Protein AF-A0A1S3JWK4-F1 (afdb_monomer)

Sequence (1269 aa):
MGPDFKKSCLITFFFAACCFAANSKQDKKHDAARKDLVRALTAHTEVAVIGDVSLRRKKSVTLFSIRVEDKKQLEMTLDRNNVKVLTSVNSRPFLTKFPHGVSSATYNVIIHLWDLQEATSVVQVYVDCVSVGRFFTTGGLKDILLQNTSTSTAFHRHMNIVTDDNARAIVRNCEQPRADRPVADERDNLLTSAAGNGVGDAIVSTMVDLIKTMQELQADFRIQMRETRQLVSTMANCYMCKAPKTQQEQPLITCKNNPCYPGVACKDTPTGFECGSCPPGFSGNGISCTRVVAGCSTDPCYPGVQCRDTPNGYRCGPCPPGFTGDGRNCVPDTKPCDSNPCYPGVQCENTPDGGFRCGPCPPGHIGNGKECKFIRGCESNPCAPGVECRDLPDGFRCGPCPPGFTGDGEICVPLGACASGPCYPGVQCQDTPEGWYRCGPCPIGFTGDGLVCAPVRGCDSSPCYPGVQCRDTIDGFECGPCPPGYTGNGEVCEPIQGCASNPCHHRVQCQDTPTPPYYRCGPCPPGHIGDGITCHKDACQPNPCFEGVQCVSAGNGDYICGPCPPGFTGDGKTCKSYRGGCDPNPCHPGVQCQETPFGYRCGQCPPGFSGDGETCLPYRGGCENSPCYPGVQCLDTPSGYLCGPCPPGYTGDGVSCNRFITCNDRPCFDGVQCRDGVDGFECGPCPPGYTGDGQGTGGCVAIPKRETCEMQPCFPGVPCVDIDTGVQCGPCPEGYRGDGITCEDIDECVEGDPCDPLTRCVNKSPGYECEACPPGYRGDAVSGVGLEFAKNNKQVCVDINECVEGDPCAPGVRCVNLEPGYQCEACPPGFRGDAVRGVGLEFAKNNKQICVDINECVEGDPCAPGVRCVNLEPGYQCEACPPGFRGDAVRGVGLEFAKNNKQICVDINECVEGDPCAPGTRCVNLEPGYQCEACPPGFRGDAVGGVGLDFANNNKQVCVDINECVEGDPCAPGVRCVNLEPGYQCEACPPGFRGDAVRGVGLEFAKNNKQVCVDIDECVEGDPCDPLTRCVNKSPGYECEACPPGYRGDAVSGIGLEFAKNNKQVCVDIDECLEASPCDTLTRCTNLMGGYECSACPPGFSGDAVSGAGLEFANANKQVCADINECEDGNNGGCTLHSECINTIGSYECGECEEGFVGNQTYGCVKYCDDKKTVCHSKAKCVRKQTGEDGYLCECGIGWAGNGEICGRDKDLDNRPDEELPCPEKTCRKDNCPNVPNGGQTDSDGDGLGDACDPDIDNDGIPNRPVSQ

Solvent-accessible surface area (backbone atoms only — not comparable to full-atom values): 72482 Å² total; per-residue (Å²): 131,74,87,42,9,15,27,48,72,84,81,90,88,87,81,89,84,82,88,79,90,90,90,63,85,65,62,64,56,32,53,51,54,36,53,53,52,49,49,48,54,71,79,39,64,28,38,23,40,36,36,65,48,68,49,76,91,45,65,56,49,65,49,39,36,38,28,47,82,88,40,36,49,37,32,36,30,45,31,69,84,75,46,30,42,40,40,24,47,72,65,44,80,43,78,37,65,69,84,80,90,69,94,66,53,57,46,45,36,39,40,37,38,36,57,61,48,78,66,41,18,40,42,38,35,27,48,74,55,40,81,64,48,78,48,72,44,101,33,8,58,47,54,59,62,68,75,38,85,70,49,47,35,49,69,36,99,56,57,47,83,40,50,37,71,64,24,51,54,52,51,54,74,42,70,62,72,93,84,82,73,81,95,70,95,82,89,84,90,84,86,90,88,75,85,85,85,85,90,80,56,70,69,57,48,56,50,51,52,48,52,44,50,51,47,47,50,50,45,50,52,49,46,48,57,45,51,52,48,48,50,54,55,47,65,75,61,49,78,84,82,71,84,86,88,83,86,81,88,78,75,91,62,39,46,92,71,60,72,35,31,94,90,30,58,61,43,71,54,100,89,37,56,47,50,39,69,39,56,94,66,32,50,60,73,8,50,57,57,48,75,62,73,54,39,51,94,65,66,72,31,32,93,93,31,58,60,44,68,52,104,85,24,57,45,46,36,70,38,60,93,56,31,46,58,72,7,47,61,54,40,59,32,89,56,54,42,86,72,64,79,38,27,94,92,32,55,67,43,61,44,98,68,19,41,61,47,46,37,68,36,60,88,38,29,52,57,72,8,49,55,66,47,78,62,80,52,52,89,75,62,64,34,25,95,92,32,57,67,45,70,50,101,66,30,58,48,49,34,72,42,59,93,72,35,46,60,75,6,47,57,52,42,70,68,54,47,46,79,79,59,66,36,28,93,88,29,56,62,42,66,44,100,85,61,44,60,47,46,34,70,35,53,94,70,32,39,57,71,6,48,60,53,44,67,43,62,33,52,93,69,61,63,35,31,93,88,30,58,61,41,70,50,97,93,28,58,48,45,36,70,37,55,95,67,35,42,64,67,6,46,57,52,44,73,45,65,30,49,81,76,61,68,33,28,100,85,31,57,61,44,68,45,101,50,90,81,17,40,45,43,34,72,35,59,91,74,31,43,56,73,9,48,60,63,42,75,42,50,50,65,74,66,77,34,26,92,87,27,57,63,44,70,37,90,95,65,40,71,46,47,36,69,36,52,93,53,32,53,57,73,7,57,47,64,45,79,57,89,89,73,64,75,79,70,80,34,31,94,94,33,51,70,41,74,50,103,88,52,70,47,50,34,71,42,60,92,72,35,51,62,72,10,61,50,65,44,73,78,86,89,51,52,90,76,63,82,40,33,94,94,33,55,70,43,71,52,102,88,40,61,48,51,35,70,45,61,92,80,37,50,58,71,12,63,55,67,49,76,90,85,62,54,89,77,66,82,53,16,95,94,35,57,68,45,70,54,100,90,45,69,50,70,37,70,55,60,88,71,33,51,50,77,38,73,42,97,77,68,64,55,78,92,94,94,94,91,95,82,98,76,80,84,43,32,89,90,28,59,69,42,82,47,104,89,53,74,48,48,36,68,42,58,88,20,39,48,60,69,8,57,52,58,44,70,45,55,26,45,80,78,22,58,26,44,28,93,84,37,55,61,41,66,40,90,64,10,34,37,31,49,64,46,48,84,11,37,46,45,70,67,40,66,53,57,36,57,72,48,25,59,74,50,59,31,58,64,42,73,48,59,25,54,79,79,25,56,26,46,33,94,93,39,57,61,42,72,48,91,50,17,35,37,32,50,60,49,57,85,13,36,47,42,71,60,43,66,50,53,29,52,71,48,24,55,72,55,53,31,60,62,42,75,48,57,27,52,77,79,24,57,25,42,32,93,93,39,57,61,44,71,50,93,51,20,36,37,33,50,62,48,56,85,11,36,47,44,71,61,40,66,49,52,30,52,69,48,22,57,74,53,54,30,58,60,42,74,48,57,26,53,78,77,31,58,27,45,31,94,86,38,54,61,44,71,51,93,49,20,35,37,30,49,61,44,48,96,16,37,44,41,72,63,38,64,52,53,29,52,73,43,27,60,74,54,51,33,62,60,36,75,26,47,20,53,77,81,26,58,24,42,32,94,94,38,60,58,40,60,36,65,84,44,30,35,32,49,62,47,57,84,13,35,47,43,72,58,42,64,44,60,18,14,42,42,22,56,74,55,54,31,59,60,40,75,48,55,30,50,81,79,24,57,26,42,27,93,85,38,54,61,43,72,49,82,51,17,35,36,31,49,64,45,49,71,7,34,47,44,73,68,42,68,49,56,31,51,71,47,24,59,72,54,56,32,59,62,39,70,43,55,36,47,79,75,44,50,23,42,29,93,82,38,52,62,44,68,47,93,41,17,37,39,30,49,65,47,50,86,37,37,46,49,70,71,44,68,54,44,27,60,68,52,31,59,74,54,57,34,57,64,42,69,46,62,43,39,73,70,82,55,40,60,71,38,51,87,64,36,49,53,45,67,48,96,44,43,65,50,68,59,63,57,42,95,81,40,53,60,48,94,84,80,50,58,49,81,80,45,95,82,72,73,62,78,55,30,99,63,28,42,83,42,74,53,83,84,87,51,97,49,71,46,35,43,41,36,94,61,29,11,35,71,6,64,48,62,44,50,12,82,59,72,52,58,36,6,65,52,69,45,103,52,92,54,78,39,16,40,48,46,48,38,74,78,44,71,49,72,85,67,52,51,78,70,68,86,66,55,16,54,80,70,45,64,37,56,70,71,83,83,67,63,61,78,84,79,89,129

Foldseek 3Di:
DDDFFFFDDDDDDDDDDDDDDDDDDPVVVFVVVLVVVLVQLVPFQKKKKKFKDAQPPPQKDWAKFKDAPNFTQWTWMDGPVVQWIWIQHRNRTDIFHDDDDDPDRMKIKMWMWHPQDFAKIKTWIDIPLHTRDIDIGRTRPSCVSPVGPRMTMDGDPTIDMDGDPLSVVVNVVSPDDPPDDDPDDDPDDRDDPDDDDDDDCVVVCVVVVVVVVVVVVVVVVVVCVVVVVVVVVVVVVVPVPDDDDDDDDDDQEACVVVQFDPPWDWDADPRGIATDADDPQWHDRRRDTHGDQEECVVVQFDPPWDWAADPRHIATHADDPQFHDRRRDTHGQADPCVVVQFDPPWDWDADPSNRIATHADPFQWHDRRNDTHGDADCPVVQFDPPWDKAHDPRHIATDADDPQWHDRRSDTDGPQPCVVVQFDPPWDKDGDPVSHIATDADPQQWHDRRSDTDGQDACVNVQFDPPWDWDADSNHIATHADDPQFHDRRSDTHGDQLPVVVQFDPVWDKDADPDPVRIATHADDPQWHDRRNDTDGALCVVHQFDPPWDWDADPPNDIATDADDPQWHDRRNDTHGDDDACVVPQFDVPWDWDDDPVYIATDADDPQWHDRRSDTHGDDDAPPVPQFDPPWDWDDDSVHIATHADDPQWHDRRNDTHHDDACVVPFWEDVWDKDDDPHYIDTDFDDPQFHDDTGPDDGTHDDDDDDDDDDDQWDPPWDWDADPVGIATDADDFQWHDRGSDTHGDPLVVLQVQEDPQWDWDCDVRWIWIDAHDFQWHWDTDIDTHNVRSNVHHIDIDGDQLVPLAVQEDVPWDKDADVSWIWTDADDFQWHWDIDIDTHNVCSNVRHTDTDGDQLVPLQVQEDVPWDWDCDVRWIWTDADDFQWHWDTDIDTHNVCSNVHHTDTHGDQLVPVAVQEDVPWDWDDDVRWIWIDADPQTWHWDIDIDTHNVCSNPRHTDTHDDHLCPPAVQEDVPWDWDGRPYWIWTDADDFQWHWDIDTGTHSVCSNVRHTDTDGDQLVVLQVQEDPQWDWDDDPSWIWIDAHDFQWDWDTDIDTHNVCSNVHHIDTHGDQLCVVQVQEDPQWDWDGDRFWIWIDAHDQQWDWDTDIDGHNVSSNVHHIDTHGDFCCPVVCRVVAADQWHWADDRNDIDIGAGHPQWHDHSPGGTDHDDPVRPDDWPPQWDFDADPPPDGGTFTDGDQQWADRRSDTAGQQQRLRAHCDADPDPDPSRHHALDRHFRDNVQDQQCPPSRHPRPDQCRVPPVDGDDDDDD

pLDDT: mean 71.47, std 15.43, range [16.44, 93.06]

Structure (mmCIF, N/CA/C/O backbone):
data_AF-A0A1S3JWK4-F1
#
_entry.id   AF-A0A1S3JWK4-F1
#
loop_
_atom_site.group_PDB
_atom_site.id
_atom_site.type_symbol
_atom_site.label_atom_id
_atom_site.label_alt_id
_atom_site.label_comp_id
_atom_site.label_asym_id
_atom_site.label_entity_id
_atom_site.label_seq_id
_atom_site.pdbx_PDB_ins_code
_atom_site.Cartn_x
_atom_site.Cartn_y
_atom_site.Cartn_z
_atom_site.occupancy
_atom_site.B_iso_or_equiv
_atom_site.auth_seq_id
_atom_site.auth_comp_id
_atom_site.auth_asym_id
_atom_site.auth_atom_id
_atom_site.pdbx_PDB_model_num
ATOM 1 N N . MET A 1 1 ? -17.556 12.435 -3.123 1.00 27.19 1 MET A N 1
ATOM 2 C CA . MET A 1 1 ? -17.654 11.252 -4.000 1.00 27.19 1 MET A CA 1
ATOM 3 C C . MET A 1 1 ? -16.215 10.779 -4.115 1.00 27.19 1 MET A C 1
ATOM 5 O O . MET A 1 1 ? -15.475 11.437 -4.832 1.00 27.19 1 MET A O 1
ATOM 9 N N . GLY A 1 2 ? -15.750 9.832 -3.296 1.00 24.47 2 GLY A N 1
ATOM 10 C CA . GLY A 1 2 ? -16.459 8.763 -2.562 1.00 24.47 2 GLY A CA 1
ATOM 11 C C . GLY A 1 2 ? -17.022 7.726 -3.537 1.00 24.47 2 GLY A C 1
ATOM 12 O O . GLY A 1 2 ? -17.788 8.188 -4.395 1.00 24.47 2 GLY A O 1
ATOM 13 N N . PRO A 1 3 ? -16.688 6.407 -3.480 1.00 34.16 3 PRO A N 1
ATOM 14 C CA . PRO A 1 3 ? -16.279 5.579 -2.307 1.00 34.16 3 PRO A CA 1
ATOM 15 C C . PRO A 1 3 ? -14.898 4.848 -2.411 1.00 34.16 3 PRO A C 1
ATOM 17 O O . PRO A 1 3 ? -14.322 4.862 -3.496 1.00 34.16 3 PRO A O 1
ATOM 20 N N . ASP A 1 4 ? -14.335 4.085 -1.442 1.00 29.36 4 ASP A N 1
ATOM 21 C CA . ASP A 1 4 ? -14.400 4.021 0.052 1.00 29.36 4 ASP A CA 1
ATOM 22 C C . ASP A 1 4 ? -13.334 2.997 0.617 1.00 29.36 4 ASP A C 1
ATOM 24 O O . ASP A 1 4 ? -13.467 1.828 0.261 1.00 29.36 4 ASP A O 1
ATOM 28 N N . PHE A 1 5 ? -12.402 3.365 1.542 1.00 24.83 5 PHE A N 1
ATOM 29 C CA . PHE A 1 5 ? -11.787 2.529 2.638 1.00 24.83 5 PHE A CA 1
ATOM 30 C C . PHE A 1 5 ? -11.004 1.191 2.295 1.00 24.83 5 PHE A C 1
ATOM 32 O O . PHE A 1 5 ? -11.461 0.393 1.487 1.00 24.83 5 PHE A O 1
ATOM 39 N N . LYS A 1 6 ? -9.904 0.804 2.968 1.00 24.58 6 LYS A N 1
ATOM 40 C CA . LYS A 1 6 ? -8.569 0.615 2.335 1.00 24.58 6 LYS A CA 1
ATOM 41 C C . LYS A 1 6 ? -7.514 -0.261 3.118 1.00 24.58 6 LYS A C 1
ATOM 43 O O . LYS A 1 6 ? -7.300 -0.033 4.292 1.00 24.58 6 LYS A O 1
ATOM 48 N N . LYS A 1 7 ? -6.670 -1.094 2.454 1.00 25.94 7 LYS A N 1
ATOM 49 C CA . LYS A 1 7 ? -5.461 -1.916 2.871 1.00 25.94 7 LYS A CA 1
ATOM 50 C C . LYS A 1 7 ? -5.675 -2.901 4.040 1.00 25.94 7 LYS A C 1
ATOM 52 O O . LYS A 1 7 ? -6.774 -2.993 4.548 1.00 25.94 7 LYS A O 1
ATOM 57 N N . SER A 1 8 ? -4.694 -3.614 4.630 1.00 25.53 8 SER A N 1
ATOM 58 C CA . SER A 1 8 ? -3.657 -4.588 4.183 1.00 25.53 8 SER A CA 1
ATOM 59 C C . SER A 1 8 ? -3.200 -5.416 5.419 1.00 25.53 8 SER A C 1
ATOM 61 O O . SER A 1 8 ? -3.654 -5.143 6.515 1.00 25.53 8 SER A O 1
ATOM 63 N N . CYS A 1 9 ? -2.206 -6.310 5.285 1.00 23.39 9 CYS A N 1
ATOM 64 C CA . CYS A 1 9 ? -1.119 -6.513 6.278 1.00 23.39 9 CYS A CA 1
ATOM 65 C C . CYS A 1 9 ? -1.255 -7.495 7.478 1.00 23.39 9 CYS A C 1
ATOM 67 O O . CYS A 1 9 ? -2.315 -7.626 8.082 1.00 23.39 9 CYS A O 1
ATOM 69 N N . LEU A 1 10 ? -0.114 -8.175 7.749 1.00 23.92 10 LEU A N 1
ATOM 70 C CA . LEU A 1 10 ? 0.697 -8.354 8.996 1.00 23.92 10 LEU A CA 1
ATOM 71 C C . LEU A 1 10 ? 0.018 -8.586 10.385 1.00 23.92 10 LEU A C 1
ATOM 73 O O . LEU A 1 10 ? -1.203 -8.549 10.487 1.00 23.92 10 LEU A O 1
ATOM 77 N N . ILE A 1 11 ? 0.722 -8.936 11.486 1.00 24.39 11 ILE A N 1
ATOM 78 C CA . ILE A 1 11 ? 2.179 -9.094 11.797 1.00 24.39 11 ILE A CA 1
ATOM 79 C C . ILE A 1 11 ? 2.402 -10.488 12.467 1.00 24.39 11 ILE A C 1
ATOM 81 O O . ILE A 1 11 ? 1.535 -10.935 13.209 1.00 24.39 11 ILE A O 1
ATOM 85 N N . THR A 1 12 ? 3.341 -11.358 12.048 1.00 27.61 12 THR A N 1
ATOM 86 C CA . THR A 1 12 ? 4.785 -11.489 12.428 1.00 27.61 12 THR A CA 1
ATOM 87 C C . THR A 1 12 ? 5.001 -11.808 13.926 1.00 27.61 12 THR A C 1
ATOM 89 O O . THR A 1 12 ? 4.352 -11.216 14.773 1.00 27.61 12 THR A O 1
ATOM 92 N N . PHE A 1 13 ? 5.874 -12.717 14.383 1.00 26.73 13 PHE A N 1
ATOM 93 C CA . PHE A 1 13 ? 7.010 -13.467 13.800 1.00 26.73 13 PHE A CA 1
ATOM 94 C C . PHE A 1 13 ? 6.798 -15.003 14.000 1.00 26.73 13 PHE A C 1
ATOM 96 O O . PHE A 1 13 ? 5.710 -15.395 14.401 1.00 26.73 13 PHE A O 1
ATOM 103 N N . PHE A 1 14 ? 7.697 -15.975 13.750 1.00 25.97 14 PHE A N 1
ATOM 104 C CA . PHE A 1 14 ? 9.107 -16.056 13.291 1.00 25.97 14 PHE A CA 1
ATOM 105 C C . PHE A 1 14 ? 9.288 -17.431 12.549 1.00 25.97 14 PHE A C 1
ATOM 107 O O . PHE A 1 14 ? 8.278 -17.977 12.119 1.00 25.97 14 PHE A O 1
ATOM 114 N N . PHE A 1 15 ? 10.429 -18.105 12.299 1.00 24.75 15 PHE A N 1
ATOM 115 C CA . PHE A 1 15 ? 11.866 -17.958 12.617 1.00 24.75 15 PHE A CA 1
ATOM 116 C C . PHE A 1 15 ? 12.733 -18.717 11.566 1.00 24.75 15 PHE A C 1
ATOM 118 O O . PHE A 1 15 ? 12.214 -19.461 10.741 1.00 24.75 15 PHE A O 1
ATOM 125 N N . ALA A 1 16 ? 14.059 -18.552 11.643 1.00 24.52 16 ALA A N 1
ATOM 126 C CA . ALA A 1 16 ? 15.132 -19.486 11.244 1.00 24.52 16 ALA A CA 1
ATOM 127 C C . ALA A 1 16 ? 15.009 -20.356 9.953 1.00 24.52 16 ALA A C 1
ATOM 129 O O . ALA A 1 16 ? 14.891 -21.574 10.014 1.00 24.52 16 ALA A O 1
ATOM 130 N N . ALA A 1 17 ? 15.261 -19.703 8.811 1.00 25.20 17 ALA A N 1
ATOM 131 C CA . ALA A 1 17 ? 16.416 -19.965 7.920 1.00 25.20 17 ALA A CA 1
ATOM 132 C C . ALA A 1 17 ? 16.505 -21.171 6.929 1.00 25.20 17 ALA A C 1
ATOM 134 O O . ALA A 1 17 ? 16.289 -22.332 7.248 1.00 25.20 17 ALA A O 1
ATOM 135 N N . CYS A 1 18 ? 17.026 -20.818 5.738 1.00 21.80 18 CYS A N 1
ATOM 136 C CA . CYS A 1 18 ? 17.800 -21.597 4.746 1.00 21.80 18 CYS A CA 1
ATOM 137 C C . CYS A 1 18 ? 17.161 -22.732 3.902 1.00 21.80 18 CYS A C 1
ATOM 139 O O . CYS A 1 18 ? 17.111 -23.895 4.279 1.00 21.80 18 CYS A O 1
ATOM 141 N N . CYS A 1 19 ? 16.782 -22.370 2.664 1.00 21.61 19 CYS A N 1
ATOM 142 C CA . CYS A 1 19 ? 17.557 -22.605 1.419 1.00 21.61 19 CYS A CA 1
ATOM 143 C C . CYS A 1 19 ? 18.387 -23.915 1.271 1.00 21.61 19 CYS A C 1
ATOM 145 O O . CYS A 1 19 ? 19.136 -24.260 2.171 1.00 21.61 19 CYS A O 1
ATOM 147 N N . PHE A 1 20 ? 18.429 -24.612 0.117 1.00 23.23 20 PHE A N 1
ATOM 148 C CA . PHE A 1 20 ? 17.869 -24.332 -1.225 1.00 23.23 20 PHE A CA 1
ATOM 149 C C . PHE A 1 20 ? 17.772 -25.619 -2.093 1.00 23.23 20 PHE A C 1
ATOM 151 O O . PHE A 1 20 ? 18.602 -26.498 -1.928 1.00 23.23 20 PHE A O 1
ATOM 158 N N . ALA A 1 21 ? 16.821 -25.659 -3.047 1.00 25.64 21 ALA A N 1
ATOM 159 C CA . ALA A 1 21 ? 16.758 -26.464 -4.298 1.00 25.64 21 ALA A CA 1
ATOM 160 C C . ALA A 1 21 ? 17.050 -28.003 -4.331 1.00 25.64 21 ALA A C 1
ATOM 162 O O . ALA A 1 21 ? 17.935 -28.516 -3.671 1.00 25.64 21 ALA A O 1
ATOM 163 N N . ALA A 1 22 ? 16.419 -28.823 -5.189 1.00 26.41 22 ALA A N 1
ATOM 164 C CA . ALA A 1 22 ? 15.154 -28.694 -5.933 1.00 26.41 22 ALA A CA 1
ATOM 165 C C . ALA A 1 22 ? 14.696 -30.062 -6.508 1.00 26.41 22 ALA A C 1
ATOM 167 O O . ALA A 1 22 ? 15.368 -30.599 -7.379 1.00 26.41 22 ALA A O 1
ATOM 168 N N . ASN A 1 23 ? 13.543 -30.590 -6.055 1.00 29.27 23 ASN A N 1
ATOM 169 C CA . ASN A 1 23 ? 12.590 -31.472 -6.781 1.00 29.27 23 ASN A CA 1
ATOM 170 C C . ASN A 1 23 ? 11.567 -32.061 -5.782 1.00 29.27 23 ASN A C 1
ATOM 172 O O . ASN A 1 23 ? 11.885 -33.009 -5.073 1.00 29.27 23 ASN A O 1
ATOM 176 N N . SER A 1 24 ? 10.357 -31.482 -5.653 1.00 31.44 24 SER A N 1
ATOM 177 C CA . SER A 1 24 ? 9.324 -32.009 -4.716 1.00 31.44 24 SER A CA 1
ATOM 178 C C . SER A 1 24 ? 7.907 -31.404 -4.829 1.00 31.44 24 SER A C 1
ATOM 180 O O . SER A 1 24 ? 6.937 -32.017 -4.382 1.00 31.44 24 SER A O 1
ATOM 182 N N . LYS A 1 25 ? 7.743 -30.176 -5.353 1.00 32.56 25 LYS A N 1
ATOM 183 C CA . LYS A 1 25 ? 6.502 -29.389 -5.146 1.00 32.56 25 LYS A CA 1
ATOM 184 C C . LYS A 1 25 ? 5.234 -29.913 -5.847 1.00 32.56 25 LYS A C 1
ATOM 186 O O . LYS A 1 25 ? 4.158 -29.415 -5.523 1.00 32.56 25 LYS A O 1
ATOM 191 N N . GLN A 1 26 ? 5.325 -30.887 -6.756 1.00 37.62 26 GLN A N 1
ATOM 192 C CA . GLN A 1 26 ? 4.158 -31.412 -7.477 1.00 37.62 26 GLN A CA 1
ATOM 193 C C . GLN A 1 26 ? 3.591 -32.687 -6.826 1.00 37.62 26 GLN A C 1
ATOM 195 O O . GLN A 1 26 ? 2.396 -32.734 -6.529 1.00 37.62 26 GLN A O 1
ATOM 200 N N . ASP A 1 27 ? 4.435 -33.665 -6.485 1.00 38.56 27 ASP A N 1
ATOM 201 C CA . ASP A 1 27 ? 4.009 -34.954 -5.908 1.00 38.56 27 ASP A CA 1
ATOM 202 C C . ASP A 1 27 ? 3.294 -34.800 -4.562 1.00 38.56 27 ASP A C 1
ATOM 204 O O . ASP A 1 27 ? 2.239 -35.398 -4.336 1.00 38.56 27 ASP A O 1
ATOM 208 N N . LYS A 1 28 ? 3.797 -33.901 -3.701 1.00 42.75 28 LYS A N 1
ATOM 209 C CA . LYS A 1 28 ? 3.200 -33.604 -2.386 1.00 42.75 28 LYS A CA 1
ATOM 210 C C . LYS A 1 28 ? 1.730 -33.169 -2.461 1.00 42.75 28 LYS A C 1
ATOM 212 O O . LYS A 1 28 ? 1.008 -33.332 -1.481 1.00 42.75 28 LYS A O 1
ATOM 217 N N . LYS A 1 29 ? 1.265 -32.636 -3.601 1.00 48.34 29 LYS A N 1
ATOM 218 C CA . LYS A 1 29 ? -0.134 -32.212 -3.775 1.00 48.34 29 LYS A CA 1
ATOM 219 C C . LYS A 1 29 ? -1.050 -33.330 -4.289 1.00 48.34 29 LYS A C 1
ATOM 221 O O . LYS A 1 29 ? -2.234 -33.326 -3.962 1.00 48.34 29 LYS A O 1
ATOM 226 N N . HIS A 1 30 ? -0.513 -34.299 -5.030 1.00 52.38 30 HIS A N 1
ATOM 227 C CA . HIS A 1 30 ? -1.253 -35.495 -5.450 1.00 52.38 30 HIS A CA 1
ATOM 228 C C . HIS A 1 30 ? -1.425 -36.501 -4.305 1.00 52.38 30 HIS A C 1
ATOM 230 O O . HIS A 1 30 ? -2.495 -37.090 -4.156 1.00 52.38 30 HIS A O 1
ATOM 236 N N . ASP A 1 31 ? -0.402 -36.657 -3.465 1.00 56.72 31 ASP A N 1
ATOM 237 C CA . ASP A 1 31 ? -0.419 -37.575 -2.322 1.00 56.72 31 ASP A CA 1
ATOM 238 C C . ASP A 1 31 ? -1.356 -37.103 -1.186 1.00 56.72 31 ASP A C 1
ATOM 240 O O . ASP A 1 31 ? -2.069 -37.912 -0.594 1.00 56.72 31 ASP A O 1
ATOM 244 N N . ALA A 1 32 ? -1.459 -35.788 -0.942 1.00 63.41 32 ALA A N 1
ATOM 245 C CA . ALA A 1 32 ? -2.458 -35.224 -0.025 1.00 63.41 32 ALA A CA 1
ATOM 246 C C . ALA A 1 32 ? -3.897 -35.509 -0.501 1.00 63.41 32 ALA A C 1
ATOM 248 O O . ALA A 1 32 ? -4.678 -36.134 0.214 1.00 63.41 32 ALA A O 1
ATOM 249 N N . ALA A 1 33 ? -4.202 -35.164 -1.759 1.00 62.56 33 ALA A N 1
ATOM 250 C CA . ALA A 1 33 ? -5.487 -35.454 -2.399 1.00 62.56 33 ALA A CA 1
ATOM 251 C C . ALA A 1 33 ? -5.877 -36.942 -2.317 1.00 62.56 33 ALA A C 1
ATOM 253 O O . ALA A 1 33 ? -7.044 -37.269 -2.087 1.00 62.56 33 ALA A O 1
ATOM 254 N N . ARG A 1 34 ? -4.899 -37.847 -2.467 1.00 71.94 34 ARG A N 1
ATOM 255 C CA . ARG A 1 34 ? -5.120 -39.287 -2.312 1.00 71.94 34 ARG A CA 1
ATOM 256 C C . ARG A 1 34 ? -5.515 -39.635 -0.884 1.00 71.94 34 ARG A C 1
ATOM 258 O O . ARG A 1 34 ? -6.472 -40.378 -0.691 1.00 71.94 34 ARG A O 1
ATOM 265 N N . LYS A 1 35 ? -4.778 -39.125 0.103 1.00 73.12 35 LYS A N 1
ATOM 266 C CA . LYS A 1 35 ? -4.982 -39.430 1.525 1.00 73.12 35 LYS A CA 1
ATOM 267 C C . LYS A 1 35 ? -6.340 -38.956 2.029 1.00 73.12 35 LYS A C 1
ATOM 269 O O . LYS A 1 35 ? -6.974 -39.694 2.777 1.00 73.12 35 LYS A O 1
ATOM 274 N N . ASP A 1 36 ? -6.820 -37.801 1.577 1.00 75.19 36 ASP A N 1
ATOM 275 C CA . ASP A 1 36 ? -8.130 -37.288 1.987 1.00 75.19 36 ASP A CA 1
ATOM 276 C C . ASP A 1 36 ? -9.291 -38.060 1.331 1.00 75.19 36 ASP A C 1
ATOM 278 O O . ASP A 1 36 ? -10.240 -38.429 2.025 1.00 75.19 36 ASP A O 1
ATOM 282 N N . LEU A 1 37 ? -9.187 -38.423 0.042 1.00 75.56 37 LEU A N 1
ATOM 283 C CA . LEU A 1 37 ? -10.176 -39.296 -0.612 1.00 75.56 37 LEU A CA 1
ATOM 284 C C . LEU A 1 37 ? -10.180 -40.714 -0.019 1.00 75.56 37 LEU A C 1
ATOM 286 O O . LEU A 1 37 ? -11.248 -41.278 0.212 1.00 75.56 37 LEU A O 1
ATOM 290 N N . VAL A 1 38 ? -9.002 -41.285 0.255 1.00 75.50 38 VAL A N 1
ATOM 291 C CA . VAL A 1 38 ? -8.876 -42.576 0.949 1.00 75.50 38 VAL A CA 1
ATOM 292 C C . VAL A 1 38 ? -9.519 -42.490 2.328 1.00 75.50 38 VAL A C 1
ATOM 294 O O . VAL A 1 38 ? -10.353 -43.335 2.633 1.00 75.50 38 VAL A O 1
ATOM 297 N N . ARG A 1 39 ? -9.212 -41.455 3.129 1.00 78.81 39 ARG A N 1
ATOM 298 C CA . ARG A 1 39 ? -9.820 -41.252 4.454 1.00 78.81 39 ARG A CA 1
ATOM 299 C C . ARG A 1 39 ? -11.346 -41.227 4.351 1.00 78.81 39 ARG A C 1
ATOM 301 O O . ARG A 1 39 ? -12.001 -41.992 5.059 1.00 78.81 39 ARG A O 1
ATOM 308 N N . ALA A 1 40 ? -11.895 -40.436 3.426 1.00 75.38 40 ALA A N 1
ATOM 309 C CA . ALA A 1 40 ? -13.335 -40.343 3.205 1.00 75.38 40 ALA A CA 1
ATOM 310 C C . ALA A 1 40 ? -13.962 -41.709 2.863 1.00 75.38 40 ALA A C 1
ATOM 312 O O . ALA A 1 40 ? -14.858 -42.162 3.566 1.00 75.38 40 ALA A O 1
ATOM 313 N N . LEU A 1 41 ? -13.438 -42.416 1.855 1.00 72.56 41 LEU A N 1
ATOM 314 C CA . LEU A 1 41 ? -13.948 -43.730 1.430 1.00 72.56 41 LEU A CA 1
ATOM 315 C C . LEU A 1 41 ? -13.671 -44.855 2.452 1.00 72.56 41 LEU A C 1
ATOM 317 O O . LEU A 1 41 ? -14.326 -45.900 2.426 1.00 72.56 41 LEU A O 1
ATOM 321 N N . THR A 1 42 ? -12.710 -44.681 3.369 1.00 72.69 42 THR A N 1
ATOM 322 C CA . THR A 1 42 ? -12.520 -45.607 4.498 1.00 72.69 42 THR A CA 1
ATOM 323 C C . THR A 1 42 ? -13.559 -45.421 5.595 1.00 72.69 42 THR A C 1
ATOM 325 O O . THR A 1 42 ? -14.077 -46.434 6.066 1.00 72.69 42 THR A O 1
ATOM 328 N N . ALA A 1 43 ? -13.868 -44.174 5.962 1.00 74.69 43 ALA A N 1
ATOM 329 C CA . ALA A 1 43 ? -14.710 -43.829 7.107 1.00 74.69 43 ALA A CA 1
ATOM 330 C C . ALA A 1 43 ? -16.215 -43.762 6.790 1.00 74.69 43 ALA A C 1
ATOM 332 O O . ALA A 1 43 ? -17.023 -44.012 7.679 1.00 74.69 43 ALA A O 1
ATOM 333 N N . HIS A 1 44 ? -16.579 -43.454 5.543 1.00 77.81 44 HIS A N 1
ATOM 334 C CA . HIS A 1 44 ? -17.954 -43.170 5.126 1.00 77.81 44 HIS A CA 1
ATOM 335 C C . HIS A 1 44 ? -18.463 -44.176 4.085 1.00 77.81 44 HIS A C 1
ATOM 337 O O . HIS A 1 44 ? -17.682 -44.847 3.403 1.00 77.81 44 HIS A O 1
ATOM 343 N N . THR A 1 45 ? -19.786 -44.299 3.980 1.00 73.81 45 THR A N 1
ATOM 344 C CA . THR A 1 45 ? -20.469 -45.250 3.083 1.00 73.81 45 THR A CA 1
ATOM 345 C C . THR A 1 45 ? -20.866 -44.635 1.746 1.00 73.81 45 THR A C 1
ATOM 347 O O . THR A 1 45 ? -20.884 -45.334 0.730 1.00 73.81 45 THR A O 1
ATOM 350 N N . GLU A 1 46 ? -21.134 -43.329 1.740 1.00 76.88 46 GLU A N 1
ATOM 351 C CA . GLU A 1 46 ? -21.440 -42.535 0.551 1.00 76.88 46 GLU A CA 1
ATOM 352 C C . GLU A 1 46 ? -20.594 -41.255 0.561 1.00 76.88 46 GLU A C 1
ATOM 354 O O . GLU A 1 46 ? -20.358 -40.652 1.611 1.00 76.88 46 GLU A O 1
ATOM 359 N N . VAL A 1 47 ? -20.082 -40.859 -0.605 1.00 83.31 47 VAL A N 1
ATOM 360 C CA . VAL A 1 47 ? -19.170 -39.718 -0.761 1.00 83.31 47 VAL A CA 1
ATOM 361 C C . VAL A 1 47 ? -19.515 -38.956 -2.039 1.00 83.31 47 VAL A C 1
ATOM 363 O O . VAL A 1 47 ? -19.462 -39.509 -3.137 1.00 83.31 47 VAL A O 1
ATOM 366 N N . ALA A 1 48 ? -19.834 -37.669 -1.922 1.00 81.75 48 ALA A N 1
ATOM 367 C CA . ALA A 1 48 ? -20.016 -36.764 -3.052 1.00 81.75 48 ALA A CA 1
ATOM 368 C C . ALA A 1 48 ? -18.778 -35.875 -3.225 1.00 81.75 48 ALA A C 1
ATOM 370 O O . ALA A 1 48 ? -18.322 -35.234 -2.281 1.00 81.75 48 ALA A O 1
ATOM 371 N N . VAL A 1 49 ? -18.250 -35.800 -4.444 1.00 83.50 49 VAL A N 1
ATOM 372 C CA . VAL A 1 49 ? -17.223 -34.824 -4.824 1.00 83.50 49 VAL A CA 1
ATOM 373 C C . VAL A 1 49 ? -17.907 -33.713 -5.616 1.00 83.50 49 VAL A C 1
ATOM 375 O O . VAL A 1 49 ? -18.429 -33.968 -6.703 1.00 83.50 49 VAL A O 1
ATOM 378 N N . ILE A 1 50 ? -17.927 -32.498 -5.070 1.00 81.88 50 ILE A N 1
ATOM 379 C CA . ILE A 1 50 ? -18.699 -31.360 -5.596 1.00 81.88 50 ILE A CA 1
ATOM 380 C C . ILE A 1 50 ? -17.789 -30.187 -5.959 1.00 81.88 50 ILE A C 1
ATOM 382 O O . ILE A 1 50 ? -16.758 -30.001 -5.316 1.00 81.88 50 ILE A O 1
ATOM 386 N N . GLY A 1 51 ? -18.141 -29.389 -6.967 1.00 77.06 51 GLY A N 1
ATOM 387 C CA . GLY A 1 51 ? -17.388 -28.171 -7.272 1.00 77.06 51 GLY A CA 1
ATOM 388 C C . GLY A 1 51 ? -17.737 -27.480 -8.587 1.00 77.06 51 GLY A C 1
ATOM 389 O O . GLY A 1 51 ? -18.257 -28.094 -9.523 1.00 77.06 51 GLY A O 1
ATOM 390 N N . ASP A 1 52 ? -17.383 -26.197 -8.663 1.00 76.19 52 ASP A N 1
ATOM 391 C CA . ASP A 1 52 ? -17.725 -25.321 -9.783 1.00 76.19 52 ASP A CA 1
ATOM 392 C C . ASP A 1 52 ? -16.564 -25.180 -10.774 1.00 76.19 52 ASP A C 1
ATOM 394 O O . ASP A 1 52 ? -15.451 -24.738 -10.453 1.00 76.19 52 ASP A O 1
ATOM 398 N N . VAL A 1 53 ? -16.818 -25.561 -12.027 1.00 70.69 53 VAL A N 1
ATOM 399 C CA . VAL A 1 53 ? -15.778 -25.720 -13.047 1.00 70.69 53 VAL A CA 1
ATOM 400 C C . VAL A 1 53 ? -15.956 -24.714 -14.173 1.00 70.69 53 VAL A C 1
ATOM 402 O O . VAL A 1 53 ? -16.836 -24.848 -15.023 1.00 70.69 53 VAL A O 1
ATOM 405 N N . SER A 1 54 ? -15.064 -23.721 -14.229 1.00 72.00 54 SER A N 1
ATOM 406 C CA . SER A 1 54 ? -15.079 -22.706 -15.285 1.00 72.00 54 SER A CA 1
ATOM 407 C C . SER A 1 54 ? -14.225 -23.088 -16.499 1.00 72.00 54 SER A C 1
ATOM 409 O O . SER A 1 54 ? -13.001 -23.201 -16.419 1.00 72.00 54 SER A O 1
ATOM 411 N N . LEU A 1 55 ? -14.867 -23.215 -17.662 1.00 66.69 55 LEU A N 1
ATOM 412 C CA . LEU A 1 55 ? -14.248 -23.503 -18.963 1.00 66.69 55 LEU A CA 1
ATOM 413 C C . LEU A 1 55 ? -14.006 -22.221 -19.792 1.00 66.69 55 LEU A C 1
ATOM 415 O O . LEU A 1 55 ? -13.861 -22.273 -21.016 1.00 66.69 55 LEU A O 1
ATOM 419 N N . ARG A 1 56 ? -13.953 -21.044 -19.143 1.00 62.47 56 ARG A N 1
ATOM 420 C CA . ARG A 1 56 ? -13.800 -19.727 -19.802 1.00 62.47 56 ARG A CA 1
ATOM 421 C C . ARG A 1 56 ? -12.576 -19.635 -20.727 1.00 62.47 56 ARG A C 1
ATOM 423 O O . ARG A 1 56 ? -12.720 -19.119 -21.831 1.00 62.47 56 ARG A O 1
ATOM 430 N N . ARG A 1 57 ? -11.411 -20.157 -20.307 1.00 56.75 57 ARG A N 1
ATOM 431 C CA . ARG A 1 57 ? -10.113 -20.052 -21.025 1.00 56.75 57 ARG A CA 1
ATOM 432 C C . ARG A 1 57 ? -9.477 -21.396 -21.447 1.00 56.75 57 ARG A C 1
ATOM 434 O O . ARG A 1 57 ? -8.337 -21.405 -21.898 1.00 56.75 57 ARG A O 1
ATOM 441 N N . LYS A 1 58 ? -10.161 -22.540 -21.298 1.00 57.88 58 LYS A N 1
ATOM 442 C CA . LYS A 1 58 ? -9.628 -23.882 -21.641 1.00 57.88 58 LYS A CA 1
ATOM 443 C C . LYS A 1 58 ? -10.634 -24.678 -22.478 1.00 57.88 58 LYS A C 1
ATOM 445 O O . LYS A 1 58 ? -11.820 -24.664 -22.170 1.00 57.88 58 LYS A O 1
ATOM 450 N N . LYS A 1 59 ? -10.156 -25.382 -23.516 1.00 65.12 59 LYS A N 1
ATOM 451 C CA . LYS A 1 59 ? -10.996 -26.207 -24.417 1.00 65.12 59 LYS A CA 1
ATOM 452 C C . LYS A 1 59 ? -11.609 -27.413 -23.689 1.00 65.12 59 LYS A C 1
ATOM 454 O O . LYS A 1 59 ? -12.789 -27.705 -23.860 1.00 65.12 59 LYS A O 1
ATOM 459 N N . SER A 1 60 ? -10.818 -28.064 -22.838 1.00 73.06 60 SER A N 1
ATOM 460 C CA . SER A 1 60 ? -11.243 -29.154 -21.959 1.00 73.06 60 SER A CA 1
ATOM 461 C C . SER A 1 60 ? -10.522 -29.095 -20.609 1.00 73.06 60 SER A C 1
ATOM 463 O O . SER A 1 60 ? -9.442 -28.507 -20.496 1.00 73.06 60 SER A O 1
ATOM 465 N N . VAL A 1 61 ? -11.136 -29.675 -19.574 1.00 78.69 61 VAL A N 1
ATOM 466 C CA . VAL A 1 61 ? -10.582 -29.766 -18.212 1.00 78.69 61 VAL A CA 1
ATOM 467 C C . VAL A 1 61 ? -10.926 -31.126 -17.608 1.00 78.69 61 VAL A C 1
ATOM 469 O O . VAL A 1 61 ? -12.098 -31.493 -17.534 1.00 78.69 61 VAL A O 1
ATOM 472 N N . THR A 1 62 ? -9.909 -31.863 -17.157 1.00 78.19 62 THR A N 1
ATOM 473 C CA . THR A 1 62 ? -10.082 -33.047 -16.302 1.00 78.19 62 THR A CA 1
ATOM 474 C C . THR A 1 62 ? -10.445 -32.594 -14.893 1.00 78.19 62 THR A C 1
ATOM 476 O O . THR A 1 62 ? -9.725 -31.795 -14.293 1.00 78.19 62 THR A O 1
ATOM 479 N N . LEU A 1 63 ? -11.577 -33.076 -14.384 1.00 74.44 63 LEU A N 1
ATOM 480 C CA . LEU A 1 63 ? -12.102 -32.713 -13.065 1.00 74.44 63 LEU A CA 1
ATOM 481 C C . LEU A 1 63 ? -11.518 -33.592 -11.968 1.00 74.44 63 LEU A C 1
ATOM 483 O O . LEU A 1 63 ? -11.247 -33.138 -10.858 1.00 74.44 63 LEU A O 1
ATOM 487 N N . PHE A 1 64 ? -11.384 -34.869 -12.312 1.00 77.81 64 PHE A N 1
ATOM 488 C CA . PHE A 1 64 ? -11.130 -35.966 -11.405 1.00 77.81 64 PHE A CA 1
ATOM 489 C C . PHE A 1 64 ? -10.418 -37.084 -12.165 1.00 77.81 64 PHE A C 1
ATOM 491 O O . PHE A 1 64 ? -10.837 -37.440 -13.272 1.00 77.81 64 PHE A O 1
ATOM 498 N N . SER A 1 65 ? -9.370 -37.658 -11.579 1.00 79.19 65 SER A N 1
ATOM 499 C CA . SER A 1 65 ? -8.742 -38.871 -12.105 1.00 79.19 65 SER A CA 1
ATOM 500 C C . SER A 1 65 ? -8.159 -39.749 -11.001 1.00 79.19 65 SER A C 1
ATOM 502 O O . SER A 1 65 ? -7.350 -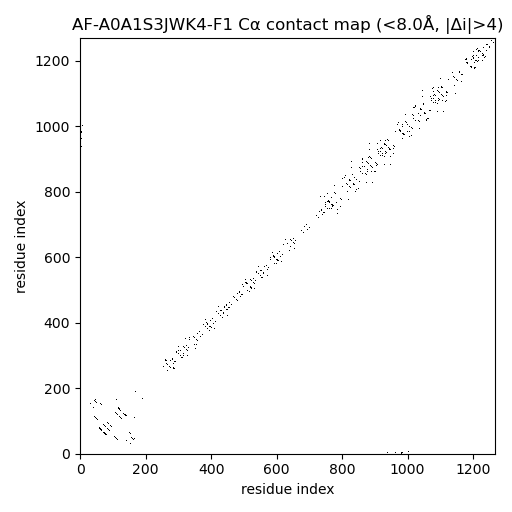39.258 -10.218 1.00 79.19 65 SER A O 1
ATOM 504 N N . ILE A 1 66 ? -8.487 -41.040 -11.015 1.00 78.31 66 ILE A N 1
ATOM 505 C CA . ILE A 1 66 ? -7.777 -42.136 -10.348 1.00 78.31 66 ILE A CA 1
ATOM 506 C C . ILE A 1 66 ? -7.052 -42.943 -11.432 1.00 78.31 66 ILE A C 1
ATOM 508 O O . ILE A 1 66 ? -7.685 -43.457 -12.365 1.00 78.31 66 ILE A O 1
ATOM 512 N N . ARG A 1 67 ? -5.732 -43.099 -11.294 1.00 75.50 67 ARG A N 1
ATOM 513 C CA . ARG A 1 67 ? -4.920 -43.981 -12.145 1.00 75.50 67 ARG A CA 1
ATOM 514 C C . ARG A 1 67 ? -4.123 -44.967 -11.303 1.00 75.50 67 ARG A C 1
ATOM 516 O O . ARG A 1 67 ? -3.560 -44.587 -10.282 1.00 75.50 67 ARG A O 1
ATOM 523 N N . VAL A 1 68 ? -4.056 -46.213 -11.760 1.00 74.62 68 VAL A N 1
ATOM 524 C CA . VAL A 1 68 ? -3.279 -47.302 -11.148 1.00 74.62 68 VAL A CA 1
ATOM 525 C C . VAL A 1 68 ? -2.377 -47.863 -12.233 1.00 74.62 68 VAL A C 1
ATOM 527 O O . VAL A 1 68 ? -2.897 -48.301 -13.258 1.00 74.62 68 VAL A O 1
ATOM 530 N N . GLU A 1 69 ? -1.056 -47.819 -12.035 1.00 70.50 69 GLU A N 1
ATOM 531 C CA . GLU A 1 69 ? -0.070 -48.265 -13.040 1.00 70.50 69 GLU A CA 1
ATOM 532 C C . GLU A 1 69 ? -0.353 -47.664 -14.435 1.00 70.50 69 GLU A C 1
ATOM 534 O O . GLU A 1 69 ? -0.544 -48.377 -15.422 1.00 70.50 69 GLU A O 1
ATOM 539 N N . ASP A 1 70 ? -0.520 -46.337 -14.471 1.00 65.50 70 ASP A N 1
ATOM 540 C CA . ASP A 1 70 ? -0.920 -45.512 -15.626 1.00 65.50 70 ASP A CA 1
ATOM 541 C C . ASP A 1 70 ? -2.263 -45.846 -16.314 1.00 65.50 70 ASP A C 1
ATOM 543 O O . ASP A 1 70 ? -2.742 -45.079 -17.155 1.00 65.50 70 ASP A O 1
ATOM 547 N N . LYS A 1 71 ? -2.960 -46.913 -15.906 1.00 69.12 71 LYS A N 1
ATOM 548 C CA . LYS A 1 71 ? -4.303 -47.262 -16.396 1.00 69.12 71 LYS A CA 1
ATOM 549 C C . LYS A 1 71 ? -5.358 -46.387 -15.713 1.00 69.12 71 LYS A C 1
ATOM 551 O O . LYS A 1 71 ? -5.360 -46.211 -14.493 1.00 69.12 71 LYS A O 1
ATOM 556 N N . LYS A 1 72 ? -6.292 -45.848 -16.503 1.00 72.81 72 LYS A N 1
ATOM 557 C CA . LYS A 1 72 ? -7.345 -44.925 -16.046 1.00 72.81 72 LYS A CA 1
ATOM 558 C C . LYS A 1 72 ? -8.509 -45.690 -15.420 1.00 72.81 72 LYS A C 1
ATOM 560 O O . LYS A 1 72 ? -9.481 -46.000 -16.109 1.00 72.81 72 LYS A O 1
ATOM 565 N N . GLN A 1 73 ? -8.421 -45.980 -14.124 1.00 76.06 73 GLN A N 1
ATOM 566 C CA . GLN A 1 73 ? -9.503 -46.658 -13.402 1.00 76.06 73 GLN A CA 1
ATOM 567 C C . GLN A 1 73 ? -10.778 -45.809 -13.377 1.00 76.06 73 GLN A C 1
ATOM 569 O O . GLN A 1 73 ? -11.859 -46.324 -13.651 1.00 76.06 73 GLN A O 1
ATOM 574 N N . LEU A 1 74 ? -10.644 -44.499 -13.154 1.00 76.06 74 LEU A N 1
ATOM 575 C CA . LEU A 1 74 ? -11.740 -43.541 -13.289 1.00 76.06 74 LEU A CA 1
ATOM 576 C C . LEU A 1 74 ? -11.180 -42.163 -13.662 1.00 76.06 74 LEU A C 1
ATOM 578 O O . LEU A 1 74 ? -10.394 -41.611 -12.908 1.00 76.06 74 LEU A O 1
ATOM 582 N N . GLU A 1 75 ? -11.553 -41.588 -14.802 1.00 81.81 75 GLU A N 1
ATOM 583 C CA . GLU A 1 75 ? -11.142 -40.233 -15.209 1.00 81.81 75 GLU A CA 1
ATOM 584 C C . GLU A 1 75 ? -12.311 -39.499 -15.871 1.00 81.81 75 GLU A C 1
ATOM 586 O O . GLU A 1 75 ? -12.898 -40.020 -16.816 1.00 81.81 75 GLU A O 1
ATOM 591 N N . MET A 1 76 ? -12.635 -38.291 -15.402 1.00 78.94 76 MET A N 1
ATOM 592 C CA . MET A 1 76 ? -13.723 -37.464 -15.934 1.00 78.94 76 MET A CA 1
ATOM 593 C C . MET A 1 76 ? -13.187 -36.130 -16.462 1.00 78.94 76 MET A C 1
ATOM 595 O O . MET A 1 76 ? -12.537 -35.375 -15.736 1.00 78.94 76 MET A O 1
ATOM 599 N N . THR A 1 77 ? -13.511 -35.817 -17.717 1.00 79.75 77 THR A N 1
ATOM 600 C CA . THR A 1 77 ? -13.099 -34.595 -18.421 1.00 79.75 77 THR A CA 1
ATOM 601 C C . THR A 1 77 ? -14.309 -33.926 -19.074 1.00 79.75 77 THR A C 1
ATOM 603 O O . THR A 1 77 ? -15.061 -34.577 -19.799 1.00 79.75 77 THR A O 1
ATOM 606 N N . LEU A 1 78 ? -14.477 -32.618 -18.861 1.00 76.31 78 LEU A N 1
ATOM 607 C CA . LEU A 1 78 ? -15.439 -31.798 -19.607 1.00 76.31 78 LEU A CA 1
ATOM 608 C C . LEU A 1 78 ? -14.779 -31.245 -20.876 1.00 76.31 78 LEU A C 1
ATOM 610 O O . LEU A 1 78 ? -13.658 -30.738 -20.808 1.00 76.31 78 LEU A O 1
ATOM 614 N N . ASP A 1 79 ? -15.482 -31.288 -22.009 1.00 73.12 79 ASP A N 1
ATOM 615 C CA . ASP A 1 79 ? -15.080 -30.653 -23.272 1.00 73.12 79 ASP A CA 1
ATOM 616 C C . ASP A 1 79 ? -16.136 -29.620 -23.700 1.00 73.12 79 ASP A C 1
ATOM 618 O O . ASP A 1 79 ? -17.284 -29.960 -24.017 1.00 73.12 79 ASP A O 1
ATOM 622 N N . ARG A 1 80 ? -15.726 -28.344 -23.722 1.00 66.25 80 ARG A N 1
ATOM 623 C CA . ARG A 1 80 ? -16.577 -27.200 -24.082 1.00 66.25 80 ARG A CA 1
ATOM 624 C C . ARG A 1 80 ? -16.867 -27.137 -25.582 1.00 66.25 80 ARG A C 1
ATOM 626 O O . ARG A 1 80 ? -17.950 -26.711 -25.966 1.00 66.25 80 ARG A O 1
ATOM 633 N N . ASN A 1 81 ? -15.922 -27.556 -26.421 1.00 61.47 81 ASN A N 1
ATOM 634 C CA . ASN A 1 81 ? -16.051 -27.493 -27.877 1.00 61.47 81 ASN A CA 1
ATOM 635 C C . ASN A 1 81 ? -16.976 -28.596 -28.402 1.00 61.47 81 ASN A C 1
ATOM 637 O O . ASN A 1 81 ? -17.712 -28.389 -29.363 1.00 61.47 81 ASN A O 1
ATOM 641 N N . ASN A 1 82 ? -16.937 -29.773 -27.776 1.00 55.94 82 ASN A N 1
ATOM 642 C CA . ASN A 1 82 ? -17.769 -30.910 -28.157 1.00 55.94 82 ASN A CA 1
ATOM 643 C C . ASN A 1 82 ? -19.126 -30.969 -27.443 1.00 55.94 82 ASN A C 1
ATOM 645 O O . ASN A 1 82 ? -19.960 -31.776 -27.857 1.00 55.94 82 ASN A O 1
ATOM 649 N N . VAL A 1 83 ? -19.346 -30.161 -26.397 1.00 63.88 83 VAL A N 1
ATOM 650 C CA . VAL A 1 83 ? -20.574 -30.161 -25.576 1.00 63.88 83 VAL A CA 1
ATOM 651 C C . VAL A 1 83 ? -20.812 -31.556 -24.963 1.00 63.88 83 VAL A C 1
ATOM 653 O O . VAL A 1 83 ? -21.906 -32.125 -25.036 1.00 63.88 83 VAL A O 1
ATOM 656 N N . LYS A 1 84 ? -19.745 -32.144 -24.396 1.00 67.44 84 LYS A N 1
ATOM 657 C CA . LYS A 1 84 ? -19.723 -33.523 -23.875 1.00 67.44 84 LYS A CA 1
ATOM 658 C C . LYS A 1 84 ? -18.934 -33.659 -22.571 1.00 67.44 84 LYS A C 1
ATOM 660 O O . LYS A 1 84 ? -17.937 -32.971 -22.350 1.00 67.44 84 LYS A O 1
ATOM 665 N N . VAL A 1 85 ? -19.337 -34.649 -21.781 1.00 70.12 85 VAL A N 1
ATOM 666 C CA . VAL A 1 85 ? -18.544 -35.263 -20.713 1.00 70.12 85 VAL A CA 1
ATOM 667 C C . VAL A 1 85 ? -17.896 -36.531 -21.262 1.00 70.12 85 VAL A C 1
ATOM 669 O O . VAL A 1 85 ? -18.581 -37.379 -21.838 1.00 70.12 85 VAL A O 1
ATOM 672 N N . LEU A 1 86 ? -16.583 -36.662 -21.080 1.00 72.50 86 LEU A N 1
ATOM 673 C CA . LEU A 1 86 ? -15.830 -37.890 -21.318 1.00 72.50 86 LEU A CA 1
ATOM 674 C C . LEU A 1 86 ? -15.500 -38.528 -19.963 1.00 72.50 86 LEU A C 1
ATOM 676 O O . LEU A 1 86 ? -14.709 -37.967 -19.203 1.00 72.50 86 LEU A O 1
ATOM 680 N N . THR A 1 87 ? -16.064 -39.703 -19.689 1.00 70.44 87 THR A N 1
ATOM 681 C CA . THR A 1 87 ? -15.801 -40.482 -18.469 1.00 70.44 87 THR A CA 1
ATOM 682 C C . THR A 1 87 ? -15.139 -41.799 -18.855 1.00 70.44 87 THR A C 1
ATOM 684 O O . THR A 1 87 ? -15.778 -42.672 -19.433 1.00 70.44 87 THR A O 1
ATOM 687 N N . SER A 1 88 ? -13.854 -41.966 -18.557 1.00 70.12 88 SER A N 1
ATOM 688 C CA . SER A 1 88 ? -13.137 -43.234 -18.715 1.00 70.12 88 SER A CA 1
ATOM 689 C C . SER A 1 88 ? -13.261 -44.057 -17.439 1.00 70.12 88 SER A C 1
ATOM 691 O O . SER A 1 88 ? -12.760 -43.619 -16.407 1.00 70.12 88 SER A O 1
ATOM 693 N N . VAL A 1 89 ? -13.851 -45.252 -17.506 1.00 68.88 89 VAL A N 1
ATOM 694 C CA . VAL A 1 89 ? -13.935 -46.188 -16.368 1.00 68.88 89 VAL A CA 1
ATOM 695 C C . VAL A 1 89 ? -13.263 -47.504 -16.752 1.00 68.88 89 VAL A C 1
ATOM 697 O O . VAL A 1 89 ? -13.594 -48.088 -17.784 1.00 68.88 89 VAL A O 1
ATOM 700 N N . ASN A 1 90 ? -12.287 -47.955 -15.962 1.00 69.75 90 ASN A N 1
ATOM 701 C CA . ASN A 1 90 ? -11.423 -49.110 -16.254 1.00 69.75 90 ASN A CA 1
ATOM 702 C C . ASN A 1 90 ? -10.826 -49.037 -17.688 1.00 69.75 90 ASN A C 1
ATOM 704 O O . ASN A 1 90 ? -10.898 -49.981 -18.476 1.00 69.75 90 ASN A O 1
ATOM 708 N N . SER A 1 91 ? -10.311 -47.859 -18.058 1.00 70.94 91 SER A N 1
ATOM 709 C CA . SER A 1 91 ? -9.821 -47.472 -19.395 1.00 70.94 91 SER A CA 1
ATOM 710 C C . SER A 1 91 ? -10.837 -47.551 -20.555 1.00 70.94 91 SER A C 1
ATOM 712 O O . SER A 1 91 ? -10.443 -47.412 -21.713 1.00 70.94 91 SER A O 1
ATOM 714 N N . ARG A 1 92 ? -12.143 -47.726 -20.292 1.00 72.69 92 ARG A N 1
ATOM 715 C CA . ARG A 1 92 ? -13.207 -47.657 -21.312 1.00 72.69 92 ARG A CA 1
ATOM 716 C C . ARG A 1 92 ? -13.847 -46.261 -21.334 1.00 72.69 92 ARG A C 1
ATOM 718 O O . ARG A 1 92 ? -14.434 -45.874 -20.323 1.00 72.69 92 ARG A O 1
ATOM 725 N N . PRO A 1 93 ? -13.763 -45.500 -22.442 1.00 75.19 93 PRO A N 1
ATOM 726 C CA . PRO A 1 93 ? -14.357 -44.170 -22.534 1.00 75.19 93 PRO A CA 1
ATOM 727 C C . PRO A 1 93 ? -15.866 -44.227 -22.804 1.00 75.19 93 PRO A C 1
ATOM 729 O O . PRO A 1 93 ? -16.314 -44.763 -23.817 1.00 75.19 93 PRO A O 1
ATOM 732 N N . PHE A 1 94 ? -16.637 -43.590 -21.930 1.00 72.56 94 PHE A N 1
ATOM 733 C CA . PHE A 1 94 ? -18.045 -43.252 -22.116 1.00 72.56 94 PHE A CA 1
ATOM 734 C C . PHE A 1 94 ? -18.170 -41.758 -22.435 1.00 72.56 94 PHE A C 1
ATOM 736 O O . PHE A 1 94 ? -17.375 -40.944 -21.961 1.00 72.56 94 PHE A O 1
ATOM 743 N N . LEU A 1 95 ? -19.146 -41.394 -23.270 1.00 73.00 95 LEU A N 1
ATOM 744 C CA . LEU A 1 95 ? -19.232 -40.067 -23.880 1.00 73.00 95 LEU A CA 1
ATOM 745 C C . LEU A 1 95 ? -20.687 -39.576 -23.919 1.00 73.00 95 LEU A C 1
ATOM 747 O O . LEU A 1 95 ? -21.435 -39.942 -24.828 1.00 73.00 95 LEU A O 1
ATOM 751 N N . THR A 1 96 ? -21.080 -38.725 -22.970 1.00 69.25 96 THR A N 1
ATOM 752 C CA . THR A 1 96 ? -22.453 -38.189 -22.885 1.00 69.25 96 THR A CA 1
ATOM 753 C C . THR A 1 96 ? -22.497 -36.708 -23.265 1.00 69.25 96 THR A C 1
ATOM 755 O O . THR A 1 96 ? -21.587 -35.952 -22.934 1.00 69.25 96 THR A O 1
ATOM 758 N N . LYS A 1 97 ? -23.552 -36.273 -23.965 1.00 61.81 97 LYS A N 1
ATOM 759 C CA . LYS A 1 97 ? -23.805 -34.855 -24.290 1.00 61.81 97 LYS A CA 1
ATOM 760 C C . LYS A 1 97 ? -24.472 -34.124 -23.118 1.00 61.81 97 LYS A C 1
ATOM 762 O O . LYS A 1 97 ? -25.261 -34.736 -22.403 1.00 61.81 97 LYS A O 1
ATOM 767 N N . PHE A 1 98 ? -24.238 -32.818 -22.978 1.00 61.03 98 PHE A N 1
ATOM 768 C CA . PHE A 1 98 ? -25.020 -31.995 -22.043 1.00 61.03 98 PHE A CA 1
ATOM 769 C C . PHE A 1 98 ? -26.490 -31.849 -22.503 1.00 61.03 98 PHE A C 1
ATOM 771 O O . PHE A 1 98 ? -26.737 -31.682 -23.704 1.00 61.03 98 PHE A O 1
ATOM 778 N N . PRO A 1 99 ? -27.465 -31.837 -21.577 1.00 50.28 99 PRO A N 1
ATOM 779 C CA . PRO A 1 99 ? -28.848 -31.475 -21.868 1.00 50.28 99 PRO A CA 1
ATOM 780 C C . PRO A 1 99 ? -29.018 -29.943 -21.934 1.00 50.28 99 PRO A C 1
ATOM 782 O O . PRO A 1 99 ? -28.918 -29.257 -20.928 1.00 50.28 99 PRO A O 1
ATOM 785 N N . HIS A 1 100 ? -29.274 -29.426 -23.140 1.00 46.88 100 HIS A N 1
ATOM 786 C CA . HIS A 1 100 ? -29.707 -28.056 -23.484 1.00 46.88 100 HIS A CA 1
ATOM 787 C C . HIS A 1 100 ? -29.272 -26.862 -22.594 1.00 46.88 100 HIS A C 1
ATOM 789 O O . HIS A 1 100 ? -30.019 -26.382 -21.748 1.00 46.88 100 HIS A O 1
ATOM 795 N N . GLY A 1 101 ? -28.194 -26.196 -23.023 1.00 52.00 101 GLY A N 1
ATOM 796 C CA . GLY A 1 101 ? -28.385 -24.889 -23.674 1.00 52.00 101 GLY A CA 1
ATOM 797 C C . GLY A 1 101 ? -28.613 -23.649 -22.800 1.00 52.00 101 GLY A C 1
ATOM 798 O O . GLY A 1 101 ? -29.539 -22.892 -23.076 1.00 52.00 101 GLY A O 1
ATOM 799 N N . VAL A 1 102 ? -27.723 -23.371 -21.844 1.00 35.25 102 VAL A N 1
ATOM 800 C CA . VAL A 1 102 ? -27.588 -22.039 -21.218 1.00 35.25 102 VAL A CA 1
ATOM 801 C C . VAL A 1 102 ? -26.165 -21.514 -21.437 1.00 35.25 102 VAL A C 1
ATOM 803 O O . VAL A 1 102 ? -25.212 -22.287 -21.464 1.00 35.25 102 VAL A O 1
ATOM 806 N N . SER A 1 103 ? -26.003 -20.196 -21.600 1.00 49.31 103 SER A N 1
ATOM 807 C CA . SER A 1 103 ? -24.730 -19.532 -21.946 1.00 49.31 103 SER A CA 1
ATOM 808 C C . SER A 1 103 ? -23.685 -19.492 -20.809 1.00 49.31 103 SER A C 1
ATOM 810 O O . SER A 1 103 ? -22.829 -18.601 -20.780 1.00 49.31 103 SER A O 1
ATOM 812 N N . SER A 1 104 ? -23.731 -20.425 -19.855 1.00 54.78 104 SER A N 1
ATOM 813 C CA . SER A 1 104 ? -22.752 -20.455 -18.772 1.00 54.78 104 SER A CA 1
ATOM 814 C C . SER A 1 104 ? -21.393 -20.955 -19.260 1.00 54.78 104 SER A C 1
ATOM 816 O O . SER A 1 104 ? -21.272 -21.930 -20.002 1.00 54.78 104 SER A O 1
ATOM 818 N N . ALA A 1 105 ? -20.338 -20.290 -18.798 1.00 61.12 105 ALA A N 1
ATOM 819 C CA . ALA A 1 105 ? -18.966 -20.764 -18.937 1.00 61.12 105 ALA A CA 1
ATOM 820 C C . ALA A 1 105 ? -18.446 -21.440 -17.653 1.00 61.12 105 ALA A C 1
ATOM 822 O O . ALA A 1 105 ? -17.259 -21.758 -17.591 1.00 61.12 105 ALA A O 1
ATOM 823 N N . THR A 1 106 ? -19.311 -21.642 -16.654 1.00 66.69 106 THR A N 1
ATOM 824 C CA . THR A 1 106 ? -19.043 -22.341 -15.388 1.00 66.69 106 THR A CA 1
ATOM 825 C C . THR A 1 106 ? -20.161 -23.350 -15.121 1.00 66.69 106 THR A C 1
ATOM 827 O O . THR A 1 106 ? -21.326 -23.007 -15.291 1.00 66.69 106 THR A O 1
ATOM 830 N N . TYR A 1 107 ? -19.804 -24.570 -14.731 1.00 75.75 107 TYR A N 1
ATOM 831 C CA . TYR A 1 107 ? -20.740 -25.677 -14.520 1.00 75.75 107 TYR A CA 1
ATOM 832 C C . TYR A 1 107 ? -20.604 -26.216 -13.099 1.00 75.75 107 TYR A C 1
ATOM 834 O O . TYR A 1 107 ? -19.474 -26.433 -12.648 1.00 75.75 107 TYR A O 1
ATOM 842 N N . ASN A 1 108 ? -21.724 -26.478 -12.435 1.00 77.06 108 ASN A N 1
ATOM 843 C CA . ASN A 1 108 ? -21.764 -27.015 -11.080 1.00 77.06 108 ASN A CA 1
ATOM 844 C C . ASN A 1 108 ? -21.770 -28.546 -11.182 1.00 77.06 108 ASN A C 1
ATOM 846 O O . ASN A 1 108 ? -22.728 -29.136 -11.690 1.00 77.06 108 ASN A O 1
ATOM 850 N N . VAL A 1 109 ? -20.693 -29.208 -10.755 1.00 80.50 109 VAL A N 1
ATOM 851 C CA . VAL A 1 109 ? -20.507 -30.655 -10.950 1.00 80.50 109 VAL A CA 1
ATOM 852 C C . VAL A 1 109 ? -20.599 -31.399 -9.625 1.00 80.50 109 VAL A C 1
ATOM 854 O O . VAL A 1 109 ? -19.942 -31.025 -8.658 1.00 80.50 109 VAL A O 1
ATOM 857 N N . ILE A 1 110 ? -21.365 -32.492 -9.605 1.00 84.06 110 ILE A N 1
ATOM 858 C CA . ILE A 1 110 ? -21.481 -33.413 -8.469 1.00 84.06 110 ILE A CA 1
ATOM 859 C C . ILE A 1 110 ? -21.174 -34.828 -8.973 1.00 84.06 110 ILE A C 1
ATOM 861 O O . ILE A 1 110 ? -21.849 -35.342 -9.867 1.00 84.06 110 ILE A O 1
ATOM 865 N N . ILE A 1 111 ? -20.158 -35.468 -8.397 1.00 84.62 111 ILE A N 1
ATOM 866 C CA . ILE A 1 111 ? -19.799 -36.870 -8.645 1.00 84.62 111 ILE A CA 1
ATOM 867 C C . ILE A 1 111 ? -20.120 -37.648 -7.371 1.00 84.62 111 ILE A C 1
ATOM 869 O O . ILE A 1 111 ? -19.403 -37.523 -6.380 1.00 84.62 111 ILE A O 1
ATOM 873 N N . HIS A 1 112 ? -21.193 -38.436 -7.380 1.00 87.19 112 HIS A N 1
ATOM 874 C CA . HIS A 1 112 ? -21.591 -39.254 -6.239 1.00 87.19 112 HIS A CA 1
ATOM 875 C C . HIS A 1 112 ? -21.008 -40.667 -6.339 1.00 87.19 112 HIS A C 1
ATOM 877 O O . HIS A 1 112 ? -21.100 -41.318 -7.385 1.00 87.19 112 HIS A O 1
ATOM 883 N N . LEU A 1 113 ? -20.403 -41.119 -5.242 1.00 84.25 113 LEU A N 1
ATOM 884 C CA . LEU A 1 113 ? -19.765 -42.417 -5.068 1.00 84.25 113 LEU A CA 1
ATOM 885 C C . LEU A 1 113 ? -20.457 -43.139 -3.905 1.00 84.25 113 LEU A C 1
ATOM 887 O O . LEU A 1 113 ? -20.315 -42.734 -2.752 1.00 84.25 113 LEU A O 1
ATOM 891 N N . TRP A 1 114 ? -21.196 -44.206 -4.200 1.00 79.62 114 TRP A N 1
ATOM 892 C CA . TRP A 1 114 ? -21.841 -45.064 -3.197 1.00 79.62 114 TRP A CA 1
ATOM 893 C C . TRP A 1 114 ? -21.574 -46.542 -3.498 1.00 79.62 114 TRP A C 1
ATOM 895 O O . TRP A 1 114 ? -20.991 -46.883 -4.534 1.00 79.62 114 TRP A O 1
ATOM 905 N N . ASP A 1 115 ? -22.056 -47.417 -2.612 1.00 71.06 115 ASP A N 1
ATOM 906 C CA . ASP A 1 115 ? -21.916 -48.875 -2.721 1.00 71.06 115 ASP A CA 1
ATOM 907 C C . ASP A 1 115 ? -20.428 -49.288 -2.714 1.00 71.06 115 ASP A C 1
ATOM 909 O O . ASP A 1 115 ? -19.863 -49.838 -3.657 1.00 71.06 115 ASP A O 1
ATOM 913 N N . LEU A 1 116 ? -19.730 -48.893 -1.645 1.00 64.50 116 LEU A N 1
ATOM 914 C CA . LEU A 1 116 ? -18.268 -48.971 -1.521 1.00 64.50 116 LEU A CA 1
ATOM 915 C C . LEU A 1 116 ? -17.757 -50.331 -1.004 1.00 64.50 116 LEU A C 1
ATOM 917 O O . LEU A 1 116 ? -16.705 -50.380 -0.365 1.00 64.50 116 LEU A O 1
ATOM 921 N N . GLN A 1 117 ? -18.501 -51.416 -1.239 1.00 57.41 117 GLN A N 1
ATOM 922 C CA . GLN A 1 117 ? -18.123 -52.773 -0.821 1.00 57.41 117 GLN A CA 1
ATOM 923 C C . GLN A 1 117 ? -17.499 -53.584 -1.972 1.00 57.41 117 GLN A C 1
ATOM 925 O O . GLN A 1 117 ? -17.552 -53.198 -3.140 1.00 57.41 117 GLN A O 1
ATOM 930 N N . GLU A 1 118 ? -16.839 -54.687 -1.614 1.00 56.88 118 GLU A N 1
ATOM 931 C CA . GLU A 1 118 ? -15.607 -55.198 -2.251 1.00 56.88 118 GLU A CA 1
ATOM 932 C C . GLU A 1 118 ? -15.694 -55.531 -3.761 1.00 56.88 118 GLU A C 1
ATOM 934 O O . GLU A 1 118 ? -14.673 -55.579 -4.450 1.00 56.88 118 GLU A O 1
ATOM 939 N N . ALA A 1 119 ? -16.894 -55.738 -4.315 1.00 60.88 119 ALA A N 1
ATOM 940 C CA . ALA A 1 119 ? -17.083 -56.204 -5.691 1.00 60.88 119 ALA A CA 1
ATOM 941 C C . ALA A 1 119 ? -17.106 -55.090 -6.758 1.00 60.88 119 ALA A C 1
ATOM 943 O O . ALA A 1 119 ? -16.445 -55.216 -7.789 1.00 60.88 119 ALA A O 1
ATOM 944 N N . THR A 1 120 ? -17.880 -54.020 -6.558 1.00 68.44 120 THR A N 1
ATOM 945 C CA . THR A 1 120 ? -18.098 -52.944 -7.547 1.00 68.44 120 THR A CA 1
ATOM 946 C C . THR A 1 120 ? -18.590 -51.684 -6.848 1.00 68.44 120 THR A C 1
ATOM 948 O O . THR A 1 120 ? -19.514 -51.785 -6.050 1.00 68.44 120 THR A O 1
ATOM 951 N N . SER A 1 121 ? -18.086 -50.506 -7.215 1.00 78.94 121 SER A N 1
ATOM 952 C CA . SER A 1 121 ? -18.628 -49.226 -6.738 1.00 78.94 121 SER A CA 1
ATOM 953 C C . SER A 1 121 ? -19.345 -48.466 -7.848 1.00 78.94 121 SER A C 1
ATOM 955 O O . SER A 1 121 ? -19.005 -48.579 -9.031 1.00 78.94 121 SER A O 1
ATOM 957 N N . VAL A 1 122 ? -20.353 -47.681 -7.471 1.00 82.88 122 VAL A N 1
ATOM 958 C CA . VAL A 1 122 ? -21.157 -46.901 -8.417 1.00 82.88 122 VAL A CA 1
ATOM 959 C C . VAL A 1 122 ? -20.633 -45.473 -8.495 1.00 82.88 122 VAL A C 1
ATOM 961 O O . VAL A 1 122 ? -20.324 -44.856 -7.480 1.00 82.88 122 VAL A O 1
ATOM 964 N N . VAL A 1 123 ? -20.592 -44.935 -9.711 1.00 83.19 123 VAL A N 1
ATOM 965 C CA . VAL A 1 123 ? -20.246 -43.542 -10.000 1.00 83.19 123 VAL A CA 1
ATOM 966 C C . VAL A 1 123 ? -21.434 -42.896 -10.702 1.00 83.19 123 VAL A C 1
ATOM 968 O O . VAL A 1 123 ? -21.730 -43.228 -11.850 1.00 83.19 123 VAL A O 1
ATOM 971 N N . GLN A 1 124 ? -22.122 -41.981 -10.028 1.00 85.00 124 GLN A N 1
ATOM 972 C CA . GLN A 1 124 ? -23.236 -41.216 -10.586 1.00 85.00 124 GLN A CA 1
ATOM 973 C C . GLN A 1 124 ? -22.795 -39.760 -10.785 1.00 85.00 124 GLN A C 1
ATOM 975 O O . GLN A 1 124 ? -22.303 -39.125 -9.857 1.00 85.00 124 GLN A O 1
ATOM 980 N N . VAL A 1 125 ? -22.959 -39.224 -11.994 1.00 82.69 125 VAL A N 1
ATOM 981 C CA . VAL A 1 125 ? -22.501 -37.874 -12.356 1.00 82.69 125 VAL A CA 1
ATOM 982 C C . VAL A 1 125 ? -23.693 -36.966 -12.634 1.00 82.69 125 VAL A C 1
ATOM 984 O O . VAL A 1 125 ? -24.511 -37.266 -13.507 1.00 82.69 125 VAL A O 1
ATOM 987 N N . TYR A 1 126 ? -23.740 -35.825 -11.949 1.00 81.00 126 TYR A N 1
ATOM 988 C CA . TYR A 1 126 ? -24.650 -34.715 -12.219 1.00 81.00 126 TYR A CA 1
ATOM 989 C C . TYR A 1 126 ? -23.864 -33.484 -12.686 1.00 81.00 126 TYR A C 1
ATOM 991 O O . TYR A 1 126 ? -22.774 -33.201 -12.181 1.00 81.00 126 TYR A O 1
ATOM 999 N N . VAL A 1 127 ? -24.436 -32.730 -13.625 1.00 78.62 127 VAL A N 1
ATOM 1000 C CA . VAL A 1 127 ? -23.987 -31.374 -13.974 1.00 78.62 127 VAL A CA 1
ATOM 1001 C C . VAL A 1 127 ? -25.204 -30.458 -13.966 1.00 78.62 127 VAL A C 1
ATOM 1003 O O . VAL A 1 127 ? -26.224 -30.799 -14.561 1.00 78.62 127 VAL A O 1
ATOM 1006 N N . ASP A 1 128 ? -25.113 -29.337 -13.251 1.00 76.06 128 ASP A N 1
ATOM 1007 C CA . ASP A 1 128 ? -26.201 -28.375 -13.029 1.00 76.06 128 ASP A CA 1
ATOM 1008 C C . ASP A 1 128 ? -27.490 -29.064 -12.512 1.00 76.06 128 ASP A C 1
ATOM 1010 O O . ASP A 1 128 ? -28.604 -28.827 -12.978 1.00 76.06 128 ASP A O 1
ATOM 1014 N N . CYS A 1 129 ? -27.308 -29.991 -11.559 1.00 73.88 129 CYS A N 1
ATOM 1015 C CA . CYS A 1 129 ? -28.297 -30.951 -11.038 1.00 73.88 129 CYS A CA 1
ATOM 1016 C C . CYS A 1 129 ? -28.939 -31.923 -12.055 1.00 73.88 129 CYS A C 1
ATOM 1018 O O . CYS A 1 129 ? -29.824 -32.689 -11.678 1.00 73.88 129 CYS A O 1
ATOM 1020 N N . VAL A 1 130 ? -28.510 -31.984 -13.319 1.00 76.62 130 VAL A N 1
ATOM 1021 C CA . VAL A 1 130 ? -29.038 -32.965 -14.286 1.00 76.62 130 VAL A CA 1
ATOM 1022 C C . VAL A 1 130 ? -28.143 -34.204 -14.347 1.00 76.62 130 VAL A C 1
ATOM 1024 O O . VAL A 1 130 ? -26.932 -34.091 -14.524 1.00 76.62 130 VAL A O 1
ATOM 1027 N N . SER A 1 131 ? -28.730 -35.400 -14.219 1.00 78.94 131 SER A N 1
ATOM 1028 C CA . SER A 1 131 ? -28.006 -36.679 -14.325 1.00 78.94 131 SER A CA 1
ATOM 1029 C C . SER A 1 131 ? -27.404 -36.858 -15.722 1.00 78.94 131 SER A C 1
ATOM 1031 O O . SER A 1 131 ? -28.133 -37.043 -16.697 1.00 78.94 131 SER A O 1
ATOM 1033 N N . VAL A 1 132 ? -26.073 -36.882 -15.808 1.00 73.69 132 VAL A N 1
ATOM 1034 C CA . VAL A 1 132 ? -25.311 -37.102 -17.050 1.00 73.69 132 VAL A CA 1
ATOM 1035 C C . VAL A 1 132 ? -24.915 -38.574 -17.235 1.00 73.69 132 VAL A C 1
ATOM 1037 O O . VAL A 1 132 ? -24.699 -39.016 -18.364 1.00 73.69 132 VAL A O 1
ATOM 1040 N N . GLY A 1 133 ? -24.848 -39.375 -16.169 1.00 72.38 133 GLY A N 1
ATOM 1041 C CA . GLY A 1 133 ? -24.669 -40.822 -16.317 1.00 72.38 133 GLY A CA 1
ATOM 1042 C C . GLY A 1 133 ? -24.353 -41.577 -15.031 1.00 72.38 133 GLY A C 1
ATOM 1043 O O . GLY A 1 133 ? -23.755 -41.029 -14.107 1.00 72.38 133 GLY A O 1
ATOM 1044 N N . ARG A 1 134 ? -24.724 -42.863 -15.032 1.00 82.88 134 ARG A N 1
ATOM 1045 C CA . ARG A 1 134 ? -24.395 -43.853 -14.002 1.00 82.88 134 ARG A CA 1
ATOM 1046 C C . ARG A 1 134 ? -23.406 -44.864 -14.568 1.00 82.88 134 ARG A C 1
ATOM 1048 O O . ARG A 1 134 ? -23.648 -45.433 -15.632 1.00 82.88 134 ARG A O 1
ATOM 1055 N N . PHE A 1 135 ? -22.324 -45.113 -13.846 1.00 80.38 135 PHE A N 1
ATOM 1056 C CA . PHE A 1 135 ? -21.266 -46.049 -14.216 1.00 80.38 135 PHE A CA 1
ATOM 1057 C C . PHE A 1 135 ? -20.933 -46.971 -13.037 1.00 80.38 135 PHE A C 1
ATOM 1059 O O . PHE A 1 135 ? -21.260 -46.666 -11.891 1.00 80.38 135 PHE A O 1
ATOM 1066 N N . PHE A 1 136 ? -20.276 -48.094 -13.322 1.00 80.19 136 PHE A N 1
ATOM 1067 C CA . PHE A 1 136 ? -19.892 -49.106 -12.335 1.00 80.19 136 PHE A CA 1
ATOM 1068 C C . PHE A 1 136 ? -18.410 -49.462 -12.529 1.00 80.19 136 PHE A C 1
ATOM 1070 O O . PHE A 1 136 ? -17.968 -49.669 -13.665 1.00 80.19 136 PHE A O 1
ATOM 1077 N N . THR A 1 137 ? -17.631 -49.518 -11.449 1.00 73.38 137 THR A N 1
ATOM 1078 C CA . THR A 1 137 ? -16.223 -49.954 -11.480 1.00 73.38 137 THR A CA 1
ATOM 1079 C C . THR A 1 137 ? -16.116 -51.475 -11.406 1.00 73.38 137 THR A C 1
ATOM 1081 O O . THR A 1 137 ? -16.967 -52.132 -10.814 1.00 73.38 137 THR A O 1
ATOM 1084 N N . THR A 1 138 ? -15.067 -52.068 -11.989 1.00 64.06 138 THR A N 1
ATOM 1085 C CA . THR A 1 138 ? -14.847 -53.532 -11.960 1.00 64.06 138 THR A CA 1
ATOM 1086 C C . THR A 1 138 ? -14.043 -53.962 -10.726 1.00 64.06 138 THR A C 1
ATOM 1088 O O . THR A 1 138 ? -13.017 -54.625 -10.851 1.00 64.06 138 THR A O 1
ATOM 1091 N N . GLY A 1 139 ? -14.471 -53.495 -9.555 1.00 68.31 139 GLY A N 1
ATOM 1092 C CA . GLY A 1 139 ? -13.797 -53.634 -8.260 1.00 68.31 139 GLY A CA 1
ATOM 1093 C C . GLY A 1 139 ? -14.223 -52.515 -7.306 1.00 68.31 139 GLY A C 1
ATOM 1094 O O . GLY A 1 139 ? -14.569 -51.421 -7.771 1.00 68.31 139 GLY A O 1
ATOM 1095 N N . GLY A 1 140 ? -14.202 -52.759 -5.993 1.00 72.94 140 GLY A N 1
ATOM 1096 C CA . GLY A 1 140 ? -14.469 -51.728 -4.985 1.00 72.94 140 GLY A CA 1
ATOM 1097 C C . GLY A 1 140 ? -13.482 -50.556 -5.088 1.00 72.94 140 GLY A C 1
ATOM 1098 O O . GLY A 1 140 ? -12.265 -50.752 -5.092 1.00 72.94 140 GLY A O 1
ATOM 1099 N N . LEU A 1 141 ? -13.977 -49.314 -5.173 1.00 73.50 141 LEU A N 1
ATOM 1100 C CA . LEU A 1 141 ? -13.107 -48.133 -5.327 1.00 73.50 141 LEU A CA 1
ATOM 1101 C C . LEU A 1 141 ? -12.176 -47.950 -4.112 1.00 73.50 141 LEU A C 1
ATOM 1103 O O . LEU A 1 141 ? -11.023 -47.541 -4.255 1.00 73.50 141 LEU A O 1
ATOM 1107 N N . LYS A 1 142 ? -12.693 -48.310 -2.932 1.00 74.25 142 LYS A N 1
ATOM 1108 C CA . LYS A 1 142 ? -12.000 -48.378 -1.640 1.00 74.25 142 LYS A CA 1
ATOM 1109 C C . LYS A 1 142 ? -10.770 -49.288 -1.723 1.00 74.25 142 LYS A C 1
ATOM 1111 O O . LYS A 1 142 ? -9.655 -48.836 -1.469 1.00 74.25 142 LYS A O 1
ATOM 1116 N N . ASP A 1 143 ? -10.953 -50.522 -2.183 1.00 72.62 143 ASP A N 1
ATOM 1117 C CA . ASP A 1 143 ? -9.891 -51.517 -2.352 1.00 72.62 143 ASP A CA 1
ATOM 1118 C C . ASP A 1 143 ? -8.848 -51.105 -3.390 1.00 72.62 143 ASP A C 1
ATOM 1120 O O . ASP A 1 143 ? -7.649 -51.172 -3.126 1.00 72.62 143 ASP A O 1
ATOM 1124 N N . ILE A 1 144 ? -9.286 -50.586 -4.540 1.00 71.81 144 ILE A N 1
ATOM 1125 C CA . ILE A 1 144 ? -8.391 -50.102 -5.605 1.00 71.81 144 ILE A CA 1
ATOM 1126 C C . ILE A 1 144 ? -7.443 -49.002 -5.084 1.00 71.81 144 ILE A C 1
ATOM 1128 O O . ILE A 1 144 ? -6.262 -48.974 -5.445 1.00 71.81 144 ILE A O 1
ATOM 1132 N N . LEU A 1 145 ? -7.936 -48.107 -4.221 1.00 70.44 145 LEU A N 1
ATOM 1133 C CA . LEU A 1 145 ? -7.160 -47.007 -3.635 1.00 70.44 145 LEU A CA 1
ATOM 1134 C C . LEU A 1 145 ? -6.273 -47.431 -2.447 1.00 70.44 145 LEU A C 1
ATOM 1136 O O . LEU A 1 145 ? -5.223 -46.811 -2.236 1.00 70.44 145 LEU A O 1
ATOM 1140 N N . LEU A 1 146 ? -6.678 -48.458 -1.690 1.00 69.56 146 LEU A N 1
ATOM 1141 C CA . LEU A 1 146 ? -5.961 -48.978 -0.517 1.00 69.56 146 LEU A CA 1
ATOM 1142 C C . LEU A 1 146 ? -4.874 -50.001 -0.874 1.00 69.56 146 LEU A C 1
ATOM 1144 O O . LEU A 1 146 ? -3.767 -49.918 -0.349 1.00 69.56 146 LEU A O 1
ATOM 1148 N N . GLN A 1 147 ? -5.176 -50.959 -1.754 1.00 63.62 147 GLN A N 1
ATOM 1149 C CA . GLN A 1 147 ? -4.316 -52.121 -2.010 1.00 63.62 147 GLN A CA 1
ATOM 1150 C C . GLN A 1 147 ? -3.135 -51.805 -2.945 1.00 63.62 147 GLN A C 1
ATOM 1152 O O . GLN A 1 147 ? -2.088 -52.440 -2.853 1.00 63.62 147 GLN A O 1
ATOM 1157 N N . ASN A 1 148 ? -3.267 -50.808 -3.829 1.00 60.53 148 ASN A N 1
ATOM 1158 C CA . ASN A 1 148 ? -2.209 -50.424 -4.768 1.00 60.53 148 ASN A CA 1
ATOM 1159 C C . ASN A 1 148 ? -1.414 -49.214 -4.263 1.00 60.53 148 ASN A C 1
ATOM 1161 O O . ASN A 1 148 ? -1.903 -48.084 -4.249 1.00 60.53 148 ASN A O 1
ATOM 1165 N N . THR A 1 149 ? -0.144 -49.406 -3.905 1.00 56.50 149 THR A N 1
ATOM 1166 C CA . THR A 1 149 ? 0.765 -48.299 -3.549 1.00 56.50 149 THR A CA 1
ATOM 1167 C C . THR A 1 149 ? 0.977 -47.333 -4.720 1.00 56.50 149 THR A C 1
ATOM 1169 O O . THR A 1 149 ? 0.989 -46.125 -4.502 1.00 56.50 149 THR A O 1
ATOM 1172 N N . SER A 1 150 ? 1.004 -47.837 -5.958 1.00 60.72 150 SER A N 1
ATOM 1173 C CA . SER A 1 150 ? 1.189 -47.087 -7.215 1.00 60.72 150 SER A CA 1
ATOM 1174 C C . SER A 1 150 ? -0.029 -46.271 -7.698 1.00 60.72 150 SER A C 1
ATOM 1176 O O . SER A 1 150 ? -0.076 -45.865 -8.862 1.00 60.72 150 SER A O 1
ATOM 1178 N N . THR A 1 151 ? -1.046 -46.050 -6.859 1.00 63.69 151 THR A N 1
ATOM 1179 C CA . THR A 1 151 ? -2.249 -45.288 -7.238 1.00 63.69 151 THR A CA 1
ATOM 1180 C C . THR A 1 151 ? -2.027 -43.778 -7.133 1.00 63.69 151 THR A C 1
ATOM 1182 O O . THR A 1 151 ? -1.619 -43.272 -6.087 1.00 63.69 151 THR A O 1
ATOM 1185 N N . SER A 1 152 ? -2.367 -43.038 -8.188 1.00 70.94 152 SER A N 1
ATOM 1186 C CA . SER A 1 152 ? -2.357 -41.570 -8.210 1.00 70.94 152 SER A CA 1
ATOM 1187 C C . SER A 1 152 ? -3.771 -41.006 -8.345 1.00 70.94 152 SER A C 1
ATOM 1189 O O . SER A 1 152 ? -4.625 -41.567 -9.038 1.00 70.94 152 SER A O 1
ATOM 1191 N N . THR A 1 153 ? -4.016 -39.878 -7.676 1.00 68.88 153 THR A N 1
ATOM 1192 C CA . THR A 1 153 ? -5.291 -39.152 -7.725 1.00 68.88 153 THR A CA 1
ATOM 1193 C C . THR A 1 153 ? -5.078 -37.680 -8.060 1.00 68.88 153 THR A C 1
ATOM 1195 O O . THR A 1 153 ? -4.087 -37.077 -7.642 1.00 68.88 153 THR A O 1
ATOM 1198 N N . ALA A 1 154 ? -6.022 -37.070 -8.773 1.00 69.12 154 ALA A N 1
ATOM 1199 C CA . ALA A 1 154 ? -6.035 -35.633 -9.025 1.00 69.12 154 ALA A CA 1
ATOM 1200 C C . ALA A 1 154 ? -7.463 -35.079 -9.001 1.00 69.12 154 ALA A C 1
ATOM 1202 O O . ALA A 1 154 ? -8.380 -35.709 -9.527 1.00 69.12 154 ALA A O 1
ATOM 1203 N N . PHE A 1 155 ? -7.608 -33.876 -8.444 1.00 71.25 155 PHE A N 1
ATOM 1204 C CA . PHE A 1 155 ? -8.828 -33.069 -8.453 1.00 71.25 155 PHE A CA 1
ATOM 1205 C C . PHE A 1 155 ? -8.552 -31.714 -9.115 1.00 71.25 155 PHE A C 1
ATOM 1207 O O . PHE A 1 155 ? -7.436 -31.189 -9.041 1.00 71.25 155 PHE A O 1
ATOM 1214 N N . HIS A 1 156 ? -9.573 -31.111 -9.720 1.00 72.56 156 HIS A N 1
ATOM 1215 C CA . HIS A 1 156 ? -9.532 -29.701 -10.102 1.00 72.56 156 HIS A CA 1
ATOM 1216 C C . HIS A 1 156 ? -9.533 -28.789 -8.856 1.00 72.56 156 HIS A C 1
ATOM 1218 O O . HIS A 1 156 ? -10.004 -29.181 -7.793 1.00 72.56 156 HIS A O 1
ATOM 1224 N N . ARG A 1 157 ? -9.002 -27.559 -8.975 1.00 61.44 157 ARG A N 1
ATOM 1225 C CA . ARG A 1 157 ? -8.652 -26.683 -7.829 1.00 61.44 157 ARG A CA 1
ATOM 1226 C C . ARG A 1 157 ? -9.824 -26.344 -6.885 1.00 61.44 157 ARG A C 1
ATOM 1228 O O . ARG A 1 157 ? -9.556 -25.970 -5.752 1.00 61.44 157 ARG A O 1
ATOM 1235 N N . HIS A 1 158 ? -11.072 -26.461 -7.339 1.00 64.62 158 HIS A N 1
ATOM 1236 C CA . HIS A 1 158 ? -12.282 -26.107 -6.581 1.00 64.62 158 HIS A CA 1
ATOM 1237 C C . HIS A 1 158 ? -13.246 -27.301 -6.415 1.00 64.62 158 HIS A C 1
ATOM 1239 O O . HIS A 1 158 ? -14.455 -27.106 -6.409 1.00 64.62 158 HIS A O 1
ATOM 1245 N N . MET A 1 159 ? -12.725 -28.534 -6.353 1.00 71.62 159 MET A N 1
ATOM 1246 C CA . MET A 1 159 ? -13.521 -29.719 -6.004 1.00 71.62 159 MET A CA 1
ATOM 1247 C C . MET A 1 159 ? -13.326 -30.060 -4.521 1.00 71.62 159 MET A C 1
ATOM 1249 O O . MET A 1 159 ? -12.193 -30.284 -4.095 1.00 71.62 159 MET A O 1
ATOM 1253 N N . ASN A 1 160 ? -14.422 -30.162 -3.774 1.00 73.94 160 ASN A N 1
ATOM 1254 C CA . ASN A 1 160 ? -14.464 -30.527 -2.359 1.00 73.94 160 ASN A CA 1
ATOM 1255 C C . ASN A 1 160 ? -15.088 -31.920 -2.175 1.00 73.94 160 ASN A C 1
ATOM 1257 O O . ASN A 1 160 ? -15.866 -32.375 -3.015 1.00 73.94 160 ASN A O 1
ATOM 1261 N N . ILE A 1 161 ? -14.756 -32.596 -1.072 1.00 80.00 161 ILE A N 1
ATOM 1262 C CA . ILE A 1 161 ? -15.290 -33.920 -0.716 1.00 80.00 161 ILE A CA 1
ATOM 1263 C C . ILE A 1 161 ? -16.307 -33.759 0.421 1.00 80.00 161 ILE A C 1
ATOM 1265 O O . ILE A 1 161 ? -16.011 -33.127 1.431 1.00 80.00 161 ILE A O 1
ATOM 1269 N N . VAL A 1 162 ? -17.486 -34.354 0.254 1.00 78.62 162 VAL A N 1
ATOM 1270 C CA . VAL A 1 162 ? -18.625 -34.342 1.183 1.00 78.62 162 VAL A CA 1
ATOM 1271 C C . VAL A 1 162 ? -19.065 -35.786 1.440 1.00 78.62 162 VAL A C 1
ATOM 1273 O O . VAL A 1 162 ? -18.953 -36.625 0.548 1.00 78.62 162 VAL A O 1
ATOM 1276 N N . THR A 1 163 ? -19.545 -36.106 2.644 1.00 80.19 163 THR A N 1
ATOM 1277 C CA . THR A 1 163 ? -19.726 -37.498 3.098 1.00 80.19 163 THR A CA 1
ATOM 1278 C C . THR A 1 163 ? -21.112 -37.792 3.691 1.00 80.19 163 THR A C 1
ATOM 1280 O O . THR A 1 163 ? -21.824 -36.882 4.118 1.00 80.19 163 THR A O 1
ATOM 1283 N N . ASP A 1 164 ? -21.495 -39.074 3.657 1.00 74.69 164 ASP A N 1
ATOM 1284 C CA . ASP A 1 164 ? -22.740 -39.681 4.158 1.00 74.69 164 ASP A CA 1
ATOM 1285 C C . ASP A 1 164 ? -23.996 -38.797 3.995 1.00 74.69 164 ASP A C 1
ATOM 1287 O O . ASP A 1 164 ? -24.421 -38.533 2.868 1.00 74.69 164 ASP A O 1
ATOM 1291 N N . ASP A 1 165 ? -24.630 -38.352 5.083 1.00 67.69 165 ASP A N 1
ATOM 1292 C CA . ASP A 1 165 ? -25.946 -37.699 5.018 1.00 67.69 165 ASP A CA 1
ATOM 1293 C C . ASP A 1 165 ? -25.911 -36.339 4.307 1.00 67.69 165 ASP A C 1
ATOM 1295 O O . ASP A 1 165 ? -26.857 -35.982 3.601 1.00 67.69 165 ASP A O 1
ATOM 1299 N N . ASN A 1 166 ? -24.782 -35.634 4.386 1.00 66.00 166 ASN A N 1
ATOM 1300 C CA . ASN A 1 166 ? -24.552 -34.391 3.657 1.00 66.00 166 ASN A CA 1
ATOM 1301 C C . ASN A 1 166 ? -24.432 -34.637 2.139 1.00 66.00 166 ASN A C 1
ATOM 1303 O O . ASN A 1 166 ? -24.976 -33.873 1.339 1.00 66.00 166 ASN A O 1
ATOM 1307 N N . ALA A 1 167 ? -23.784 -35.736 1.732 1.00 66.12 167 ALA A N 1
ATOM 1308 C CA . ALA A 1 167 ? -23.706 -36.151 0.330 1.00 66.12 167 ALA A CA 1
ATOM 1309 C C . ALA A 1 167 ? -25.087 -36.575 -0.207 1.00 66.12 167 ALA A C 1
ATOM 1311 O O . ALA A 1 167 ? -25.523 -36.107 -1.265 1.00 66.12 167 ALA A O 1
ATOM 1312 N N . ARG A 1 168 ? -25.818 -37.388 0.568 1.00 74.06 168 ARG A N 1
ATOM 1313 C CA . ARG A 1 168 ? -27.192 -37.819 0.260 1.00 74.06 168 ARG A CA 1
ATOM 1314 C C . ARG A 1 168 ? -28.149 -36.651 0.079 1.00 74.06 168 ARG A C 1
ATOM 1316 O O . ARG A 1 168 ? -28.963 -36.673 -0.842 1.00 74.06 168 ARG A O 1
ATOM 1323 N N . ALA A 1 169 ? -28.086 -35.654 0.957 1.00 70.81 169 ALA A N 1
ATOM 1324 C CA . ALA A 1 169 ? -29.021 -34.539 0.947 1.00 70.81 169 ALA A CA 1
ATOM 1325 C C . ALA A 1 169 ? -28.838 -33.638 -0.290 1.00 70.81 169 ALA A C 1
ATOM 1327 O O . ALA A 1 169 ? -29.829 -33.332 -0.956 1.00 70.81 169 ALA A O 1
ATOM 1328 N N . ILE A 1 170 ? -27.592 -33.323 -0.683 1.00 72.06 170 ILE A N 1
ATOM 1329 C CA . ILE A 1 170 ? -27.312 -32.638 -1.962 1.00 72.06 170 ILE A CA 1
ATOM 1330 C C . ILE A 1 170 ? -27.906 -33.421 -3.140 1.00 72.06 170 ILE A C 1
ATOM 1332 O O . ILE A 1 170 ? -28.601 -32.859 -3.986 1.00 72.06 170 ILE A O 1
ATOM 1336 N N . VAL A 1 171 ? -27.638 -34.728 -3.211 1.00 75.94 171 VAL A N 1
ATOM 1337 C CA . VAL A 1 171 ? -28.016 -35.540 -4.376 1.00 75.94 171 VAL A CA 1
ATOM 1338 C C . VAL A 1 171 ? -29.536 -35.715 -4.475 1.00 75.94 171 VAL A C 1
ATOM 1340 O O . VAL A 1 171 ? -30.093 -35.576 -5.566 1.00 75.94 171 VAL A O 1
ATOM 1343 N N . ARG A 1 172 ? -30.240 -35.872 -3.345 1.00 75.75 172 ARG A N 1
ATOM 1344 C CA . ARG A 1 172 ? -31.716 -35.888 -3.297 1.00 75.75 172 ARG A CA 1
ATOM 1345 C C . ARG A 1 172 ? -32.350 -34.618 -3.875 1.00 75.75 172 ARG A C 1
ATOM 1347 O O . ARG A 1 172 ? -33.386 -34.720 -4.531 1.00 75.75 172 ARG A O 1
ATOM 1354 N N . ASN A 1 173 ? -31.731 -33.446 -3.707 1.00 66.50 173 ASN A N 1
ATOM 1355 C CA . ASN A 1 173 ? -32.234 -32.194 -4.289 1.00 66.50 173 ASN A CA 1
ATOM 1356 C C . ASN A 1 173 ? -32.168 -32.159 -5.829 1.00 66.50 173 ASN A C 1
ATOM 1358 O O . ASN A 1 173 ? -32.966 -31.444 -6.448 1.00 66.50 173 ASN A O 1
ATOM 1362 N N . CYS A 1 174 ? -31.270 -32.942 -6.442 1.00 67.06 174 CYS A N 1
ATOM 1363 C CA . CYS A 1 174 ? -31.171 -33.119 -7.894 1.00 67.06 174 CYS A CA 1
ATOM 1364 C C . CYS A 1 174 ? -32.060 -34.260 -8.441 1.00 67.06 174 CYS A C 1
ATOM 1366 O O . CYS A 1 174 ? -32.402 -34.252 -9.622 1.00 67.06 174 CYS A O 1
ATOM 1368 N N . GLU A 1 175 ? -32.435 -35.246 -7.617 1.00 64.62 175 GLU A N 1
ATOM 1369 C CA . GLU A 1 175 ? -33.149 -36.465 -8.050 1.00 64.62 175 GLU A CA 1
ATOM 1370 C C . GLU A 1 175 ? -34.691 -36.330 -8.107 1.00 64.62 175 GLU A C 1
ATOM 1372 O O . GLU A 1 175 ? -35.376 -37.235 -8.586 1.00 64.62 175 GLU A O 1
ATOM 1377 N N . GLN A 1 176 ? -35.264 -35.204 -7.666 1.00 58.34 176 GLN A N 1
ATOM 1378 C CA . GLN A 1 176 ? -36.719 -34.975 -7.668 1.00 58.34 176 GLN A CA 1
ATOM 1379 C C . GLN A 1 176 ? -37.313 -34.692 -9.072 1.00 58.34 176 GLN A C 1
ATOM 1381 O O . GLN A 1 176 ? -36.756 -33.897 -9.835 1.00 58.34 176 GLN A O 1
ATOM 1386 N N . PRO A 1 177 ? -38.497 -35.248 -9.413 1.00 46.81 177 PRO A N 1
ATOM 1387 C CA . PRO A 1 177 ? -39.186 -34.957 -10.672 1.00 46.81 177 PRO A CA 1
ATOM 1388 C C . PRO A 1 177 ? -39.828 -33.556 -10.686 1.00 46.81 177 PRO A C 1
ATOM 1390 O O . PRO A 1 177 ? -40.413 -33.106 -9.706 1.00 46.81 177 PRO A O 1
ATOM 1393 N N . ARG A 1 178 ? -39.784 -32.881 -11.844 1.00 48.31 178 ARG A N 1
ATOM 1394 C CA . ARG A 1 178 ? -40.177 -31.463 -12.044 1.00 48.31 178 ARG A CA 1
ATOM 1395 C C . ARG A 1 178 ? -41.682 -31.124 -11.916 1.00 48.31 178 ARG A C 1
ATOM 1397 O O . ARG A 1 178 ? -42.072 -30.044 -12.345 1.00 48.31 178 ARG A O 1
ATOM 1404 N N . ALA A 1 179 ? -42.530 -32.021 -11.411 1.00 39.06 179 ALA A N 1
ATOM 1405 C CA . ALA A 1 179 ? -43.989 -31.836 -11.428 1.00 39.06 179 ALA A CA 1
ATOM 1406 C C . ALA A 1 179 ? -44.537 -31.047 -10.223 1.00 39.06 179 ALA A C 1
ATOM 1408 O O . ALA A 1 179 ? -45.435 -30.232 -10.408 1.00 39.06 179 ALA A O 1
ATOM 1409 N N . ASP A 1 180 ? -43.963 -31.238 -9.031 1.00 37.81 180 ASP A N 1
ATOM 1410 C CA . ASP A 1 180 ? -44.396 -30.590 -7.786 1.00 37.81 180 ASP A CA 1
ATOM 1411 C C . ASP A 1 180 ? -43.247 -29.772 -7.172 1.00 37.81 180 ASP A C 1
ATOM 1413 O O . ASP A 1 180 ? -42.511 -30.241 -6.302 1.00 37.81 180 ASP A O 1
ATOM 1417 N N . ARG A 1 181 ? -43.083 -28.524 -7.627 1.00 40.09 181 ARG A N 1
ATOM 1418 C CA . ARG A 1 181 ? -42.333 -27.489 -6.895 1.00 40.09 181 ARG A CA 1
ATOM 1419 C C . ARG A 1 181 ? -43.156 -26.194 -6.839 1.00 40.09 181 ARG A C 1
ATOM 1421 O O . ARG A 1 181 ? -43.539 -25.700 -7.901 1.00 40.09 181 ARG A O 1
ATOM 1428 N N . PRO A 1 182 ? -43.439 -25.643 -5.642 1.00 29.39 182 PRO A N 1
ATOM 1429 C CA . PRO A 1 182 ? -44.083 -24.340 -5.503 1.00 29.39 182 PRO A CA 1
ATOM 1430 C C . PRO A 1 182 ? -43.260 -23.214 -6.141 1.00 29.39 182 PRO A C 1
ATOM 1432 O O . PRO A 1 182 ? -42.035 -23.291 -6.218 1.00 29.39 182 PRO A O 1
ATOM 1435 N N . VAL A 1 183 ? -43.936 -22.140 -6.552 1.00 41.09 183 VAL A N 1
ATOM 1436 C CA . VAL A 1 183 ? -43.283 -20.900 -6.994 1.00 41.09 183 VAL A CA 1
ATOM 1437 C C . VAL A 1 183 ? -43.144 -19.968 -5.792 1.00 41.09 183 VAL A C 1
ATOM 1439 O O . VAL A 1 183 ? -44.045 -19.185 -5.499 1.00 41.09 183 VAL A O 1
ATOM 1442 N N . ALA A 1 184 ? -42.015 -20.077 -5.098 1.00 29.97 184 ALA A N 1
ATOM 1443 C CA . ALA A 1 184 ? -41.546 -19.110 -4.115 1.00 29.97 184 ALA A CA 1
ATOM 1444 C C . ALA A 1 184 ? -40.010 -19.076 -4.112 1.00 29.97 184 ALA A C 1
ATOM 1446 O O . ALA A 1 184 ? -39.355 -19.999 -4.596 1.00 29.97 184 ALA A O 1
ATOM 1447 N N . ASP A 1 185 ? -39.471 -17.971 -3.613 1.00 39.25 185 ASP A N 1
ATOM 1448 C CA . ASP A 1 185 ? -38.047 -17.667 -3.547 1.00 39.25 185 ASP A CA 1
ATOM 1449 C C . ASP A 1 185 ? -37.352 -18.517 -2.472 1.00 39.25 185 ASP A C 1
ATOM 1451 O O . ASP A 1 185 ? -37.631 -18.356 -1.287 1.00 39.25 185 ASP A O 1
ATOM 1455 N N . GLU A 1 186 ? -36.475 -19.440 -2.875 1.00 25.83 186 GLU A N 1
ATOM 1456 C CA . GLU A 1 186 ? -35.574 -20.122 -1.943 1.00 25.83 186 GLU A CA 1
ATOM 1457 C C . GLU A 1 186 ? -34.338 -20.657 -2.679 1.00 25.83 186 GLU A C 1
ATOM 1459 O O . GLU A 1 186 ? -34.393 -21.617 -3.459 1.00 25.83 186 GLU A O 1
ATOM 1464 N N . ARG A 1 187 ? -33.195 -20.003 -2.453 1.00 29.72 187 ARG A N 1
ATOM 1465 C CA . ARG A 1 187 ? -31.901 -20.444 -2.978 1.00 29.72 187 ARG A CA 1
ATOM 1466 C C . ARG A 1 187 ? -30.752 -20.211 -2.000 1.00 29.72 187 ARG A C 1
ATOM 1468 O O . ARG A 1 187 ? -29.711 -19.716 -2.403 1.00 29.72 187 ARG A O 1
ATOM 1475 N N . ASP A 1 188 ? -30.937 -20.648 -0.755 1.00 30.47 188 ASP A N 1
ATOM 1476 C CA . ASP A 1 188 ? -29.960 -21.579 -0.184 1.00 30.47 188 ASP A CA 1
ATOM 1477 C C . ASP A 1 188 ? -30.484 -22.355 1.028 1.00 30.47 188 ASP A C 1
ATOM 1479 O O . ASP A 1 188 ? -31.007 -21.784 1.981 1.00 30.47 188 ASP A O 1
ATOM 1483 N N . ASN A 1 189 ? -30.304 -23.680 0.979 1.00 27.64 189 ASN A N 1
ATOM 1484 C CA . ASN A 1 189 ? -30.150 -24.548 2.148 1.00 27.64 189 ASN A CA 1
ATOM 1485 C C . ASN A 1 189 ? -29.801 -25.977 1.707 1.00 27.64 189 ASN A C 1
ATOM 1487 O O . ASN A 1 189 ? -30.672 -26.842 1.609 1.00 27.64 189 ASN A O 1
ATOM 1491 N N . LEU A 1 190 ? -28.515 -26.222 1.421 1.00 29.06 190 LEU A N 1
ATOM 1492 C CA . LEU A 1 190 ? -27.853 -27.506 1.706 1.00 29.06 190 LEU A CA 1
ATOM 1493 C C . LEU A 1 190 ? -26.322 -27.425 1.532 1.00 29.06 190 LEU A C 1
ATOM 1495 O O . LEU A 1 190 ? -25.765 -27.980 0.588 1.00 29.06 190 LEU A O 1
ATOM 1499 N N . LEU A 1 191 ? -25.642 -26.736 2.460 1.00 30.03 191 LEU A N 1
ATOM 1500 C CA . LEU A 1 191 ? -24.672 -27.343 3.396 1.00 30.03 191 LEU A CA 1
ATOM 1501 C C . LEU A 1 191 ? -23.804 -26.300 4.127 1.00 30.03 191 LEU A C 1
ATOM 1503 O O . LEU A 1 191 ? -22.758 -25.883 3.636 1.00 30.03 191 LEU A O 1
ATOM 1507 N N . THR A 1 192 ? -24.142 -26.024 5.385 1.00 27.81 192 THR A N 1
ATOM 1508 C CA . THR A 1 192 ? -23.247 -25.375 6.360 1.00 27.81 192 THR A CA 1
ATOM 1509 C C . THR A 1 192 ? -23.189 -26.197 7.646 1.00 27.81 192 THR A C 1
ATOM 1511 O O . THR A 1 192 ? -23.768 -25.851 8.670 1.00 27.81 192 THR A O 1
ATOM 1514 N N . SER A 1 193 ? -22.465 -27.321 7.600 1.00 27.92 193 SER A N 1
ATOM 1515 C CA . SER A 1 193 ? -22.147 -28.116 8.801 1.00 27.92 193 SER A CA 1
ATOM 1516 C C . SER A 1 193 ? -20.690 -28.608 8.874 1.00 27.92 193 SER A C 1
ATOM 1518 O O . SER A 1 193 ? -20.396 -29.529 9.633 1.00 27.92 193 SER A O 1
ATOM 1520 N N . ALA A 1 194 ? -19.776 -28.000 8.103 1.00 27.67 194 ALA A N 1
ATOM 1521 C CA . ALA A 1 194 ? -18.326 -28.026 8.335 1.00 27.67 194 ALA A CA 1
ATOM 1522 C C . ALA A 1 194 ? -17.624 -26.899 7.540 1.00 27.67 194 ALA A C 1
ATOM 1524 O O . ALA A 1 194 ? -17.591 -26.957 6.318 1.00 27.67 194 ALA A O 1
ATOM 1525 N N . ALA A 1 195 ? -17.048 -25.912 8.241 1.00 26.67 195 ALA A N 1
ATOM 1526 C CA . ALA A 1 195 ? -16.129 -24.876 7.730 1.00 26.67 195 ALA A CA 1
ATOM 1527 C C . ALA A 1 195 ? -16.557 -24.075 6.467 1.00 26.67 195 ALA A C 1
ATOM 1529 O O . ALA A 1 195 ? -16.173 -24.401 5.345 1.00 26.67 195 ALA A O 1
ATOM 1530 N N . GLY A 1 196 ? -17.263 -22.954 6.672 1.00 28.03 196 GLY A N 1
ATOM 1531 C CA . GLY A 1 196 ? -17.356 -21.856 5.689 1.00 28.03 196 GLY A CA 1
ATOM 1532 C C . GLY A 1 196 ? -16.198 -20.843 5.830 1.00 28.03 196 GLY A C 1
ATOM 1533 O O . GLY A 1 196 ? -15.253 -21.087 6.575 1.00 28.03 196 GLY A O 1
ATOM 1534 N N . ASN A 1 197 ? -16.221 -19.674 5.180 1.00 31.94 197 ASN A N 1
ATOM 1535 C CA . ASN A 1 197 ? -17.115 -19.216 4.105 1.00 31.94 197 ASN A CA 1
ATOM 1536 C C . ASN A 1 197 ? -16.400 -18.133 3.257 1.00 31.94 197 ASN A C 1
ATOM 1538 O O . ASN A 1 197 ? -15.374 -17.610 3.691 1.00 31.94 197 ASN A O 1
ATOM 1542 N N . GLY A 1 198 ? -16.892 -17.800 2.052 1.00 26.33 198 GLY A N 1
ATOM 1543 C CA . GLY A 1 198 ? -16.091 -17.021 1.086 1.00 26.33 198 GLY A CA 1
ATOM 1544 C C . GLY A 1 198 ? -16.839 -16.243 -0.004 1.00 26.33 198 GLY A C 1
ATOM 1545 O O . GLY A 1 198 ? -16.557 -16.443 -1.180 1.00 26.33 198 GLY A O 1
ATOM 1546 N N . VAL A 1 199 ? -17.707 -15.306 0.397 1.00 32.16 199 VAL A N 1
ATOM 1547 C CA . VAL A 1 199 ? -18.262 -14.208 -0.432 1.00 32.16 199 VAL A CA 1
ATOM 1548 C C . VAL A 1 199 ? -19.133 -14.634 -1.632 1.00 32.16 199 VAL A C 1
ATOM 1550 O O . VAL A 1 199 ? -18.698 -14.657 -2.783 1.00 32.16 199 VAL A O 1
ATOM 1553 N N . GLY A 1 200 ? -20.422 -14.841 -1.353 1.00 30.61 200 GLY A N 1
ATOM 1554 C CA . GLY A 1 200 ? -21.512 -14.848 -2.345 1.00 30.61 200 GLY A CA 1
ATOM 1555 C C . GLY A 1 200 ? -22.805 -14.218 -1.805 1.00 30.61 200 GLY A C 1
ATOM 1556 O O . GLY A 1 200 ? -23.492 -13.482 -2.510 1.00 30.61 200 GLY A O 1
ATOM 1557 N N . ASP A 1 201 ? -23.072 -14.426 -0.516 1.00 33.69 201 ASP A N 1
ATOM 1558 C CA . ASP A 1 201 ? -24.396 -14.239 0.098 1.00 33.69 201 ASP A CA 1
ATOM 1559 C C . ASP A 1 201 ? -24.733 -12.780 0.461 1.00 33.69 201 ASP A C 1
ATOM 1561 O O . ASP A 1 201 ? -25.882 -12.456 0.749 1.00 33.69 201 ASP A O 1
ATOM 1565 N N . ALA A 1 202 ? -23.746 -11.876 0.442 1.00 35.44 202 ALA A N 1
ATOM 1566 C CA . ALA A 1 202 ? -23.798 -10.575 1.122 1.00 35.44 202 ALA A CA 1
ATOM 1567 C C . ALA A 1 202 ? -24.951 -9.638 0.700 1.00 35.44 202 ALA A C 1
ATOM 1569 O O . ALA A 1 202 ? -25.371 -8.799 1.494 1.00 35.44 202 ALA A O 1
ATOM 1570 N N . ILE A 1 203 ? -25.483 -9.769 -0.521 1.00 37.84 203 ILE A N 1
ATOM 1571 C CA . ILE A 1 203 ? -26.582 -8.924 -1.034 1.00 37.84 203 ILE A CA 1
ATOM 1572 C C . ILE A 1 203 ? -27.962 -9.551 -0.765 1.00 37.84 203 ILE A C 1
ATOM 1574 O O . ILE A 1 203 ? -28.941 -8.830 -0.586 1.00 37.84 203 ILE A O 1
ATOM 1578 N N . VAL A 1 204 ? -28.052 -10.884 -0.690 1.00 41.12 204 VAL A N 1
ATOM 1579 C CA . VAL A 1 204 ? -29.312 -11.572 -0.359 1.00 41.12 204 VAL A CA 1
ATOM 1580 C C . VAL A 1 204 ? -29.475 -11.682 1.152 1.00 41.12 204 VAL A C 1
ATOM 1582 O O . VAL A 1 204 ? -30.564 -11.402 1.633 1.00 41.12 204 VAL A O 1
ATOM 1585 N N . SER A 1 205 ? -28.405 -11.960 1.911 1.00 38.09 205 SER A N 1
ATOM 1586 C CA . SER A 1 205 ? -28.433 -11.885 3.378 1.00 38.09 205 SER A CA 1
ATOM 1587 C C . SER A 1 205 ? -28.864 -10.492 3.817 1.00 38.09 205 SER A C 1
ATOM 1589 O O . SER A 1 205 ? -29.876 -10.373 4.478 1.00 38.09 205 SER A O 1
ATOM 1591 N N . THR A 1 206 ? -28.243 -9.407 3.338 1.00 38.62 206 THR A N 1
ATOM 1592 C CA . THR A 1 206 ? -28.663 -8.051 3.754 1.00 38.62 206 THR A CA 1
ATOM 1593 C C . THR A 1 206 ? -30.112 -7.697 3.401 1.00 38.62 206 THR A C 1
ATOM 1595 O O . THR A 1 206 ? -30.722 -6.934 4.142 1.00 38.62 206 THR A O 1
ATOM 1598 N N . MET A 1 207 ? -30.714 -8.264 2.345 1.00 40.06 207 MET A N 1
ATOM 1599 C CA . MET A 1 207 ? -32.149 -8.089 2.074 1.00 40.06 207 MET A CA 1
ATOM 1600 C C . MET A 1 207 ? -33.054 -9.040 2.865 1.00 40.06 207 MET A C 1
ATOM 1602 O O . MET A 1 207 ? -34.121 -8.613 3.298 1.00 40.06 207 MET A O 1
ATOM 1606 N N . VAL A 1 208 ? -32.657 -10.293 3.092 1.00 43.09 208 VAL A N 1
ATOM 1607 C CA . VAL A 1 208 ? -33.414 -11.256 3.906 1.00 43.09 208 VAL A CA 1
ATOM 1608 C C . VAL A 1 208 ? -33.326 -10.888 5.381 1.00 43.09 208 VAL A C 1
ATOM 1610 O O . VAL A 1 208 ? -34.347 -10.916 6.047 1.00 43.09 208 VAL A O 1
ATOM 1613 N N . ASP A 1 209 ? -32.173 -10.450 5.872 1.00 43.09 209 ASP A N 1
ATOM 1614 C CA . ASP A 1 209 ? -31.961 -9.893 7.205 1.00 43.09 209 ASP A CA 1
ATOM 1615 C C . ASP A 1 209 ? -32.653 -8.535 7.353 1.00 43.09 209 ASP A C 1
ATOM 1617 O O . ASP A 1 209 ? -33.214 -8.279 8.410 1.00 43.09 209 ASP A O 1
ATOM 1621 N N . LEU A 1 210 ? -32.737 -7.684 6.319 1.00 41.56 210 LEU A N 1
ATOM 1622 C CA . LEU A 1 210 ? -33.589 -6.485 6.379 1.00 41.56 210 LEU A CA 1
ATOM 1623 C C . LEU A 1 210 ? -35.080 -6.851 6.402 1.00 41.56 210 LEU A C 1
ATOM 1625 O O . LEU A 1 210 ? -35.834 -6.270 7.170 1.00 41.56 210 LEU A O 1
ATOM 1629 N N . ILE A 1 211 ? -35.531 -7.832 5.616 1.00 53.62 211 ILE A N 1
ATOM 1630 C CA . ILE A 1 211 ? -36.927 -8.300 5.630 1.00 53.62 211 ILE A CA 1
ATOM 1631 C C . ILE A 1 211 ? -37.252 -9.019 6.942 1.00 53.62 211 ILE A C 1
ATOM 1633 O O . ILE A 1 211 ? -38.349 -8.847 7.465 1.00 53.62 211 ILE A O 1
ATOM 1637 N N . LYS A 1 212 ? -36.311 -9.782 7.496 1.00 41.97 212 LYS A N 1
ATOM 1638 C CA . LYS A 1 212 ? -36.438 -10.529 8.745 1.00 41.97 212 LYS A CA 1
ATOM 1639 C C . LYS A 1 212 ? -36.375 -9.592 9.941 1.00 41.97 212 LYS A C 1
ATOM 1641 O O . LYS A 1 212 ? -37.310 -9.625 10.722 1.00 41.97 212 LYS A O 1
ATOM 1646 N N . THR A 1 213 ? -35.426 -8.657 10.011 1.00 45.12 213 THR A N 1
ATOM 1647 C CA . THR A 1 213 ? -35.453 -7.579 11.015 1.00 45.12 213 THR A CA 1
ATOM 1648 C C . THR A 1 213 ? -36.650 -6.651 10.830 1.00 45.12 213 THR A C 1
ATOM 1650 O O . THR A 1 213 ? -37.162 -6.171 11.827 1.00 45.12 213 THR A O 1
ATOM 1653 N N . MET A 1 214 ? -37.192 -6.442 9.621 1.00 50.56 214 MET A N 1
ATOM 1654 C CA . MET A 1 214 ? -38.486 -5.761 9.433 1.00 50.56 214 MET A CA 1
ATOM 1655 C C . MET A 1 214 ? -39.692 -6.627 9.829 1.00 50.56 214 MET A C 1
ATOM 1657 O O . MET A 1 214 ? -40.736 -6.070 10.158 1.00 50.56 214 MET A O 1
ATOM 1661 N N . GLN A 1 215 ? -39.596 -7.958 9.804 1.00 48.09 215 GLN A N 1
ATOM 1662 C CA . GLN A 1 215 ? -40.642 -8.878 10.269 1.00 48.09 215 GLN A CA 1
ATOM 1663 C C . GLN A 1 215 ? -40.581 -9.108 11.782 1.00 48.09 215 GLN A C 1
ATOM 1665 O O . GLN A 1 215 ? -41.631 -9.236 12.402 1.00 48.09 215 GLN A O 1
ATOM 1670 N N . GLU A 1 216 ? -39.387 -9.073 12.368 1.00 49.12 216 GLU A N 1
ATOM 1671 C CA . GLU A 1 216 ? -39.098 -9.061 13.800 1.00 49.12 216 GLU A CA 1
ATOM 1672 C C . GLU A 1 216 ? -39.469 -7.687 14.370 1.00 49.12 216 GLU A C 1
ATOM 1674 O O . GLU A 1 216 ? -40.320 -7.639 15.243 1.00 49.12 216 GLU A O 1
ATOM 1679 N N . LEU A 1 217 ? -39.078 -6.563 13.752 1.00 47.97 217 LEU A N 1
ATOM 1680 C CA . LEU A 1 217 ? -39.654 -5.241 14.050 1.00 47.97 217 LEU A CA 1
ATOM 1681 C C . LEU A 1 217 ? -41.169 -5.205 13.831 1.00 47.97 217 LEU A C 1
ATOM 1683 O O . LEU A 1 217 ? -41.847 -4.515 14.572 1.00 47.97 217 LEU A O 1
ATOM 1687 N N . GLN A 1 218 ? -41.759 -5.927 12.871 1.00 49.25 218 GLN A N 1
ATOM 1688 C CA . GLN A 1 218 ? -43.226 -6.028 12.780 1.00 49.25 218 GLN A CA 1
ATOM 1689 C C . GLN A 1 218 ? -43.838 -6.984 13.811 1.00 49.25 218 GLN A C 1
ATOM 1691 O O . GLN A 1 218 ? -45.034 -6.869 14.073 1.00 49.25 218 GLN A O 1
ATOM 1696 N N . ALA A 1 219 ? -43.083 -7.916 14.389 1.00 52.88 219 ALA A N 1
ATOM 1697 C CA . ALA A 1 219 ? -43.523 -8.766 15.489 1.00 52.88 219 ALA A CA 1
ATOM 1698 C C . ALA A 1 219 ? -43.442 -7.984 16.804 1.00 52.88 219 ALA A C 1
ATOM 1700 O O . ALA A 1 219 ? -44.460 -7.834 17.473 1.00 52.88 219 ALA A O 1
ATOM 1701 N N . ASP A 1 220 ? -42.301 -7.366 17.085 1.00 48.31 220 ASP A N 1
ATOM 1702 C CA . ASP A 1 220 ? -42.041 -6.499 18.228 1.00 48.31 220 ASP A CA 1
ATOM 1703 C C . ASP A 1 220 ? -42.924 -5.256 18.187 1.00 48.31 220 ASP A C 1
ATOM 1705 O O . ASP A 1 220 ? -43.564 -4.944 19.178 1.00 48.31 220 ASP A O 1
ATOM 1709 N N . PHE A 1 221 ? -43.120 -4.606 17.037 1.00 49.62 221 PHE A N 1
ATOM 1710 C CA . PHE A 1 221 ? -44.086 -3.507 16.915 1.00 49.62 221 PHE A CA 1
ATOM 1711 C C . PHE A 1 221 ? -45.540 -3.995 17.008 1.00 49.62 221 PHE A C 1
ATOM 1713 O O . PHE A 1 221 ? -46.407 -3.205 17.363 1.00 49.62 221 PHE A O 1
ATOM 1720 N N . ARG A 1 222 ? -45.853 -5.282 16.762 1.00 54.53 222 ARG A N 1
ATOM 1721 C CA . ARG A 1 222 ? -47.174 -5.882 17.080 1.00 54.53 222 ARG A CA 1
ATOM 1722 C C . ARG A 1 222 ? -47.313 -6.253 18.561 1.00 54.53 222 ARG A C 1
ATOM 1724 O O . ARG A 1 222 ? -48.434 -6.204 19.068 1.00 54.53 222 ARG A O 1
ATOM 1731 N N . ILE A 1 223 ? -46.220 -6.606 19.234 1.00 59.81 223 ILE A N 1
ATOM 1732 C CA . ILE A 1 223 ? -46.148 -6.911 20.669 1.00 59.81 223 ILE A CA 1
ATOM 1733 C C . ILE A 1 223 ? -46.207 -5.602 21.464 1.00 59.81 223 ILE A C 1
ATOM 1735 O O . ILE A 1 223 ? -47.158 -5.421 22.215 1.00 59.81 223 ILE A O 1
ATOM 1739 N N . GLN A 1 224 ? -45.370 -4.612 21.149 1.00 44.38 224 GLN A N 1
ATOM 1740 C CA . GLN A 1 224 ? -45.511 -3.223 21.593 1.00 44.38 224 GLN A CA 1
ATOM 1741 C C . GLN A 1 224 ? -46.897 -2.659 21.243 1.00 44.38 224 GLN A C 1
ATOM 1743 O O . GLN A 1 224 ? -47.560 -2.118 22.113 1.00 44.38 224 GLN A O 1
ATOM 1748 N N . MET A 1 225 ? -47.458 -2.851 20.039 1.00 52.78 225 MET A N 1
ATOM 1749 C CA . MET A 1 225 ? -48.852 -2.428 19.767 1.00 52.78 225 MET A CA 1
ATOM 1750 C C . MET A 1 225 ? -49.930 -3.196 20.557 1.00 52.78 225 MET A C 1
ATOM 1752 O O . MET A 1 225 ? -51.097 -2.779 20.532 1.00 52.78 225 MET A O 1
ATOM 1756 N N . ARG A 1 226 ? -49.593 -4.304 21.225 1.00 58.72 226 ARG A N 1
ATOM 1757 C CA . ARG A 1 226 ? -50.445 -4.999 22.202 1.00 58.72 226 ARG A CA 1
ATOM 1758 C C . ARG A 1 226 ? -50.230 -4.434 23.599 1.00 58.72 226 ARG A C 1
ATOM 1760 O O . ARG A 1 226 ? -51.201 -4.022 24.222 1.00 58.72 226 ARG A O 1
ATOM 1767 N N . GLU A 1 227 ? -48.985 -4.334 24.039 1.00 56.56 227 GLU A N 1
ATOM 1768 C CA . GLU A 1 227 ? -48.578 -3.838 25.354 1.00 56.56 227 GLU A CA 1
ATOM 1769 C C . GLU A 1 227 ? -48.904 -2.352 25.518 1.00 56.56 227 GLU A C 1
ATOM 1771 O O . GLU A 1 227 ? -49.562 -1.981 26.480 1.00 56.56 227 GLU A O 1
ATOM 1776 N N . THR A 1 228 ? -48.606 -1.506 24.530 1.00 55.03 228 THR A N 1
ATOM 1777 C CA . THR A 1 228 ? -49.056 -0.108 24.464 1.00 55.03 228 THR A CA 1
ATOM 1778 C C . THR A 1 228 ? -50.581 -0.005 24.385 1.00 55.03 228 THR A C 1
ATOM 1780 O O . THR A 1 228 ? -51.147 0.898 24.992 1.00 55.03 228 THR A O 1
ATOM 1783 N N . ARG A 1 229 ? -51.294 -0.929 23.717 1.00 55.12 229 ARG A N 1
ATOM 1784 C CA . ARG A 1 229 ? -52.772 -0.962 23.799 1.00 55.12 229 ARG A CA 1
ATOM 1785 C C . ARG A 1 229 ? -53.262 -1.364 25.189 1.00 55.12 229 ARG A C 1
ATOM 1787 O O . ARG A 1 229 ? -54.282 -0.836 25.620 1.00 55.12 229 ARG A O 1
ATOM 1794 N N . GLN A 1 230 ? -52.561 -2.250 25.894 1.00 54.06 230 GLN A N 1
ATOM 1795 C CA . GLN A 1 230 ? -52.877 -2.610 27.275 1.00 54.06 230 GLN A CA 1
ATOM 1796 C C . GLN A 1 230 ? -52.567 -1.454 28.234 1.00 54.06 230 GLN A C 1
ATOM 1798 O O . GLN A 1 230 ? -53.453 -1.118 29.009 1.00 54.06 230 GLN A O 1
ATOM 1803 N N . LEU A 1 231 ? -51.422 -0.769 28.110 1.00 55.03 231 LEU A N 1
ATOM 1804 C CA . LEU A 1 231 ? -51.100 0.465 28.842 1.00 55.03 231 LEU A CA 1
ATOM 1805 C C . LEU A 1 231 ? -52.153 1.550 28.597 1.00 55.03 231 LEU A C 1
ATOM 1807 O O . LEU A 1 231 ? -52.728 2.078 29.540 1.00 55.03 231 LEU A O 1
ATOM 1811 N N . VAL A 1 232 ? -52.481 1.846 27.337 1.00 57.03 232 VAL A N 1
ATOM 1812 C CA . VAL A 1 232 ? -53.532 2.821 27.001 1.00 57.03 232 VAL A CA 1
ATOM 1813 C C . VAL A 1 232 ? -54.893 2.379 27.559 1.00 57.03 232 VAL A C 1
ATOM 1815 O O . VAL A 1 232 ? -55.674 3.222 27.994 1.00 57.03 232 VAL A O 1
ATOM 1818 N N . SER A 1 233 ? -55.173 1.073 27.631 1.00 56.06 233 SER A N 1
ATOM 1819 C CA . SER A 1 233 ? -56.410 0.532 28.208 1.00 56.06 233 SER A CA 1
ATOM 1820 C C . SER A 1 233 ? -56.433 0.491 29.745 1.00 56.06 233 SER A C 1
ATOM 1822 O O . SER A 1 233 ? -57.524 0.533 30.314 1.00 56.06 233 SER A O 1
ATOM 1824 N N . THR A 1 234 ? -55.295 0.418 30.440 1.00 52.38 234 THR A N 1
ATOM 1825 C CA . THR A 1 234 ? -55.230 0.553 31.908 1.00 52.38 234 THR A CA 1
ATOM 1826 C C . THR A 1 234 ? -55.223 2.024 32.312 1.00 52.38 234 THR A C 1
ATOM 1828 O O . THR A 1 234 ? -55.999 2.412 33.183 1.00 52.38 234 THR A O 1
ATOM 1831 N N . MET A 1 235 ? -54.483 2.880 31.599 1.00 54.28 235 MET A N 1
ATOM 1832 C CA . MET A 1 235 ? -54.539 4.341 31.742 1.00 54.28 235 MET A CA 1
ATOM 1833 C C . MET A 1 235 ? -55.956 4.888 31.499 1.00 54.28 235 MET A C 1
ATOM 1835 O O . MET A 1 235 ? -56.414 5.750 32.245 1.00 54.28 235 MET A O 1
ATOM 1839 N N . ALA A 1 236 ? -56.703 4.347 30.526 1.00 50.25 236 ALA A N 1
ATOM 1840 C CA . ALA A 1 236 ? -58.098 4.731 30.278 1.00 50.25 236 ALA A CA 1
ATOM 1841 C C . ALA A 1 236 ? -59.070 4.388 31.429 1.00 50.25 236 ALA A C 1
ATOM 1843 O O . ALA A 1 236 ? -60.140 4.998 31.523 1.00 50.25 236 ALA A O 1
ATOM 1844 N N . ASN A 1 237 ? -58.711 3.433 32.297 1.00 55.47 237 ASN A N 1
ATOM 1845 C CA . ASN A 1 237 ? -59.559 2.919 33.377 1.00 55.47 237 ASN A CA 1
ATOM 1846 C C . ASN A 1 237 ? -59.025 3.214 34.794 1.00 55.47 237 ASN A C 1
ATOM 1848 O O . ASN A 1 237 ? -59.684 2.852 35.769 1.00 55.47 237 ASN A O 1
ATOM 1852 N N . CYS A 1 238 ? -57.882 3.894 34.941 1.00 48.94 238 CYS A N 1
ATOM 1853 C CA . CYS A 1 238 ? -57.347 4.256 36.254 1.00 48.94 238 CYS A CA 1
ATOM 1854 C C . CYS A 1 238 ? -58.264 5.272 36.959 1.00 48.94 238 CYS A C 1
ATOM 1856 O O . CYS A 1 238 ? -58.388 6.430 36.550 1.00 48.94 238 CYS A O 1
ATOM 1858 N N . TYR A 1 239 ? -58.927 4.828 38.030 1.00 57.19 239 TYR A N 1
ATOM 1859 C CA . TYR A 1 239 ? -60.002 5.583 38.683 1.00 57.19 239 TYR A CA 1
ATOM 1860 C C . TYR A 1 239 ? -59.505 6.830 39.439 1.00 57.19 239 TYR A C 1
ATOM 1862 O O . TYR A 1 239 ? -60.264 7.778 39.626 1.00 57.19 239 TYR A O 1
ATOM 1870 N N . MET A 1 240 ? -58.219 6.868 39.810 1.00 44.72 240 MET A N 1
ATOM 1871 C CA . MET A 1 240 ? -57.594 7.993 40.523 1.00 44.72 240 MET A CA 1
ATOM 1872 C C . MET A 1 240 ? -57.284 9.198 39.615 1.00 44.72 240 MET A C 1
ATOM 1874 O O . MET A 1 240 ? -57.086 10.305 40.106 1.00 44.72 240 MET A O 1
ATOM 1878 N N . CYS A 1 241 ? -57.298 9.041 38.287 1.00 50.28 241 CYS A N 1
ATOM 1879 C CA . CYS A 1 241 ? -56.938 10.103 37.338 1.00 50.28 241 CYS A CA 1
ATOM 1880 C C . CYS A 1 241 ? -58.081 11.102 37.026 1.00 50.28 241 CYS A C 1
ATOM 1882 O O . CYS A 1 241 ? -58.100 11.683 35.938 1.00 50.28 241 CYS A O 1
ATOM 1884 N N . LYS A 1 242 ? -59.080 11.282 37.911 1.00 44.84 242 LYS A N 1
ATOM 1885 C CA . LYS A 1 242 ? -60.299 12.075 37.618 1.00 44.84 242 LYS A CA 1
ATOM 1886 C C . LYS A 1 242 ? -60.864 12.899 38.790 1.00 44.84 242 LYS A C 1
ATOM 1888 O O . LYS A 1 242 ? -61.873 12.517 39.375 1.00 44.84 242 LYS A O 1
ATOM 1893 N N . ALA A 1 243 ? -60.341 14.110 38.998 1.00 35.97 243 ALA A N 1
ATOM 1894 C CA . ALA A 1 243 ? -61.112 15.263 39.498 1.00 35.97 243 ALA A CA 1
ATOM 1895 C C . ALA A 1 243 ? -60.344 16.592 39.303 1.00 35.97 243 ALA A C 1
ATOM 1897 O O . ALA A 1 243 ? -59.123 16.582 39.431 1.00 35.97 243 ALA A O 1
ATOM 1898 N N . PRO A 1 244 ? -61.015 17.752 39.127 1.00 41.69 244 PRO A N 1
ATOM 1899 C CA . PRO A 1 244 ? -62.324 18.003 38.518 1.00 41.69 244 PRO A CA 1
ATOM 1900 C C . PRO A 1 244 ? -62.206 18.850 37.223 1.00 41.69 244 PRO A C 1
ATOM 1902 O O . PRO A 1 244 ? -61.130 19.297 36.838 1.00 41.69 244 PRO A O 1
ATOM 1905 N N . LYS A 1 245 ? -63.326 19.087 36.526 1.00 38.16 245 LYS A N 1
ATOM 1906 C CA . LYS A 1 245 ? -63.362 19.892 35.288 1.00 38.16 245 LYS A CA 1
ATOM 1907 C C . LYS A 1 245 ? -63.536 21.391 35.560 1.00 38.16 245 LYS A C 1
ATOM 1909 O O . LYS A 1 245 ? -64.434 21.767 36.308 1.00 38.16 245 LYS A O 1
ATOM 1914 N N . THR A 1 246 ? -62.899 22.218 34.736 1.00 29.80 246 THR A N 1
ATOM 1915 C CA . THR A 1 246 ? -63.572 23.366 34.101 1.00 29.80 246 THR A CA 1
ATOM 1916 C C . THR A 1 246 ? -63.435 23.238 32.585 1.00 29.80 246 THR A C 1
ATOM 1918 O O . THR A 1 246 ? -62.357 22.977 32.061 1.00 29.80 246 THR A O 1
ATOM 1921 N N . GLN A 1 247 ? -64.557 23.338 31.872 1.00 36.31 247 GLN A N 1
ATOM 1922 C CA . GLN A 1 247 ? -64.605 23.223 30.413 1.00 36.31 247 GLN A CA 1
ATOM 1923 C C . GLN A 1 247 ? -64.441 24.597 29.765 1.00 36.31 247 GLN A C 1
ATOM 1925 O O . GLN A 1 247 ? -65.067 25.557 30.207 1.00 36.31 247 GLN A O 1
ATOM 1930 N N . GLN A 1 248 ? -63.775 24.637 28.613 1.00 32.69 248 GLN A N 1
ATOM 1931 C CA . GLN A 1 248 ? -64.400 25.237 27.437 1.00 32.69 248 GLN A CA 1
ATOM 1932 C C . GLN A 1 248 ? -64.134 24.351 26.222 1.00 32.69 248 GLN A C 1
ATOM 1934 O O . GLN A 1 248 ? -63.026 23.867 26.008 1.00 32.69 248 GLN A O 1
ATOM 1939 N N . GLU A 1 249 ? -65.196 24.080 25.474 1.00 46.53 249 GLU A N 1
ATOM 1940 C CA . GLU A 1 249 ? -65.169 23.243 24.280 1.00 46.53 249 GLU A CA 1
ATOM 1941 C C . GLU A 1 249 ? -64.655 24.075 23.101 1.00 46.53 249 GLU A C 1
ATOM 1943 O O . GLU A 1 249 ? -65.042 25.235 22.947 1.00 46.53 249 GLU A O 1
ATOM 1948 N N . GLN A 1 250 ? -63.814 23.488 22.247 1.00 34.94 250 GLN A N 1
ATOM 1949 C CA . GLN A 1 250 ? -63.492 24.065 20.942 1.00 34.94 250 GLN A CA 1
ATOM 1950 C C . GLN A 1 250 ? -63.727 23.033 19.827 1.00 34.94 250 GLN A C 1
ATOM 1952 O O . GLN A 1 250 ? -63.624 21.831 20.083 1.00 34.94 250 GLN A O 1
ATOM 1957 N N . PRO A 1 251 ? -64.132 23.469 18.617 1.00 45.31 251 PRO A N 1
ATOM 1958 C CA . PRO A 1 251 ? -64.720 22.574 17.620 1.00 45.31 251 PRO A CA 1
ATOM 1959 C C . PRO A 1 251 ? -63.652 21.819 16.820 1.00 45.31 251 PRO A C 1
ATOM 1961 O O . PRO A 1 251 ? -62.464 22.116 16.923 1.00 45.31 251 PRO A O 1
ATOM 1964 N N . LEU A 1 252 ? -64.081 20.933 15.910 1.00 48.03 252 LEU A N 1
ATOM 1965 C CA . LEU A 1 252 ? -63.236 20.576 14.765 1.00 48.03 252 LEU A CA 1
ATOM 1966 C C . LEU A 1 252 ? -62.896 21.862 13.998 1.00 48.03 252 LEU A C 1
ATOM 1968 O O . LEU A 1 252 ? -63.756 22.464 13.348 1.00 48.03 252 LEU A O 1
ATOM 1972 N N . ILE A 1 253 ? -61.643 22.299 14.115 1.00 55.25 253 ILE A N 1
ATOM 1973 C CA . ILE A 1 253 ? -61.151 23.488 13.430 1.00 55.25 253 ILE A CA 1
ATOM 1974 C C . ILE A 1 253 ? -61.045 23.157 11.943 1.00 55.25 253 ILE A C 1
ATOM 1976 O O . ILE A 1 253 ? -60.300 22.272 11.533 1.00 55.25 253 ILE A O 1
ATOM 1980 N N . THR A 1 254 ? -61.817 23.892 11.154 1.00 61.19 254 THR A N 1
ATOM 1981 C CA . THR A 1 254 ? -61.774 23.902 9.690 1.00 61.19 254 THR A CA 1
ATOM 1982 C C . THR A 1 254 ? -61.256 25.255 9.221 1.00 61.19 254 THR A C 1
ATOM 1984 O O . THR A 1 254 ? -61.226 26.222 9.990 1.00 61.19 254 THR A O 1
ATOM 1987 N N . CYS A 1 255 ? -60.920 25.380 7.942 1.00 62.84 255 CYS A N 1
ATOM 1988 C CA . CYS A 1 255 ? -60.515 26.641 7.323 1.00 62.84 255 CYS A CA 1
ATOM 1989 C C . CYS A 1 255 ? -61.548 27.762 7.468 1.00 62.84 255 CYS A C 1
ATOM 1991 O O . CYS A 1 255 ? -61.204 28.942 7.433 1.00 62.84 255 CYS A O 1
ATOM 1993 N N . LYS A 1 256 ? -62.808 27.401 7.729 1.00 59.88 256 LYS A N 1
ATOM 1994 C CA . LYS A 1 256 ? -63.896 28.320 8.073 1.00 59.88 256 LYS A CA 1
ATOM 1995 C C . LYS A 1 256 ? -63.648 29.136 9.353 1.00 59.88 256 LYS A C 1
ATOM 1997 O O . LYS A 1 256 ? -64.233 30.205 9.497 1.00 59.88 256 LYS A O 1
ATOM 2002 N N . ASN A 1 257 ? -62.770 28.661 10.240 1.00 62.41 257 ASN A N 1
ATOM 2003 C CA . ASN A 1 257 ? -62.337 29.356 11.458 1.00 62.41 257 ASN A CA 1
ATOM 2004 C C . ASN A 1 257 ? -61.060 30.200 11.241 1.00 62.41 257 ASN A C 1
ATOM 2006 O O . ASN A 1 257 ? -60.513 30.734 12.201 1.00 62.41 257 ASN A O 1
ATOM 2010 N N . ASN A 1 258 ? -60.584 30.307 9.994 1.00 60.69 258 ASN A N 1
ATOM 2011 C CA . ASN A 1 258 ? -59.392 31.047 9.572 1.00 60.69 258 ASN A CA 1
ATOM 2012 C C . ASN A 1 258 ? -58.099 30.739 10.385 1.00 60.69 258 ASN A C 1
ATOM 2014 O O . ASN A 1 258 ? -57.464 31.667 10.883 1.00 60.69 258 ASN A O 1
ATOM 2018 N N . PRO A 1 259 ? -57.703 29.455 10.540 1.00 68.69 259 PRO A N 1
ATOM 2019 C CA . PRO A 1 259 ? -56.642 29.022 11.460 1.00 68.69 259 PRO A CA 1
ATOM 2020 C C . PRO A 1 259 ? -55.204 29.143 10.915 1.00 68.69 259 PRO A C 1
ATOM 2022 O O . PRO A 1 259 ? -54.253 28.843 11.634 1.00 68.69 259 PRO A O 1
ATOM 2025 N N . CYS A 1 260 ? -55.033 29.548 9.655 1.00 75.81 260 CYS A N 1
ATOM 2026 C CA . CYS A 1 260 ? -53.724 29.850 9.072 1.00 75.81 260 CYS A CA 1
ATOM 2027 C C . CYS A 1 260 ? -53.347 31.317 9.310 1.00 75.81 260 CYS A C 1
ATOM 2029 O O . CYS A 1 260 ? -54.208 32.164 9.555 1.00 75.81 260 CYS A O 1
ATOM 2031 N N . TYR A 1 261 ? -52.059 31.636 9.187 1.00 74.44 261 TYR A N 1
ATOM 2032 C CA . TYR A 1 261 ? -51.569 33.002 9.342 1.00 74.44 261 TYR A CA 1
ATOM 2033 C C . TYR A 1 261 ? -52.270 33.970 8.358 1.00 74.44 261 TYR A C 1
ATOM 2035 O O . TYR A 1 261 ? -52.479 33.603 7.199 1.00 74.44 261 TYR A O 1
ATOM 2043 N N . PRO A 1 262 ? -52.635 35.207 8.754 1.00 65.69 262 PRO A N 1
ATOM 2044 C CA . PRO A 1 262 ? -53.383 36.119 7.888 1.00 65.69 262 PRO A CA 1
ATOM 2045 C C . PRO A 1 262 ? -52.725 36.343 6.515 1.00 65.69 262 PRO A C 1
ATOM 2047 O O . PRO A 1 262 ? -51.591 36.808 6.419 1.00 65.69 262 PRO A O 1
ATOM 2050 N N . GLY A 1 263 ? -53.460 36.015 5.447 1.00 65.06 263 GLY A N 1
ATOM 2051 C CA . GLY A 1 263 ? -52.981 36.063 4.058 1.00 65.06 263 GLY A CA 1
ATOM 2052 C C . GLY A 1 263 ? -52.483 34.724 3.494 1.00 65.06 263 GLY A C 1
ATOM 2053 O O . GLY A 1 263 ? -52.240 34.639 2.293 1.00 65.06 263 GLY A O 1
ATOM 2054 N N . VAL A 1 264 ? -52.373 33.676 4.316 1.00 78.75 264 VAL A N 1
ATOM 2055 C CA . VAL A 1 264 ? -52.058 32.304 3.887 1.00 78.75 264 VAL A CA 1
ATOM 2056 C C . VAL A 1 264 ? -53.332 31.573 3.456 1.00 78.75 264 VAL A C 1
ATOM 2058 O O . VAL A 1 264 ? -54.367 31.657 4.117 1.00 78.75 264 VAL A O 1
ATOM 2061 N N . ALA A 1 265 ? -53.263 30.828 2.350 1.00 74.62 265 ALA A N 1
ATOM 2062 C CA . ALA A 1 265 ? -54.369 29.994 1.885 1.00 74.62 265 ALA A CA 1
ATOM 2063 C C . ALA A 1 265 ? -54.550 28.747 2.774 1.00 74.62 265 ALA A C 1
ATOM 2065 O O . ALA A 1 265 ? -53.573 28.096 3.141 1.00 74.62 265 ALA A O 1
ATOM 2066 N N . CYS A 1 266 ? -55.802 28.397 3.071 1.00 77.88 266 CYS A N 1
ATOM 2067 C CA . CYS A 1 266 ? -56.181 27.244 3.890 1.00 77.88 266 CYS A CA 1
ATOM 2068 C C . CYS A 1 266 ? -57.007 26.242 3.071 1.00 77.88 266 CYS A C 1
ATOM 2070 O O . CYS A 1 266 ? -57.832 26.650 2.248 1.00 77.88 266 CYS A O 1
ATOM 2072 N N . LYS A 1 267 ? -56.821 24.943 3.320 1.00 75.94 267 LYS A N 1
ATOM 2073 C CA . LYS A 1 267 ? -57.568 23.839 2.705 1.00 75.94 267 LYS A CA 1
ATOM 2074 C C . LYS A 1 267 ? -58.014 22.815 3.761 1.00 75.94 267 LYS A C 1
ATOM 2076 O O . LYS A 1 267 ? -57.214 22.386 4.582 1.00 75.94 267 LYS A O 1
ATOM 2081 N N . ASP A 1 268 ? -59.281 22.407 3.736 1.00 73.50 268 ASP A N 1
ATOM 2082 C CA . ASP A 1 268 ? -59.814 21.396 4.662 1.00 73.50 268 ASP A CA 1
ATOM 2083 C C . ASP A 1 268 ? -59.462 19.959 4.227 1.00 73.50 268 ASP A C 1
ATOM 2085 O O . ASP A 1 268 ? -59.400 19.647 3.034 1.00 73.50 268 ASP A O 1
ATOM 2089 N N . THR A 1 269 ? -59.246 19.072 5.203 1.00 59.94 269 THR A N 1
ATOM 2090 C CA . THR A 1 269 ? -58.834 17.667 5.023 1.00 59.94 269 THR A CA 1
ATOM 2091 C C . THR A 1 269 ? -59.583 16.734 5.999 1.00 59.94 269 THR A C 1
ATOM 2093 O O . THR A 1 269 ? -60.169 17.212 6.973 1.00 59.94 269 THR A O 1
ATOM 2096 N N . PRO A 1 270 ? -59.573 15.397 5.808 1.00 53.03 270 PRO A N 1
ATOM 2097 C CA . PRO A 1 270 ? -60.297 14.464 6.685 1.00 53.03 270 PRO A CA 1
ATOM 2098 C C . PRO A 1 270 ? -59.831 14.426 8.151 1.00 53.03 270 PRO A C 1
ATOM 2100 O O . PRO A 1 270 ? -60.551 13.902 8.997 1.00 53.03 270 PRO A O 1
ATOM 2103 N N . THR A 1 271 ? -58.640 14.952 8.457 1.00 52.34 271 THR A N 1
ATOM 2104 C CA . THR A 1 271 ? -58.028 14.947 9.800 1.00 52.34 271 THR A CA 1
ATOM 2105 C C . THR A 1 271 ? -57.845 16.346 10.400 1.00 52.34 271 THR A C 1
ATOM 2107 O O . THR A 1 271 ? -57.278 16.468 11.481 1.00 52.34 271 THR A O 1
ATOM 2110 N N . GLY A 1 272 ? -58.307 17.405 9.724 1.00 67.31 272 GLY A N 1
ATOM 2111 C CA . GLY A 1 272 ? -58.129 18.797 10.149 1.00 67.31 272 GLY A CA 1
ATOM 2112 C C . GLY A 1 272 ? -57.962 19.749 8.964 1.00 67.31 272 GLY A C 1
ATOM 2113 O O . GLY A 1 272 ? -58.374 19.442 7.848 1.00 67.31 272 GLY A O 1
ATOM 2114 N N . PHE A 1 273 ? -57.322 20.891 9.183 1.00 72.50 273 PHE A N 1
ATOM 2115 C CA . PHE A 1 273 ? -57.006 21.868 8.138 1.00 72.50 273 PHE A CA 1
ATOM 2116 C C . PHE A 1 273 ? -55.520 21.812 7.743 1.00 72.50 273 PHE A C 1
ATOM 2118 O O . PHE A 1 273 ? -54.669 21.395 8.525 1.00 72.50 273 PHE A O 1
ATOM 2125 N N . GLU A 1 274 ? -55.213 22.262 6.531 1.00 69.94 274 GLU A N 1
ATOM 2126 C CA . GLU A 1 274 ? -53.878 22.328 5.936 1.00 69.94 274 GLU A CA 1
ATOM 2127 C C . GLU A 1 274 ? -53.603 23.776 5.483 1.00 69.94 274 GLU A C 1
ATOM 2129 O O . GLU A 1 274 ? -54.443 24.394 4.821 1.00 69.94 274 GLU A O 1
ATOM 2134 N N . CYS A 1 275 ? -52.445 24.332 5.852 1.00 81.38 275 CYS A N 1
ATOM 2135 C CA . CYS A 1 275 ? -52.051 25.708 5.527 1.00 81.38 275 CYS A CA 1
ATOM 2136 C C . CYS A 1 275 ? -50.968 25.750 4.446 1.00 81.38 275 CYS A C 1
ATOM 2138 O O . CYS A 1 275 ? -50.025 24.963 4.471 1.00 81.38 275 CYS A O 1
ATOM 2140 N N . GLY A 1 276 ? -51.077 26.710 3.527 1.00 71.81 276 GLY A N 1
ATOM 2141 C CA . GLY A 1 276 ? -50.026 27.019 2.558 1.00 71.81 276 GLY A CA 1
ATOM 2142 C C . GLY A 1 276 ? -48.810 27.732 3.169 1.00 71.81 276 GLY A C 1
ATOM 2143 O O . GLY A 1 276 ? -48.725 27.969 4.373 1.00 71.81 276 GLY A O 1
ATOM 2144 N N . SER A 1 277 ? -47.864 28.113 2.312 1.00 77.75 277 SER A N 1
ATOM 2145 C CA . SER A 1 277 ? -46.643 28.827 2.706 1.00 77.75 277 SER A CA 1
ATOM 2146 C C . SER A 1 277 ? -46.920 30.216 3.300 1.00 77.75 277 SER A C 1
ATOM 2148 O O . SER A 1 277 ? -47.851 30.906 2.883 1.00 77.75 277 SER A O 1
ATOM 2150 N N . CYS A 1 278 ? -46.063 30.653 4.230 1.00 74.69 278 CYS A N 1
ATOM 2151 C CA . CYS A 1 278 ? -46.110 31.992 4.827 1.00 74.69 278 CYS A CA 1
ATOM 2152 C C . CYS A 1 278 ? -45.991 33.130 3.784 1.00 74.69 278 CYS A C 1
ATOM 2154 O O . CYS A 1 278 ? -45.360 32.937 2.740 1.00 74.69 278 CYS A O 1
ATOM 2156 N N . PRO A 1 279 ? -46.533 34.337 4.060 1.00 69.06 279 PRO A N 1
ATOM 2157 C CA . PRO A 1 279 ? -46.426 35.472 3.144 1.00 69.06 279 PRO A CA 1
ATOM 2158 C C . PRO A 1 279 ? -44.975 35.984 3.016 1.00 69.06 279 PRO A C 1
ATOM 2160 O O . PRO A 1 279 ? -44.196 35.850 3.965 1.00 69.06 279 PRO A O 1
ATOM 2163 N N . PRO A 1 280 ? -44.595 36.621 1.888 1.00 56.78 280 PRO A N 1
ATOM 2164 C CA . PRO A 1 280 ? -43.229 37.103 1.666 1.00 56.78 280 PRO A CA 1
ATOM 2165 C C . PRO A 1 280 ? -42.702 38.004 2.797 1.00 56.78 280 PRO A C 1
ATOM 2167 O O . PRO A 1 280 ? -43.362 38.957 3.208 1.00 56.78 280 PRO A O 1
ATOM 2170 N N . GLY A 1 281 ? -41.492 37.708 3.285 1.00 56.81 281 GLY A N 1
ATOM 2171 C CA . GLY A 1 281 ? -40.867 38.390 4.431 1.00 56.81 281 GLY A CA 1
ATOM 2172 C C . GLY A 1 281 ? -41.108 37.723 5.795 1.00 56.81 281 GLY A C 1
ATOM 2173 O O . GLY A 1 281 ? -40.595 38.201 6.809 1.00 56.81 281 GLY A O 1
ATOM 2174 N N . PHE A 1 282 ? -41.853 36.615 5.831 1.00 64.94 282 PHE A N 1
ATOM 2175 C CA . PHE A 1 282 ? -42.061 35.788 7.018 1.00 64.94 282 PHE A CA 1
ATOM 2176 C C . PHE A 1 282 ? -41.720 34.321 6.720 1.00 64.94 282 PHE A C 1
ATOM 2178 O O . PHE A 1 282 ? -41.951 33.838 5.613 1.00 64.94 282 PHE A O 1
ATOM 2185 N N . SER A 1 283 ? -41.206 33.597 7.715 1.00 62.84 283 SER A N 1
ATOM 2186 C CA . SER A 1 283 ? -40.913 32.158 7.625 1.00 62.84 283 SER A CA 1
ATOM 2187 C C . SER A 1 283 ? -41.644 31.376 8.711 1.00 62.84 283 SER A C 1
ATOM 2189 O O . SER A 1 283 ? -41.879 31.904 9.797 1.00 62.84 283 SER A O 1
ATOM 2191 N N . GLY A 1 284 ? -41.970 30.114 8.445 1.00 69.19 284 GLY A N 1
ATOM 2192 C CA . GLY A 1 284 ? -42.666 29.247 9.391 1.00 69.19 284 GLY A CA 1
ATOM 2193 C C . GLY A 1 284 ? -43.561 28.228 8.691 1.00 69.19 284 GLY A C 1
ATOM 2194 O O . GLY A 1 284 ? -43.426 27.996 7.491 1.00 69.19 284 GLY A O 1
ATOM 2195 N N . ASN A 1 285 ? -44.479 27.620 9.441 1.00 69.19 285 ASN A N 1
ATOM 2196 C CA . ASN A 1 285 ? -45.269 26.459 9.010 1.00 69.19 285 ASN A CA 1
ATOM 2197 C C . ASN A 1 285 ? -46.682 26.809 8.495 1.00 69.19 285 ASN A C 1
ATOM 2199 O O . ASN A 1 285 ? -47.594 25.991 8.595 1.00 69.19 285 ASN A O 1
ATOM 2203 N N . GLY A 1 286 ? -46.904 28.040 8.022 1.00 71.12 286 GLY A N 1
ATOM 2204 C CA . GLY A 1 286 ? -48.206 28.516 7.527 1.00 71.12 286 GLY A CA 1
ATOM 2205 C C . GLY A 1 286 ? -49.251 28.814 8.615 1.00 71.12 286 GLY A C 1
ATOM 2206 O O . GLY A 1 286 ? -50.132 29.645 8.400 1.00 71.12 286 GLY A O 1
ATOM 2207 N N . ILE A 1 287 ? -49.132 28.194 9.793 1.00 74.56 287 ILE A N 1
ATOM 2208 C CA . ILE A 1 287 ? -49.934 28.481 10.995 1.00 74.56 287 ILE A CA 1
ATOM 2209 C C . ILE A 1 287 ? -49.253 29.586 11.808 1.00 74.56 287 ILE A C 1
ATOM 2211 O O . ILE A 1 287 ? -49.839 30.637 12.061 1.00 74.56 287 ILE A O 1
ATOM 2215 N N . SER A 1 288 ? -47.984 29.374 12.164 1.00 61.16 288 SER A N 1
ATOM 2216 C CA . SER A 1 288 ? -47.121 30.381 12.779 1.00 61.16 288 SER A CA 1
ATOM 2217 C C . SER A 1 288 ? -46.087 30.845 11.760 1.00 61.16 288 SER A C 1
ATOM 2219 O O . SER A 1 288 ? -45.303 30.041 11.254 1.00 61.16 288 SER A O 1
ATOM 2221 N N . CYS A 1 289 ? -46.096 32.142 11.457 1.00 67.25 289 CYS A N 1
ATOM 2222 C CA . CYS A 1 289 ? -45.162 32.794 10.546 1.00 67.25 289 CYS A CA 1
ATOM 2223 C C . CYS A 1 289 ? -44.475 33.946 11.292 1.00 67.25 289 CYS A C 1
ATOM 2225 O O . CYS A 1 289 ? -45.133 34.899 11.715 1.00 67.25 289 CYS A O 1
ATOM 2227 N N . THR A 1 290 ? -43.156 33.869 11.467 1.00 58.84 290 THR A N 1
ATOM 2228 C CA . THR A 1 290 ? -42.350 34.878 12.171 1.00 58.84 290 THR A CA 1
ATOM 2229 C C . THR A 1 290 ? -41.628 35.790 11.180 1.00 58.84 290 THR A C 1
ATOM 2231 O O . THR A 1 290 ? -41.238 35.370 10.089 1.00 58.84 290 THR A O 1
ATOM 2234 N N . ARG A 1 291 ? -41.487 37.077 11.527 1.00 52.00 291 ARG A N 1
ATOM 2235 C CA . ARG A 1 291 ? -40.923 38.096 10.627 1.00 52.00 291 ARG A CA 1
ATOM 2236 C C . ARG A 1 291 ? -39.397 38.037 10.643 1.00 52.00 291 ARG A C 1
ATOM 2238 O O . ARG A 1 291 ? -38.776 38.519 11.589 1.00 52.00 291 ARG A O 1
ATOM 2245 N N . VAL A 1 292 ? -38.792 37.514 9.580 1.00 52.53 292 VAL A N 1
ATOM 2246 C CA . VAL A 1 292 ? -37.330 37.508 9.421 1.00 52.53 292 VAL A CA 1
ATOM 2247 C C . VAL A 1 292 ? -36.893 38.859 8.860 1.00 52.53 292 VAL A C 1
ATOM 2249 O O . VAL A 1 292 ? -36.763 39.044 7.651 1.00 52.53 292 VAL A O 1
ATOM 2252 N N . VAL A 1 293 ? -36.689 39.833 9.750 1.00 49.59 293 VAL A N 1
ATOM 2253 C CA . VAL A 1 293 ? -36.084 41.124 9.388 1.00 49.59 293 VAL A CA 1
ATOM 2254 C C . VAL A 1 293 ? -34.569 40.944 9.299 1.00 49.59 293 VAL A C 1
ATOM 2256 O O . VAL A 1 293 ? -33.830 41.301 10.212 1.00 49.59 293 VAL A O 1
ATOM 2259 N N . ALA A 1 294 ? -34.113 40.349 8.197 1.00 47.81 294 ALA A N 1
ATOM 2260 C CA . ALA A 1 294 ? -32.698 40.321 7.858 1.00 47.81 294 ALA A CA 1
ATOM 2261 C C . ALA A 1 294 ? -32.177 41.759 7.683 1.00 47.81 294 ALA A C 1
ATOM 2263 O O . ALA A 1 294 ? -32.792 42.565 6.979 1.00 47.81 294 ALA A O 1
ATOM 2264 N N . GLY A 1 295 ? -31.049 42.058 8.322 1.00 59.72 295 GLY A N 1
ATOM 2265 C CA . GLY A 1 295 ? -30.237 43.252 8.090 1.00 59.72 295 GLY A CA 1
ATOM 2266 C C . GLY A 1 295 ? -28.861 42.862 7.549 1.00 59.72 295 GLY A C 1
ATOM 2267 O O . GLY A 1 295 ? -28.554 41.675 7.414 1.00 59.72 295 GLY A O 1
ATOM 2268 N N . CYS A 1 296 ? -28.004 43.840 7.273 1.00 61.94 296 CYS A N 1
ATOM 2269 C CA . CYS A 1 296 ? -26.673 43.597 6.710 1.00 61.94 296 CYS A CA 1
ATOM 2270 C C . CYS A 1 296 ? -25.757 42.746 7.603 1.00 61.94 296 CYS A C 1
ATOM 2272 O O . CYS A 1 296 ? -24.832 42.131 7.092 1.00 61.94 296 CYS A O 1
ATOM 2274 N N . SER A 1 297 ? -26.060 42.620 8.898 1.00 59.72 297 SER A N 1
ATOM 2275 C CA . SER A 1 297 ? -25.410 41.697 9.843 1.00 59.72 297 SER A CA 1
ATOM 2276 C C . SER A 1 297 ? -25.688 40.202 9.600 1.00 59.72 297 SER A C 1
ATOM 2278 O O . SER A 1 297 ? -25.297 39.373 10.416 1.00 59.72 297 SER A O 1
ATOM 2280 N N . THR A 1 298 ? -26.386 39.849 8.516 1.00 61.09 298 THR A N 1
ATOM 2281 C CA . THR A 1 298 ? -26.642 38.460 8.082 1.00 61.09 298 THR A CA 1
ATOM 2282 C C . THR A 1 298 ? -25.992 38.139 6.727 1.00 61.09 298 THR A C 1
ATOM 2284 O O . THR A 1 298 ? -26.451 37.242 6.026 1.00 61.09 298 THR A O 1
ATOM 2287 N N . ASP A 1 299 ? -24.987 38.938 6.336 1.00 60.72 299 ASP A N 1
ATOM 2288 C CA . ASP A 1 299 ? -24.318 38.968 5.024 1.00 60.72 299 ASP A CA 1
ATOM 2289 C C . ASP A 1 299 ? -25.241 38.687 3.816 1.00 60.72 299 ASP A C 1
ATOM 2291 O O . ASP A 1 299 ? -24.960 37.833 2.974 1.00 60.72 299 ASP A O 1
ATOM 2295 N N . PRO A 1 300 ? -26.384 39.392 3.685 1.00 63.81 300 PRO A N 1
ATOM 2296 C CA . PRO A 1 300 ? -27.471 38.958 2.812 1.00 63.81 300 PRO A CA 1
ATOM 2297 C C . PRO A 1 300 ? -27.374 39.547 1.385 1.00 63.81 300 PRO A C 1
ATOM 2299 O O . PRO A 1 300 ? -28.387 39.651 0.682 1.00 63.81 300 PRO A O 1
ATOM 2302 N N . CYS A 1 301 ? -26.168 39.955 0.979 1.00 76.81 301 CYS A N 1
ATOM 2303 C CA . CYS A 1 301 ? -25.794 40.479 -0.339 1.00 76.81 301 CYS A CA 1
ATOM 2304 C C . CYS A 1 301 ? -24.618 39.671 -0.903 1.00 76.81 301 CYS A C 1
ATOM 2306 O O . CYS A 1 301 ? -23.880 39.045 -0.146 1.00 76.81 301 CYS A O 1
ATOM 2308 N N . TYR A 1 302 ? -24.417 39.696 -2.222 1.00 76.31 302 TYR A N 1
ATOM 2309 C CA . TYR A 1 302 ? -23.334 38.933 -2.848 1.00 76.31 302 TYR A CA 1
ATOM 2310 C C . TYR A 1 302 ? -21.947 39.392 -2.338 1.00 76.31 302 TYR A C 1
ATOM 2312 O O . TYR A 1 302 ? -21.744 40.602 -2.189 1.00 76.31 302 TYR A O 1
ATOM 2320 N N . PRO A 1 303 ? -20.975 38.488 -2.089 1.00 65.06 303 PRO A N 1
ATOM 2321 C CA . PRO A 1 303 ? -19.659 38.859 -1.566 1.00 65.06 303 PRO A CA 1
ATOM 2322 C C . PRO A 1 303 ? -18.982 39.984 -2.365 1.00 65.06 303 PRO A C 1
ATOM 2324 O O . PRO A 1 303 ? -18.861 39.923 -3.587 1.00 65.06 303 PRO A O 1
ATOM 2327 N N . GLY A 1 304 ? -18.561 41.040 -1.662 1.00 66.00 304 GLY A N 1
ATOM 2328 C CA . GLY A 1 304 ? -17.985 42.255 -2.255 1.00 66.00 304 GLY A CA 1
ATOM 2329 C C . GLY A 1 304 ? -18.996 43.342 -2.659 1.00 66.00 304 GLY A C 1
ATOM 2330 O O . GLY A 1 304 ? -18.587 44.475 -2.916 1.00 66.00 304 GLY A O 1
ATOM 2331 N N . VAL A 1 305 ? -20.305 43.065 -2.664 1.00 79.81 305 VAL A N 1
ATOM 2332 C CA . VAL A 1 305 ? -21.349 44.081 -2.887 1.00 79.81 305 VAL A CA 1
ATOM 2333 C C . VAL A 1 305 ? -21.664 44.809 -1.578 1.00 79.81 305 VAL A C 1
ATOM 2335 O O . VAL A 1 305 ? -22.003 44.190 -0.572 1.00 79.81 305 VAL A O 1
ATOM 2338 N N . GLN A 1 306 ? -21.614 46.146 -1.584 1.00 76.12 306 GLN A N 1
ATOM 2339 C CA . GLN A 1 306 ? -21.956 46.941 -0.398 1.00 76.12 306 GLN A CA 1
ATOM 2340 C C . GLN A 1 306 ? -23.426 46.750 0.009 1.00 76.12 306 GLN A C 1
ATOM 2342 O O . GLN A 1 306 ? -24.337 47.179 -0.701 1.00 76.12 306 GLN A O 1
ATOM 2347 N N . CYS A 1 307 ? -23.652 46.165 1.184 1.00 77.44 307 CYS A N 1
ATOM 2348 C CA . CYS A 1 307 ? -24.955 46.141 1.840 1.00 77.44 307 CYS A CA 1
ATOM 2349 C C . CYS A 1 307 ? -25.209 47.459 2.596 1.00 77.44 307 CYS A C 1
ATOM 2351 O O . CYS A 1 307 ? -24.286 48.060 3.148 1.00 77.44 307 CYS A O 1
ATOM 2353 N N . ARG A 1 308 ? -26.466 47.918 2.643 1.00 76.31 308 ARG A N 1
ATOM 2354 C CA . ARG A 1 308 ? -26.896 49.035 3.496 1.00 76.31 308 ARG A CA 1
ATOM 2355 C C . ARG A 1 308 ? -28.260 48.766 4.127 1.00 76.31 308 ARG A C 1
ATOM 2357 O O . ARG A 1 308 ? -29.233 48.535 3.409 1.00 76.31 308 ARG A O 1
ATOM 2364 N N . ASP A 1 309 ? -28.338 48.855 5.451 1.00 67.69 309 ASP A N 1
ATOM 2365 C CA . ASP A 1 309 ? -29.587 48.687 6.196 1.00 67.69 309 ASP A CA 1
ATOM 2366 C C . ASP A 1 309 ? -30.617 49.786 5.902 1.00 67.69 309 ASP A C 1
ATOM 2368 O O . ASP A 1 309 ? -30.296 50.920 5.532 1.00 67.69 309 ASP A O 1
ATOM 2372 N N . THR A 1 310 ? -31.888 49.424 6.062 1.00 63.31 310 THR A N 1
ATOM 2373 C CA . THR A 1 310 ? -33.069 50.243 5.775 1.00 63.31 310 THR A CA 1
ATOM 2374 C C . THR A 1 310 ? -34.182 49.954 6.799 1.00 63.31 310 THR A C 1
ATOM 2376 O O . THR A 1 310 ? -34.189 48.892 7.417 1.00 63.31 310 THR A O 1
ATOM 2379 N N . PRO A 1 311 ? -35.199 50.821 6.960 1.00 51.19 311 PRO A N 1
ATOM 2380 C CA . PRO A 1 311 ? -36.263 50.606 7.954 1.00 51.19 311 PRO A CA 1
ATOM 2381 C C . PRO A 1 311 ? -37.156 49.360 7.766 1.00 51.19 311 PRO A C 1
ATOM 2383 O O . PRO A 1 311 ? -38.042 49.135 8.585 1.00 51.19 311 PRO A O 1
ATOM 2386 N N . ASN A 1 312 ? -36.974 48.568 6.701 1.00 49.69 312 ASN A N 1
ATOM 2387 C CA . ASN A 1 312 ? -37.738 47.341 6.432 1.00 49.69 312 ASN A CA 1
ATOM 2388 C C . ASN A 1 312 ? -36.858 46.105 6.140 1.00 49.69 312 ASN A C 1
ATOM 2390 O O . ASN A 1 312 ? -37.388 45.082 5.710 1.00 49.69 312 ASN A O 1
ATOM 2394 N N . GLY A 1 313 ? -35.544 46.187 6.367 1.00 65.75 313 GLY A N 1
ATOM 2395 C CA . GLY A 1 313 ? -34.564 45.157 6.010 1.00 65.75 313 GLY A CA 1
ATOM 2396 C C . GLY A 1 313 ? -33.293 45.813 5.476 1.00 65.75 313 GLY A C 1
ATOM 2397 O O . GLY A 1 313 ? -32.874 46.847 5.982 1.00 65.75 313 GLY A O 1
ATOM 2398 N N . TYR A 1 314 ? -32.726 45.314 4.386 1.00 68.50 314 TYR A N 1
ATOM 2399 C CA . TYR A 1 314 ? -31.507 45.856 3.776 1.00 68.50 314 TYR A CA 1
ATOM 2400 C C . TYR A 1 314 ? -31.687 46.119 2.273 1.00 68.50 314 TYR A C 1
ATOM 2402 O O . TYR A 1 314 ? -32.649 45.659 1.656 1.00 68.50 314 TYR A O 1
ATOM 2410 N N . ARG A 1 315 ? -30.736 46.836 1.665 1.00 74.00 315 ARG A N 1
ATOM 2411 C CA . ARG A 1 315 ? -30.541 46.868 0.208 1.00 74.00 315 ARG A CA 1
ATOM 2412 C C . ARG A 1 315 ? -29.084 46.603 -0.150 1.00 74.00 315 ARG A C 1
ATOM 2414 O O . ARG A 1 315 ? -28.185 47.087 0.535 1.00 74.00 315 ARG A O 1
ATOM 2421 N N . CYS A 1 316 ? -28.861 45.909 -1.256 1.00 81.25 316 CYS A N 1
ATOM 2422 C CA . CYS A 1 316 ? -27.537 45.749 -1.843 1.00 81.25 316 CYS A CA 1
ATOM 2423 C C . CYS A 1 316 ? -27.200 46.920 -2.786 1.00 81.25 316 CYS A C 1
ATOM 2425 O O . CYS A 1 316 ? -28.081 47.653 -3.256 1.00 81.25 316 CYS A O 1
ATOM 2427 N N . GLY A 1 317 ? -25.909 47.113 -3.046 1.00 76.94 317 GLY A N 1
ATOM 2428 C CA . GLY A 1 317 ? -25.402 47.863 -4.193 1.00 76.94 317 GLY A CA 1
ATOM 2429 C C . GLY A 1 317 ? -25.580 47.094 -5.513 1.00 76.94 317 GLY A C 1
ATOM 2430 O O . GLY A 1 317 ? -26.134 45.997 -5.513 1.00 76.94 317 GLY A O 1
ATOM 2431 N N . PRO A 1 318 ? -25.130 47.654 -6.649 1.00 78.56 318 PRO A N 1
ATOM 2432 C CA . PRO A 1 318 ? -25.068 46.914 -7.908 1.00 78.56 318 PRO A CA 1
ATOM 2433 C C . PRO A 1 318 ? -24.068 45.747 -7.822 1.00 78.56 318 PRO A C 1
ATOM 2435 O O . PRO A 1 318 ? -23.126 45.791 -7.029 1.00 78.56 318 PRO A O 1
ATOM 2438 N N . CYS A 1 319 ? -24.261 44.728 -8.662 1.00 75.00 319 CYS A N 1
ATOM 2439 C CA . CYS A 1 319 ? -23.326 43.609 -8.793 1.00 75.00 319 CYS A CA 1
ATOM 2440 C C . CYS A 1 319 ? -21.932 44.051 -9.291 1.00 75.00 319 CYS A C 1
ATOM 2442 O O . CYS A 1 319 ? -21.818 45.098 -9.939 1.00 75.00 319 CYS A O 1
ATOM 2444 N N . PRO A 1 320 ? -20.869 43.266 -9.018 1.00 72.50 320 PRO A N 1
ATOM 2445 C CA . PRO A 1 320 ? -19.533 43.540 -9.542 1.00 72.50 320 PRO A CA 1
ATOM 2446 C C . PRO A 1 320 ? -19.491 43.439 -11.080 1.00 72.50 320 PRO A C 1
ATOM 2448 O O . PRO A 1 320 ? -20.288 42.698 -11.661 1.00 72.50 320 PRO A O 1
ATOM 2451 N N . PRO A 1 321 ? -18.559 44.134 -11.764 1.00 61.84 321 PRO A N 1
ATOM 2452 C CA . PRO A 1 321 ? -18.413 44.039 -13.218 1.00 61.84 321 PRO A CA 1
ATOM 2453 C C . PRO A 1 321 ? -18.253 42.586 -13.697 1.00 61.84 321 PRO A C 1
ATOM 2455 O O . PRO A 1 321 ? -17.462 41.836 -13.133 1.00 61.84 321 PRO A O 1
ATOM 2458 N N . GLY A 1 322 ? -19.002 42.206 -14.737 1.00 54.66 322 GLY A N 1
ATOM 2459 C CA . GLY A 1 322 ? -19.080 40.830 -15.258 1.00 54.66 322 GLY A CA 1
ATOM 2460 C C . GLY A 1 322 ? -20.273 40.013 -14.740 1.00 54.66 322 GLY A C 1
ATOM 2461 O O . GLY A 1 322 ? -20.622 39.004 -15.346 1.00 54.66 322 GLY A O 1
ATOM 2462 N N . PHE A 1 323 ? -20.949 40.468 -13.678 1.00 63.38 323 PHE A N 1
ATOM 2463 C CA . PHE A 1 323 ? -22.132 39.803 -13.127 1.00 63.38 323 PHE A CA 1
ATOM 2464 C C . PHE A 1 323 ? -23.383 40.682 -13.260 1.00 63.38 323 PHE A C 1
ATOM 2466 O O . PHE A 1 323 ? -23.358 41.868 -12.923 1.00 63.38 323 PHE A O 1
ATOM 2473 N N . THR A 1 324 ? -24.506 40.098 -13.678 1.00 64.06 324 THR A N 1
ATOM 2474 C CA . THR A 1 324 ? -25.823 40.755 -13.682 1.00 64.06 324 THR A CA 1
ATOM 2475 C C . THR A 1 324 ? -26.704 40.228 -12.550 1.00 64.06 324 THR A C 1
ATOM 2477 O O . THR A 1 324 ? -26.532 39.112 -12.062 1.00 64.06 324 THR A O 1
ATOM 2480 N N . GLY A 1 325 ? -27.610 41.071 -12.044 1.00 68.81 325 GLY A N 1
ATOM 2481 C CA . GLY A 1 325 ? -28.431 40.736 -10.878 1.00 68.81 325 GLY A CA 1
ATOM 2482 C C . GLY A 1 325 ? -28.894 41.938 -10.053 1.00 68.81 325 GLY A C 1
ATOM 2483 O O . GLY A 1 325 ? -28.686 43.094 -10.421 1.00 68.81 325 GLY A O 1
ATOM 2484 N N . ASP A 1 326 ? -29.522 41.648 -8.913 1.00 72.62 326 ASP A N 1
ATOM 2485 C CA . ASP A 1 326 ? -30.116 42.616 -7.973 1.00 72.62 326 ASP A CA 1
ATOM 2486 C C . ASP A 1 326 ? -29.168 43.043 -6.828 1.00 72.62 326 ASP A C 1
ATOM 2488 O O . ASP A 1 326 ? -29.576 43.752 -5.905 1.00 72.62 326 ASP A O 1
ATOM 2492 N N . GLY A 1 327 ? -27.909 42.595 -6.864 1.00 74.50 327 GLY A N 1
ATOM 2493 C CA . GLY A 1 327 ? -26.915 42.782 -5.800 1.00 74.50 327 GLY A CA 1
ATOM 2494 C C . GLY A 1 327 ? -27.000 41.759 -4.660 1.00 74.50 327 GLY A C 1
ATOM 2495 O O . GLY A 1 327 ? -26.051 41.631 -3.884 1.00 74.50 327 GLY A O 1
ATOM 2496 N N . ARG A 1 328 ? -28.101 41.002 -4.564 1.00 73.50 328 ARG A N 1
ATOM 2497 C CA . ARG A 1 328 ? -28.233 39.842 -3.673 1.00 73.50 328 ARG A CA 1
ATOM 2498 C C . ARG A 1 328 ? -27.793 38.572 -4.389 1.00 73.50 328 ARG A C 1
ATOM 2500 O O . ARG A 1 328 ? -26.961 37.837 -3.872 1.00 73.50 328 ARG A O 1
ATOM 2507 N N . ASN A 1 329 ? -28.337 38.345 -5.579 1.00 66.38 329 ASN A N 1
ATOM 2508 C CA . ASN A 1 329 ? -28.009 37.235 -6.458 1.00 66.38 329 ASN A CA 1
ATOM 2509 C C . ASN A 1 329 ? -27.336 37.812 -7.704 1.00 66.38 329 ASN A C 1
ATOM 2511 O O . ASN A 1 329 ? -28.009 38.263 -8.629 1.00 66.38 329 ASN A O 1
ATOM 2515 N N . CYS A 1 330 ? -26.006 37.831 -7.703 1.00 70.19 330 CYS A N 1
ATOM 2516 C CA . CYS A 1 330 ? -25.207 38.208 -8.862 1.00 70.19 330 CYS A CA 1
ATOM 2517 C C . CYS A 1 330 ? -24.820 36.934 -9.619 1.00 70.19 330 CYS A C 1
ATOM 2519 O O . CYS A 1 330 ? -24.180 36.053 -9.048 1.00 70.19 330 CYS A O 1
ATOM 2521 N N . VAL A 1 331 ? -25.220 36.828 -10.886 1.00 62.00 331 VAL A N 1
ATOM 2522 C CA . VAL A 1 331 ? -24.931 35.682 -11.763 1.00 62.00 331 VAL A CA 1
ATOM 2523 C C . VAL A 1 331 ? -24.028 36.111 -12.928 1.00 62.00 331 VAL A C 1
ATOM 2525 O O . VAL A 1 331 ? -24.128 37.259 -13.361 1.00 62.00 331 VAL A O 1
ATOM 2528 N N . PRO A 1 332 ? -23.142 35.239 -13.448 1.00 53.31 332 PRO A N 1
ATOM 2529 C CA . PRO A 1 332 ? -22.367 35.538 -14.654 1.00 53.31 332 PRO A CA 1
ATOM 2530 C C . PRO A 1 332 ? -23.287 35.793 -15.856 1.00 53.31 332 PRO A C 1
ATOM 2532 O O . PRO A 1 332 ? -24.266 35.064 -16.054 1.00 53.31 332 PRO A O 1
ATOM 2535 N N . ASP A 1 333 ? -22.985 36.814 -16.660 1.00 53.62 333 ASP A N 1
ATOM 2536 C CA . ASP A 1 333 ? -23.901 37.289 -17.707 1.00 53.62 333 ASP A CA 1
ATOM 2537 C C . ASP A 1 333 ? -23.887 36.359 -18.938 1.00 53.62 333 ASP A C 1
ATOM 2539 O O . ASP A 1 333 ? -22.991 36.371 -19.781 1.00 53.62 333 ASP A O 1
ATOM 2543 N N . THR A 1 334 ? -24.852 35.445 -19.022 1.00 52.69 334 THR A N 1
ATOM 2544 C CA . THR A 1 334 ? -24.730 34.260 -19.886 1.00 52.69 334 THR A CA 1
ATOM 2545 C C . THR A 1 334 ? -25.110 34.516 -21.354 1.00 52.69 334 THR A C 1
ATOM 2547 O O . THR A 1 334 ? -26.219 34.209 -21.785 1.00 52.69 334 THR A O 1
ATOM 2550 N N . LYS A 1 335 ? -24.095 34.933 -22.134 1.00 53.91 335 LYS A N 1
ATOM 2551 C CA . LYS A 1 335 ? -23.993 35.052 -23.616 1.00 53.91 335 LYS A CA 1
ATOM 2552 C C . LYS A 1 335 ? -24.300 36.425 -24.256 1.00 53.91 335 LYS A C 1
ATOM 2554 O O . LYS A 1 335 ? -25.285 36.571 -24.982 1.00 53.91 335 LYS A O 1
ATOM 2559 N N . PRO A 1 336 ? -23.408 37.420 -24.116 1.00 55.00 336 PRO A N 1
ATOM 2560 C CA . PRO A 1 336 ? -23.566 38.716 -24.783 1.00 55.00 336 PRO A CA 1
ATOM 2561 C C . PRO A 1 336 ? -23.347 38.745 -26.318 1.00 55.00 336 PRO A C 1
ATOM 2563 O O . PRO A 1 336 ? -23.780 39.713 -26.954 1.00 55.00 336 PRO A O 1
ATOM 2566 N N . CYS A 1 337 ? -22.740 37.733 -26.962 1.00 64.88 337 CYS A N 1
ATOM 2567 C CA . CYS A 1 337 ? -22.512 37.748 -28.425 1.00 64.88 337 CYS A CA 1
ATOM 2568 C C . CYS A 1 337 ? -23.789 37.766 -29.280 1.00 64.88 337 CYS A C 1
ATOM 2570 O O . CYS A 1 337 ? -23.746 38.273 -30.401 1.00 64.88 337 CYS A O 1
ATOM 2572 N N . ASP A 1 338 ? -24.923 37.280 -28.766 1.00 64.00 338 ASP A N 1
ATOM 2573 C CA . ASP A 1 338 ? -26.190 37.209 -29.514 1.00 64.00 338 ASP A CA 1
ATOM 2574 C C . ASP A 1 338 ? -26.740 38.611 -29.883 1.00 64.00 338 ASP A C 1
ATOM 2576 O O . ASP A 1 338 ? -27.630 38.748 -30.722 1.00 64.00 338 ASP A O 1
ATOM 2580 N N . SER A 1 339 ? -26.159 39.674 -29.309 1.00 63.03 339 SER A N 1
ATOM 2581 C CA . SER A 1 339 ? -26.418 41.083 -29.642 1.00 63.03 339 SER A CA 1
ATOM 2582 C C . SER A 1 339 ? -25.596 41.641 -30.825 1.00 63.03 339 SER A C 1
ATOM 2584 O O . SER A 1 339 ? -25.752 42.813 -31.167 1.00 63.03 339 SER A O 1
ATOM 2586 N N . ASN A 1 340 ? -24.736 40.830 -31.459 1.00 59.88 340 ASN A N 1
ATOM 2587 C CA . ASN A 1 340 ? -23.729 41.238 -32.457 1.00 59.88 340 ASN A CA 1
ATOM 2588 C C . ASN A 1 340 ? -22.852 42.447 -32.029 1.00 59.88 340 ASN A C 1
ATOM 2590 O O . ASN A 1 340 ? -22.780 43.447 -32.745 1.00 59.88 340 ASN A O 1
ATOM 2594 N N . PRO A 1 341 ? -22.147 42.384 -30.882 1.00 69.50 341 PRO A N 1
ATOM 2595 C CA . PRO A 1 341 ? -21.438 43.529 -30.299 1.00 69.50 341 PRO A CA 1
ATOM 2596 C C . PRO A 1 341 ? -20.028 43.800 -30.878 1.00 69.50 341 PRO A C 1
ATOM 2598 O O . PRO A 1 341 ? -19.270 44.572 -30.282 1.00 69.50 341 PRO A O 1
ATOM 2601 N N . CYS A 1 342 ? -19.666 43.166 -32.000 1.00 78.25 342 CYS A N 1
ATOM 2602 C CA . CYS A 1 342 ? -18.354 43.242 -32.661 1.00 78.25 342 CYS A CA 1
ATOM 2603 C C . CYS A 1 342 ? -18.432 43.944 -34.029 1.00 78.25 342 CYS A C 1
ATOM 2605 O O . CYS A 1 342 ? -19.516 44.150 -34.574 1.00 78.25 342 CYS A O 1
ATOM 2607 N N . TYR A 1 343 ? -17.281 44.318 -34.596 1.00 74.94 343 TYR A N 1
ATOM 2608 C CA . TYR A 1 343 ? -17.222 44.997 -35.891 1.00 74.94 343 TYR A CA 1
ATOM 2609 C C . TYR A 1 343 ? -17.766 44.092 -37.020 1.00 74.94 343 TYR A C 1
ATOM 2611 O O . TYR A 1 343 ? -17.496 42.889 -37.005 1.00 74.94 343 TYR A O 1
ATOM 2619 N N . PRO A 1 344 ? -18.510 44.611 -38.020 1.00 65.19 344 PRO A N 1
ATOM 2620 C CA . PRO A 1 344 ? -19.095 43.781 -39.074 1.00 65.19 344 PRO A CA 1
ATOM 2621 C C . PRO A 1 344 ? -18.063 42.905 -39.802 1.00 65.19 344 PRO A C 1
ATOM 2623 O O . PRO A 1 344 ? -17.103 43.408 -40.381 1.00 65.19 344 PRO A O 1
ATOM 2626 N N . GLY A 1 345 ? -18.280 41.587 -39.776 1.00 65.62 345 GLY A N 1
ATOM 2627 C CA . GLY A 1 345 ? -17.366 40.584 -40.339 1.00 65.62 345 GLY A CA 1
ATOM 2628 C C . GLY A 1 345 ? -16.338 40.009 -39.353 1.00 65.62 345 GLY A C 1
ATOM 2629 O O . GLY A 1 345 ? -15.667 39.042 -39.700 1.00 65.62 345 GLY A O 1
ATOM 2630 N N . VAL A 1 346 ? -16.238 40.542 -38.130 1.00 75.50 346 VAL A N 1
ATOM 2631 C CA . VAL A 1 346 ? -15.417 39.977 -37.047 1.00 75.50 346 VAL A CA 1
ATOM 2632 C C . VAL A 1 346 ? -16.227 38.949 -36.255 1.00 75.50 346 VAL A C 1
ATOM 2634 O O . VAL A 1 346 ? -17.377 39.187 -35.884 1.00 75.50 346 VAL A O 1
ATOM 2637 N N . GLN A 1 347 ? -15.621 37.794 -35.982 1.00 74.25 347 GLN A N 1
ATOM 2638 C CA . GLN A 1 347 ? -16.250 36.695 -35.248 1.00 74.25 347 GLN A CA 1
ATOM 2639 C C . GLN A 1 347 ? -16.339 37.017 -33.741 1.00 74.25 347 GLN A C 1
ATOM 2641 O O . GLN A 1 347 ? -15.402 37.576 -33.173 1.00 74.25 347 GLN A O 1
ATOM 2646 N N . CYS A 1 348 ? -17.459 36.680 -33.094 1.00 75.56 348 CYS A N 1
ATOM 2647 C CA . CYS A 1 348 ? -17.694 36.906 -31.661 1.00 75.56 348 CYS A CA 1
ATOM 2648 C C . CYS A 1 348 ? -17.717 35.571 -30.908 1.00 75.56 348 CYS A C 1
ATOM 2650 O O . CYS A 1 348 ? -18.384 34.633 -31.348 1.00 75.56 348 CYS A O 1
ATOM 2652 N N . GLU A 1 349 ? -17.041 35.499 -29.762 1.00 74.00 349 GLU A N 1
ATOM 2653 C CA . GLU A 1 349 ? -17.064 34.341 -28.864 1.00 74.00 349 GLU A CA 1
ATOM 2654 C C . GLU A 1 349 ? -17.464 34.757 -27.443 1.00 74.00 349 GLU A C 1
ATOM 2656 O O . GLU A 1 349 ? -16.936 35.729 -26.901 1.00 74.00 349 GLU A O 1
ATOM 2661 N N . ASN A 1 350 ? -18.380 34.012 -26.819 1.00 63.00 350 ASN A N 1
ATOM 2662 C CA . ASN A 1 350 ? -18.739 34.204 -25.410 1.00 63.00 350 ASN A CA 1
ATOM 2663 C C . ASN A 1 350 ? -17.655 33.582 -24.511 1.00 63.00 350 ASN A C 1
ATOM 2665 O O . ASN A 1 350 ? -17.215 32.463 -24.785 1.00 63.00 350 ASN A O 1
ATOM 2669 N N . THR A 1 351 ? -17.247 34.260 -23.437 1.00 55.78 351 THR A N 1
ATOM 2670 C CA . THR A 1 351 ? -16.265 33.732 -22.471 1.00 55.78 351 THR A CA 1
ATOM 2671 C C . THR A 1 351 ? -16.959 33.032 -21.287 1.00 55.78 351 THR A C 1
ATOM 2673 O O . THR A 1 351 ? -18.125 33.328 -21.007 1.00 55.78 351 THR A O 1
ATOM 2676 N N . PRO A 1 352 ? -16.296 32.084 -20.586 1.00 47.97 352 PRO A N 1
ATOM 2677 C CA . PRO A 1 352 ? -16.919 31.307 -19.499 1.00 47.97 352 PRO A CA 1
ATOM 2678 C C . PRO A 1 352 ? -17.419 32.166 -18.328 1.00 47.97 352 PRO A C 1
ATOM 2680 O O . PRO A 1 352 ? -18.392 31.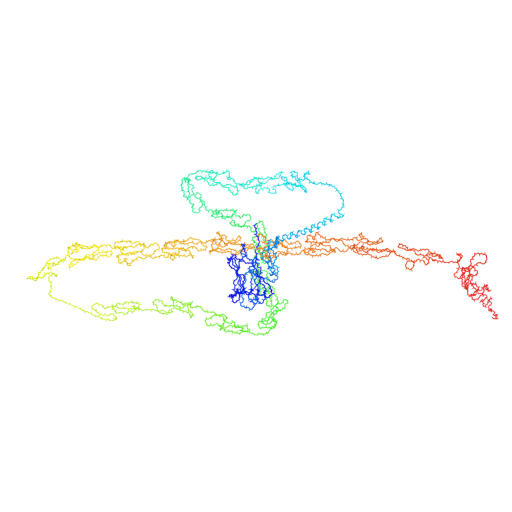828 -17.662 1.00 47.97 352 PRO A O 1
ATOM 2683 N N . ASP A 1 353 ? -16.749 33.292 -18.120 1.00 49.09 353 ASP A N 1
ATOM 2684 C CA . ASP A 1 353 ? -16.964 34.322 -17.097 1.00 49.09 353 ASP A CA 1
ATOM 2685 C C . ASP A 1 353 ? -18.144 35.276 -17.395 1.00 49.09 353 ASP A C 1
ATOM 2687 O O . ASP A 1 353 ? -18.409 36.186 -16.613 1.00 49.09 353 ASP A O 1
ATOM 2691 N N . GLY A 1 354 ? -18.883 35.066 -18.494 1.00 49.97 354 GLY A N 1
ATOM 2692 C CA . GLY A 1 354 ? -20.036 35.892 -18.887 1.00 49.97 354 GLY A CA 1
ATOM 2693 C 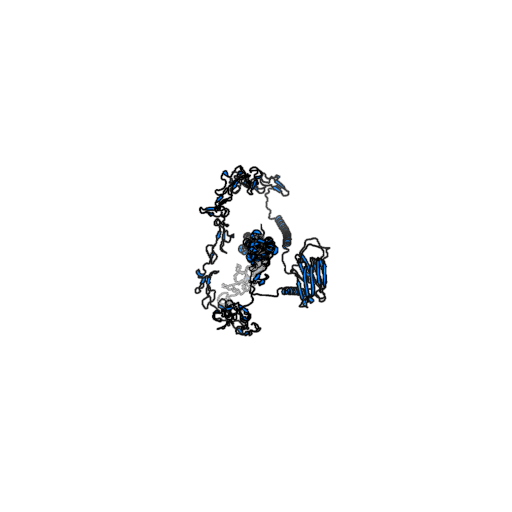C . GLY A 1 354 ? -19.693 37.087 -19.786 1.00 49.97 354 GLY A C 1
ATOM 2694 O O . GLY A 1 354 ? -20.517 37.967 -20.020 1.00 49.97 354 GLY A O 1
ATOM 2695 N N . GLY A 1 355 ? -18.469 37.145 -20.310 1.00 61.19 355 GLY A N 1
ATOM 2696 C CA . GLY A 1 355 ? -18.052 38.159 -21.272 1.00 61.19 355 GLY A CA 1
ATOM 2697 C C . GLY A 1 355 ? -18.321 37.771 -22.729 1.00 61.19 355 GLY A C 1
ATOM 2698 O O . GLY A 1 355 ? -18.789 36.678 -23.056 1.00 61.19 355 GLY A O 1
ATOM 2699 N N . PHE A 1 356 ? -17.950 38.676 -23.633 1.00 66.88 356 PHE A N 1
ATOM 2700 C CA . PHE A 1 356 ? -17.653 38.344 -25.025 1.00 66.88 356 PHE A CA 1
ATOM 2701 C C . PHE A 1 356 ? -16.267 38.861 -25.392 1.00 66.88 356 PHE A C 1
ATOM 2703 O O . PHE A 1 356 ? -15.828 39.903 -24.900 1.00 66.88 356 PHE A O 1
ATOM 2710 N N . ARG A 1 357 ? -15.617 38.168 -26.323 1.00 75.31 357 ARG A N 1
ATOM 2711 C CA . ARG A 1 357 ? -14.442 38.652 -27.043 1.00 75.31 357 ARG A CA 1
ATOM 2712 C C . ARG A 1 357 ? -14.750 38.725 -28.534 1.00 75.31 357 ARG A C 1
ATOM 2714 O O . ARG A 1 357 ? -15.386 37.833 -29.093 1.00 75.31 357 ARG A O 1
ATOM 2721 N N . CYS A 1 358 ? -14.292 39.796 -29.167 1.00 79.12 358 CYS A N 1
ATOM 2722 C CA . CYS A 1 358 ? -14.253 39.900 -30.619 1.00 79.12 358 CYS A CA 1
ATOM 2723 C C . CYS A 1 358 ? -12.923 39.325 -31.115 1.00 79.12 358 CYS A C 1
ATOM 2725 O O . CYS A 1 358 ? -11.890 39.526 -30.475 1.00 79.12 358 CYS A O 1
ATOM 2727 N N . GLY A 1 359 ? -12.945 38.631 -32.251 1.00 71.38 359 GLY A N 1
ATOM 2728 C CA . GLY A 1 359 ? -11.737 38.216 -32.959 1.00 71.38 359 GLY A CA 1
ATOM 2729 C C . GLY A 1 359 ? -10.918 39.403 -33.497 1.00 71.38 359 GLY A C 1
ATOM 2730 O O . GLY A 1 359 ? -11.305 40.564 -33.327 1.00 71.38 359 GLY A O 1
ATOM 2731 N N . PRO A 1 360 ? -9.785 39.139 -34.167 1.00 74.44 360 PRO A N 1
ATOM 2732 C CA . PRO A 1 360 ? -8.986 40.188 -34.793 1.00 74.44 360 PRO A CA 1
ATOM 2733 C C . PRO A 1 360 ? -9.773 40.937 -35.880 1.00 74.44 360 PRO A C 1
ATOM 2735 O O . PRO A 1 360 ? -10.693 40.398 -36.500 1.00 74.44 360 PRO A O 1
ATOM 2738 N N . CYS A 1 361 ? -9.389 42.191 -36.127 1.00 72.19 361 CYS A N 1
ATOM 2739 C CA . CYS A 1 361 ? -9.930 42.981 -37.232 1.00 72.19 361 CYS A CA 1
ATOM 2740 C C . CYS A 1 361 ? -9.613 42.342 -38.604 1.00 72.19 361 CYS A C 1
ATOM 2742 O O . CYS A 1 361 ? -8.608 41.637 -38.732 1.00 72.19 361 CYS A O 1
ATOM 2744 N N . PRO A 1 362 ? -10.427 42.592 -39.651 1.00 70.12 362 PRO A N 1
ATOM 2745 C CA . PRO A 1 362 ? -10.154 42.074 -40.991 1.00 70.12 362 PRO A CA 1
ATOM 2746 C C . PRO A 1 362 ? -8.839 42.633 -41.569 1.00 70.12 362 PRO A C 1
ATOM 2748 O O . PRO A 1 362 ? -8.461 43.754 -41.214 1.00 70.12 362 PRO A O 1
ATOM 2751 N N . PRO A 1 363 ? -8.168 41.922 -42.500 1.00 56.97 363 PRO A N 1
ATOM 2752 C CA . PRO A 1 363 ? -6.911 42.365 -43.109 1.00 56.97 363 PRO A CA 1
ATOM 2753 C C . PRO A 1 363 ? -6.912 43.828 -43.583 1.00 56.97 363 PRO A C 1
ATOM 2755 O O . PRO A 1 363 ? -7.937 44.375 -44.007 1.00 56.97 363 PRO A O 1
ATOM 2758 N N . GLY A 1 364 ? -5.759 44.486 -43.448 1.00 55.12 364 GLY A N 1
ATOM 2759 C CA . GLY A 1 364 ? -5.584 45.923 -43.688 1.00 55.12 364 GLY A CA 1
ATOM 2760 C C . GLY A 1 364 ? -6.165 46.851 -42.607 1.00 55.12 364 GLY A C 1
ATOM 2761 O O . GLY A 1 364 ? -5.937 48.059 -42.672 1.00 55.12 364 GLY A O 1
ATOM 2762 N N . HIS A 1 365 ? -6.890 46.332 -41.606 1.00 66.06 365 HIS A N 1
ATOM 2763 C CA . HIS A 1 365 ? -7.482 47.124 -40.523 1.00 66.06 365 HIS A CA 1
ATOM 2764 C C . HIS A 1 365 ? -6.901 46.746 -39.154 1.00 66.06 365 HIS A C 1
ATOM 2766 O O . HIS A 1 365 ? -6.910 45.578 -38.778 1.00 66.06 365 HIS A O 1
ATOM 2772 N N . ILE A 1 366 ? -6.488 47.742 -38.367 1.00 58.84 366 ILE A N 1
ATOM 2773 C CA . ILE A 1 366 ? -6.069 47.561 -36.969 1.00 58.84 366 ILE A CA 1
ATOM 2774 C C . ILE A 1 366 ? -7.172 47.993 -35.999 1.00 58.84 366 ILE A C 1
ATOM 2776 O O . ILE A 1 366 ? -7.977 48.878 -36.305 1.00 58.84 366 ILE A O 1
ATOM 2780 N N . GLY A 1 367 ? -7.208 47.388 -34.813 1.00 65.50 367 GLY A N 1
ATOM 2781 C CA . GLY A 1 367 ? -8.211 47.684 -33.793 1.00 65.50 367 GLY A CA 1
ATOM 2782 C C . GLY A 1 367 ? -8.497 46.499 -32.874 1.00 65.50 367 GLY A C 1
ATOM 2783 O O . GLY A 1 367 ? -7.830 45.473 -32.940 1.00 65.50 367 GLY A O 1
ATOM 2784 N N . ASN A 1 368 ? -9.503 46.639 -32.012 1.00 65.06 368 ASN A N 1
ATOM 2785 C CA . ASN A 1 368 ? -9.817 45.680 -30.943 1.00 65.06 368 ASN A CA 1
ATOM 2786 C C . ASN A 1 368 ? -10.952 44.699 -31.305 1.00 65.06 368 ASN A C 1
ATOM 2788 O O . ASN A 1 368 ? -11.687 44.254 -30.425 1.00 65.06 368 ASN A O 1
ATOM 2792 N N . GLY A 1 369 ? -11.182 44.451 -32.598 1.00 70.50 369 GLY A N 1
ATOM 2793 C CA . GLY A 1 369 ? -12.285 43.618 -33.103 1.00 70.50 369 GLY A CA 1
ATOM 2794 C C . GLY A 1 369 ? -13.691 44.220 -32.946 1.00 70.50 369 GLY A C 1
ATOM 2795 O O . GLY A 1 369 ? -14.634 43.760 -33.588 1.00 70.50 369 GLY A O 1
ATOM 2796 N N . LYS A 1 370 ? -13.845 45.266 -32.126 1.00 74.44 370 LYS A N 1
ATOM 2797 C CA . LYS A 1 370 ? -15.090 46.018 -31.913 1.00 74.44 370 LYS A CA 1
ATOM 2798 C C . LYS A 1 370 ? -15.102 47.337 -32.690 1.00 74.44 370 LYS A C 1
ATOM 2800 O O . LYS A 1 370 ? -16.109 47.680 -33.302 1.00 74.44 370 LYS A O 1
ATOM 2805 N N . GLU A 1 371 ? -13.966 48.026 -32.737 1.00 62.56 371 GLU A N 1
ATOM 2806 C CA . GLU A 1 371 ? -13.679 49.120 -33.667 1.00 62.56 371 GLU A CA 1
ATOM 2807 C C . GLU A 1 371 ? -12.417 48.788 -34.473 1.00 62.56 371 GLU A C 1
ATOM 2809 O O . GLU A 1 371 ? -11.391 48.449 -33.887 1.00 62.56 371 GLU A O 1
ATOM 2814 N N . CYS A 1 372 ? -12.483 48.916 -35.803 1.00 71.31 372 CYS A N 1
ATOM 2815 C CA . CYS A 1 372 ? -11.396 48.598 -36.738 1.00 71.31 372 CYS A CA 1
ATOM 2816 C C . CYS A 1 372 ? -11.144 49.772 -37.709 1.00 71.31 372 CYS A C 1
ATOM 2818 O O . CYS A 1 372 ? -12.095 50.400 -38.180 1.00 71.31 372 CYS A O 1
ATOM 2820 N N . LYS A 1 373 ? -9.873 50.093 -38.003 1.00 58.34 373 LYS A N 1
ATOM 2821 C CA . LYS A 1 373 ? -9.436 51.265 -38.797 1.00 58.34 373 LYS A CA 1
ATOM 2822 C C . LYS A 1 373 ? -8.334 50.887 -39.796 1.00 58.34 373 LYS A C 1
ATOM 2824 O O . LYS A 1 373 ? -7.377 50.220 -39.423 1.00 58.34 373 LYS A O 1
ATOM 2829 N N . PHE A 1 374 ? -8.463 51.321 -41.051 1.00 51.78 374 PHE A N 1
ATOM 2830 C CA . PHE A 1 374 ? -7.577 50.932 -42.161 1.00 51.78 374 PHE A CA 1
ATOM 2831 C C . PHE A 1 374 ? -6.230 51.685 -42.173 1.00 51.78 374 PHE A C 1
ATOM 2833 O O . PHE A 1 374 ? -6.214 52.897 -41.951 1.00 51.78 374 PHE A O 1
ATOM 2840 N N . ILE A 1 375 ? -5.122 50.997 -42.484 1.00 49.94 375 ILE A N 1
ATOM 2841 C CA . ILE A 1 375 ? -3.753 51.558 -42.596 1.00 49.94 375 ILE A CA 1
ATOM 2842 C C . ILE A 1 375 ? -3.049 51.018 -43.861 1.00 49.94 375 ILE A C 1
ATOM 2844 O O . ILE A 1 375 ? -3.410 49.962 -44.374 1.00 49.94 375 ILE A O 1
ATOM 2848 N N . ARG A 1 376 ? -2.054 51.748 -44.395 1.00 45.69 376 ARG A N 1
ATOM 2849 C CA . ARG A 1 376 ? -1.222 51.330 -45.541 1.00 45.69 376 ARG A CA 1
ATOM 2850 C C . ARG A 1 376 ? 0.281 51.471 -45.258 1.00 45.69 376 ARG A C 1
ATOM 2852 O O . ARG A 1 376 ? 0.703 52.560 -44.885 1.00 45.69 376 ARG A O 1
ATOM 2859 N N . GLY A 1 377 ? 1.044 50.428 -45.596 1.00 58.19 377 GLY A N 1
ATOM 2860 C CA . GLY A 1 377 ? 2.451 50.495 -46.025 1.00 58.19 377 GLY A CA 1
ATOM 2861 C C . GLY A 1 377 ? 3.551 50.560 -44.951 1.00 58.19 377 GLY A C 1
ATOM 2862 O O . GLY A 1 377 ? 3.381 51.176 -43.903 1.00 58.19 377 GLY A O 1
ATOM 2863 N N . CYS A 1 378 ? 4.720 49.990 -45.269 1.00 61.81 378 CYS A N 1
ATOM 2864 C CA . CYS A 1 378 ? 5.957 50.053 -44.476 1.00 61.81 378 CYS A CA 1
ATOM 2865 C C . CYS A 1 378 ? 6.522 51.480 -44.307 1.00 61.81 378 CYS A C 1
ATOM 2867 O O . CYS A 1 378 ? 7.375 51.690 -43.447 1.00 61.81 378 CYS A O 1
ATOM 2869 N N . GLU A 1 379 ? 6.072 52.469 -45.094 1.00 55.47 379 GLU A N 1
ATOM 2870 C CA . GLU A 1 379 ? 6.581 53.856 -45.068 1.00 55.47 379 GLU A CA 1
ATOM 2871 C C . GLU A 1 379 ? 6.441 54.551 -43.698 1.00 55.47 379 GLU A C 1
ATOM 2873 O O . GLU A 1 379 ? 7.143 55.525 -43.424 1.00 55.47 379 GLU A O 1
ATOM 2878 N N . SER A 1 380 ? 5.569 54.053 -42.815 1.00 57.78 380 SER A N 1
ATOM 2879 C CA . SER A 1 380 ? 5.409 54.536 -41.437 1.00 57.78 380 SER A CA 1
ATOM 2880 C C . SER A 1 380 ? 6.402 53.932 -40.427 1.00 57.78 380 SER A C 1
ATOM 2882 O O . SER A 1 380 ? 6.324 54.273 -39.248 1.00 57.78 380 SER A O 1
ATOM 2884 N N . ASN A 1 381 ? 7.334 53.074 -40.868 1.00 57.28 381 ASN A N 1
ATOM 2885 C CA . ASN A 1 381 ? 8.220 52.250 -40.030 1.00 57.28 381 ASN A CA 1
ATOM 2886 C C . ASN A 1 381 ? 7.468 51.456 -38.933 1.00 57.28 381 ASN A C 1
ATOM 2888 O O . ASN A 1 381 ? 7.731 51.660 -37.747 1.00 57.28 381 ASN A O 1
ATOM 2892 N N . PRO A 1 382 ? 6.538 50.551 -39.298 1.00 63.50 382 PRO A N 1
ATOM 2893 C CA . PRO A 1 382 ? 5.749 49.792 -38.325 1.00 63.50 382 PRO A CA 1
ATOM 2894 C C . PRO A 1 382 ? 6.519 48.642 -37.649 1.00 63.50 382 PRO A C 1
ATOM 2896 O O . PRO A 1 382 ? 6.071 48.142 -36.624 1.00 63.50 382 PRO A O 1
ATOM 2899 N N . CYS A 1 383 ? 7.663 48.216 -38.199 1.00 74.50 383 CYS A N 1
ATOM 2900 C CA . CYS A 1 383 ? 8.491 47.157 -37.613 1.00 74.50 383 CYS A CA 1
ATOM 2901 C C . CYS A 1 383 ? 9.483 47.690 -36.572 1.00 74.50 383 CYS A C 1
ATOM 2903 O O . CYS A 1 383 ? 9.996 48.806 -36.692 1.00 74.50 383 CYS A O 1
ATOM 2905 N N . ALA A 1 384 ? 9.814 46.855 -35.586 1.00 68.81 384 ALA A N 1
ATOM 2906 C CA . ALA A 1 384 ? 10.756 47.199 -34.529 1.00 68.81 384 ALA A CA 1
ATOM 2907 C C . ALA A 1 384 ? 12.167 47.526 -35.081 1.00 68.81 384 ALA A C 1
ATOM 2909 O O . ALA A 1 384 ? 12.600 46.927 -36.071 1.00 68.81 384 ALA A O 1
ATOM 2910 N N . PRO A 1 385 ? 12.938 48.434 -34.447 1.00 63.62 385 PRO A N 1
ATOM 2911 C CA . PRO A 1 385 ? 14.271 48.803 -34.923 1.00 63.62 385 PRO A CA 1
ATOM 2912 C C . PRO A 1 385 ? 15.213 47.596 -35.058 1.00 63.62 385 PRO A C 1
ATOM 2914 O O . PRO A 1 385 ? 15.533 46.929 -34.077 1.00 63.62 385 PRO A O 1
ATOM 2917 N N . GLY A 1 386 ? 15.678 47.337 -36.284 1.00 65.69 386 GLY A N 1
ATOM 2918 C CA . GLY A 1 386 ? 16.514 46.177 -36.624 1.00 65.69 386 GLY A CA 1
ATOM 2919 C C . GLY A 1 386 ? 15.759 44.993 -37.246 1.00 65.69 386 GLY A C 1
ATOM 2920 O O . GLY A 1 386 ? 16.404 44.023 -37.636 1.00 65.69 386 GLY A O 1
ATOM 2921 N N . VAL A 1 387 ? 14.432 45.074 -37.385 1.00 73.69 387 VAL A N 1
ATOM 2922 C CA . VAL A 1 387 ? 13.595 44.081 -38.076 1.00 73.69 387 VAL A CA 1
ATOM 2923 C C . VAL A 1 387 ? 13.298 44.524 -39.515 1.00 73.69 387 VAL A C 1
ATOM 2925 O O . VAL A 1 387 ? 13.033 45.694 -39.783 1.00 73.69 387 VAL A O 1
ATOM 2928 N N . GLU A 1 388 ? 13.331 43.584 -40.462 1.00 73.75 388 GLU A N 1
ATOM 2929 C CA . GLU A 1 388 ? 13.052 43.845 -41.881 1.00 73.75 388 GLU A CA 1
ATOM 2930 C C . GLU A 1 388 ? 11.534 43.969 -42.146 1.00 73.75 388 GLU A C 1
ATOM 2932 O O . GLU A 1 388 ? 10.782 43.040 -41.847 1.00 73.75 388 GLU A O 1
ATOM 2937 N N . CYS A 1 389 ? 11.083 45.086 -42.733 1.00 73.12 389 CYS A N 1
ATOM 2938 C CA . CYS A 1 389 ? 9.698 45.286 -43.193 1.00 73.12 389 CYS A CA 1
ATOM 2939 C C . CYS A 1 389 ? 9.558 44.926 -44.679 1.00 73.12 389 CYS A C 1
ATOM 2941 O O . CYS A 1 389 ? 10.429 45.270 -45.481 1.00 73.12 389 CYS A O 1
ATOM 2943 N N . ARG A 1 390 ? 8.453 44.279 -45.068 1.00 71.88 390 ARG A N 1
ATOM 2944 C CA . ARG A 1 390 ? 8.087 44.043 -46.476 1.00 71.88 390 ARG A CA 1
ATOM 2945 C C . ARG A 1 390 ? 6.621 44.379 -46.736 1.00 71.88 390 ARG A C 1
ATOM 2947 O O . ARG A 1 390 ? 5.735 43.818 -46.093 1.00 71.88 390 ARG A O 1
ATOM 2954 N N . ASP A 1 391 ? 6.376 45.243 -47.716 1.00 63.72 391 ASP A N 1
ATOM 2955 C CA . ASP A 1 391 ? 5.034 45.559 -48.211 1.00 63.72 391 ASP A CA 1
ATOM 2956 C C . ASP A 1 391 ? 4.389 44.377 -48.950 1.00 63.72 391 ASP A C 1
ATOM 2958 O O . ASP A 1 391 ? 5.063 43.582 -49.612 1.00 63.72 391 ASP A O 1
ATOM 2962 N N . LEU A 1 392 ? 3.062 44.284 -48.859 1.00 56.81 392 LEU A N 1
ATOM 2963 C CA . LEU A 1 392 ? 2.221 43.300 -49.539 1.00 56.81 392 LEU A CA 1
ATOM 2964 C C . LEU A 1 392 ? 0.949 43.975 -50.095 1.00 56.81 392 LEU A C 1
ATOM 2966 O O . LEU A 1 392 ? 0.574 45.051 -49.635 1.00 56.81 392 LEU A O 1
ATOM 2970 N N . PRO A 1 393 ? 0.233 43.361 -51.059 1.00 51.09 393 PRO A N 1
ATOM 2971 C CA . PRO A 1 393 ? -0.987 43.952 -51.624 1.00 51.09 393 PRO A CA 1
ATOM 2972 C C . PRO A 1 393 ? -2.080 44.277 -50.590 1.00 51.09 393 PRO A C 1
ATOM 2974 O O . PRO A 1 393 ? -2.809 45.252 -50.766 1.00 51.09 393 PRO A O 1
ATOM 2977 N N . ASP A 1 394 ? -2.153 43.496 -49.506 1.00 52.12 394 ASP A N 1
ATOM 2978 C CA . ASP A 1 394 ? -3.172 43.598 -48.450 1.00 52.12 394 ASP A CA 1
ATOM 2979 C C . ASP A 1 394 ? -2.637 44.180 -47.118 1.00 52.12 394 ASP A C 1
ATOM 2981 O O . ASP A 1 394 ? -3.330 44.135 -46.100 1.00 52.12 394 ASP A O 1
ATOM 2985 N N . GLY A 1 395 ? -1.407 44.716 -47.090 1.00 61.47 395 GLY A N 1
ATOM 2986 C CA . GLY A 1 395 ? -0.796 45.267 -45.872 1.00 61.47 395 GLY A CA 1
ATOM 2987 C C . GLY A 1 395 ? 0.734 45.323 -45.914 1.00 61.47 395 GLY A C 1
ATOM 2988 O O . GLY A 1 395 ? 1.334 45.593 -46.948 1.00 61.47 395 GLY A O 1
ATOM 2989 N N . PHE A 1 396 ? 1.376 45.051 -44.784 1.00 65.62 396 PHE A N 1
ATOM 2990 C CA . PHE A 1 396 ? 2.823 44.858 -44.673 1.00 65.62 396 PHE A CA 1
ATOM 2991 C C . PHE A 1 396 ? 3.100 43.652 -43.763 1.00 65.62 396 PHE A C 1
ATOM 2993 O O . PHE A 1 396 ? 2.177 43.092 -43.170 1.00 65.62 396 PHE A O 1
ATOM 3000 N N . ARG A 1 397 ? 4.361 43.226 -43.661 1.00 71.81 397 ARG A N 1
ATOM 3001 C CA . ARG A 1 397 ? 4.803 42.231 -42.676 1.00 71.81 397 ARG A CA 1
ATOM 3002 C C . ARG A 1 397 ? 6.214 42.511 -42.177 1.00 71.81 397 ARG A C 1
ATOM 3004 O O . ARG A 1 397 ? 7.066 42.950 -42.948 1.00 71.81 397 ARG A O 1
ATOM 3011 N N . CYS A 1 398 ? 6.465 42.167 -40.921 1.00 79.00 398 CYS A N 1
ATOM 3012 C CA . CYS A 1 398 ? 7.786 42.220 -40.307 1.00 79.00 398 CYS A CA 1
ATOM 3013 C C . CYS A 1 398 ? 8.494 40.851 -40.342 1.00 79.00 398 CYS A C 1
ATOM 3015 O O . CYS A 1 398 ? 7.870 39.801 -40.550 1.00 79.00 398 CYS A O 1
ATOM 3017 N N . GLY A 1 399 ? 9.818 40.872 -40.189 1.00 70.31 399 GLY A N 1
ATOM 3018 C CA . GLY A 1 399 ? 10.649 39.702 -39.897 1.00 70.31 399 GLY A CA 1
ATOM 3019 C C . GLY A 1 399 ? 10.644 39.314 -38.407 1.00 70.31 399 GLY A C 1
ATOM 3020 O O . GLY A 1 399 ? 9.991 39.972 -37.601 1.00 70.31 399 GLY A O 1
ATOM 3021 N N . PRO A 1 400 ? 11.372 38.252 -38.017 1.00 73.62 400 PRO A N 1
ATOM 3022 C CA . PRO A 1 400 ? 11.510 37.856 -36.615 1.00 73.62 400 PRO A CA 1
ATOM 3023 C C . PRO A 1 400 ? 12.343 38.864 -35.803 1.00 73.62 400 PRO A C 1
ATOM 3025 O O . PRO A 1 400 ? 13.219 39.540 -36.347 1.00 73.62 400 PRO A O 1
ATOM 3028 N N . CYS A 1 401 ? 12.101 38.928 -34.490 1.00 70.38 401 CYS A N 1
ATOM 3029 C CA . CYS A 1 401 ? 12.844 39.800 -33.577 1.00 70.38 401 CYS A CA 1
ATOM 3030 C C . CYS A 1 401 ? 14.342 39.432 -33.457 1.00 70.38 401 CYS A C 1
ATOM 3032 O O . CYS A 1 401 ? 14.699 38.256 -33.582 1.00 70.38 401 CYS A O 1
ATOM 3034 N N . PRO A 1 402 ? 15.233 40.406 -33.166 1.00 69.81 402 PRO A N 1
ATOM 3035 C CA . PRO A 1 402 ? 16.654 40.141 -32.942 1.00 69.81 402 PRO A CA 1
ATOM 3036 C C . PRO A 1 402 ? 16.920 39.289 -31.682 1.00 69.81 402 PRO A C 1
ATOM 3038 O O . PRO A 1 402 ? 16.140 39.348 -30.729 1.00 69.81 402 PRO A O 1
ATOM 3041 N N . PRO A 1 403 ? 18.044 38.546 -31.612 1.00 57.34 403 PRO A N 1
ATOM 3042 C CA . PRO A 1 403 ? 18.399 37.746 -30.438 1.00 57.34 403 PRO A CA 1
ATOM 3043 C C . PRO A 1 403 ? 18.407 38.554 -29.128 1.00 57.34 403 PRO A C 1
ATOM 3045 O O . PRO A 1 403 ? 18.970 39.645 -29.065 1.00 57.34 403 PRO A O 1
ATOM 3048 N N . GLY A 1 404 ? 17.793 38.000 -28.078 1.00 53.22 404 GLY A N 1
ATOM 3049 C CA . GLY A 1 404 ? 17.588 38.666 -26.780 1.00 53.22 404 GLY A CA 1
ATOM 3050 C C . GLY A 1 404 ? 16.265 39.436 -26.656 1.00 53.22 404 GLY A C 1
ATOM 3051 O O . GLY A 1 404 ? 15.902 39.853 -25.555 1.00 53.22 404 GLY A O 1
ATOM 3052 N N . PHE A 1 405 ? 15.522 39.581 -27.756 1.00 61.31 405 PHE A N 1
ATOM 3053 C CA . PHE A 1 405 ? 14.199 40.198 -27.802 1.00 61.31 405 PHE A CA 1
ATOM 3054 C C . PHE A 1 405 ? 13.149 39.175 -28.257 1.00 61.31 405 PHE A C 1
ATOM 3056 O O . PHE A 1 405 ? 13.453 38.244 -29.002 1.00 61.31 405 PHE A O 1
ATOM 3063 N N . THR A 1 406 ? 11.905 39.352 -27.818 1.00 59.91 406 THR A N 1
ATOM 3064 C CA . THR A 1 406 ? 10.758 38.516 -28.199 1.00 59.91 406 THR A CA 1
ATOM 3065 C C . THR A 1 406 ? 9.584 39.384 -28.645 1.00 59.91 406 THR A C 1
ATOM 3067 O O . THR A 1 406 ? 9.489 40.549 -28.251 1.00 59.91 406 THR A O 1
ATOM 3070 N N . GLY A 1 407 ? 8.713 38.839 -29.493 1.00 63.41 407 GLY A N 1
ATOM 3071 C CA . GLY A 1 407 ? 7.613 39.573 -30.114 1.00 63.41 407 GLY A CA 1
ATOM 3072 C C . GLY A 1 407 ? 7.287 39.103 -31.531 1.00 63.41 407 GLY A C 1
ATOM 3073 O O . GLY A 1 407 ? 7.803 38.090 -32.002 1.00 63.41 407 GLY A O 1
ATOM 3074 N N . ASP A 1 408 ? 6.424 39.861 -32.203 1.00 62.41 408 ASP A N 1
ATOM 3075 C CA . ASP A 1 408 ? 5.878 39.581 -33.541 1.00 62.41 408 ASP A CA 1
ATOM 3076 C C . ASP A 1 408 ? 6.654 40.242 -34.699 1.00 62.41 408 ASP A C 1
ATOM 3078 O O . ASP A 1 408 ? 6.389 39.959 -35.868 1.00 62.41 408 ASP A O 1
ATOM 3082 N N . GLY A 1 409 ? 7.627 41.102 -34.381 1.00 69.44 409 GLY A N 1
ATOM 3083 C CA . GLY A 1 409 ? 8.404 41.885 -35.345 1.00 69.44 409 GLY A CA 1
ATOM 3084 C C . GLY A 1 409 ? 7.907 43.322 -35.537 1.00 69.44 409 GLY A C 1
ATOM 3085 O O . GLY A 1 409 ? 8.706 44.177 -35.924 1.00 69.44 409 GLY A O 1
ATOM 3086 N N . GLU A 1 410 ? 6.644 43.620 -35.212 1.00 70.38 410 GLU A N 1
ATOM 3087 C CA . GLU A 1 410 ? 6.159 44.998 -35.033 1.00 70.38 410 GLU A CA 1
ATOM 3088 C C . GLU A 1 410 ? 6.622 45.525 -33.672 1.00 70.38 410 GLU A C 1
ATOM 3090 O O . GLU A 1 410 ? 7.244 46.585 -33.578 1.00 70.38 410 GLU A O 1
ATOM 3095 N N . ILE A 1 411 ? 6.423 44.731 -32.617 1.00 59.34 411 ILE A N 1
ATOM 3096 C CA . ILE A 1 411 ? 6.826 45.053 -31.249 1.00 59.34 411 ILE A CA 1
ATOM 3097 C C . ILE A 1 411 ? 7.781 43.972 -30.737 1.00 59.34 411 ILE A C 1
ATOM 3099 O O . ILE A 1 411 ? 7.360 42.905 -30.301 1.00 59.34 411 ILE A O 1
ATOM 3103 N N . CYS A 1 412 ? 9.082 44.271 -30.741 1.00 65.38 412 CYS A N 1
ATOM 3104 C CA . CYS A 1 412 ? 10.106 43.440 -30.108 1.00 65.38 412 CYS A CA 1
ATOM 3105 C C . CYS A 1 412 ? 10.484 44.020 -28.740 1.00 65.38 412 CYS A C 1
ATOM 3107 O O . CYS A 1 412 ? 11.109 45.080 -28.664 1.00 65.38 412 CYS A O 1
ATOM 3109 N N . VAL A 1 413 ? 10.131 43.324 -27.658 1.00 59.44 413 VAL A N 1
ATOM 3110 C CA . VAL A 1 413 ? 10.509 43.692 -26.283 1.00 59.44 413 VAL A CA 1
ATOM 3111 C C . VAL A 1 413 ? 11.737 42.900 -25.825 1.00 59.44 413 VAL A C 1
ATOM 3113 O O . VAL A 1 413 ? 11.901 41.754 -26.249 1.00 59.44 413 VAL A O 1
ATOM 3116 N N . PRO A 1 414 ? 12.608 43.458 -24.961 1.00 49.97 414 PRO A N 1
ATOM 3117 C CA . PRO A 1 414 ? 13.641 42.665 -24.300 1.00 49.97 414 PRO A CA 1
ATOM 3118 C C . PRO A 1 414 ? 13.000 41.514 -23.519 1.00 49.97 414 PRO A C 1
ATOM 3120 O O . PRO A 1 414 ? 11.913 41.680 -22.961 1.00 49.97 414 PRO A O 1
ATOM 3123 N N . LEU A 1 415 ? 13.684 40.373 -23.421 1.00 51.09 415 LEU A N 1
ATOM 3124 C CA . LEU A 1 415 ? 13.269 39.274 -22.543 1.00 51.09 415 LEU A CA 1
ATOM 3125 C C . LEU A 1 415 ? 13.482 39.638 -21.058 1.00 51.09 415 LEU A C 1
ATOM 3127 O O . LEU A 1 415 ? 14.436 39.197 -20.422 1.00 51.09 415 LEU A O 1
ATOM 3131 N N . GLY A 1 416 ? 12.582 40.466 -20.519 1.00 51.91 416 GLY A N 1
ATOM 3132 C CA . GLY A 1 416 ? 12.446 40.727 -19.084 1.00 51.91 416 GLY A CA 1
ATOM 3133 C C . GLY A 1 416 ? 11.993 39.462 -18.357 1.00 51.91 416 GLY A C 1
ATOM 3134 O O . GLY A 1 416 ? 11.089 38.761 -18.817 1.00 51.91 416 GLY A O 1
ATOM 3135 N N . ALA A 1 417 ? 12.646 39.133 -17.248 1.00 54.38 417 ALA A N 1
ATOM 3136 C CA . ALA A 1 417 ? 12.591 37.788 -16.693 1.00 54.38 417 ALA A CA 1
ATOM 3137 C C . ALA A 1 417 ? 11.258 37.449 -15.994 1.00 54.38 417 ALA A C 1
ATOM 3139 O O . ALA A 1 417 ? 10.920 36.273 -15.895 1.00 54.38 417 ALA A O 1
ATOM 3140 N N . CYS A 1 418 ? 10.448 38.439 -15.600 1.00 59.03 418 CYS A N 1
ATOM 3141 C CA . CYS A 1 418 ? 9.067 38.201 -15.165 1.00 59.03 418 CYS A CA 1
ATOM 3142 C C . CYS A 1 418 ? 8.110 37.784 -16.301 1.00 59.03 418 CYS A C 1
ATOM 3144 O O . CYS A 1 418 ? 7.052 37.219 -16.019 1.00 59.03 418 CYS A O 1
ATOM 3146 N N . ALA A 1 419 ? 8.437 38.042 -17.574 1.00 51.47 419 ALA A N 1
ATOM 3147 C CA . ALA A 1 419 ? 7.509 37.844 -18.696 1.00 51.47 419 ALA A CA 1
ATOM 3148 C C . ALA A 1 419 ? 7.231 36.366 -19.037 1.00 51.47 419 ALA A C 1
ATOM 3150 O O . ALA A 1 419 ? 6.239 36.068 -19.698 1.00 51.47 419 ALA A O 1
ATOM 3151 N N . SER A 1 420 ? 8.068 35.437 -18.566 1.00 58.53 420 SER A N 1
ATOM 3152 C CA . SER A 1 420 ? 7.843 33.987 -18.664 1.00 58.53 420 SER A CA 1
ATOM 3153 C C . SER A 1 420 ? 6.899 33.432 -17.586 1.00 58.53 420 SER A C 1
ATOM 3155 O O . SER A 1 420 ? 6.616 32.238 -17.594 1.00 58.53 420 SER A O 1
ATOM 3157 N N . GLY A 1 421 ? 6.417 34.275 -16.662 1.00 58.31 421 GLY A N 1
ATOM 3158 C CA . GLY A 1 421 ? 5.591 33.867 -15.523 1.00 58.31 421 GLY A CA 1
ATOM 3159 C C . GLY A 1 421 ? 6.304 32.949 -14.517 1.00 58.31 421 GLY A C 1
ATOM 3160 O O . GLY A 1 421 ? 5.736 31.915 -14.176 1.00 58.31 421 GLY A O 1
ATOM 3161 N N . PRO A 1 422 ? 7.526 33.272 -14.039 1.00 64.25 422 PRO A N 1
ATOM 3162 C CA . PRO A 1 422 ? 8.293 32.359 -13.190 1.00 64.25 422 PRO A CA 1
ATOM 3163 C C . PRO A 1 422 ? 7.765 32.260 -11.750 1.00 64.25 422 PRO A C 1
ATOM 3165 O O . PRO A 1 422 ? 7.936 31.225 -11.115 1.00 64.25 422 PRO A O 1
ATOM 3168 N N . CYS A 1 423 ? 7.147 33.322 -11.219 1.00 73.62 423 CYS A N 1
ATOM 3169 C CA . CYS A 1 423 ? 6.586 33.335 -9.866 1.00 73.62 423 CYS A CA 1
ATOM 3170 C C . CYS A 1 423 ? 5.263 32.564 -9.786 1.00 73.62 423 CYS A C 1
ATOM 3172 O O . CYS A 1 423 ? 4.505 32.500 -10.755 1.00 73.62 423 CYS A O 1
ATOM 3174 N N . TYR A 1 424 ? 4.948 32.050 -8.598 1.00 76.50 424 TYR A N 1
ATOM 3175 C CA . TYR A 1 424 ? 3.737 31.271 -8.356 1.00 76.50 424 TYR A CA 1
ATOM 3176 C C . TYR A 1 424 ? 2.450 32.058 -8.700 1.00 76.50 424 TYR A C 1
ATOM 3178 O O . TYR A 1 424 ? 2.364 33.250 -8.383 1.00 76.50 424 TYR A O 1
ATOM 3186 N N . PRO A 1 425 ? 1.413 31.431 -9.297 1.00 66.12 425 PRO A N 1
ATOM 3187 C CA . PRO A 1 425 ? 0.172 32.114 -9.663 1.00 66.12 425 PRO A CA 1
ATOM 3188 C C . PRO A 1 425 ? -0.466 32.895 -8.501 1.00 66.12 425 PRO A C 1
ATOM 3190 O O . PRO A 1 425 ? -0.800 32.338 -7.459 1.00 66.12 425 PRO A O 1
ATOM 3193 N N . GLY A 1 426 ? -0.643 34.205 -8.693 1.00 64.19 426 GLY A N 1
ATOM 3194 C CA . GLY A 1 426 ? -1.161 35.130 -7.675 1.00 64.19 426 GLY A CA 1
ATOM 3195 C C . GLY A 1 426 ? -0.087 35.896 -6.888 1.00 64.19 426 GLY A C 1
ATOM 3196 O O . GLY A 1 426 ? -0.423 36.871 -6.217 1.00 64.19 426 GLY A O 1
ATOM 3197 N N . VAL A 1 427 ? 1.193 35.529 -7.007 1.00 76.81 427 VAL A N 1
ATOM 3198 C CA . VAL A 1 427 ? 2.323 36.302 -6.466 1.00 76.81 427 VAL A CA 1
ATOM 3199 C C . VAL A 1 427 ? 2.728 37.405 -7.444 1.00 76.81 427 VAL A C 1
ATOM 3201 O O . VAL A 1 427 ? 2.797 37.194 -8.654 1.00 76.81 427 VAL A O 1
ATOM 3204 N N . GLN A 1 428 ? 3.038 38.599 -6.932 1.00 73.44 428 GLN A N 1
ATOM 3205 C CA . GLN A 1 428 ? 3.556 39.686 -7.766 1.00 73.44 428 GLN A CA 1
ATOM 3206 C C . GLN A 1 428 ? 5.037 39.463 -8.103 1.00 73.44 428 GLN A C 1
ATOM 3208 O O . GLN A 1 428 ? 5.880 39.437 -7.209 1.00 73.44 428 GLN A O 1
ATOM 3213 N N . CYS A 1 429 ? 5.353 39.337 -9.391 1.00 74.19 429 CYS A N 1
ATOM 3214 C CA . CYS A 1 429 ? 6.725 39.362 -9.900 1.00 74.19 429 CYS A CA 1
ATOM 3215 C C . CYS A 1 429 ? 7.191 40.812 -10.108 1.00 74.19 429 CYS A C 1
ATOM 3217 O O . CYS A 1 429 ? 6.414 41.650 -10.567 1.00 74.19 429 CYS A O 1
ATOM 3219 N N . GLN A 1 430 ? 8.453 41.110 -9.795 1.00 72.19 430 GLN A N 1
ATOM 3220 C CA . GLN A 1 430 ? 9.086 42.394 -10.093 1.00 72.19 430 GLN A CA 1
ATOM 3221 C C . GLN A 1 430 ? 10.486 42.183 -10.692 1.00 72.19 430 GLN A C 1
ATOM 3223 O O . GLN A 1 430 ? 11.365 41.620 -10.035 1.00 72.19 430 GLN A O 1
ATOM 3228 N N . ASP A 1 431 ? 10.704 42.662 -11.919 1.00 64.06 431 ASP A N 1
ATOM 3229 C CA . ASP A 1 431 ? 12.020 42.655 -12.569 1.00 64.06 431 ASP A CA 1
ATOM 3230 C C . ASP A 1 431 ? 13.029 43.543 -11.816 1.00 64.06 431 ASP A C 1
ATOM 3232 O O . ASP A 1 431 ? 12.672 44.558 -11.204 1.00 64.06 431 ASP A O 1
ATOM 3236 N N . THR A 1 432 ? 14.310 43.176 -11.872 1.00 56.12 432 THR A N 1
ATOM 3237 C CA . THR A 1 432 ? 15.427 43.964 -11.335 1.00 56.12 432 THR A CA 1
ATOM 3238 C C . THR A 1 432 ? 16.199 44.666 -12.462 1.00 56.12 432 THR A C 1
ATOM 3240 O O . THR A 1 432 ? 16.210 44.183 -13.597 1.00 56.12 432 THR A O 1
ATOM 3243 N N . PRO A 1 433 ? 16.905 45.783 -12.185 1.00 50.81 433 PRO A N 1
ATOM 3244 C CA . PRO A 1 433 ? 17.676 46.511 -13.205 1.00 50.81 433 PRO A CA 1
ATOM 3245 C C . PRO A 1 433 ? 18.812 45.708 -13.861 1.00 50.81 433 PRO A C 1
ATOM 3247 O O . PRO A 1 433 ? 19.375 46.150 -14.857 1.00 50.81 433 PRO A O 1
ATOM 3250 N N . GLU A 1 434 ? 19.160 44.551 -13.296 1.00 52.53 434 GLU A N 1
ATOM 3251 C CA . GLU A 1 434 ? 20.253 43.675 -13.731 1.00 52.53 434 GLU A CA 1
ATOM 3252 C C . GLU A 1 434 ? 19.769 42.540 -14.658 1.00 52.53 434 GLU A C 1
ATOM 3254 O O . GLU A 1 434 ? 20.561 41.691 -15.058 1.00 52.53 434 GLU A O 1
ATOM 3259 N N . GLY A 1 435 ? 18.476 42.517 -15.017 1.00 52.16 435 GLY A N 1
ATOM 3260 C CA . GLY A 1 435 ? 17.882 41.512 -15.913 1.00 52.16 435 GLY A CA 1
ATOM 3261 C C . GLY A 1 435 ? 17.414 40.229 -15.217 1.00 52.16 435 GLY A C 1
ATOM 3262 O O . GLY A 1 435 ? 17.134 39.237 -15.884 1.00 52.16 435 GLY A O 1
ATOM 3263 N N . TRP A 1 436 ? 17.334 40.241 -13.886 1.00 53.44 436 TRP A N 1
ATOM 3264 C CA . TRP A 1 436 ? 16.798 39.149 -13.070 1.00 53.44 436 TRP A CA 1
ATOM 3265 C C . TRP A 1 436 ? 15.390 39.529 -12.580 1.00 53.44 436 TRP A C 1
ATOM 3267 O O . TRP A 1 436 ? 14.888 40.614 -12.868 1.00 53.44 436 TRP A O 1
ATOM 3277 N N . TYR A 1 437 ? 14.740 38.652 -11.822 1.00 65.81 437 TYR A N 1
ATOM 3278 C CA . TYR A 1 437 ? 13.416 38.886 -11.246 1.00 65.81 437 TYR A CA 1
ATOM 3279 C C . TYR A 1 437 ? 13.404 38.541 -9.758 1.00 65.81 437 TYR A C 1
ATOM 3281 O O . TYR A 1 437 ? 14.232 37.769 -9.275 1.00 65.81 437 TYR A O 1
ATOM 3289 N N . ARG A 1 438 ? 12.448 39.116 -9.027 1.00 68.56 438 ARG A N 1
ATOM 3290 C CA . ARG A 1 438 ? 12.140 38.755 -7.641 1.00 68.56 438 ARG A CA 1
ATOM 3291 C C . ARG A 1 438 ? 10.635 38.660 -7.442 1.00 68.56 438 ARG A C 1
ATOM 3293 O O . ARG A 1 438 ? 9.889 39.539 -7.870 1.00 68.56 438 ARG A O 1
ATOM 3300 N N . CYS A 1 439 ? 10.205 37.602 -6.772 1.00 78.62 439 CYS A N 1
ATOM 3301 C CA . CYS A 1 439 ? 8.812 37.391 -6.412 1.00 78.62 439 CYS A CA 1
ATOM 3302 C C . CYS A 1 439 ? 8.469 38.119 -5.099 1.00 78.62 439 CYS A C 1
ATOM 3304 O O . CYS A 1 439 ? 9.340 38.407 -4.274 1.00 78.62 439 CYS A O 1
ATOM 3306 N N . GLY A 1 440 ? 7.195 38.466 -4.926 1.00 71.81 440 GLY A N 1
ATOM 3307 C CA . GLY A 1 440 ? 6.629 38.908 -3.653 1.00 71.81 440 GLY A CA 1
ATOM 3308 C C . GLY A 1 440 ? 6.373 37.742 -2.686 1.00 71.81 440 GLY A C 1
ATOM 3309 O O . GLY A 1 440 ? 6.638 36.591 -3.025 1.00 71.81 440 GLY A O 1
ATOM 3310 N N . PRO A 1 441 ? 5.835 38.017 -1.485 1.00 74.50 441 PRO A N 1
ATOM 3311 C CA . PRO A 1 441 ? 5.403 36.964 -0.570 1.00 74.50 441 PRO A CA 1
ATOM 3312 C C . PRO A 1 441 ? 4.252 36.138 -1.166 1.00 74.50 441 PRO A C 1
ATOM 3314 O O . PRO A 1 441 ? 3.473 36.630 -1.988 1.00 74.50 441 PRO A O 1
ATOM 3317 N N . CYS A 1 442 ? 4.134 34.888 -0.716 1.00 74.81 442 CYS A N 1
ATOM 3318 C CA . CYS A 1 442 ? 3.045 33.992 -1.094 1.00 74.81 442 CYS A CA 1
ATOM 3319 C C . CYS A 1 442 ? 1.659 34.506 -0.634 1.00 74.81 442 CYS A C 1
ATOM 3321 O O . CYS A 1 442 ? 1.579 35.300 0.309 1.00 74.81 442 CYS A O 1
ATOM 3323 N N . PRO A 1 443 ? 0.555 34.067 -1.276 1.00 71.62 443 PRO A N 1
ATOM 3324 C CA . PRO A 1 443 ? -0.802 34.411 -0.847 1.00 71.62 443 PRO A CA 1
ATOM 3325 C C . PRO A 1 443 ? -1.113 33.929 0.579 1.00 71.62 443 PRO A C 1
ATOM 3327 O O . PRO A 1 443 ? -0.488 32.997 1.077 1.00 71.62 443 PRO A O 1
ATOM 3330 N N . ILE A 1 444 ? -2.119 34.524 1.228 1.00 60.22 444 ILE A N 1
ATOM 3331 C CA . ILE A 1 444 ? -2.562 34.108 2.572 1.00 60.22 444 ILE A CA 1
ATOM 3332 C C . ILE A 1 444 ? -2.938 32.617 2.548 1.00 60.22 444 ILE A C 1
ATOM 3334 O O . ILE A 1 444 ? -3.720 32.188 1.701 1.00 60.22 444 ILE A O 1
ATOM 3338 N N . GLY A 1 445 ? -2.370 31.836 3.471 1.00 52.06 445 GLY A N 1
ATOM 3339 C CA . GLY A 1 445 ? -2.503 30.376 3.491 1.00 52.06 445 GLY A CA 1
ATOM 3340 C C . GLY A 1 445 ? -1.490 29.624 2.618 1.00 52.06 445 GLY A C 1
ATOM 3341 O O . GLY A 1 445 ? -1.594 28.406 2.509 1.00 52.06 445 GLY A O 1
ATOM 3342 N N . PHE A 1 446 ? -0.497 30.303 2.029 1.00 65.06 446 PHE A N 1
ATOM 3343 C CA . PHE A 1 446 ? 0.634 29.703 1.309 1.00 65.06 446 PHE A CA 1
ATOM 3344 C C . PHE A 1 446 ? 1.988 30.233 1.827 1.00 65.06 446 PHE A C 1
ATOM 3346 O O . PHE A 1 446 ? 2.104 31.386 2.233 1.00 65.06 446 PHE A O 1
ATOM 3353 N N . THR A 1 447 ? 3.020 29.387 1.820 1.00 61.81 447 THR A N 1
ATOM 3354 C CA . THR A 1 447 ? 4.387 29.687 2.277 1.00 61.81 447 THR A CA 1
ATOM 3355 C C . THR A 1 447 ? 5.425 29.280 1.231 1.00 61.81 447 THR A C 1
ATOM 3357 O O . THR A 1 447 ? 5.207 28.351 0.450 1.00 61.81 447 THR A O 1
ATOM 3360 N N . GLY A 1 448 ? 6.547 29.996 1.199 1.00 65.69 448 GLY A N 1
ATOM 3361 C CA . GLY A 1 448 ? 7.586 29.858 0.184 1.00 65.69 448 GLY A CA 1
ATOM 3362 C C . GLY A 1 448 ? 8.288 31.181 -0.119 1.00 65.69 448 GLY A C 1
ATOM 3363 O O . GLY A 1 448 ? 8.076 32.191 0.550 1.00 65.69 448 GLY A O 1
ATOM 3364 N N . ASP A 1 449 ? 9.113 31.169 -1.159 1.00 68.06 449 ASP A N 1
ATOM 3365 C CA . ASP A 1 449 ? 9.919 32.299 -1.647 1.00 68.06 449 ASP A CA 1
ATOM 3366 C C . ASP A 1 449 ? 9.213 33.140 -2.734 1.00 68.06 449 ASP A C 1
ATOM 3368 O O . ASP A 1 449 ? 9.814 34.029 -3.338 1.00 68.06 449 ASP A O 1
ATOM 3372 N N . GLY A 1 450 ? 7.941 32.842 -3.016 1.00 68.31 450 GLY A N 1
ATOM 3373 C CA . GLY A 1 450 ? 7.158 33.455 -4.092 1.00 68.31 450 GLY A CA 1
ATOM 3374 C C . GLY A 1 450 ? 7.418 32.863 -5.484 1.00 68.31 450 GLY A C 1
ATOM 3375 O O . GLY A 1 450 ? 6.591 33.039 -6.380 1.00 68.31 450 GLY A O 1
ATOM 3376 N N . LEU A 1 451 ? 8.524 32.134 -5.660 1.00 69.56 451 LEU A N 1
ATOM 3377 C CA . LEU A 1 451 ? 8.794 31.280 -6.817 1.00 69.56 451 LEU A CA 1
ATOM 3378 C C . LEU A 1 451 ? 7.983 29.986 -6.684 1.00 69.56 451 LEU A C 1
ATOM 3380 O O . LEU A 1 451 ? 7.175 29.657 -7.550 1.00 69.56 451 LEU A O 1
ATOM 3384 N N . VAL A 1 452 ? 8.135 29.300 -5.549 1.00 61.88 452 VAL A N 1
ATOM 3385 C CA . VAL A 1 452 ? 7.395 28.083 -5.203 1.00 61.88 452 VAL A CA 1
ATOM 3386 C C . VAL A 1 452 ? 6.610 28.323 -3.919 1.00 61.88 452 VAL A C 1
ATOM 3388 O O . VAL A 1 452 ? 7.149 28.234 -2.818 1.00 61.88 452 VAL A O 1
ATOM 3391 N N . CYS A 1 453 ? 5.312 28.595 -4.053 1.00 63.28 453 CYS A N 1
ATOM 3392 C CA . CYS A 1 453 ? 4.398 28.655 -2.917 1.00 63.28 453 CYS A CA 1
ATOM 3393 C C . CYS A 1 453 ? 3.714 27.299 -2.710 1.00 63.28 453 CYS A C 1
ATOM 3395 O O . CYS A 1 453 ? 2.883 26.876 -3.514 1.00 63.28 453 CYS A O 1
ATOM 3397 N N . ALA A 1 454 ? 4.038 26.626 -1.610 1.00 56.19 454 ALA A N 1
ATOM 3398 C CA . ALA A 1 454 ? 3.247 25.511 -1.098 1.00 56.19 454 ALA A CA 1
ATOM 3399 C C . ALA A 1 454 ? 2.136 26.052 -0.177 1.00 56.19 454 ALA A C 1
ATOM 3401 O O . ALA A 1 454 ? 2.285 27.157 0.345 1.00 56.19 454 ALA A O 1
ATOM 3402 N N . PRO A 1 455 ? 1.041 25.317 0.082 1.00 56.16 455 PRO A N 1
ATOM 3403 C CA . PRO A 1 455 ? 0.134 25.662 1.175 1.00 56.16 455 PRO A CA 1
ATOM 3404 C C . PRO A 1 455 ? 0.910 25.817 2.492 1.00 56.16 455 PRO A C 1
ATOM 3406 O O . PRO A 1 455 ? 1.861 25.066 2.737 1.00 56.16 455 PRO A O 1
ATOM 3409 N N . VAL A 1 456 ? 0.517 26.771 3.345 1.00 54.12 456 VAL A N 1
ATOM 3410 C CA . VAL A 1 456 ? 1.019 26.840 4.724 1.00 54.12 456 VAL A CA 1
ATOM 3411 C C . VAL A 1 456 ? 0.705 25.498 5.364 1.00 54.12 456 VAL A C 1
ATOM 3413 O O . VAL A 1 456 ? -0.434 25.031 5.360 1.00 54.12 456 VAL A O 1
ATOM 3416 N N . ARG A 1 457 ? 1.758 24.843 5.842 1.00 53.00 457 ARG A N 1
ATOM 3417 C CA . ARG A 1 457 ? 1.717 23.456 6.280 1.00 53.00 457 ARG A CA 1
ATOM 3418 C C . ARG A 1 457 ? 1.005 23.328 7.621 1.00 53.00 457 ARG A C 1
ATOM 3420 O O . ARG A 1 457 ? 1.643 23.353 8.662 1.00 53.00 457 ARG A O 1
ATOM 3427 N N . GLY A 1 458 ? -0.310 23.147 7.574 1.00 56.53 458 GLY 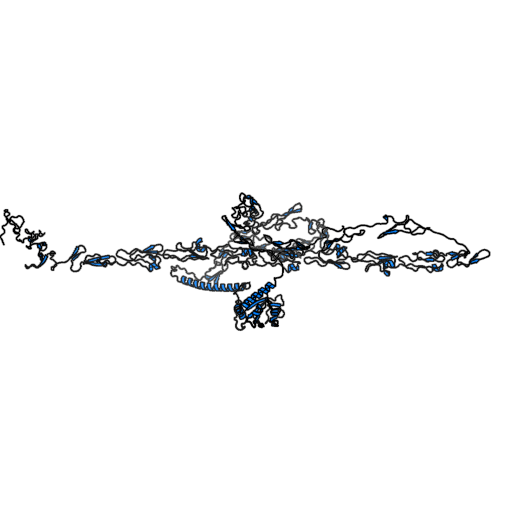A N 1
ATOM 3428 C CA . GLY A 1 458 ? -1.072 22.656 8.718 1.00 56.53 458 GLY A CA 1
ATOM 3429 C C . GLY A 1 458 ? -0.640 21.248 9.143 1.00 56.53 458 GLY A C 1
ATOM 3430 O O . GLY A 1 458 ? 0.164 20.577 8.476 1.00 56.53 458 GLY A O 1
ATOM 3431 N N . CYS A 1 459 ? -1.204 20.776 10.248 1.00 61.84 459 CYS A N 1
ATOM 3432 C CA . CYS A 1 459 ? -0.852 19.515 10.893 1.00 61.84 459 CYS A CA 1
ATOM 3433 C C . CYS A 1 459 ? -1.043 18.277 10.004 1.00 61.84 459 CYS A C 1
ATOM 3435 O O . CYS A 1 459 ? -0.293 17.309 10.146 1.00 61.84 459 CYS A O 1
ATOM 3437 N N . ASP A 1 460 ? -1.943 18.341 9.018 1.00 58.97 460 ASP A N 1
ATOM 3438 C CA . ASP A 1 460 ? -2.130 17.323 7.970 1.00 58.97 460 ASP A CA 1
ATOM 3439 C C . ASP A 1 460 ? -0.835 16.985 7.205 1.00 58.97 460 ASP A C 1
ATOM 3441 O O . ASP A 1 460 ? -0.675 15.883 6.682 1.00 58.97 460 ASP A O 1
ATOM 3445 N N . SER A 1 461 ? 0.125 17.914 7.154 1.00 56.38 461 SER A N 1
ATOM 3446 C CA . SER A 1 461 ? 1.422 17.714 6.495 1.00 56.38 461 SER A CA 1
ATOM 3447 C C . SER A 1 461 ? 2.482 17.012 7.362 1.00 56.38 461 SER A C 1
ATOM 3449 O O . SER A 1 461 ? 3.616 16.845 6.908 1.00 56.38 461 SER A O 1
ATOM 3451 N N . SER A 1 462 ? 2.122 16.614 8.591 1.00 59.53 462 SER A N 1
ATOM 3452 C CA . SER A 1 462 ? 3.018 16.076 9.631 1.00 59.53 462 SER A CA 1
ATOM 3453 C C . SER A 1 462 ? 4.292 16.919 9.859 1.00 59.53 462 SER A C 1
ATOM 3455 O O . SER A 1 462 ? 5.398 16.396 9.715 1.00 59.53 462 SER A O 1
ATOM 3457 N N . PRO A 1 463 ? 4.175 18.227 10.179 1.00 66.12 463 PRO A N 1
ATOM 3458 C CA . PRO A 1 463 ? 5.331 19.118 10.294 1.00 66.12 463 PRO A CA 1
ATOM 3459 C C . PRO A 1 463 ? 6.026 19.061 11.669 1.00 66.12 463 PRO A C 1
ATOM 3461 O O . PRO A 1 463 ? 7.177 19.473 11.785 1.00 66.12 463 PRO A O 1
ATOM 3464 N N . CYS A 1 464 ? 5.352 18.539 12.700 1.00 76.44 464 CYS A N 1
ATOM 3465 C CA . CYS A 1 464 ? 5.945 18.277 14.012 1.00 76.44 464 CYS A CA 1
ATOM 3466 C C . CYS A 1 464 ? 6.639 16.911 14.056 1.00 76.44 464 CYS A C 1
ATOM 3468 O O . CYS A 1 464 ? 6.266 15.983 13.333 1.00 76.44 464 CYS A O 1
ATOM 3470 N N . TYR A 1 465 ? 7.611 16.763 14.955 1.00 75.06 465 TYR A N 1
ATOM 3471 C CA . TYR A 1 465 ? 8.339 15.514 15.151 1.00 75.06 465 TYR A CA 1
ATOM 3472 C C . TYR A 1 465 ? 7.389 14.345 15.506 1.00 75.06 465 TYR A C 1
ATOM 3474 O O . TYR A 1 465 ? 6.466 14.537 16.302 1.00 75.06 465 TYR A O 1
ATOM 3482 N N . PRO A 1 466 ? 7.592 13.118 14.980 1.00 64.81 466 PRO A N 1
ATOM 3483 C CA . PRO A 1 466 ? 6.692 11.990 15.230 1.00 64.81 466 PRO A CA 1
ATOM 3484 C C . PRO A 1 466 ? 6.421 11.730 16.722 1.00 64.81 466 PRO A C 1
ATOM 3486 O O . PRO A 1 466 ? 7.332 11.455 17.501 1.00 64.81 466 PRO A O 1
ATOM 3489 N N . GLY A 1 467 ? 5.145 11.807 17.113 1.00 63.53 467 GLY A N 1
ATOM 3490 C CA . GLY A 1 467 ? 4.688 11.670 18.503 1.00 63.53 467 GLY A CA 1
ATOM 3491 C C . GLY A 1 467 ? 4.494 12.991 19.260 1.00 63.53 467 GLY A C 1
ATOM 3492 O O . GLY A 1 467 ? 3.938 12.973 20.357 1.00 63.53 467 GLY A O 1
ATOM 3493 N N . VAL A 1 468 ? 4.887 14.133 18.688 1.00 75.88 468 VAL A N 1
ATOM 3494 C CA . VAL A 1 468 ? 4.546 15.470 19.200 1.00 75.88 468 VAL A CA 1
ATOM 3495 C C . VAL A 1 468 ? 3.134 15.851 18.751 1.00 75.88 468 VAL A C 1
ATOM 3497 O O . VAL A 1 468 ? 2.765 15.656 17.593 1.00 75.88 468 VAL A O 1
ATOM 3500 N N . GLN A 1 469 ? 2.331 16.417 19.657 1.00 75.50 469 GLN A N 1
ATOM 3501 C CA . GLN A 1 469 ? 1.023 16.968 19.296 1.00 75.50 469 GLN A CA 1
ATOM 3502 C C . GLN A 1 469 ? 1.195 18.248 18.469 1.00 75.50 469 GLN A C 1
ATOM 3504 O O . GLN A 1 469 ? 1.880 19.175 18.896 1.00 75.50 469 GLN A O 1
ATOM 3509 N N . CYS A 1 470 ? 0.553 18.293 17.305 1.00 75.88 470 CYS A N 1
ATOM 3510 C CA . CYS A 1 470 ? 0.488 19.462 16.433 1.00 75.88 470 CYS A CA 1
ATOM 3511 C C . CYS A 1 470 ? -0.858 20.177 16.606 1.00 75.88 470 CYS A C 1
ATOM 3513 O O . CYS A 1 470 ? -1.880 19.520 16.825 1.00 75.88 470 CYS A O 1
ATOM 3515 N N . ARG A 1 471 ? -0.870 21.506 16.475 1.00 75.94 471 ARG A N 1
ATOM 3516 C CA . ARG A 1 471 ? -2.085 22.326 16.463 1.00 75.94 471 ARG A CA 1
ATOM 3517 C C . ARG A 1 471 ? -2.039 23.387 15.364 1.00 75.94 471 ARG A C 1
ATOM 3519 O O . ARG A 1 471 ? -1.097 24.170 15.311 1.00 75.94 471 ARG A O 1
ATOM 3526 N N . ASP A 1 472 ? -3.083 23.474 14.547 1.00 66.12 472 ASP A N 1
ATOM 3527 C CA . ASP A 1 472 ? -3.213 24.528 13.536 1.00 66.12 472 ASP A CA 1
ATOM 3528 C C . ASP A 1 472 ? -3.514 25.904 14.159 1.00 66.12 472 ASP A C 1
ATOM 3530 O O . ASP A 1 472 ? -4.246 26.028 15.150 1.00 66.12 472 ASP A O 1
ATOM 3534 N N . THR A 1 473 ? -2.953 26.954 13.560 1.00 57.09 473 THR A N 1
ATOM 3535 C CA . THR A 1 473 ? -3.090 28.360 13.965 1.00 57.09 473 THR A CA 1
ATOM 3536 C C . THR A 1 473 ? -3.312 29.257 12.738 1.00 57.09 473 THR A C 1
ATOM 3538 O O . THR A 1 473 ? -3.170 28.821 11.600 1.00 57.09 473 THR A O 1
ATOM 3541 N N . ILE A 1 474 ? -3.678 30.528 12.943 1.00 49.28 474 ILE A N 1
ATOM 3542 C CA . ILE A 1 474 ? -3.965 31.463 11.834 1.00 49.28 474 ILE A CA 1
ATOM 3543 C C . ILE A 1 474 ? -2.724 31.754 10.969 1.00 49.28 474 ILE A C 1
ATOM 3545 O O . ILE A 1 474 ? -2.865 31.975 9.768 1.00 49.28 474 ILE A O 1
ATOM 3549 N N . ASP A 1 475 ? -1.528 31.698 11.559 1.00 47.53 475 ASP A N 1
ATOM 3550 C CA . ASP A 1 475 ? -0.253 31.929 10.869 1.00 47.53 475 ASP A CA 1
ATOM 3551 C C . ASP A 1 475 ? 0.455 30.617 10.454 1.00 47.53 475 ASP A C 1
ATOM 3553 O O . ASP A 1 475 ? 1.498 30.656 9.800 1.00 47.53 475 ASP A O 1
ATOM 3557 N N . GLY A 1 476 ? -0.111 29.450 10.796 1.00 63.78 476 GLY A N 1
ATOM 3558 C CA . GLY A 1 476 ? 0.381 28.137 10.377 1.00 63.78 476 GLY A CA 1
ATOM 3559 C C . GLY A 1 476 ? 0.080 27.013 11.362 1.00 63.78 476 GLY A C 1
ATOM 3560 O O . GLY A 1 476 ? -1.062 26.586 11.494 1.00 63.78 476 GLY A O 1
ATOM 3561 N N . PHE A 1 477 ? 1.109 26.498 12.028 1.00 67.88 477 PHE A N 1
ATOM 3562 C CA . PHE A 1 477 ? 1.008 25.385 12.971 1.00 67.88 477 PHE A CA 1
ATOM 3563 C C . PHE A 1 477 ? 1.899 25.642 14.192 1.00 67.88 477 PHE A C 1
ATOM 3565 O O . PHE A 1 477 ? 2.852 26.415 14.128 1.00 67.88 477 PHE A O 1
ATOM 3572 N N . GLU A 1 478 ? 1.571 25.010 15.312 1.00 70.69 478 GLU A N 1
ATOM 3573 C CA . GLU A 1 478 ? 2.318 25.061 16.567 1.00 70.69 478 GLU A CA 1
ATOM 3574 C C . GLU A 1 478 ? 2.547 23.626 17.064 1.00 70.69 478 GLU A C 1
ATOM 3576 O O . GLU A 1 478 ? 1.615 22.818 17.120 1.00 70.69 478 GLU A O 1
ATOM 3581 N N . CYS A 1 479 ? 3.792 23.298 17.412 1.00 80.25 479 CYS A N 1
ATOM 3582 C CA . CYS A 1 479 ? 4.166 21.985 17.931 1.00 80.25 479 CYS A CA 1
ATOM 3583 C C . CYS A 1 479 ? 4.267 21.994 19.458 1.00 80.25 479 CYS A C 1
ATOM 3585 O O . CYS A 1 479 ? 4.829 22.909 20.059 1.00 80.25 479 CYS A O 1
ATOM 3587 N N . GLY A 1 480 ? 3.763 20.934 20.088 1.00 73.81 480 GLY A N 1
ATOM 3588 C CA . GLY A 1 480 ? 3.961 20.672 21.510 1.00 73.81 480 GLY A CA 1
ATOM 3589 C C . GLY A 1 480 ? 5.423 20.361 21.881 1.00 73.81 480 GLY A C 1
ATOM 3590 O O . GLY A 1 480 ? 6.304 20.300 21.022 1.00 73.81 480 GLY A O 1
ATOM 3591 N N . PRO A 1 481 ? 5.707 20.131 23.175 1.00 77.12 481 PRO A N 1
ATOM 3592 C CA . PRO A 1 481 ? 7.049 19.779 23.631 1.00 77.12 481 PRO A CA 1
ATOM 3593 C C . PRO A 1 481 ? 7.526 18.443 23.039 1.00 77.12 481 PRO A C 1
ATOM 3595 O O . PRO A 1 481 ? 6.736 17.519 22.835 1.00 77.12 481 PRO A O 1
ATOM 3598 N N . CYS A 1 482 ? 8.837 18.336 22.808 1.00 74.62 482 CYS A N 1
ATOM 3599 C CA . CYS A 1 482 ? 9.473 17.126 22.285 1.00 74.62 482 CYS A CA 1
ATOM 3600 C C . CYS A 1 482 ? 9.241 15.883 23.172 1.00 74.62 482 CYS A C 1
ATOM 3602 O O . CYS A 1 482 ? 9.095 16.018 24.392 1.00 74.62 482 CYS A O 1
ATOM 3604 N N . PRO A 1 483 ? 9.257 14.660 22.600 1.00 71.38 483 PRO A N 1
ATOM 3605 C CA . PRO A 1 483 ? 9.038 13.438 23.368 1.00 71.38 483 PRO A CA 1
ATOM 3606 C C . PRO A 1 483 ? 10.180 13.180 24.371 1.00 71.38 483 PRO A C 1
ATOM 3608 O O . PRO A 1 483 ? 11.310 13.627 24.145 1.00 71.38 483 PRO A O 1
ATOM 3611 N N . PRO A 1 484 ? 9.942 12.419 25.459 1.00 57.66 484 PRO A N 1
ATOM 3612 C CA . PRO A 1 484 ? 10.974 12.104 26.446 1.00 57.66 484 PRO A CA 1
ATOM 3613 C C . PRO A 1 484 ? 12.239 11.501 25.812 1.00 57.66 484 PRO A C 1
ATOM 3615 O O . PRO A 1 484 ? 12.172 10.498 25.105 1.00 57.66 484 PRO A O 1
ATOM 3618 N N . GLY A 1 485 ? 13.394 12.117 26.084 1.00 52.28 485 GLY A N 1
ATOM 3619 C CA . GLY A 1 485 ? 14.690 11.756 25.490 1.00 52.28 485 GLY A CA 1
ATOM 3620 C C . GLY A 1 485 ? 15.165 12.686 24.365 1.00 52.28 485 GLY A C 1
ATOM 3621 O O . GLY A 1 485 ? 16.324 12.593 23.966 1.00 52.28 485 GLY A O 1
ATOM 3622 N N . TYR A 1 486 ? 14.326 13.618 23.904 1.00 67.12 486 TYR A N 1
ATOM 3623 C CA . TYR A 1 486 ? 14.672 14.610 22.884 1.00 67.12 486 TYR A CA 1
ATOM 3624 C C . TYR A 1 486 ? 14.507 16.047 23.402 1.00 67.12 486 TYR A C 1
ATOM 3626 O O . TYR A 1 486 ? 13.776 16.306 24.357 1.00 67.12 486 TYR A O 1
ATOM 3634 N N . THR A 1 487 ? 15.189 16.991 22.757 1.00 66.19 487 THR A N 1
ATOM 3635 C CA . THR A 1 487 ? 15.164 18.429 23.048 1.00 66.19 487 THR A CA 1
ATOM 3636 C C . THR A 1 487 ? 15.036 19.222 21.749 1.00 66.19 487 THR A C 1
ATOM 3638 O O . THR A 1 487 ? 15.515 18.785 20.707 1.00 66.19 487 THR A O 1
ATOM 3641 N N . GLY A 1 488 ? 14.382 20.381 21.791 1.00 70.50 488 GLY A N 1
ATOM 3642 C CA . GLY A 1 488 ? 14.129 21.197 20.604 1.00 70.50 488 GLY A CA 1
ATOM 3643 C C . GLY A 1 488 ? 12.785 21.917 20.662 1.00 70.50 488 GLY A C 1
ATOM 3644 O O . GLY A 1 488 ? 12.230 22.111 21.743 1.00 70.50 488 GLY A O 1
ATOM 3645 N N . ASN A 1 489 ? 12.275 22.325 19.500 1.00 73.44 489 ASN A N 1
ATOM 3646 C CA . ASN A 1 489 ? 11.093 23.187 19.367 1.00 73.44 489 ASN A CA 1
ATOM 3647 C C . ASN A 1 489 ? 9.801 22.440 18.974 1.00 73.44 489 ASN A C 1
ATOM 3649 O O . ASN A 1 489 ? 8.838 23.073 18.556 1.00 73.44 489 ASN A O 1
ATOM 3653 N N . GLY A 1 490 ? 9.783 21.107 19.054 1.00 72.44 490 GLY A N 1
ATOM 3654 C CA . GLY A 1 490 ? 8.637 20.280 18.656 1.00 72.44 490 GLY A CA 1
ATOM 3655 C C . GLY A 1 490 ? 8.551 19.999 17.150 1.00 72.44 490 GLY A C 1
ATOM 3656 O O . GLY A 1 490 ? 8.080 18.930 16.767 1.00 72.44 490 GLY A O 1
ATOM 3657 N N . GLU A 1 491 ? 9.060 20.898 16.302 1.00 73.88 491 GLU A N 1
ATOM 3658 C CA . GLU A 1 491 ? 9.289 20.654 14.868 1.00 73.88 491 GLU A CA 1
ATOM 3659 C C . GLU A 1 491 ? 10.525 19.762 14.686 1.00 73.88 491 GLU A C 1
ATOM 3661 O O . GLU A 1 491 ? 10.458 18.650 14.161 1.00 73.88 491 GLU A O 1
ATOM 3666 N N . VAL A 1 492 ? 11.658 20.237 15.208 1.00 66.19 492 VAL A N 1
ATOM 3667 C CA . VAL A 1 492 ? 12.937 19.537 15.249 1.00 66.19 492 VAL A CA 1
ATOM 3668 C C . VAL A 1 492 ? 13.196 19.142 16.695 1.00 66.19 492 VAL A C 1
ATOM 3670 O O . VAL A 1 492 ? 13.423 19.989 17.558 1.00 66.19 492 VAL A O 1
ATOM 3673 N N . CYS A 1 493 ? 13.159 17.838 16.954 1.00 70.12 493 CYS A N 1
ATOM 3674 C CA . CYS A 1 493 ? 13.519 17.247 18.235 1.00 70.12 493 CYS A CA 1
ATOM 3675 C C . CYS A 1 493 ? 14.827 16.470 18.065 1.00 70.12 493 CYS A C 1
ATOM 3677 O O . CYS A 1 493 ? 14.845 15.353 17.545 1.00 70.12 493 CYS A O 1
ATOM 3679 N N . GLU A 1 494 ? 15.934 17.080 18.480 1.00 60.88 494 GLU A N 1
ATOM 3680 C CA . GLU A 1 494 ? 17.247 16.441 18.494 1.00 60.88 494 GLU A CA 1
ATOM 3681 C C . GLU A 1 494 ? 17.368 15.515 19.715 1.00 60.88 494 GLU A C 1
ATOM 3683 O O . GLU A 1 494 ? 16.830 15.831 20.781 1.00 60.88 494 GLU A O 1
ATOM 3688 N N . PRO A 1 495 ? 18.071 14.373 19.620 1.00 51.78 495 PRO A N 1
ATOM 3689 C CA . PRO A 1 495 ? 18.326 13.537 20.785 1.00 51.78 495 PRO A CA 1
ATOM 3690 C C . PRO A 1 495 ? 19.086 14.308 21.867 1.00 51.78 495 PRO A C 1
ATOM 3692 O O . PRO A 1 495 ? 20.125 14.916 21.598 1.00 51.78 495 PRO A O 1
ATOM 3695 N N . ILE A 1 496 ? 18.618 14.239 23.115 1.00 58.84 496 ILE A N 1
ATOM 3696 C CA . ILE A 1 496 ? 19.435 14.670 24.253 1.00 58.84 496 ILE A CA 1
ATOM 3697 C C . ILE A 1 496 ? 20.645 13.732 24.292 1.00 58.84 496 ILE A C 1
ATOM 3699 O O . ILE A 1 496 ? 20.465 12.516 24.350 1.00 58.84 496 ILE A O 1
ATOM 3703 N N . GLN A 1 497 ? 21.866 14.284 24.257 1.00 55.47 497 GLN A N 1
ATOM 3704 C CA . GLN A 1 497 ? 23.101 13.495 24.361 1.00 55.47 497 GLN A CA 1
ATOM 3705 C C . GLN A 1 497 ? 23.022 12.629 25.619 1.00 55.47 497 GLN A C 1
ATOM 3707 O O . GLN A 1 497 ? 23.006 13.151 26.738 1.00 55.47 497 GLN A O 1
ATOM 3712 N N . GLY A 1 498 ? 22.876 11.316 25.433 1.00 56.91 498 GLY A N 1
ATOM 3713 C CA . GLY A 1 498 ? 22.358 10.434 26.473 1.00 56.91 498 GLY A CA 1
ATOM 3714 C C . GLY A 1 498 ? 23.247 10.384 27.714 1.00 56.91 498 GLY A C 1
ATOM 3715 O O . GLY A 1 498 ? 22.748 10.201 28.820 1.00 56.91 498 GLY A O 1
ATOM 3716 N N . CYS A 1 499 ? 24.550 10.625 27.566 1.00 65.50 499 CYS A N 1
ATOM 3717 C CA . CYS A 1 499 ? 25.480 10.663 28.688 1.00 65.50 499 CYS A CA 1
ATOM 3718 C C . CYS A 1 499 ? 25.450 11.968 29.504 1.00 65.50 499 CYS A C 1
ATOM 3720 O O . CYS A 1 499 ? 25.957 11.980 30.627 1.00 65.50 499 CYS A O 1
ATOM 3722 N N . ALA A 1 500 ? 24.816 13.042 29.017 1.00 60.16 500 ALA A N 1
ATOM 3723 C CA . ALA A 1 500 ? 24.742 14.326 29.725 1.00 60.16 500 ALA A CA 1
ATOM 3724 C C . ALA A 1 500 ? 23.936 14.263 31.040 1.00 60.16 500 ALA A C 1
ATOM 3726 O O . ALA A 1 500 ? 24.144 15.086 31.932 1.00 60.16 500 ALA A O 1
ATOM 3727 N N . SER A 1 501 ? 23.042 13.279 31.188 1.00 62.69 501 SER A N 1
ATOM 3728 C CA . SER A 1 501 ? 22.221 13.061 32.389 1.00 62.69 501 SER A CA 1
ATOM 3729 C C . SER A 1 501 ? 22.834 12.088 33.411 1.00 62.69 501 SER A C 1
ATOM 3731 O O . SER A 1 501 ? 22.218 11.836 34.443 1.00 62.69 501 SER A O 1
ATOM 3733 N N . ASN A 1 502 ? 24.045 11.562 33.162 1.00 61.62 502 ASN A N 1
ATOM 3734 C CA . ASN A 1 502 ? 24.695 10.500 33.951 1.00 61.62 502 ASN A CA 1
ATOM 3735 C C . ASN A 1 502 ? 23.797 9.263 34.228 1.00 61.62 502 ASN A C 1
ATOM 3737 O O . ASN A 1 502 ? 23.640 8.875 35.387 1.00 61.62 502 ASN A O 1
ATOM 3741 N N . PRO A 1 503 ? 23.224 8.603 33.201 1.00 68.19 503 PRO A N 1
ATOM 3742 C CA . PRO A 1 503 ? 22.290 7.489 33.400 1.00 68.19 503 PRO A CA 1
ATOM 3743 C C . PRO A 1 503 ? 22.959 6.166 33.815 1.00 68.19 503 PRO A C 1
ATOM 3745 O O . PRO A 1 503 ? 22.273 5.243 34.241 1.00 68.19 503 PRO A O 1
ATOM 3748 N N . CYS A 1 504 ? 24.282 6.034 33.681 1.00 77.12 504 CYS A N 1
ATOM 3749 C CA . CYS A 1 504 ? 24.999 4.798 34.007 1.00 77.12 504 CYS A CA 1
ATOM 3750 C C . CYS A 1 504 ? 25.360 4.696 35.494 1.00 77.12 504 CYS A C 1
ATOM 3752 O O . CYS A 1 504 ? 25.593 5.699 36.170 1.00 77.12 504 CYS A O 1
ATOM 3754 N N . HIS A 1 505 ? 25.494 3.465 35.994 1.00 75.25 505 HIS A N 1
ATOM 3755 C CA . HIS A 1 505 ? 25.931 3.203 37.363 1.00 75.25 505 HIS A CA 1
ATOM 3756 C C . HIS A 1 505 ? 27.270 3.901 37.658 1.00 75.25 505 HIS A C 1
ATOM 3758 O O . HIS A 1 505 ? 28.184 3.878 36.837 1.00 75.25 505 HIS A O 1
ATOM 3764 N N . HIS A 1 506 ? 27.442 4.452 38.864 1.00 72.19 506 HIS A N 1
ATOM 3765 C CA . HIS A 1 506 ? 28.500 5.420 39.220 1.00 72.19 506 HIS A CA 1
ATOM 3766 C C . HIS A 1 506 ? 29.978 4.937 39.138 1.00 72.19 506 HIS A C 1
ATOM 3768 O O . HIS A 1 506 ? 30.896 5.626 39.587 1.00 72.19 506 HIS A O 1
ATOM 3774 N N . ARG A 1 507 ? 30.220 3.731 38.609 1.00 67.19 507 ARG A N 1
ATOM 3775 C CA . ARG A 1 507 ? 31.538 3.122 38.335 1.00 67.19 507 ARG A CA 1
ATOM 3776 C C . ARG A 1 507 ? 31.649 2.549 36.912 1.00 67.19 507 ARG A C 1
ATOM 3778 O O . ARG A 1 507 ? 32.556 1.768 36.644 1.00 67.19 507 ARG A O 1
ATOM 3785 N N . VAL A 1 508 ? 30.716 2.902 36.032 1.00 76.88 508 VAL A N 1
ATOM 3786 C CA . VAL A 1 508 ? 30.592 2.426 34.653 1.00 76.88 508 VAL A CA 1
ATOM 3787 C C . VAL A 1 508 ? 30.687 3.626 33.712 1.00 76.88 508 VAL A C 1
ATOM 3789 O O . VAL A 1 508 ? 30.084 4.665 33.965 1.00 76.88 508 VAL A O 1
ATOM 3792 N N . GLN A 1 509 ? 31.463 3.507 32.632 1.00 77.88 509 GLN A N 1
ATOM 3793 C CA . GLN A 1 509 ? 31.543 4.562 31.619 1.00 77.88 509 GLN A CA 1
ATOM 3794 C C . GLN A 1 509 ? 30.281 4.585 30.752 1.00 77.88 509 GLN A C 1
ATOM 3796 O O . GLN A 1 509 ? 29.792 3.537 30.331 1.00 77.88 509 GLN A O 1
ATOM 3801 N N . CYS A 1 510 ? 29.792 5.787 30.464 1.00 78.56 510 CYS A N 1
ATOM 3802 C CA . CYS A 1 510 ? 28.749 6.034 29.477 1.00 78.56 510 CYS A CA 1
ATOM 3803 C C . CYS A 1 510 ? 29.386 6.337 28.112 1.00 78.56 510 CYS A C 1
ATOM 3805 O O . CYS A 1 510 ? 30.440 6.975 28.057 1.00 78.56 510 CYS A O 1
ATOM 3807 N N . GLN A 1 511 ? 28.758 5.895 27.022 1.00 77.56 511 GLN A N 1
ATOM 3808 C CA . GLN A 1 511 ? 29.106 6.304 25.662 1.00 77.56 511 GLN A CA 1
ATOM 3809 C C . GLN A 1 511 ? 27.833 6.574 24.848 1.00 77.56 511 GLN A C 1
ATOM 3811 O O . GLN A 1 511 ? 26.969 5.701 24.751 1.00 77.56 511 GLN A O 1
ATOM 3816 N N . ASP A 1 512 ? 27.732 7.755 24.241 1.00 70.00 512 ASP A N 1
ATOM 3817 C CA . ASP A 1 512 ? 26.586 8.154 23.419 1.00 70.00 512 ASP A CA 1
ATOM 3818 C C . ASP A 1 512 ? 26.435 7.279 22.160 1.00 70.00 512 ASP A C 1
ATOM 3820 O O . ASP A 1 512 ? 27.396 6.689 21.651 1.00 70.00 512 ASP A O 1
ATOM 3824 N N . THR A 1 513 ? 25.203 7.170 21.658 1.00 56.81 513 THR A N 1
ATOM 3825 C CA . THR A 1 513 ? 24.840 6.341 20.494 1.00 56.81 513 THR A CA 1
ATOM 3826 C C . THR A 1 513 ? 23.791 7.045 19.623 1.00 56.81 513 THR A C 1
ATOM 3828 O O . THR A 1 513 ? 22.994 7.812 20.151 1.00 56.81 513 THR A O 1
ATOM 3831 N N . PRO A 1 514 ? 23.744 6.803 18.298 1.00 48.78 514 PRO A N 1
ATOM 3832 C CA . PRO A 1 514 ? 22.837 7.508 17.381 1.00 48.78 514 PRO A CA 1
ATOM 3833 C C . PRO A 1 514 ? 21.398 6.950 17.347 1.00 48.78 514 PRO A C 1
ATOM 3835 O O . PRO A 1 514 ? 20.608 7.337 16.490 1.00 48.78 514 PRO A O 1
ATOM 3838 N N . THR A 1 515 ? 21.047 6.027 18.244 1.00 44.81 515 THR A N 1
ATOM 3839 C CA . THR A 1 515 ? 19.751 5.325 18.285 1.00 44.81 515 THR A CA 1
ATOM 3840 C C . THR A 1 515 ? 19.224 5.276 19.720 1.00 44.81 515 THR A C 1
ATOM 3842 O O . THR A 1 515 ? 20.051 5.131 20.622 1.00 44.81 515 THR A O 1
ATOM 3845 N N . PRO A 1 516 ? 17.898 5.311 19.967 1.00 48.56 516 PRO A N 1
ATOM 3846 C CA . PRO A 1 516 ? 17.337 5.179 21.314 1.00 48.56 516 PRO A CA 1
ATOM 3847 C C . PRO A 1 516 ? 17.905 3.950 22.055 1.00 48.56 516 PRO A C 1
ATOM 3849 O O . PRO A 1 516 ? 17.998 2.884 21.441 1.00 48.56 516 PRO A O 1
ATOM 3852 N N . PRO A 1 517 ? 18.300 4.060 23.341 1.00 52.53 517 PRO A N 1
ATOM 3853 C CA . PRO A 1 517 ? 18.083 5.180 24.267 1.00 52.53 517 PRO A CA 1
ATOM 3854 C C . PRO A 1 517 ? 19.140 6.309 24.206 1.00 52.53 517 PRO A C 1
ATOM 3856 O O . PRO A 1 517 ? 19.257 7.081 25.151 1.00 52.53 517 PRO A O 1
ATOM 3859 N N . TYR A 1 518 ? 19.906 6.428 23.118 1.00 62.06 518 TYR A N 1
ATOM 3860 C CA . TYR A 1 518 ? 20.909 7.476 22.837 1.00 62.06 518 TYR A CA 1
ATOM 3861 C C . TYR A 1 518 ? 22.175 7.477 23.702 1.00 62.06 518 TYR A C 1
ATOM 3863 O O . TYR A 1 518 ? 23.139 8.181 23.404 1.00 62.06 518 TYR A O 1
ATOM 3871 N N . TYR A 1 519 ? 22.260 6.577 24.673 1.00 69.00 519 TYR A N 1
ATOM 3872 C CA . TYR A 1 519 ? 23.492 6.171 25.340 1.00 69.00 519 TYR A CA 1
ATOM 3873 C C . TYR A 1 519 ? 23.575 4.649 25.412 1.00 69.00 519 TYR A C 1
ATOM 3875 O O . TYR A 1 519 ? 22.570 3.943 25.334 1.00 69.00 519 TYR A O 1
ATOM 3883 N N . ARG A 1 520 ? 24.783 4.138 25.642 1.00 77.06 520 ARG A N 1
ATOM 3884 C CA . ARG A 1 520 ? 24.988 2.806 26.205 1.00 77.06 520 ARG A CA 1
ATOM 3885 C C . ARG A 1 520 ? 25.985 2.869 27.354 1.00 77.06 520 ARG A C 1
ATOM 3887 O O . ARG A 1 520 ? 26.971 3.605 27.299 1.00 77.06 520 ARG A O 1
ATOM 3894 N N . CYS A 1 521 ? 25.734 2.074 28.381 1.00 80.62 521 CYS A N 1
ATOM 3895 C CA . CYS A 1 521 ? 26.650 1.911 29.499 1.00 80.62 521 CYS A CA 1
ATOM 3896 C C . CYS A 1 521 ? 27.666 0.800 29.202 1.00 80.62 521 CYS A C 1
ATOM 3898 O O . CYS A 1 521 ? 27.393 -0.140 28.455 1.00 80.62 521 CYS A O 1
ATOM 3900 N N . GLY A 1 522 ? 28.865 0.921 29.768 1.00 75.62 522 GLY A N 1
ATOM 3901 C CA . GLY A 1 522 ? 29.852 -0.155 29.789 1.00 75.62 522 GLY A CA 1
ATOM 3902 C C . GLY A 1 522 ? 29.422 -1.344 30.666 1.00 75.62 522 GLY A C 1
ATOM 3903 O O . GLY A 1 522 ? 28.396 -1.288 31.346 1.00 75.62 522 GLY A O 1
ATOM 3904 N N . PRO A 1 523 ? 30.212 -2.430 30.692 1.00 76.62 523 PRO A N 1
ATOM 3905 C CA . PRO A 1 523 ? 29.934 -3.574 31.555 1.00 76.62 523 PRO A CA 1
ATOM 3906 C C . PRO A 1 523 ? 30.014 -3.203 33.045 1.00 76.62 523 PRO A C 1
ATOM 3908 O O . PRO A 1 523 ? 30.799 -2.339 33.450 1.00 76.62 523 PRO A O 1
ATOM 3911 N N . CYS A 1 524 ? 29.228 -3.898 33.869 1.00 76.12 524 CYS A N 1
ATOM 3912 C CA . CYS A 1 524 ? 29.270 -3.762 35.323 1.00 76.12 524 CYS A CA 1
ATOM 3913 C C . CYS A 1 524 ? 30.652 -4.127 35.916 1.00 76.12 524 CYS A C 1
ATOM 3915 O O . CYS A 1 524 ? 31.393 -4.922 35.329 1.00 76.12 524 CYS A O 1
ATOM 3917 N N . PRO A 1 525 ? 31.019 -3.580 37.095 1.00 72.50 525 PRO A N 1
ATOM 3918 C CA . PRO A 1 525 ? 32.275 -3.921 37.764 1.00 72.50 525 PRO A CA 1
ATOM 3919 C C . PRO A 1 525 ? 32.375 -5.420 38.114 1.00 72.50 525 PRO A C 1
ATOM 3921 O O . PRO A 1 525 ? 31.346 -6.046 38.374 1.00 72.50 525 PRO A O 1
ATOM 3924 N N . PRO A 1 526 ? 33.590 -6.000 38.206 1.00 65.56 526 PRO A N 1
ATOM 3925 C CA . PRO A 1 526 ? 33.781 -7.428 38.473 1.00 65.56 526 PRO A CA 1
ATOM 3926 C C . PRO A 1 526 ? 32.959 -7.974 39.656 1.00 65.56 526 PRO A C 1
ATOM 3928 O O . PRO A 1 526 ? 32.839 -7.335 40.705 1.00 65.56 526 PRO A O 1
ATOM 3931 N N . GLY A 1 527 ? 32.386 -9.169 39.476 1.00 61.31 527 GLY A N 1
ATOM 3932 C CA . GLY A 1 527 ? 31.497 -9.819 40.451 1.00 61.31 527 GLY A CA 1
ATOM 3933 C C . GLY A 1 527 ? 30.063 -9.269 40.500 1.00 61.31 527 GLY A C 1
ATOM 3934 O O . GLY A 1 527 ? 29.300 -9.655 41.385 1.00 61.31 527 GLY A O 1
ATOM 3935 N N . HIS A 1 528 ? 29.697 -8.367 39.582 1.00 68.94 528 HIS A N 1
ATOM 3936 C CA . HIS A 1 528 ? 28.350 -7.814 39.463 1.00 68.94 528 HIS A CA 1
ATOM 3937 C C . HIS A 1 528 ? 27.844 -7.946 38.019 1.00 68.94 528 HIS A C 1
ATOM 3939 O O . HIS A 1 528 ? 28.578 -7.666 37.072 1.00 68.94 528 HIS A O 1
ATOM 3945 N N . ILE A 1 529 ? 26.582 -8.338 37.866 1.00 64.56 529 ILE A N 1
ATOM 3946 C CA . ILE A 1 529 ? 25.850 -8.439 36.598 1.00 64.56 529 ILE A CA 1
ATOM 3947 C C . ILE A 1 529 ? 24.796 -7.333 36.498 1.00 64.56 529 ILE A C 1
ATOM 3949 O O . ILE A 1 529 ? 24.369 -6.758 37.501 1.00 64.56 529 ILE A O 1
ATOM 3953 N N . GLY A 1 530 ? 24.403 -7.010 35.270 1.00 64.62 530 GLY A N 1
ATOM 3954 C CA . GLY A 1 530 ? 23.486 -5.919 34.963 1.00 64.62 530 GLY A CA 1
ATOM 3955 C C . GLY A 1 530 ? 23.743 -5.332 33.578 1.00 64.62 530 GLY A C 1
ATOM 3956 O O . GLY A 1 530 ? 24.659 -5.744 32.869 1.00 64.62 530 GLY A O 1
ATOM 3957 N N . ASP A 1 531 ? 22.939 -4.339 33.227 1.00 70.12 531 ASP A N 1
ATOM 3958 C CA . ASP A 1 531 ? 22.952 -3.576 31.969 1.00 70.12 531 ASP A CA 1
ATOM 3959 C C . ASP A 1 531 ? 23.926 -2.373 31.977 1.00 70.12 531 ASP A C 1
ATOM 3961 O O . ASP A 1 531 ? 23.975 -1.593 31.028 1.00 70.12 531 ASP A O 1
ATOM 3965 N N . GLY A 1 532 ? 24.687 -2.191 33.061 1.00 68.75 532 GLY A N 1
ATOM 3966 C CA . GLY A 1 532 ? 25.554 -1.028 33.285 1.00 68.75 532 GLY A CA 1
ATOM 3967 C C . GLY A 1 532 ? 24.834 0.207 33.850 1.00 68.75 532 GLY A C 1
ATOM 3968 O O . GLY A 1 532 ? 25.505 1.140 34.296 1.00 68.75 532 GLY A O 1
ATOM 3969 N N . ILE A 1 533 ? 23.499 0.196 33.904 1.00 73.00 533 ILE A N 1
ATOM 3970 C CA . ILE A 1 533 ? 22.646 1.162 34.618 1.00 73.00 533 ILE A CA 1
ATOM 3971 C C . ILE A 1 533 ? 22.410 0.639 36.047 1.00 73.00 533 ILE A C 1
ATOM 3973 O O . ILE A 1 533 ? 22.646 1.347 37.026 1.00 73.00 533 ILE A O 1
ATOM 3977 N N . THR A 1 534 ? 22.035 -0.638 36.173 1.00 65.06 534 THR A N 1
ATOM 3978 C CA . THR A 1 534 ? 21.679 -1.320 37.425 1.00 65.06 534 THR A CA 1
ATOM 3979 C C . THR A 1 534 ? 22.545 -2.566 37.640 1.00 65.06 534 THR A C 1
ATOM 3981 O O . THR A 1 534 ? 22.228 -3.662 37.178 1.00 65.06 534 THR A O 1
ATOM 3984 N N . CYS A 1 535 ? 23.647 -2.417 38.379 1.00 68.56 535 CYS A N 1
ATOM 3985 C CA . CYS A 1 535 ? 24.572 -3.515 38.683 1.00 68.56 535 CYS A CA 1
ATOM 3986 C C . CYS A 1 535 ? 24.254 -4.181 40.035 1.00 68.56 535 CYS A C 1
ATOM 3988 O O . CYS A 1 535 ? 24.314 -3.531 41.079 1.00 68.56 535 CYS A O 1
ATOM 3990 N N . HIS A 1 536 ? 23.986 -5.488 40.034 1.00 65.56 536 HIS A N 1
ATOM 3991 C CA . HIS A 1 536 ? 23.720 -6.309 41.222 1.00 65.56 536 HIS A CA 1
ATOM 3992 C C . HIS A 1 536 ? 24.696 -7.494 41.307 1.00 65.56 536 HIS A C 1
ATOM 3994 O O . HIS A 1 536 ? 25.365 -7.820 40.333 1.00 65.56 536 HIS A O 1
ATOM 4000 N N . LYS A 1 537 ? 24.847 -8.123 42.480 1.00 61.72 537 LYS A N 1
ATOM 4001 C CA . LYS A 1 537 ? 25.793 -9.244 42.648 1.00 61.72 537 LYS A CA 1
ATOM 4002 C C . LYS A 1 537 ? 25.360 -10.472 41.849 1.00 61.72 537 LYS A C 1
ATOM 4004 O O . LYS A 1 537 ? 24.181 -10.811 41.836 1.00 61.72 537 LYS A O 1
ATOM 4009 N N . ASP A 1 538 ? 26.333 -11.142 41.242 1.00 63.38 538 ASP A N 1
ATOM 4010 C CA . ASP A 1 538 ? 26.107 -12.349 40.448 1.00 63.38 538 ASP A CA 1
ATOM 4011 C C . ASP A 1 538 ? 26.065 -13.612 41.326 1.00 63.38 538 ASP A C 1
ATOM 4013 O O . ASP A 1 538 ? 27.031 -13.919 42.025 1.00 63.38 538 ASP A O 1
ATOM 4017 N N . ALA A 1 539 ? 24.954 -14.353 41.279 1.00 64.44 539 ALA A N 1
ATOM 4018 C CA . ALA A 1 539 ? 24.802 -15.645 41.954 1.00 64.44 539 ALA A CA 1
ATOM 4019 C C . ALA A 1 539 ? 25.543 -16.792 41.232 1.00 64.44 539 ALA A C 1
ATOM 4021 O O . ALA A 1 539 ? 25.793 -17.838 41.827 1.00 64.44 539 ALA A O 1
ATOM 4022 N N . CYS A 1 540 ? 25.935 -16.586 39.971 1.00 66.38 540 CYS A N 1
ATOM 4023 C CA . CYS A 1 540 ? 26.694 -17.526 39.149 1.00 66.38 540 CYS A CA 1
ATOM 4024 C C . CYS A 1 540 ? 28.224 -17.307 39.219 1.00 66.38 540 CYS A C 1
ATOM 4026 O O . CYS A 1 540 ? 28.955 -17.819 38.368 1.00 66.38 540 CYS A O 1
ATOM 4028 N N . GLN A 1 541 ? 28.737 -16.563 40.212 1.00 63.50 541 GLN A N 1
ATOM 4029 C CA . GLN A 1 541 ? 30.173 -16.302 40.400 1.00 63.50 541 GLN A CA 1
ATOM 4030 C C . GLN A 1 541 ? 30.649 -16.618 41.833 1.00 63.50 541 GLN A C 1
ATOM 4032 O O . GLN A 1 541 ? 30.308 -15.882 42.762 1.00 63.50 541 GLN A O 1
ATOM 4037 N N . PRO A 1 542 ? 31.495 -17.651 42.041 1.00 58.69 542 PRO A N 1
ATOM 4038 C CA . PRO A 1 542 ? 31.974 -18.630 41.054 1.00 58.69 542 PRO A CA 1
ATOM 4039 C C . PRO A 1 542 ? 30.844 -19.548 40.557 1.00 58.69 542 PRO A C 1
ATOM 4041 O O . PRO A 1 542 ? 29.899 -19.802 41.298 1.00 58.69 542 PRO A O 1
ATOM 4044 N N . ASN A 1 543 ? 30.955 -20.063 39.326 1.00 64.56 543 ASN A N 1
ATOM 4045 C CA . ASN A 1 543 ? 29.897 -20.864 38.694 1.00 64.56 543 ASN A CA 1
ATOM 4046 C C . ASN A 1 543 ? 29.555 -22.124 39.528 1.00 64.56 543 ASN A C 1
ATOM 4048 O O . ASN A 1 543 ? 30.423 -22.985 39.688 1.00 64.56 543 ASN A O 1
ATOM 4052 N N . PRO A 1 544 ? 28.315 -22.255 40.039 1.00 71.69 544 PRO A N 1
ATOM 4053 C CA . PRO A 1 544 ? 27.878 -23.393 40.850 1.00 71.69 544 PRO A CA 1
ATOM 4054 C C . PRO A 1 544 ? 27.323 -24.573 40.026 1.00 71.69 544 PRO A C 1
ATOM 4056 O O . PRO A 1 544 ? 26.899 -25.575 40.604 1.00 71.69 544 PRO A O 1
ATOM 4059 N N . CYS A 1 545 ? 27.276 -24.456 38.696 1.00 78.19 545 CYS A N 1
ATOM 4060 C CA . CYS A 1 545 ? 26.811 -25.502 37.785 1.00 78.19 545 CYS A CA 1
ATOM 4061 C C . CYS A 1 545 ? 27.969 -26.373 37.268 1.00 78.19 545 CYS A C 1
ATOM 4063 O O . CYS A 1 545 ? 29.140 -26.014 37.389 1.00 78.19 545 CYS A O 1
ATOM 4065 N N . PHE A 1 546 ? 27.644 -27.525 36.674 1.00 74.38 546 PHE A N 1
ATOM 4066 C CA . PHE A 1 546 ? 28.644 -28.417 36.083 1.00 74.38 546 PHE A CA 1
ATOM 4067 C C . PHE A 1 546 ? 29.418 -27.720 34.946 1.00 74.38 546 PHE A C 1
ATOM 4069 O O . PHE A 1 546 ? 28.876 -26.866 34.244 1.00 74.38 546 PHE A O 1
ATOM 4076 N N . GLU A 1 547 ? 30.686 -28.079 34.737 1.00 70.25 547 GLU A N 1
ATOM 4077 C CA . GLU A 1 547 ? 31.536 -27.425 33.735 1.00 70.25 547 GLU A CA 1
ATOM 4078 C C . GLU A 1 547 ? 30.945 -27.566 32.316 1.00 70.25 547 GLU A C 1
ATOM 4080 O O . GLU A 1 547 ? 30.628 -28.663 31.857 1.00 70.25 547 GLU A O 1
ATOM 4085 N N . GLY A 1 548 ? 30.743 -26.433 31.634 1.00 66.12 548 GLY A N 1
ATOM 4086 C CA . GLY A 1 548 ? 30.049 -26.362 30.341 1.00 66.12 548 GLY A CA 1
ATOM 4087 C C . GLY A 1 548 ? 28.519 -26.221 30.412 1.00 66.12 548 GLY A C 1
ATOM 4088 O O . GLY A 1 548 ? 27.900 -25.964 29.381 1.00 66.12 548 GLY A O 1
ATOM 4089 N N . VAL A 1 549 ? 27.895 -26.321 31.592 1.00 76.31 549 VAL A N 1
ATOM 4090 C CA . VAL A 1 549 ? 26.475 -25.983 31.796 1.00 76.31 549 VAL A CA 1
ATOM 4091 C C . VAL A 1 549 ? 26.324 -24.482 32.036 1.00 76.31 549 VAL A C 1
ATOM 4093 O O . VAL A 1 549 ? 27.052 -23.887 32.835 1.00 76.31 549 VAL A O 1
ATOM 4096 N N . GLN A 1 550 ? 25.349 -23.859 31.370 1.00 76.50 550 GLN A N 1
ATOM 4097 C CA . GLN A 1 550 ? 25.018 -22.457 31.615 1.00 76.50 550 GLN A CA 1
ATOM 4098 C C . GLN A 1 550 ? 24.278 -22.290 32.947 1.00 76.50 550 GLN A C 1
ATOM 4100 O O . GLN A 1 550 ? 23.249 -22.924 33.186 1.00 76.50 550 GLN A O 1
ATOM 4105 N N . CYS A 1 551 ? 24.812 -21.417 33.798 1.00 74.00 551 CYS A N 1
ATOM 4106 C CA . CYS A 1 551 ? 24.150 -20.921 34.997 1.00 74.00 551 CYS A CA 1
ATOM 4107 C C . CYS A 1 551 ? 23.315 -19.687 34.640 1.00 74.00 551 CYS A C 1
ATOM 4109 O O . CYS A 1 551 ? 23.792 -18.805 33.926 1.00 74.00 551 CYS A O 1
ATOM 4111 N N . VAL A 1 552 ? 22.084 -19.623 35.142 1.00 74.12 552 VAL A N 1
ATOM 4112 C CA . VAL A 1 552 ? 21.178 -18.482 34.986 1.00 74.12 552 VAL A CA 1
ATOM 4113 C C . VAL A 1 552 ? 20.790 -17.990 36.377 1.00 74.12 552 VAL A C 1
ATOM 4115 O O . VAL A 1 552 ? 20.216 -18.738 37.169 1.00 74.12 552 VAL A O 1
ATOM 4118 N N . SER A 1 553 ? 21.120 -16.734 36.677 1.00 63.28 553 SER A N 1
ATOM 4119 C CA . SER A 1 553 ? 20.771 -16.085 37.944 1.00 63.28 553 SER A CA 1
ATOM 4120 C C . SER A 1 553 ? 19.253 -15.911 38.050 1.00 63.28 553 SER A C 1
ATOM 4122 O O . SER A 1 553 ? 18.624 -15.343 37.154 1.00 63.28 553 SER A O 1
ATOM 4124 N N . ALA A 1 554 ? 18.667 -16.396 39.142 1.00 58.31 554 ALA A N 1
ATOM 4125 C CA . ALA A 1 554 ? 17.274 -16.173 39.499 1.00 58.31 554 ALA A CA 1
ATOM 4126 C C . ALA A 1 554 ? 17.201 -15.078 40.579 1.00 58.31 554 ALA A C 1
ATOM 4128 O O . ALA A 1 554 ? 17.995 -15.045 41.523 1.00 58.31 554 ALA A O 1
ATOM 4129 N N . GLY A 1 555 ? 16.262 -14.139 40.418 1.00 53.00 555 GLY A N 1
ATOM 4130 C CA . GLY A 1 555 ? 16.168 -12.939 41.257 1.00 53.00 555 GLY A CA 1
ATOM 4131 C C . GLY A 1 555 ? 16.149 -13.235 42.764 1.00 53.00 555 GLY A C 1
ATOM 4132 O O . GLY A 1 555 ? 15.617 -14.251 43.196 1.00 53.00 555 GLY A O 1
ATOM 4133 N N . ASN A 1 556 ? 16.714 -12.315 43.555 1.00 52.50 556 ASN A N 1
ATOM 4134 C CA . ASN A 1 556 ? 17.067 -12.461 44.982 1.00 52.50 556 ASN A CA 1
ATOM 4135 C C . ASN A 1 556 ? 18.318 -13.311 45.294 1.00 52.50 556 ASN A C 1
ATOM 4137 O O . ASN A 1 556 ? 18.585 -13.585 46.463 1.00 52.50 556 ASN A O 1
ATOM 4141 N N . GLY A 1 557 ? 19.147 -13.626 44.292 1.00 56.81 557 GLY A N 1
ATOM 4142 C CA . GLY A 1 557 ? 20.468 -14.239 44.498 1.00 56.81 557 GLY A CA 1
ATOM 4143 C C . GLY A 1 557 ? 20.459 -15.769 44.514 1.00 56.81 557 GLY A C 1
ATOM 4144 O O . GLY A 1 557 ? 21.354 -16.376 45.100 1.00 56.81 557 GLY A O 1
ATOM 4145 N N . ASP A 1 558 ? 19.453 -16.371 43.883 1.00 61.06 558 ASP A N 1
ATOM 4146 C CA . ASP A 1 558 ? 19.363 -17.809 43.632 1.00 61.06 558 ASP A CA 1
ATOM 4147 C C . ASP A 1 558 ? 19.874 -18.124 42.208 1.00 61.06 558 ASP A C 1
ATOM 4149 O O . ASP A 1 558 ? 20.162 -17.218 41.421 1.00 61.06 558 ASP A O 1
ATOM 4153 N N . TYR A 1 559 ? 20.030 -19.397 41.846 1.00 70.38 559 TYR A N 1
ATOM 4154 C CA . TYR A 1 559 ? 20.559 -19.784 40.535 1.00 70.38 559 TYR A CA 1
ATOM 4155 C C . TYR A 1 559 ? 19.995 -21.109 40.011 1.00 70.38 559 TYR A C 1
ATOM 4157 O O . TYR A 1 559 ? 19.812 -22.095 40.732 1.00 70.38 559 TYR A O 1
ATOM 4165 N N . ILE A 1 560 ? 19.789 -21.149 38.696 1.00 74.38 560 ILE A N 1
ATOM 4166 C CA . ILE A 1 560 ? 19.280 -22.304 37.961 1.00 74.38 560 ILE A CA 1
ATOM 4167 C C . ILE A 1 560 ? 20.359 -22.766 36.980 1.00 74.38 560 ILE A C 1
ATOM 4169 O O . ILE A 1 560 ? 20.909 -21.971 36.221 1.00 74.38 560 ILE A O 1
ATOM 4173 N N . CYS A 1 561 ? 20.658 -24.063 36.986 1.00 82.38 561 CYS A N 1
ATOM 4174 C CA . CYS A 1 561 ? 21.561 -24.675 36.016 1.00 82.38 561 CYS A CA 1
ATOM 4175 C C . CYS A 1 561 ? 20.764 -25.206 34.825 1.00 82.38 561 CYS A C 1
ATOM 4177 O O . CYS A 1 561 ? 19.737 -25.859 35.010 1.00 82.38 561 CYS A O 1
ATOM 4179 N N . GLY A 1 562 ? 21.241 -24.935 33.611 1.00 73.69 562 GLY A N 1
ATOM 4180 C CA . GLY A 1 562 ? 20.676 -25.488 32.383 1.00 73.69 562 GLY A CA 1
ATOM 4181 C C . GLY A 1 562 ? 20.840 -27.014 32.263 1.00 73.69 562 GLY A C 1
ATOM 4182 O O . GLY A 1 562 ? 21.468 -27.652 33.111 1.00 73.69 562 GLY A O 1
ATOM 4183 N N . PRO A 1 563 ? 20.294 -27.626 31.198 1.00 76.00 563 PRO A N 1
ATOM 4184 C CA . PRO A 1 563 ? 20.481 -29.049 30.932 1.00 76.00 563 PRO A CA 1
ATOM 4185 C C . PRO A 1 563 ? 21.962 -29.397 30.699 1.00 76.00 563 PRO A C 1
ATOM 4187 O O . PRO A 1 563 ? 22.752 -28.565 30.250 1.00 76.00 563 PRO A O 1
ATOM 4190 N N . CYS A 1 564 ? 22.330 -30.650 30.979 1.00 74.19 564 CYS A N 1
ATOM 4191 C CA . CYS A 1 564 ? 23.679 -31.157 30.723 1.00 74.19 564 CYS A CA 1
ATOM 4192 C C . CYS A 1 564 ? 24.067 -31.075 29.230 1.00 74.19 564 CYS A C 1
ATOM 4194 O O . CYS A 1 564 ? 23.188 -31.205 28.371 1.00 74.19 564 CYS A O 1
ATOM 4196 N N . PRO A 1 565 ? 25.365 -30.912 28.896 1.00 70.44 565 PRO A N 1
ATOM 4197 C CA . PRO A 1 565 ? 25.810 -30.825 27.507 1.00 70.44 565 PRO A CA 1
ATOM 4198 C C . PRO A 1 565 ? 25.545 -32.125 26.724 1.00 70.44 565 PRO A C 1
ATOM 4200 O O . PRO A 1 565 ? 25.475 -33.200 27.331 1.00 70.44 565 PRO A O 1
ATOM 4203 N N . PRO A 1 566 ? 25.448 -32.073 25.380 1.00 52.69 566 PRO A N 1
ATOM 4204 C CA . PRO A 1 566 ? 25.294 -33.263 24.545 1.00 52.69 566 PRO A CA 1
ATOM 4205 C C . PRO A 1 566 ? 26.342 -34.339 24.861 1.00 52.69 566 PRO A C 1
ATOM 4207 O O . PRO A 1 566 ? 27.520 -34.043 25.048 1.00 52.69 566 PRO A O 1
ATOM 4210 N N . GLY A 1 567 ? 25.906 -35.597 24.949 1.00 54.97 567 GLY A N 1
ATOM 4211 C CA . GLY A 1 567 ? 26.758 -36.695 25.416 1.00 54.97 567 GLY A CA 1
ATOM 4212 C C . GLY A 1 567 ? 26.909 -36.782 26.941 1.00 54.97 567 GLY A C 1
ATOM 4213 O O . GLY A 1 567 ? 27.706 -37.590 27.411 1.00 54.97 567 GLY A O 1
ATOM 4214 N N . PHE A 1 568 ? 26.151 -36.008 27.728 1.00 61.78 568 PHE A N 1
ATOM 4215 C CA . PHE A 1 568 ? 26.038 -36.157 29.182 1.00 61.78 568 PHE A CA 1
ATOM 4216 C C . PHE A 1 568 ? 24.575 -36.094 29.659 1.00 61.78 568 PHE A C 1
ATOM 4218 O O . PHE A 1 568 ? 23.766 -35.320 29.159 1.00 61.78 568 PHE A O 1
ATOM 4225 N N . THR A 1 569 ? 24.241 -36.879 30.685 1.00 61.12 569 THR A N 1
ATOM 4226 C CA . THR A 1 569 ? 22.921 -36.912 31.342 1.00 61.12 569 THR A CA 1
ATOM 4227 C C . THR A 1 569 ? 23.037 -36.554 32.822 1.00 61.12 569 THR A C 1
ATOM 4229 O O . THR A 1 569 ? 23.969 -37.020 33.486 1.00 61.12 569 THR A O 1
ATOM 4232 N N . GLY A 1 570 ? 22.089 -35.780 33.352 1.00 65.81 570 GLY A N 1
ATOM 4233 C CA . GLY A 1 570 ? 22.073 -35.352 34.753 1.00 65.81 570 GLY A CA 1
ATOM 4234 C C . GLY A 1 570 ? 21.221 -34.100 34.988 1.00 65.81 570 GLY A C 1
ATOM 4235 O O . GLY A 1 570 ? 20.394 -33.755 34.148 1.00 65.81 570 GLY A O 1
ATOM 4236 N N . ASP A 1 571 ? 21.422 -33.437 36.127 1.00 68.00 571 ASP A N 1
ATOM 4237 C CA . ASP A 1 571 ? 20.580 -32.352 36.660 1.00 68.00 571 ASP A CA 1
ATOM 4238 C C . ASP A 1 571 ? 21.177 -30.940 36.475 1.00 68.00 571 ASP A C 1
ATOM 4240 O O . ASP A 1 571 ? 20.792 -29.998 37.165 1.00 68.00 571 ASP A O 1
ATOM 4244 N N . GLY A 1 572 ? 22.170 -30.784 35.593 1.00 71.25 572 GLY A N 1
ATOM 4245 C CA . GLY A 1 572 ? 22.865 -29.512 35.339 1.00 71.25 572 GLY A CA 1
ATOM 4246 C C . GLY A 1 572 ? 23.853 -29.097 36.440 1.00 71.25 572 GLY A C 1
ATOM 4247 O O . GLY A 1 572 ? 24.874 -28.469 36.157 1.00 71.25 572 GLY A O 1
ATOM 4248 N N . LYS A 1 573 ? 23.603 -29.503 37.691 1.00 76.75 573 LYS A N 1
ATOM 4249 C CA . LYS A 1 573 ? 24.554 -29.422 38.813 1.00 76.75 573 LYS A CA 1
ATOM 4250 C C . LYS A 1 573 ? 25.545 -30.593 38.783 1.00 76.75 573 LYS A C 1
ATOM 4252 O O . LYS A 1 573 ? 26.714 -30.423 39.115 1.00 76.75 573 LYS A O 1
ATOM 4257 N N . THR A 1 574 ? 25.117 -31.761 38.306 1.00 68.06 574 THR A N 1
ATOM 4258 C CA . THR A 1 574 ? 25.958 -32.937 38.050 1.00 68.06 574 THR A CA 1
ATOM 4259 C C . THR A 1 574 ? 25.600 -33.593 36.714 1.00 68.06 574 THR A C 1
ATOM 4261 O O . THR A 1 574 ? 24.431 -33.818 36.418 1.00 68.06 574 THR A O 1
ATOM 4264 N N . CYS A 1 575 ? 26.604 -33.934 35.901 1.00 70.00 575 CYS A N 1
ATOM 4265 C CA . CYS A 1 575 ? 26.420 -34.501 34.559 1.00 70.00 575 CYS A CA 1
ATOM 4266 C C . CYS A 1 575 ? 27.345 -35.715 34.341 1.00 70.00 575 CYS A C 1
ATOM 4268 O O . CYS A 1 575 ? 28.494 -35.711 34.782 1.00 70.00 575 CYS A O 1
ATOM 4270 N N . LYS A 1 576 ? 26.858 -36.779 33.681 1.00 56.84 576 LYS A N 1
ATOM 4271 C CA . LYS A 1 576 ? 27.584 -38.057 33.477 1.00 56.84 576 LYS A CA 1
ATOM 4272 C C . LYS A 1 576 ? 27.497 -38.535 32.024 1.00 56.84 576 LYS A C 1
ATOM 4274 O O . LYS A 1 576 ? 26.426 -38.465 31.437 1.00 56.84 576 LYS A O 1
ATOM 4279 N N . SER A 1 577 ? 28.609 -39.005 31.452 1.00 52.41 577 SER A N 1
ATOM 4280 C CA . SER A 1 577 ? 28.776 -39.151 29.993 1.00 52.41 577 SER A CA 1
ATOM 4281 C C . SER A 1 577 ? 28.180 -40.426 29.358 1.00 52.41 577 SER A C 1
ATOM 4283 O O . SER A 1 577 ? 28.159 -41.489 29.979 1.00 52.41 577 SER A O 1
ATOM 4285 N N . TYR A 1 578 ? 27.785 -40.318 28.082 1.00 43.25 578 TYR A N 1
ATOM 4286 C CA . TYR A 1 578 ? 27.493 -41.399 27.132 1.00 43.25 578 TYR A CA 1
ATOM 4287 C C . TYR A 1 578 ? 28.091 -41.053 25.742 1.00 43.25 578 TYR A C 1
ATOM 4289 O O . TYR A 1 578 ? 28.221 -39.878 25.406 1.00 43.25 578 TYR A O 1
ATOM 4297 N N . ARG A 1 579 ? 28.508 -42.049 24.941 1.00 47.88 579 ARG A N 1
ATOM 4298 C CA . ARG A 1 579 ? 29.506 -41.893 23.846 1.00 47.88 579 ARG A CA 1
ATOM 4299 C C . ARG A 1 579 ? 28.941 -42.097 22.424 1.00 47.88 579 ARG A C 1
ATOM 4301 O O . ARG A 1 579 ? 28.203 -43.054 22.220 1.00 47.88 579 ARG A O 1
ATOM 4308 N N . GLY A 1 580 ? 29.430 -41.329 21.436 1.00 45.97 580 GLY A N 1
ATOM 4309 C CA . GLY A 1 580 ? 29.444 -41.707 20.004 1.00 45.97 580 GLY A CA 1
ATOM 4310 C C . GLY A 1 580 ? 29.845 -40.567 19.043 1.00 45.97 580 GLY A C 1
ATOM 4311 O O . GLY A 1 580 ? 29.411 -39.438 19.252 1.00 45.97 580 GLY A O 1
ATOM 4312 N N . GLY A 1 581 ? 30.644 -40.853 18.004 1.00 53.09 581 GLY A N 1
ATOM 4313 C CA . GLY A 1 581 ? 31.102 -39.896 16.980 1.00 53.09 581 GLY A CA 1
ATOM 4314 C C . GLY A 1 581 ? 31.517 -40.563 15.650 1.00 53.09 581 GLY A C 1
ATOM 4315 O O . GLY A 1 581 ? 31.475 -41.784 15.531 1.00 53.09 581 GLY A O 1
ATOM 4316 N N . CYS A 1 582 ? 31.860 -39.751 14.633 1.00 61.62 582 CYS A N 1
ATOM 4317 C CA . CYS A 1 582 ? 32.257 -40.120 13.249 1.00 61.62 582 CYS A CA 1
ATOM 4318 C C . CYS A 1 582 ? 31.374 -41.138 12.466 1.00 61.62 582 CYS A C 1
ATOM 4320 O O . CYS A 1 582 ? 31.756 -41.504 11.353 1.00 61.62 582 CYS A O 1
ATOM 4322 N N . ASP A 1 583 ? 30.214 -41.573 12.973 1.00 50.91 583 ASP A N 1
ATOM 4323 C CA . ASP A 1 583 ? 29.304 -42.514 12.295 1.00 50.91 583 ASP A CA 1
ATOM 4324 C C . ASP A 1 583 ? 27.860 -41.955 12.226 1.00 50.91 583 ASP A C 1
ATOM 4326 O O . ASP A 1 583 ? 27.249 -41.738 13.279 1.00 50.91 583 ASP A O 1
ATOM 4330 N N . PRO A 1 584 ? 27.296 -41.692 11.026 1.00 54.09 584 PRO A N 1
ATOM 4331 C CA . PRO A 1 584 ? 27.936 -41.786 9.710 1.00 54.09 584 PRO A CA 1
ATOM 4332 C C . PRO A 1 584 ? 29.038 -40.732 9.515 1.00 54.09 584 PRO A C 1
ATOM 4334 O O . PRO A 1 584 ? 28.978 -39.642 10.081 1.00 54.09 584 PRO A O 1
ATOM 4337 N N . ASN A 1 585 ? 30.035 -41.047 8.680 1.00 63.16 585 ASN A N 1
ATOM 4338 C CA . ASN A 1 585 ? 31.170 -40.159 8.403 1.00 63.16 585 ASN A CA 1
ATOM 4339 C C . ASN A 1 585 ? 30.710 -38.852 7.707 1.00 63.16 585 ASN A C 1
ATOM 4341 O O . ASN A 1 585 ? 30.177 -38.936 6.598 1.00 63.16 585 ASN A O 1
ATOM 4345 N N . PRO A 1 586 ? 30.940 -37.666 8.308 1.00 67.69 586 PRO A N 1
ATOM 4346 C CA . PRO A 1 586 ? 30.526 -36.371 7.759 1.00 67.69 586 PRO A CA 1
ATOM 4347 C C . PRO A 1 586 ? 31.519 -35.747 6.759 1.00 67.69 586 PRO A C 1
ATOM 4349 O O . PRO A 1 586 ? 31.177 -34.769 6.101 1.00 67.69 586 PRO A O 1
ATOM 4352 N N . CYS A 1 587 ? 32.744 -36.270 6.640 1.00 77.19 587 CYS A N 1
ATOM 4353 C CA . CYS A 1 587 ? 33.782 -35.696 5.778 1.00 77.19 587 CYS A CA 1
ATOM 4354 C C . CYS A 1 587 ? 33.579 -36.035 4.292 1.00 77.19 587 CYS A C 1
ATOM 4356 O O . CYS A 1 587 ? 32.950 -37.040 3.949 1.00 77.19 587 CYS A O 1
ATOM 4358 N N . HIS A 1 588 ? 34.182 -35.242 3.395 1.00 74.94 588 HIS A N 1
ATOM 4359 C CA . HIS A 1 588 ? 34.108 -35.489 1.951 1.00 74.94 588 HIS A CA 1
ATOM 4360 C C . HIS A 1 588 ? 34.575 -36.919 1.599 1.00 74.94 588 HIS A C 1
ATOM 4362 O O . HIS A 1 588 ? 35.591 -37.371 2.135 1.00 74.94 588 HIS A O 1
ATOM 4368 N N . PRO A 1 589 ? 33.922 -37.645 0.667 1.00 65.69 589 PRO A N 1
ATOM 4369 C CA . PRO A 1 589 ? 34.363 -38.974 0.248 1.00 65.69 589 PRO A CA 1
ATOM 4370 C C . PRO A 1 589 ? 35.861 -39.025 -0.101 1.00 65.69 589 PRO A C 1
ATOM 4372 O O . PRO A 1 589 ? 36.352 -38.246 -0.920 1.00 65.69 589 PRO A O 1
ATOM 4375 N N . GLY A 1 590 ? 36.588 -39.937 0.553 1.00 67.88 590 GLY A N 1
ATOM 4376 C CA . GLY A 1 590 ? 38.050 -40.071 0.469 1.00 67.88 590 GLY A CA 1
ATOM 4377 C C . GLY A 1 590 ? 38.838 -39.354 1.578 1.00 67.88 590 GLY A C 1
ATOM 4378 O O . GLY A 1 590 ? 39.992 -39.710 1.815 1.00 67.88 590 GLY A O 1
ATOM 4379 N N . VAL A 1 591 ? 38.228 -38.411 2.300 1.00 76.69 591 VAL A N 1
ATOM 4380 C CA . VAL A 1 591 ? 38.832 -37.700 3.438 1.00 76.69 591 VAL A CA 1
ATOM 4381 C C . VAL A 1 591 ? 38.591 -38.470 4.745 1.00 76.69 591 VAL A C 1
ATOM 4383 O O . VAL A 1 591 ? 37.529 -39.051 4.970 1.00 76.69 591 VAL A O 1
ATOM 4386 N N . GLN A 1 592 ? 39.602 -38.507 5.617 1.00 75.62 592 GLN A N 1
ATOM 4387 C CA . GLN A 1 592 ? 39.542 -39.205 6.907 1.00 75.62 592 GLN A CA 1
ATOM 4388 C C . GLN A 1 592 ? 38.826 -38.354 7.973 1.00 75.62 592 GLN A C 1
ATOM 4390 O O . GLN A 1 592 ? 39.186 -37.192 8.163 1.00 75.62 592 GLN A O 1
ATOM 4395 N N . CYS A 1 593 ? 37.872 -38.953 8.698 1.00 73.31 593 CYS A N 1
ATOM 4396 C CA . CYS A 1 593 ? 37.277 -38.390 9.919 1.00 73.31 593 CYS A CA 1
ATOM 4397 C C . CYS A 1 593 ? 38.151 -38.735 11.127 1.00 73.31 593 CYS A C 1
ATOM 4399 O O . CYS A 1 593 ? 38.554 -39.886 11.295 1.00 73.31 593 CYS A O 1
ATOM 4401 N N . GLN A 1 594 ? 38.423 -37.754 11.983 1.00 75.88 594 GLN A N 1
ATOM 4402 C CA . GLN A 1 594 ? 39.080 -37.955 13.270 1.00 75.88 594 GLN A CA 1
ATOM 4403 C C . GLN A 1 594 ? 38.144 -37.493 14.393 1.00 75.88 594 GLN A C 1
ATOM 4405 O O . GLN A 1 594 ? 37.778 -36.319 14.448 1.00 75.88 594 GLN A O 1
ATOM 4410 N N . GLU A 1 595 ? 37.781 -38.401 15.303 1.00 64.06 595 GLU A N 1
ATOM 4411 C CA . GLU A 1 595 ? 37.086 -38.040 16.545 1.00 64.06 595 GLU A CA 1
ATOM 4412 C C . GLU A 1 595 ? 37.965 -37.125 17.414 1.00 64.06 595 GLU A C 1
ATOM 4414 O O . GLU A 1 595 ? 39.189 -37.271 17.482 1.00 64.06 595 GLU A O 1
ATOM 4419 N N . THR A 1 596 ? 37.333 -36.185 18.111 1.00 56.62 596 THR A N 1
ATOM 4420 C CA . THR A 1 596 ? 37.975 -35.233 19.025 1.00 56.62 596 THR A CA 1
ATOM 4421 C C . THR A 1 596 ? 37.140 -35.088 20.306 1.00 56.62 596 THR A C 1
ATOM 4423 O O . THR A 1 596 ? 35.956 -35.423 20.298 1.00 56.62 596 THR A O 1
ATOM 4426 N N . PRO A 1 597 ? 37.691 -34.544 21.410 1.00 52.97 597 PRO A N 1
ATOM 4427 C CA . PRO A 1 597 ? 36.949 -34.397 22.669 1.00 52.97 597 PRO A CA 1
ATOM 4428 C C . PRO A 1 597 ? 35.682 -33.523 22.611 1.00 52.97 597 PRO A C 1
ATOM 4430 O O . PRO A 1 597 ? 34.908 -33.542 23.563 1.00 52.97 597 PRO A O 1
ATOM 4433 N N . PHE A 1 598 ? 35.468 -32.769 21.524 1.00 48.53 598 PHE A N 1
ATOM 4434 C CA . PHE A 1 598 ? 34.341 -31.842 21.353 1.00 48.53 598 PHE A CA 1
ATOM 4435 C C . PHE A 1 598 ? 33.554 -32.055 20.042 1.00 48.53 598 PHE A C 1
ATOM 4437 O O . PHE A 1 598 ? 32.758 -31.200 19.666 1.00 48.53 598 PHE A O 1
ATOM 4444 N N . GLY A 1 599 ? 33.775 -33.164 19.326 1.00 62.97 599 GLY A N 1
ATOM 4445 C CA . GLY A 1 599 ? 33.152 -33.425 18.022 1.00 62.97 599 GLY A CA 1
ATOM 4446 C C . GLY A 1 599 ? 34.069 -34.219 17.093 1.00 62.97 599 GLY A C 1
ATOM 4447 O O . GLY A 1 599 ? 34.825 -35.077 17.543 1.00 62.97 599 GLY A O 1
ATOM 4448 N N . TYR A 1 600 ? 34.061 -33.909 15.801 1.00 69.69 600 TYR A N 1
ATOM 4449 C CA . TYR A 1 600 ? 34.949 -34.512 14.804 1.00 69.69 600 TYR A CA 1
ATOM 4450 C C . TYR A 1 600 ? 35.755 -33.437 14.057 1.00 69.69 600 TYR A C 1
ATOM 4452 O O . TYR A 1 600 ? 35.478 -32.244 14.171 1.00 69.69 600 TYR A O 1
ATOM 4460 N N . ARG A 1 601 ? 36.761 -33.858 13.284 1.00 75.06 601 ARG A N 1
ATOM 4461 C CA . ARG A 1 601 ? 37.467 -33.018 12.305 1.00 75.06 601 ARG A CA 1
ATOM 4462 C C . ARG A 1 601 ? 37.838 -33.821 11.062 1.00 75.06 601 ARG A C 1
ATOM 4464 O O . ARG A 1 601 ? 38.137 -35.012 11.170 1.00 75.06 601 ARG A O 1
ATOM 4471 N N . CYS A 1 602 ? 37.873 -33.162 9.910 1.00 79.62 602 CYS A N 1
ATOM 4472 C CA . CYS A 1 602 ? 38.250 -33.775 8.639 1.00 79.62 602 CYS A CA 1
ATOM 4473 C C . CYS A 1 602 ? 39.739 -33.572 8.308 1.00 79.62 602 CYS A C 1
ATOM 4475 O O . CYS A 1 602 ? 40.396 -32.650 8.800 1.00 79.62 602 CYS A O 1
ATOM 4477 N N . GLY A 1 603 ? 40.290 -34.489 7.510 1.00 76.31 603 GLY A N 1
ATOM 4478 C CA . GLY A 1 603 ? 41.634 -34.396 6.934 1.00 76.31 603 GLY A CA 1
ATOM 4479 C C . GLY A 1 603 ? 41.724 -33.460 5.719 1.00 76.31 603 GLY A C 1
ATOM 4480 O O . GLY A 1 603 ? 40.761 -32.808 5.339 1.00 76.31 603 GLY A O 1
ATOM 4481 N N . GLN A 1 604 ? 42.897 -33.413 5.085 1.00 77.94 604 GLN A N 1
ATOM 4482 C CA . GLN A 1 604 ? 43.128 -32.602 3.881 1.00 77.94 604 GLN A CA 1
ATOM 4483 C C . GLN A 1 604 ? 42.435 -33.188 2.636 1.00 77.94 604 GLN A C 1
ATOM 4485 O O . GLN A 1 604 ? 42.285 -34.406 2.515 1.00 77.94 604 GLN A O 1
ATOM 4490 N N . CYS A 1 605 ? 42.059 -32.315 1.695 1.00 75.00 605 CYS A N 1
ATOM 4491 C CA . CYS A 1 605 ? 41.466 -32.697 0.411 1.00 75.00 605 CYS A CA 1
ATOM 4492 C C . CYS A 1 605 ? 42.414 -33.545 -0.471 1.00 75.00 605 CYS A C 1
ATOM 4494 O O . CYS A 1 605 ? 43.635 -33.381 -0.396 1.00 75.00 605 CYS A O 1
ATOM 4496 N N . PRO A 1 606 ? 41.878 -34.421 -1.348 1.00 72.38 606 PRO A N 1
ATOM 4497 C CA . PRO A 1 606 ? 42.682 -35.181 -2.309 1.00 72.38 606 PRO A CA 1
ATOM 4498 C C . PRO A 1 606 ? 43.408 -34.294 -3.344 1.00 72.38 606 PRO A C 1
ATOM 4500 O O . PRO A 1 606 ? 42.921 -33.207 -3.668 1.00 72.38 606 PRO A O 1
ATOM 4503 N N . PRO A 1 607 ? 44.531 -34.758 -3.933 1.00 62.34 607 PRO A N 1
ATOM 4504 C CA . PRO A 1 607 ? 45.273 -34.006 -4.948 1.00 62.34 607 PRO A CA 1
ATOM 4505 C C . PRO A 1 607 ? 44.400 -33.551 -6.126 1.00 62.34 607 PRO A C 1
ATOM 4507 O O . PRO A 1 607 ? 43.611 -34.327 -6.663 1.00 62.34 607 PRO A O 1
ATOM 4510 N N . GLY A 1 608 ? 44.569 -32.292 -6.537 1.00 57.88 608 GLY A N 1
ATOM 4511 C CA . GLY A 1 608 ? 43.748 -31.634 -7.562 1.00 57.88 608 GLY A CA 1
ATOM 4512 C C . GLY A 1 608 ? 42.563 -30.828 -7.012 1.00 57.88 608 GLY A C 1
ATOM 4513 O O . GLY A 1 608 ? 41.977 -30.050 -7.763 1.00 57.88 608 GLY A O 1
ATOM 4514 N N . PHE A 1 609 ? 42.251 -30.956 -5.716 1.00 63.62 609 PHE A N 1
ATOM 4515 C CA . PHE A 1 609 ? 41.195 -30.206 -5.033 1.00 63.62 609 PHE A CA 1
ATOM 4516 C C . PHE A 1 609 ? 41.746 -29.417 -3.834 1.00 63.62 609 PHE A C 1
ATOM 4518 O O . PHE A 1 609 ? 42.638 -29.884 -3.125 1.00 63.62 609 PHE A O 1
ATOM 4525 N N . SER A 1 610 ? 41.184 -28.237 -3.573 1.00 66.50 610 SER A N 1
ATOM 4526 C CA . SER A 1 610 ? 41.460 -27.395 -2.405 1.00 66.50 610 SER A CA 1
ATOM 4527 C C . SER A 1 610 ? 40.181 -27.124 -1.605 1.00 66.50 610 SER A C 1
ATOM 4529 O O . SER A 1 610 ? 39.080 -27.091 -2.156 1.00 66.50 610 SER A O 1
ATOM 4531 N N . GLY A 1 611 ? 40.319 -26.964 -0.289 1.00 67.69 611 GLY A N 1
ATOM 4532 C CA . GLY A 1 611 ? 39.196 -26.780 0.630 1.00 67.69 611 GLY A CA 1
ATOM 4533 C C . GLY A 1 611 ? 39.535 -27.209 2.059 1.00 67.69 611 GLY A C 1
ATOM 4534 O O . GLY A 1 611 ? 40.707 -27.404 2.389 1.00 67.69 611 GLY A O 1
ATOM 4535 N N . ASP A 1 612 ? 38.511 -27.336 2.900 1.00 71.25 612 ASP A N 1
ATOM 4536 C CA . ASP A 1 612 ? 38.610 -27.579 4.349 1.00 71.25 612 ASP A CA 1
ATOM 4537 C C . ASP A 1 612 ? 38.500 -29.063 4.759 1.00 71.25 612 ASP A C 1
ATOM 4539 O O . ASP A 1 612 ? 38.806 -29.406 5.901 1.00 71.25 612 ASP A O 1
ATOM 4543 N N . GLY A 1 613 ? 38.122 -29.949 3.830 1.00 72.75 613 GLY A N 1
ATOM 4544 C CA . GLY A 1 613 ? 37.986 -31.395 4.055 1.00 72.75 613 GLY A CA 1
ATOM 4545 C C . GLY A 1 613 ? 36.548 -31.875 4.291 1.00 72.75 613 GLY A C 1
ATOM 4546 O O . GLY A 1 613 ? 36.271 -33.065 4.120 1.00 72.75 613 GLY A O 1
ATOM 4547 N N . GLU A 1 614 ? 35.623 -30.965 4.604 1.00 74.25 614 GLU A N 1
ATOM 4548 C CA . GLU A 1 614 ? 34.180 -31.184 4.413 1.00 74.25 614 GLU A CA 1
ATOM 4549 C C . GLU A 1 614 ? 33.799 -30.824 2.967 1.00 74.25 614 GLU A C 1
ATOM 4551 O O . GLU A 1 614 ? 33.092 -31.571 2.288 1.00 74.25 614 GLU A O 1
ATOM 4556 N N . THR A 1 615 ? 34.380 -29.739 2.452 1.00 64.69 615 THR A N 1
ATOM 4557 C CA . THR A 1 615 ? 34.240 -29.241 1.083 1.00 64.69 615 THR A CA 1
ATOM 4558 C C . THR A 1 615 ? 35.591 -29.269 0.367 1.00 64.69 615 THR A C 1
ATOM 4560 O O . THR A 1 615 ? 36.594 -28.802 0.905 1.00 64.69 615 THR A O 1
ATOM 4563 N N . CYS A 1 616 ? 35.631 -29.784 -0.866 1.00 73.50 616 CYS A N 1
ATOM 4564 C CA . CYS A 1 616 ? 36.839 -29.855 -1.697 1.00 73.50 616 CYS A CA 1
ATOM 4565 C C . CYS A 1 616 ? 36.495 -29.492 -3.154 1.00 73.50 616 CYS A C 1
ATOM 4567 O O . CYS A 1 616 ? 35.638 -30.134 -3.759 1.00 73.50 616 CYS A O 1
ATOM 4569 N N . LEU A 1 617 ? 37.151 -28.477 -3.731 1.00 58.75 617 LEU A N 1
ATOM 4570 C CA . LEU A 1 617 ? 36.844 -27.916 -5.058 1.00 58.75 617 LEU A CA 1
ATOM 4571 C C . LEU A 1 617 ? 38.081 -27.885 -5.984 1.00 58.75 617 LEU A C 1
ATOM 4573 O O . LEU A 1 617 ? 39.191 -27.688 -5.494 1.00 58.75 617 LEU A O 1
ATOM 4577 N N . PRO A 1 618 ? 37.934 -28.089 -7.309 1.00 51.97 618 PRO A N 1
ATOM 4578 C CA . PRO A 1 618 ? 39.066 -28.195 -8.234 1.00 51.97 618 PRO A CA 1
ATOM 4579 C C . PRO A 1 618 ? 39.693 -26.840 -8.619 1.00 51.97 618 PRO A C 1
ATOM 4581 O O . PRO A 1 618 ? 39.020 -25.811 -8.677 1.00 51.97 618 PRO A O 1
ATOM 4584 N N . TYR A 1 619 ? 40.994 -26.864 -8.921 1.00 46.38 619 TYR A N 1
ATOM 4585 C CA . TYR A 1 619 ? 41.851 -25.688 -9.150 1.00 46.38 619 TYR A CA 1
ATOM 4586 C C . TYR A 1 619 ? 41.723 -25.057 -10.561 1.00 46.38 619 TYR A C 1
ATOM 4588 O O . TYR A 1 619 ? 41.424 -25.747 -11.538 1.00 46.38 619 TYR A O 1
ATOM 4596 N N . ARG A 1 620 ? 42.011 -23.749 -10.688 1.00 49.03 620 ARG A N 1
ATOM 4597 C CA . ARG A 1 620 ? 42.159 -22.998 -11.958 1.00 49.03 620 ARG A CA 1
ATOM 4598 C C . ARG A 1 620 ? 43.188 -21.866 -11.813 1.00 49.03 620 ARG A C 1
ATOM 4600 O O . ARG A 1 620 ? 43.212 -21.226 -10.769 1.00 49.03 620 ARG A O 1
ATOM 4607 N N . GLY A 1 621 ? 43.923 -21.583 -12.894 1.00 51.19 621 GLY A N 1
ATOM 4608 C CA . GLY A 1 621 ? 44.813 -20.421 -13.055 1.00 51.19 621 GLY A CA 1
ATOM 4609 C C . GLY A 1 621 ? 46.281 -20.808 -13.285 1.00 51.19 621 GLY A C 1
ATOM 4610 O O . GLY A 1 621 ? 46.915 -21.359 -12.387 1.00 51.19 621 GLY A O 1
ATOM 4611 N N . GLY A 1 622 ? 46.822 -20.530 -14.479 1.00 57.31 622 GLY A N 1
ATOM 4612 C CA . GLY A 1 622 ? 48.235 -20.770 -14.824 1.00 57.31 622 GLY A CA 1
ATOM 4613 C C . GLY A 1 622 ? 48.946 -19.582 -15.493 1.00 57.31 622 GLY A C 1
ATOM 4614 O O . GLY A 1 622 ? 50.080 -19.267 -15.130 1.00 57.31 622 GLY A O 1
ATOM 4615 N N . CYS A 1 623 ? 48.288 -18.876 -16.416 1.00 62.06 623 CYS A N 1
ATOM 4616 C CA . CYS A 1 623 ? 48.867 -17.748 -17.161 1.00 62.06 623 CYS A CA 1
ATOM 4617 C C . CYS A 1 623 ? 48.886 -16.405 -16.395 1.00 62.06 623 CYS A C 1
ATOM 4619 O O . CYS A 1 623 ? 49.494 -15.454 -16.885 1.00 62.06 623 CYS A O 1
ATOM 4621 N N . GLU A 1 624 ? 48.288 -16.298 -15.199 1.00 56.41 624 GLU A N 1
ATOM 4622 C CA . GLU A 1 624 ? 48.196 -15.029 -14.436 1.00 56.41 624 GLU A CA 1
ATOM 4623 C C . GLU A 1 624 ? 49.561 -14.410 -14.069 1.00 56.41 624 GLU A C 1
ATOM 4625 O O . GLU A 1 624 ? 49.649 -13.206 -13.844 1.00 56.41 624 GLU A O 1
ATOM 4630 N N . ASN A 1 625 ? 50.644 -15.198 -14.074 1.00 56.62 625 ASN A N 1
ATOM 4631 C CA . ASN A 1 625 ? 52.008 -14.732 -13.784 1.00 56.62 625 ASN A CA 1
ATOM 4632 C C . ASN A 1 625 ? 52.868 -14.443 -15.037 1.00 56.62 625 ASN A C 1
ATOM 4634 O O . ASN A 1 625 ? 54.072 -14.250 -14.908 1.00 56.62 625 ASN A O 1
ATOM 4638 N N . SER A 1 626 ? 52.280 -14.413 -16.244 1.00 60.09 626 SER A N 1
ATOM 4639 C CA . SER A 1 626 ? 52.967 -14.107 -17.523 1.00 60.09 626 SER A CA 1
ATOM 4640 C C . SER A 1 626 ? 54.297 -14.866 -17.770 1.00 60.09 626 SER A C 1
ATOM 4642 O O . SER A 1 626 ? 55.336 -14.236 -17.960 1.00 60.09 626 SER A O 1
ATOM 4644 N N . PRO A 1 627 ? 54.301 -16.215 -17.795 1.00 66.44 627 PRO A N 1
ATOM 4645 C CA . PRO A 1 627 ? 55.531 -17.020 -17.841 1.00 66.44 627 PRO A CA 1
ATOM 4646 C C . PRO A 1 627 ? 56.196 -17.173 -19.229 1.00 66.44 627 PRO A C 1
ATOM 4648 O O . PRO A 1 627 ? 57.234 -17.824 -19.329 1.00 66.44 627 PRO A O 1
ATOM 4651 N N . CYS A 1 628 ? 55.614 -16.623 -20.300 1.00 74.38 628 CYS A N 1
ATOM 4652 C CA . CYS A 1 628 ? 56.131 -16.739 -21.673 1.00 74.38 628 CYS A CA 1
ATOM 4653 C C . CYS A 1 628 ? 57.007 -15.536 -22.071 1.00 74.38 628 CYS A C 1
ATOM 4655 O O . CYS A 1 628 ? 56.917 -14.466 -21.468 1.00 74.38 628 CYS A O 1
ATOM 4657 N N . TYR A 1 629 ? 57.834 -15.683 -23.114 1.00 72.19 629 TYR A N 1
ATOM 4658 C CA . TYR A 1 629 ? 58.680 -14.586 -23.599 1.00 72.19 629 TYR A CA 1
ATOM 4659 C C . TYR A 1 629 ? 57.830 -13.373 -24.054 1.00 72.19 629 TYR A C 1
ATOM 4661 O O . TYR A 1 629 ? 56.788 -13.575 -24.683 1.00 72.19 629 TYR A O 1
ATOM 4669 N N . PRO A 1 630 ? 58.230 -12.110 -23.790 1.00 61.84 630 PRO A N 1
ATOM 4670 C CA . PRO A 1 630 ? 57.429 -10.938 -24.151 1.00 61.84 630 PRO A CA 1
ATOM 4671 C C . PRO A 1 630 ? 57.039 -10.897 -25.638 1.00 61.84 630 PRO A C 1
ATOM 4673 O O . PRO A 1 630 ? 57.896 -10.887 -26.520 1.00 61.84 630 PRO A O 1
ATOM 4676 N N . GLY A 1 631 ? 55.730 -10.865 -25.909 1.00 65.12 631 GLY A N 1
ATOM 4677 C CA . GLY A 1 631 ? 55.158 -10.941 -27.261 1.00 65.12 631 GLY A CA 1
ATOM 4678 C C . GLY A 1 631 ? 54.723 -12.345 -27.709 1.00 65.12 631 GLY A C 1
ATOM 4679 O O . GLY A 1 631 ? 54.134 -12.472 -28.778 1.00 65.12 631 GLY A O 1
ATOM 4680 N N . VAL A 1 632 ? 54.960 -13.385 -26.902 1.00 74.19 632 VAL A N 1
ATOM 4681 C CA . VAL A 1 632 ? 54.497 -14.763 -27.139 1.00 74.19 632 VAL A CA 1
ATOM 4682 C C . VAL A 1 632 ? 53.202 -15.036 -26.363 1.00 74.19 632 VAL A C 1
ATOM 4684 O O . VAL A 1 632 ? 53.048 -14.635 -25.210 1.00 74.19 632 VAL A O 1
ATOM 4687 N N . GLN A 1 633 ? 52.250 -15.727 -26.995 1.00 71.56 633 GLN A N 1
ATOM 4688 C CA . GLN A 1 633 ? 50.925 -16.003 -26.428 1.00 71.56 633 GLN A CA 1
ATOM 4689 C C . GLN A 1 633 ? 50.963 -17.163 -25.409 1.00 71.56 633 GLN A C 1
ATOM 4691 O O . GLN A 1 633 ? 51.586 -18.192 -25.673 1.00 71.56 633 GLN A O 1
ATOM 4696 N N . CYS A 1 634 ? 50.281 -17.003 -24.267 1.00 73.38 634 CYS A N 1
ATOM 4697 C CA . CYS A 1 634 ? 50.129 -18.015 -23.208 1.00 73.38 634 CYS A CA 1
ATOM 4698 C C . CYS A 1 634 ? 48.745 -18.683 -23.289 1.00 73.38 634 CYS A C 1
ATOM 4700 O O . CYS A 1 634 ? 47.753 -17.998 -23.547 1.00 73.38 634 CYS A O 1
ATOM 4702 N N . LEU A 1 635 ? 48.667 -19.994 -23.041 1.00 67.62 635 LEU A N 1
ATOM 4703 C CA . LEU A 1 635 ? 47.417 -20.758 -22.967 1.00 67.62 635 LEU A CA 1
ATOM 4704 C C . LEU A 1 635 ? 47.362 -21.625 -21.698 1.00 67.62 635 LEU A C 1
ATOM 4706 O O . LEU A 1 635 ? 48.300 -22.372 -21.422 1.00 67.62 635 LEU A O 1
ATOM 4710 N N . ASP A 1 636 ? 46.248 -21.576 -20.963 1.00 64.56 636 ASP A N 1
ATOM 4711 C CA . ASP A 1 636 ? 46.022 -22.418 -19.779 1.00 64.56 636 ASP A CA 1
ATOM 4712 C C . ASP A 1 636 ? 45.571 -23.839 -20.152 1.00 64.56 636 ASP A C 1
ATOM 4714 O O . ASP A 1 636 ? 44.782 -24.054 -21.075 1.00 64.56 636 ASP A O 1
ATOM 4718 N N . THR A 1 637 ? 46.049 -24.824 -19.391 1.00 56.78 637 THR A N 1
ATOM 4719 C CA . THR A 1 637 ? 45.791 -26.259 -19.580 1.00 56.78 637 THR A CA 1
ATOM 4720 C C . THR A 1 637 ? 45.503 -26.948 -18.234 1.00 56.78 637 THR A C 1
ATOM 4722 O O . THR A 1 637 ? 45.869 -26.418 -17.184 1.00 56.78 637 THR A O 1
ATOM 4725 N N . PRO A 1 638 ? 44.908 -28.160 -18.208 1.00 51.47 638 PRO A N 1
ATOM 4726 C CA . PRO A 1 638 ? 44.609 -28.875 -16.957 1.00 51.47 638 PRO A CA 1
ATOM 4727 C C . PRO A 1 638 ? 45.822 -29.265 -16.089 1.00 51.47 638 PRO A C 1
ATOM 4729 O O . PRO A 1 638 ? 45.634 -29.820 -15.010 1.00 51.47 638 PRO A O 1
ATOM 4732 N N . SER A 1 639 ? 47.051 -29.016 -16.551 1.00 47.62 639 SER A N 1
ATOM 4733 C CA . SER A 1 639 ? 48.305 -29.357 -15.865 1.00 47.62 639 SER A CA 1
ATOM 4734 C C . SER A 1 639 ? 49.309 -28.194 -15.781 1.00 47.62 639 SER A C 1
ATOM 4736 O O . SER A 1 639 ? 50.473 -28.428 -15.465 1.00 47.62 639 SER A O 1
ATOM 4738 N N . GLY A 1 640 ? 48.893 -26.957 -16.081 1.00 64.12 640 GLY A N 1
ATOM 4739 C CA . GLY A 1 640 ? 49.766 -25.775 -16.118 1.00 64.12 640 GLY A CA 1
ATOM 4740 C C . GLY A 1 640 ? 49.484 -24.885 -17.330 1.00 64.12 640 GLY A C 1
ATOM 4741 O O . GLY A 1 640 ? 48.358 -24.844 -17.816 1.00 64.12 640 GLY A O 1
ATOM 4742 N N . TYR A 1 641 ? 50.503 -24.208 -17.851 1.00 67.31 641 TYR A N 1
ATOM 4743 C CA . TYR A 1 641 ? 50.410 -23.325 -19.021 1.00 67.31 641 TYR A CA 1
ATOM 4744 C C . TYR A 1 641 ? 51.235 -23.855 -20.207 1.00 67.31 641 TYR A C 1
ATOM 4746 O O . TYR A 1 641 ? 52.104 -24.713 -20.042 1.00 67.31 641 TYR A O 1
ATOM 4754 N N . LEU A 1 642 ? 50.985 -23.314 -21.401 1.00 67.31 642 LEU A N 1
ATOM 4755 C CA . LEU A 1 642 ? 51.750 -23.557 -22.625 1.00 67.31 642 LEU A CA 1
ATOM 4756 C C . LEU A 1 642 ? 52.038 -22.224 -23.342 1.00 67.31 642 LEU A C 1
ATOM 4758 O O . LEU A 1 642 ? 51.171 -21.353 -23.383 1.00 67.31 642 LEU A O 1
ATOM 4762 N N . CYS A 1 643 ? 53.233 -22.073 -23.918 1.00 76.75 643 CYS A N 1
ATOM 4763 C CA . CYS A 1 643 ? 53.646 -20.883 -24.672 1.00 76.75 643 CYS A CA 1
ATOM 4764 C C . CYS A 1 643 ? 53.653 -21.144 -26.189 1.00 76.75 643 CYS A C 1
ATOM 4766 O O . CYS A 1 643 ? 53.934 -22.257 -26.634 1.00 76.75 643 CYS A O 1
ATOM 4768 N N . GLY A 1 644 ? 53.339 -20.116 -26.983 1.00 73.25 644 GLY A N 1
ATOM 4769 C CA . GLY A 1 644 ? 53.416 -20.144 -28.450 1.00 73.25 644 GLY A CA 1
ATOM 4770 C C . GLY A 1 644 ? 54.847 -20.062 -29.024 1.00 73.25 644 GLY A C 1
ATOM 4771 O O . GLY A 1 644 ? 55.818 -20.004 -28.275 1.00 73.25 644 GLY A O 1
ATOM 4772 N N . PRO A 1 645 ? 55.004 -20.040 -30.361 1.00 74.25 645 PRO A N 1
ATOM 4773 C CA . PRO A 1 645 ? 56.312 -19.960 -31.020 1.00 74.25 645 PRO A CA 1
ATOM 4774 C C . PRO A 1 645 ? 56.981 -18.575 -30.901 1.00 74.25 645 PRO A C 1
ATOM 4776 O O . PRO A 1 645 ? 56.314 -17.557 -30.719 1.00 74.25 645 PRO A O 1
ATOM 4779 N N . CYS A 1 646 ? 58.311 -18.539 -31.053 1.00 70.56 646 CYS A N 1
ATOM 4780 C CA . CYS A 1 646 ? 59.116 -17.309 -31.035 1.00 70.56 646 CYS A CA 1
ATOM 4781 C C . CYS A 1 646 ? 58.791 -16.336 -32.199 1.00 70.56 646 CYS A C 1
ATOM 4783 O O . CYS A 1 646 ? 58.415 -16.788 -33.285 1.00 70.56 646 CYS A O 1
ATOM 4785 N N . PRO A 1 647 ? 58.997 -15.011 -32.025 1.00 68.69 647 PRO A N 1
ATOM 4786 C CA . PRO A 1 647 ? 58.801 -14.017 -33.088 1.00 68.69 647 PRO A CA 1
ATOM 4787 C C . PRO A 1 647 ? 59.773 -14.154 -34.283 1.00 68.69 647 PRO A C 1
ATOM 4789 O O . PRO A 1 647 ? 60.887 -14.657 -34.115 1.00 68.69 647 PRO A O 1
ATOM 4792 N N . PRO A 1 648 ? 59.411 -13.643 -35.482 1.00 57.53 648 PRO A N 1
ATOM 4793 C CA . PRO A 1 648 ? 60.251 -13.714 -36.681 1.00 57.53 648 PRO A CA 1
ATOM 4794 C C . PRO A 1 648 ? 61.666 -13.148 -36.493 1.00 57.53 648 PRO A C 1
ATOM 4796 O O . PRO A 1 648 ? 61.867 -12.116 -35.854 1.00 57.53 648 PRO A O 1
ATOM 4799 N N . GLY A 1 649 ? 62.656 -13.821 -37.084 1.00 58.72 649 GLY A N 1
ATOM 4800 C CA . GLY A 1 649 ? 64.079 -13.492 -36.927 1.00 58.72 649 GLY A CA 1
ATOM 4801 C C . GLY A 1 649 ? 64.733 -14.072 -35.665 1.00 58.72 649 GLY A C 1
ATOM 4802 O O . GLY A 1 649 ? 65.947 -13.925 -35.504 1.00 58.72 649 GLY A O 1
ATOM 4803 N N . TYR A 1 650 ? 63.961 -14.756 -34.810 1.00 67.25 650 TYR A N 1
ATOM 4804 C CA . TYR A 1 650 ? 64.449 -15.483 -33.642 1.00 67.25 650 TYR A CA 1
ATOM 4805 C C . TYR A 1 650 ? 63.965 -16.948 -33.640 1.00 67.25 650 TYR A C 1
ATOM 4807 O O . TYR A 1 650 ? 62.888 -17.257 -34.141 1.00 67.25 650 TYR A O 1
ATOM 4815 N N . THR A 1 651 ? 64.745 -17.857 -33.049 1.00 64.50 651 THR A N 1
ATOM 4816 C CA . THR A 1 651 ? 64.420 -19.291 -32.906 1.00 64.50 651 THR A CA 1
ATOM 4817 C C . THR A 1 651 ? 64.555 -19.767 -31.458 1.00 64.50 651 THR A C 1
ATOM 4819 O O . THR A 1 651 ? 65.436 -19.292 -30.736 1.00 64.50 651 THR A O 1
ATOM 4822 N N . GLY A 1 652 ? 63.673 -20.672 -31.020 1.00 69.00 652 GLY A N 1
ATOM 4823 C CA . GLY A 1 652 ? 63.559 -21.103 -29.626 1.00 69.00 652 GLY A CA 1
ATOM 4824 C C . GLY A 1 652 ? 62.212 -21.753 -29.279 1.00 69.00 652 GLY A C 1
ATOM 4825 O O . GLY A 1 652 ? 61.465 -22.141 -30.175 1.00 69.00 652 GLY A O 1
ATOM 4826 N N . ASP A 1 653 ? 61.909 -21.872 -27.984 1.00 68.50 653 ASP A N 1
ATOM 4827 C CA . ASP A 1 653 ? 60.808 -22.688 -27.432 1.00 68.50 653 ASP A CA 1
ATOM 4828 C C . ASP A 1 653 ? 59.579 -21.894 -26.937 1.00 68.50 653 ASP A C 1
ATOM 4830 O O . ASP A 1 653 ? 58.663 -22.472 -26.355 1.00 68.50 653 ASP A O 1
ATOM 4834 N N . GLY A 1 654 ? 59.554 -20.573 -27.143 1.00 69.25 654 GLY A N 1
ATOM 4835 C CA . GLY A 1 654 ? 58.498 -19.679 -26.638 1.00 69.25 654 GLY A CA 1
ATOM 4836 C C . GLY A 1 654 ? 58.737 -19.133 -25.224 1.00 69.25 654 GLY A C 1
ATOM 4837 O O . GLY A 1 654 ? 58.085 -18.167 -24.819 1.00 6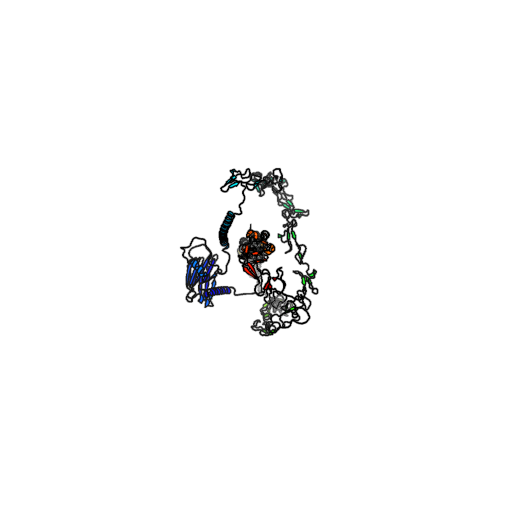9.25 654 GLY A O 1
ATOM 4838 N N . VAL A 1 655 ? 59.708 -19.691 -24.496 1.00 72.88 655 VAL A N 1
ATOM 4839 C CA . VAL A 1 655 ? 60.204 -19.187 -23.205 1.00 72.88 655 VAL A CA 1
ATOM 4840 C C . VAL A 1 655 ? 61.584 -18.526 -23.381 1.00 72.88 655 VAL A C 1
ATOM 4842 O O . VAL A 1 655 ? 61.937 -17.612 -22.637 1.00 72.88 655 VAL A O 1
ATOM 4845 N N . SER A 1 656 ? 62.372 -18.914 -24.392 1.00 62.78 656 SER A N 1
ATOM 4846 C CA . SER A 1 656 ? 63.666 -18.302 -24.756 1.00 62.78 656 SER A CA 1
ATOM 4847 C C . SER A 1 656 ? 63.957 -18.382 -26.266 1.00 62.78 656 SER A C 1
ATOM 4849 O O . SER A 1 656 ? 63.700 -19.418 -26.870 1.00 62.78 656 SER A O 1
ATOM 4851 N N . CYS A 1 657 ? 64.512 -17.318 -26.884 1.00 72.31 657 CYS A N 1
ATOM 4852 C CA . CYS A 1 657 ? 64.651 -17.168 -28.354 1.00 72.31 657 CYS A CA 1
ATOM 4853 C C . CYS A 1 657 ? 65.971 -16.448 -28.805 1.00 72.31 657 CYS A C 1
ATOM 4855 O O . CYS A 1 657 ? 66.388 -15.506 -28.135 1.00 72.31 657 CYS A O 1
ATOM 4857 N N . ASN A 1 658 ? 66.614 -16.822 -29.940 1.00 60.78 658 ASN A N 1
ATOM 4858 C CA . ASN A 1 658 ? 67.957 -16.341 -30.413 1.00 60.78 658 ASN A CA 1
ATOM 4859 C C . ASN A 1 658 ? 68.098 -16.116 -31.964 1.00 60.78 658 ASN A C 1
ATOM 4861 O O . ASN A 1 658 ? 67.249 -16.604 -32.696 1.00 60.78 658 ASN A O 1
ATOM 4865 N N . ARG A 1 659 ? 69.153 -15.428 -32.485 1.00 56.09 659 ARG A N 1
ATOM 4866 C CA . ARG A 1 659 ? 69.272 -14.816 -33.866 1.00 56.09 659 ARG A CA 1
ATOM 4867 C C . ARG A 1 659 ? 70.443 -15.330 -34.783 1.00 56.09 659 ARG A C 1
ATOM 4869 O O . ARG A 1 659 ? 71.390 -15.918 -34.275 1.00 56.09 659 ARG A O 1
ATOM 4876 N N . PHE A 1 660 ? 70.395 -15.054 -36.109 1.00 57.09 660 PHE A N 1
ATOM 4877 C CA . PHE A 1 660 ? 71.293 -15.496 -37.231 1.00 57.09 660 PHE A CA 1
ATOM 4878 C C . PHE A 1 660 ? 72.494 -14.566 -37.666 1.00 57.09 660 PHE A C 1
ATOM 4880 O O . PHE A 1 660 ? 72.661 -13.477 -37.108 1.00 57.09 660 PHE A O 1
ATOM 4887 N N . ILE A 1 661 ? 73.291 -15.000 -38.683 1.00 60.25 661 ILE A N 1
ATOM 4888 C CA . ILE A 1 661 ? 74.612 -14.505 -39.226 1.00 60.25 661 ILE A CA 1
ATOM 4889 C C . ILE A 1 661 ? 74.525 -14.093 -40.742 1.00 60.25 661 ILE A C 1
ATOM 4891 O O . ILE A 1 661 ? 73.552 -14.487 -41.376 1.00 60.25 661 ILE A O 1
ATOM 4895 N N . THR A 1 662 ? 75.465 -13.304 -41.336 1.00 66.94 662 THR A N 1
ATOM 4896 C CA . THR A 1 662 ? 75.322 -12.650 -42.693 1.00 66.94 662 THR A CA 1
ATOM 4897 C C . THR A 1 662 ? 76.635 -12.412 -43.509 1.00 66.94 662 THR A C 1
ATOM 4899 O O . THR A 1 662 ? 77.729 -12.611 -42.996 1.00 66.94 662 THR A O 1
ATOM 4902 N N . CYS A 1 663 ? 76.577 -11.879 -44.749 1.00 64.50 663 CYS A N 1
ATOM 4903 C CA . CYS A 1 663 ? 77.729 -11.441 -45.585 1.00 64.50 663 CYS A CA 1
ATOM 4904 C C . CYS A 1 663 ? 78.663 -10.421 -44.897 1.00 64.50 663 CYS A C 1
ATOM 4906 O O . CYS A 1 663 ? 79.803 -10.246 -45.340 1.00 64.50 663 CYS A O 1
ATOM 4908 N N . ASN A 1 664 ? 78.219 -9.742 -43.828 1.00 67.19 664 ASN A N 1
ATOM 4909 C CA . ASN A 1 664 ? 79.072 -8.852 -43.024 1.00 67.19 664 ASN A CA 1
ATOM 4910 C C . ASN A 1 664 ? 80.314 -9.576 -42.465 1.00 67.19 664 ASN A C 1
ATOM 4912 O O . ASN A 1 664 ? 81.340 -8.941 -42.222 1.00 67.19 664 ASN A O 1
ATOM 4916 N N . ASP A 1 665 ? 80.242 -10.903 -42.344 1.00 65.00 665 ASP A N 1
ATOM 4917 C CA . ASP A 1 665 ? 81.297 -11.785 -41.849 1.00 65.00 665 ASP A CA 1
ATOM 4918 C C . ASP A 1 665 ? 82.339 -12.196 -42.935 1.00 65.00 665 ASP A C 1
ATOM 4920 O O . ASP A 1 665 ? 83.263 -12.955 -42.653 1.00 65.00 665 ASP A O 1
ATOM 4924 N N . ARG A 1 666 ? 82.245 -11.627 -44.156 1.00 68.38 666 ARG A N 1
ATOM 4925 C CA . ARG A 1 666 ? 83.238 -11.625 -45.270 1.00 68.38 666 ARG A CA 1
ATOM 4926 C C . ARG A 1 666 ? 83.729 -12.995 -45.821 1.00 68.38 666 ARG A C 1
ATOM 4928 O O . ARG A 1 666 ? 84.857 -13.394 -45.532 1.00 68.38 666 ARG A O 1
ATOM 4935 N N . PRO A 1 667 ? 82.966 -13.654 -46.724 1.00 68.19 667 PRO A N 1
ATOM 4936 C CA . PRO A 1 667 ? 83.292 -15.006 -47.216 1.00 68.19 667 PRO A CA 1
ATOM 4937 C C . PRO A 1 667 ? 83.754 -15.175 -48.693 1.00 68.19 667 PRO A C 1
ATOM 4939 O O . PRO A 1 667 ? 84.140 -16.285 -49.058 1.00 68.19 667 PRO A O 1
ATOM 4942 N N . CYS A 1 668 ? 83.713 -14.154 -49.566 1.00 76.50 668 CYS A N 1
ATOM 4943 C CA . CYS A 1 668 ? 84.040 -14.287 -51.010 1.00 76.50 668 CYS A CA 1
ATOM 4944 C C . CYS A 1 668 ? 85.492 -13.877 -51.373 1.00 76.50 668 CYS A C 1
ATOM 4946 O O . CYS A 1 668 ? 86.214 -13.326 -50.543 1.00 76.50 668 CYS A O 1
ATOM 4948 N N . PHE A 1 669 ? 85.932 -14.124 -52.620 1.00 71.19 669 PHE A N 1
ATOM 4949 C CA . PHE A 1 669 ? 87.243 -13.669 -53.124 1.00 71.19 669 PHE A CA 1
ATOM 4950 C C . PHE A 1 669 ? 87.325 -12.136 -53.250 1.00 71.19 669 PHE A C 1
ATOM 4952 O O . PHE A 1 669 ? 86.346 -11.488 -53.617 1.00 71.19 669 PHE A O 1
ATOM 4959 N N . ASP A 1 670 ? 88.502 -11.549 -53.012 1.00 64.62 670 ASP A N 1
ATOM 4960 C CA . ASP A 1 670 ? 88.735 -10.117 -53.230 1.00 64.62 670 ASP A CA 1
ATOM 4961 C C . ASP A 1 670 ? 88.532 -9.746 -54.711 1.00 64.62 670 ASP A C 1
ATOM 4963 O O . ASP A 1 670 ? 89.213 -10.249 -55.604 1.00 64.62 670 ASP A O 1
ATOM 4967 N N . GLY A 1 671 ? 87.574 -8.851 -54.965 1.00 65.62 671 GLY A N 1
ATOM 4968 C CA . GLY A 1 671 ? 87.120 -8.471 -56.310 1.00 65.62 671 GLY A CA 1
ATOM 4969 C C . GLY A 1 671 ? 85.852 -9.192 -56.790 1.00 65.62 671 GLY A C 1
ATOM 4970 O O . GLY A 1 671 ? 85.270 -8.771 -57.788 1.00 65.62 671 GLY A O 1
ATOM 4971 N N . VAL A 1 672 ? 85.377 -10.211 -56.066 1.00 72.81 672 VAL A N 1
ATOM 4972 C CA . VAL A 1 672 ? 84.100 -10.905 -56.304 1.00 72.81 672 VAL A CA 1
ATOM 4973 C C . VAL A 1 672 ? 83.044 -10.415 -55.302 1.00 72.81 672 VAL A C 1
ATOM 4975 O O . VAL A 1 672 ? 83.337 -10.198 -54.128 1.00 72.81 672 VAL A O 1
ATOM 4978 N N . GLN A 1 673 ? 81.798 -10.215 -55.746 1.00 71.69 673 GLN A N 1
ATOM 4979 C CA . GLN A 1 673 ? 80.724 -9.693 -54.884 1.00 71.69 673 GLN A CA 1
ATOM 4980 C C . GLN A 1 673 ? 80.043 -10.788 -54.043 1.00 71.69 673 GLN A C 1
ATOM 4982 O O . GLN A 1 673 ? 79.774 -11.869 -54.558 1.00 71.69 673 GLN A O 1
ATOM 4987 N N . CYS A 1 674 ? 79.729 -10.461 -52.780 1.00 70.94 674 CYS A N 1
ATOM 4988 C CA . CYS A 1 674 ? 78.883 -11.240 -51.857 1.00 70.94 674 CYS A CA 1
ATOM 4989 C C . CYS A 1 674 ? 77.428 -10.751 -51.929 1.00 70.94 674 CYS A C 1
ATOM 4991 O O . CYS A 1 674 ? 77.200 -9.552 -52.127 1.00 70.94 674 CYS A O 1
ATOM 4993 N N . ARG A 1 675 ? 76.447 -11.632 -51.711 1.00 70.44 675 ARG A N 1
ATOM 4994 C CA . ARG A 1 675 ? 75.036 -11.254 -51.506 1.00 70.44 675 ARG A CA 1
ATOM 4995 C C . ARG A 1 675 ? 74.379 -12.122 -50.428 1.00 70.44 675 ARG A C 1
ATOM 4997 O O . ARG A 1 675 ? 74.540 -13.336 -50.457 1.00 70.44 675 ARG A O 1
ATOM 5004 N N . ASP A 1 676 ? 73.630 -11.495 -49.519 1.00 61.81 676 ASP A N 1
ATOM 5005 C CA . ASP A 1 676 ? 72.790 -12.179 -48.523 1.00 61.81 676 ASP A CA 1
ATOM 5006 C C . ASP A 1 676 ? 71.489 -12.720 -49.147 1.00 61.81 676 ASP A C 1
ATOM 5008 O O . ASP A 1 676 ? 70.899 -12.098 -50.035 1.00 61.81 676 ASP A O 1
ATOM 5012 N N . GLY A 1 677 ? 71.027 -13.861 -48.638 1.00 59.75 677 GLY A N 1
ATOM 5013 C CA . GLY A 1 677 ? 69.777 -14.535 -48.985 1.00 59.75 677 GLY A CA 1
ATOM 5014 C C . GLY A 1 677 ? 69.000 -14.971 -47.737 1.00 59.75 677 GLY A C 1
ATOM 5015 O O . GLY A 1 677 ? 69.445 -14.763 -46.612 1.00 59.75 677 GLY A O 1
ATOM 5016 N N . VAL A 1 678 ? 67.822 -15.573 -47.932 1.00 56.44 678 VAL A N 1
ATOM 5017 C CA . VAL A 1 678 ? 66.837 -15.808 -46.850 1.00 56.44 678 VAL A CA 1
ATOM 5018 C C . VAL A 1 678 ? 67.376 -16.703 -45.718 1.00 56.44 678 VAL A C 1
ATOM 5020 O O . VAL A 1 678 ? 67.020 -16.484 -44.563 1.00 56.44 678 VAL A O 1
ATOM 5023 N N . ASP A 1 679 ? 68.290 -17.628 -46.038 1.00 54.09 679 ASP A N 1
ATOM 5024 C CA . ASP A 1 679 ? 68.918 -18.567 -45.094 1.00 54.09 679 ASP A CA 1
ATOM 5025 C C . ASP A 1 679 ? 70.474 -18.542 -45.118 1.00 54.09 679 ASP A C 1
ATOM 5027 O O . ASP A 1 679 ? 71.108 -19.411 -44.517 1.00 54.09 679 ASP A O 1
ATOM 5031 N N . GLY A 1 680 ? 71.131 -17.605 -45.828 1.00 65.00 680 GLY A N 1
ATOM 5032 C CA . GLY A 1 680 ? 72.593 -17.662 -46.057 1.00 65.00 680 GLY A CA 1
ATOM 5033 C C . GLY A 1 680 ? 73.185 -16.587 -46.989 1.00 65.00 680 GLY A C 1
ATOM 5034 O O . GLY A 1 680 ? 72.660 -15.482 -47.057 1.00 65.00 680 GLY A O 1
ATOM 5035 N N . PHE A 1 681 ? 74.282 -16.898 -47.703 1.00 70.38 681 PHE A N 1
ATOM 5036 C CA . PHE A 1 681 ? 75.000 -15.976 -48.613 1.00 70.38 681 PHE A CA 1
ATOM 5037 C C . PHE A 1 681 ? 75.559 -16.655 -49.891 1.00 70.38 681 PHE A C 1
ATOM 5039 O O . PHE A 1 681 ? 75.759 -17.869 -49.902 1.00 70.38 681 PHE A O 1
ATOM 5046 N N . GLU A 1 682 ? 75.882 -15.875 -50.939 1.00 71.31 682 GLU A N 1
ATOM 5047 C CA . GLU A 1 682 ? 76.413 -16.342 -52.249 1.00 71.31 682 GLU A CA 1
ATOM 5048 C C . GLU A 1 682 ? 77.528 -15.434 -52.858 1.00 71.31 682 GLU A C 1
ATOM 5050 O O . GLU A 1 682 ? 77.692 -14.292 -52.424 1.00 71.31 682 GLU A O 1
ATOM 5055 N N . CYS A 1 683 ? 78.275 -15.920 -53.880 1.00 77.75 683 CYS A N 1
ATOM 5056 C CA . CYS A 1 683 ? 79.413 -15.245 -54.572 1.00 77.75 683 CYS A CA 1
ATOM 5057 C C . CYS A 1 683 ? 79.364 -15.362 -56.135 1.00 77.75 683 CYS A C 1
ATOM 5059 O O . CYS A 1 683 ? 78.613 -16.186 -56.652 1.00 77.75 683 CYS A O 1
ATOM 5061 N N . GLY A 1 684 ? 80.173 -14.587 -56.898 1.00 72.38 684 GLY A N 1
ATOM 5062 C CA . GLY A 1 684 ? 80.147 -14.480 -58.392 1.00 72.38 684 GLY A CA 1
ATOM 5063 C C . GLY A 1 684 ? 81.460 -14.752 -59.209 1.00 72.38 684 GLY A C 1
ATOM 5064 O O . GLY A 1 684 ? 82.425 -15.254 -58.645 1.00 72.38 684 GLY A O 1
ATOM 5065 N N . PRO A 1 685 ? 81.514 -14.440 -60.537 1.00 72.50 685 PRO A N 1
ATOM 5066 C CA . PRO A 1 685 ? 82.480 -15.016 -61.524 1.00 72.50 685 PRO A CA 1
ATOM 5067 C C . PRO A 1 685 ? 83.778 -14.217 -61.892 1.00 72.50 685 PRO A C 1
ATOM 5069 O O . PRO A 1 685 ? 83.877 -13.023 -61.614 1.00 72.50 685 PRO A O 1
ATOM 5072 N N . CYS A 1 686 ? 84.756 -14.864 -62.583 1.00 69.19 686 CYS A N 1
ATOM 5073 C CA . CYS A 1 686 ? 86.058 -14.287 -63.057 1.00 69.19 686 CYS A CA 1
ATOM 5074 C C . CYS A 1 686 ? 85.925 -13.100 -64.068 1.00 69.19 686 CYS A C 1
ATOM 5076 O O . CYS A 1 686 ? 84.981 -13.070 -64.861 1.00 69.19 686 CYS A O 1
ATOM 5078 N N . PRO A 1 687 ? 86.929 -12.188 -64.153 1.00 70.56 687 PRO A N 1
ATOM 5079 C CA . PRO A 1 687 ? 86.994 -11.090 -65.141 1.00 70.56 687 PRO A CA 1
ATOM 5080 C C . PRO A 1 687 ? 87.380 -11.500 -66.589 1.00 70.56 687 PRO A C 1
ATOM 5082 O O . PRO A 1 687 ? 87.819 -12.626 -66.808 1.00 70.56 687 PRO A O 1
ATOM 5085 N N . PRO A 1 688 ? 87.299 -10.586 -67.587 1.00 55.78 688 PRO A N 1
ATOM 5086 C CA . PRO A 1 688 ? 87.692 -10.842 -68.983 1.00 55.78 688 PRO A CA 1
ATOM 5087 C C . PRO A 1 688 ? 89.205 -11.006 -69.206 1.00 55.78 688 PRO A C 1
ATOM 5089 O O . PRO A 1 688 ? 90.019 -10.414 -68.503 1.00 55.78 688 PRO A O 1
ATOM 5092 N N . GLY A 1 689 ? 89.587 -11.775 -70.236 1.00 62.22 689 GLY A N 1
ATOM 5093 C CA . GLY A 1 689 ? 90.980 -12.211 -70.461 1.00 62.22 689 GLY A CA 1
ATOM 5094 C C . GLY A 1 689 ? 91.400 -13.395 -69.573 1.00 62.22 689 GLY A C 1
ATOM 5095 O O . GLY A 1 689 ? 92.566 -13.788 -69.554 1.00 62.22 689 GLY A O 1
ATOM 5096 N N . TYR A 1 690 ? 90.432 -13.936 -68.837 1.00 62.69 690 TYR A N 1
ATOM 5097 C CA . TYR A 1 690 ? 90.571 -14.736 -67.633 1.00 62.69 690 TYR A CA 1
ATOM 5098 C C . TYR A 1 690 ? 89.293 -15.664 -67.540 1.00 62.69 690 TYR A C 1
ATOM 5100 O O . TYR A 1 690 ? 88.259 -15.324 -68.111 1.00 62.69 690 TYR A O 1
ATOM 5108 N N . THR A 1 691 ? 89.331 -16.871 -66.927 1.00 62.47 691 THR A N 1
ATOM 5109 C CA . THR A 1 691 ? 88.206 -17.848 -66.815 1.00 62.47 691 THR A CA 1
ATOM 5110 C C . THR A 1 691 ? 88.324 -18.832 -65.616 1.00 62.47 691 THR A C 1
ATOM 5112 O O . THR A 1 691 ? 89.317 -19.547 -65.525 1.00 62.47 691 THR A O 1
ATOM 5115 N N . GLY A 1 692 ? 87.335 -18.884 -64.705 1.00 70.69 692 GLY A N 1
ATOM 5116 C CA . GLY A 1 692 ? 87.371 -19.636 -63.424 1.00 70.69 692 GLY A CA 1
ATOM 5117 C C . GLY A 1 692 ? 86.122 -19.410 -62.537 1.00 70.69 692 GLY A C 1
ATOM 5118 O O . GLY A 1 692 ? 85.174 -18.776 -63.004 1.00 70.69 692 GLY A O 1
ATOM 5119 N N . ASP A 1 693 ? 86.098 -19.926 -61.295 1.00 65.31 693 ASP A N 1
ATOM 5120 C CA . ASP A 1 693 ? 84.874 -20.126 -60.476 1.00 65.31 693 ASP A CA 1
ATOM 5121 C C . ASP A 1 693 ? 84.579 -19.086 -59.365 1.00 65.31 693 ASP A C 1
ATOM 5123 O O . ASP A 1 693 ? 83.418 -18.727 -59.186 1.00 65.31 693 ASP A O 1
ATOM 5127 N N . GLY A 1 694 ? 85.585 -18.549 -58.662 1.00 68.38 694 GLY A N 1
ATOM 5128 C CA . GLY A 1 694 ? 85.470 -17.294 -57.889 1.00 68.38 694 GLY A CA 1
ATOM 5129 C C . GLY A 1 694 ? 85.221 -17.372 -56.370 1.00 68.38 694 GLY A C 1
ATOM 5130 O O . GLY A 1 694 ? 85.060 -16.322 -55.740 1.00 68.38 694 GLY A O 1
ATOM 5131 N N . GLN A 1 695 ? 85.230 -18.555 -55.743 1.00 68.75 695 GLN A N 1
ATOM 5132 C CA . GLN A 1 695 ? 85.241 -18.675 -54.272 1.00 68.75 695 GLN A CA 1
ATOM 5133 C C . GLN A 1 695 ? 86.671 -18.830 -53.733 1.00 68.75 695 GLN A C 1
ATOM 5135 O O . GLN A 1 695 ? 87.421 -19.699 -54.171 1.00 68.75 695 GLN A O 1
ATOM 5140 N N . GLY A 1 696 ? 87.058 -18.019 -52.742 1.00 67.19 696 GLY A N 1
ATOM 5141 C CA . GLY A 1 696 ? 88.429 -18.039 -52.217 1.00 67.19 696 GLY A CA 1
ATOM 5142 C C . GLY A 1 696 ? 89.482 -17.618 -53.258 1.00 67.19 696 GLY A C 1
ATOM 5143 O O . GLY A 1 696 ? 89.170 -17.038 -54.290 1.00 67.19 696 GLY A O 1
ATOM 5144 N N . THR A 1 697 ? 90.767 -17.836 -52.979 1.00 58.53 697 THR A N 1
ATOM 5145 C CA . THR A 1 697 ? 91.847 -17.003 -53.544 1.00 58.53 697 THR A CA 1
ATOM 5146 C C . THR A 1 697 ? 92.411 -17.334 -54.959 1.00 58.53 697 THR A C 1
ATOM 5148 O O . THR A 1 697 ? 93.564 -16.997 -55.225 1.00 58.53 697 THR A O 1
ATOM 5151 N N . GLY A 1 698 ? 91.601 -17.859 -55.905 1.00 61.91 698 GLY A N 1
ATOM 5152 C CA . GLY A 1 698 ? 91.664 -17.482 -57.355 1.00 61.91 698 GLY A CA 1
ATOM 5153 C C . GLY A 1 698 ? 92.081 -18.487 -58.479 1.00 61.91 698 GLY A C 1
ATOM 5154 O O . GLY A 1 698 ? 92.527 -19.598 -58.204 1.00 61.91 698 GLY A O 1
ATOM 5155 N N . GLY A 1 699 ? 91.986 -18.049 -59.768 1.00 65.31 699 GLY A N 1
ATOM 5156 C CA . GLY A 1 699 ? 92.607 -18.648 -60.999 1.00 65.31 699 GLY A CA 1
ATOM 5157 C C . GLY A 1 699 ? 91.862 -18.442 -62.364 1.00 65.31 699 GLY A C 1
ATOM 5158 O O . GLY A 1 699 ? 90.671 -18.716 -62.413 1.00 65.31 699 GLY A O 1
ATOM 5159 N N . CYS A 1 700 ? 92.510 -17.977 -63.473 1.00 72.06 700 CYS A N 1
ATOM 5160 C CA . CYS A 1 700 ? 91.829 -17.566 -64.750 1.00 72.06 700 CYS A CA 1
ATOM 5161 C C . CYS A 1 700 ? 92.750 -17.504 -66.098 1.00 72.06 700 CYS A C 1
ATOM 5163 O O . CYS A 1 700 ? 93.945 -17.298 -65.906 1.00 72.06 700 CYS A O 1
ATOM 5165 N N . VAL A 1 701 ? 92.302 -17.597 -67.422 1.00 56.28 701 VAL A N 1
ATOM 5166 C CA . VAL A 1 701 ? 93.079 -17.400 -68.774 1.00 56.28 701 VAL A CA 1
ATOM 5167 C C . VAL A 1 701 ? 92.320 -16.981 -70.149 1.00 56.28 701 VAL A C 1
ATOM 5169 O O . VAL A 1 701 ? 91.094 -16.995 -70.123 1.00 56.28 701 VAL A O 1
ATOM 5172 N N . ALA A 1 702 ? 92.970 -16.666 -71.348 1.00 47.97 702 ALA A N 1
ATOM 5173 C CA . ALA A 1 702 ? 92.380 -16.349 -72.750 1.00 47.97 702 ALA A CA 1
ATOM 5174 C C . ALA A 1 702 ? 93.300 -16.355 -74.093 1.00 47.97 702 ALA A C 1
ATOM 5176 O O . ALA A 1 702 ? 94.508 -16.526 -73.948 1.00 47.97 702 ALA A O 1
ATOM 5177 N N . ILE A 1 703 ? 92.795 -16.176 -75.385 1.00 30.39 703 ILE A N 1
ATOM 5178 C CA . ILE A 1 703 ? 93.531 -16.232 -76.759 1.00 30.39 703 ILE A CA 1
ATOM 5179 C C . ILE A 1 703 ? 92.863 -15.612 -78.109 1.00 30.39 703 ILE A C 1
ATOM 5181 O O . ILE A 1 703 ? 91.652 -15.415 -78.074 1.00 30.39 703 ILE A O 1
ATOM 5185 N N . PRO A 1 704 ? 93.559 -15.346 -79.302 1.00 36.47 704 PRO A N 1
ATOM 5186 C CA . PRO A 1 704 ? 93.058 -14.707 -80.613 1.00 36.47 704 PRO A CA 1
ATOM 5187 C C . PRO A 1 704 ? 93.433 -15.303 -82.075 1.00 36.47 704 PRO A C 1
ATOM 5189 O O . PRO A 1 704 ? 94.013 -16.385 -82.127 1.00 36.47 704 PRO A O 1
ATOM 5192 N N . LYS A 1 705 ? 93.132 -14.656 -83.276 1.00 34.66 705 LYS A N 1
ATOM 5193 C CA . LYS A 1 705 ? 93.260 -15.177 -84.734 1.00 34.66 705 LYS A CA 1
ATOM 5194 C C . LYS A 1 705 ? 93.386 -14.142 -85.966 1.00 34.66 705 LYS A C 1
ATOM 5196 O O . LYS A 1 705 ? 93.251 -12.953 -85.711 1.00 34.66 705 LYS A O 1
ATOM 5201 N N . ARG A 1 706 ? 93.613 -14.544 -87.281 1.00 26.28 706 ARG A N 1
ATOM 5202 C CA . ARG A 1 706 ? 93.728 -13.717 -88.589 1.00 26.28 706 ARG A CA 1
ATOM 5203 C C . ARG A 1 706 ? 93.247 -14.354 -89.985 1.00 26.28 706 ARG A C 1
ATOM 5205 O O . ARG A 1 706 ? 92.723 -15.467 -89.934 1.00 26.28 706 ARG A O 1
ATOM 5212 N N . GLU A 1 707 ? 93.381 -13.728 -91.203 1.00 16.44 707 GLU A N 1
ATOM 5213 C CA . GLU A 1 707 ? 92.802 -14.099 -92.580 1.00 16.44 707 GLU A CA 1
ATOM 5214 C C . GLU A 1 707 ? 93.645 -13.843 -93.918 1.00 16.44 707 GLU A C 1
ATOM 5216 O O . GLU A 1 707 ? 94.713 -13.257 -93.768 1.00 16.44 707 GLU A O 1
ATOM 5221 N N . THR A 1 708 ? 93.194 -14.241 -95.168 1.00 40.72 708 THR A N 1
ATOM 5222 C CA . THR A 1 708 ? 93.587 -13.793 -96.596 1.00 40.72 708 THR A CA 1
ATOM 5223 C C . THR A 1 708 ? 92.854 -14.517 -97.821 1.00 40.72 708 THR A C 1
ATOM 5225 O O . THR A 1 708 ? 92.185 -15.512 -97.548 1.00 40.72 708 THR A O 1
ATOM 5228 N N . CYS A 1 709 ? 92.986 -14.058 -99.123 1.00 56.91 709 CYS A N 1
ATOM 5229 C CA . CYS A 1 709 ? 92.800 -14.715 -100.507 1.00 56.91 709 CYS A CA 1
ATOM 5230 C C . CYS A 1 709 ? 91.929 -14.021 -101.659 1.00 56.91 709 CYS A C 1
ATOM 5232 O O . CYS A 1 709 ? 91.861 -12.799 -101.642 1.00 56.91 709 CYS A O 1
ATOM 5234 N N . GLU A 1 710 ? 91.394 -14.696 -102.728 1.00 61.78 710 GLU A N 1
ATOM 5235 C CA . GLU A 1 710 ? 90.601 -14.128 -103.889 1.00 61.78 710 GLU A CA 1
ATOM 5236 C C . GLU A 1 710 ? 89.318 -13.359 -103.482 1.00 61.78 710 GLU A C 1
ATOM 5238 O O . GLU A 1 710 ? 88.356 -13.962 -103.001 1.00 61.78 710 GLU A O 1
ATOM 5243 N N . MET A 1 711 ? 89.269 -12.031 -103.683 1.00 59.03 711 MET A N 1
ATOM 5244 C CA . MET A 1 711 ? 88.381 -11.152 -102.891 1.00 59.03 711 MET A CA 1
ATOM 5245 C C . MET A 1 711 ? 87.671 -10.021 -103.669 1.00 59.03 711 MET A C 1
ATOM 5247 O O . MET A 1 711 ? 87.857 -8.845 -103.386 1.00 59.03 711 MET A O 1
ATOM 5251 N N . GLN A 1 712 ? 86.807 -10.412 -104.615 1.00 67.19 712 GLN A N 1
ATOM 5252 C CA . GLN A 1 712 ? 85.547 -9.719 -104.976 1.00 67.19 712 GLN A CA 1
ATOM 5253 C C . GLN A 1 712 ? 85.595 -8.169 -105.124 1.00 67.19 712 GLN A C 1
ATOM 5255 O O . GLN A 1 712 ? 85.110 -7.458 -104.247 1.00 67.19 712 GLN A O 1
ATOM 5260 N N . PRO A 1 713 ? 86.121 -7.628 -106.244 1.00 66.44 713 PRO A N 1
ATOM 5261 C CA . PRO A 1 713 ? 86.248 -6.178 -106.465 1.00 66.44 713 PRO A CA 1
ATOM 5262 C C . PRO A 1 713 ? 85.016 -5.487 -107.090 1.00 66.44 713 PRO A C 1
ATOM 5264 O O . PRO A 1 713 ? 84.975 -4.262 -107.135 1.00 66.44 713 PRO A O 1
ATOM 5267 N N . CYS A 1 714 ? 84.040 -6.244 -107.600 1.00 77.38 714 CYS A N 1
ATOM 5268 C CA . CYS A 1 714 ? 82.769 -5.728 -108.127 1.00 77.38 714 CYS A CA 1
ATOM 5269 C C . CYS A 1 714 ? 81.701 -5.669 -107.023 1.00 77.38 714 CYS A C 1
ATOM 5271 O O . CYS A 1 714 ? 81.773 -6.459 -106.077 1.00 77.38 714 CYS A O 1
ATOM 5273 N N . PHE A 1 715 ? 80.679 -4.812 -107.150 1.00 76.94 715 PHE A N 1
ATOM 5274 C CA . PHE A 1 715 ? 79.609 -4.763 -106.147 1.00 76.94 715 PHE A CA 1
ATOM 5275 C C . PHE A 1 715 ? 78.884 -6.127 -106.034 1.00 76.94 715 PHE A C 1
ATOM 5277 O O . PHE A 1 715 ? 78.564 -6.731 -107.063 1.00 76.94 715 PHE A O 1
ATOM 5284 N N . PRO A 1 716 ? 78.610 -6.652 -104.821 1.00 74.31 716 PRO A N 1
ATOM 5285 C CA . PRO A 1 716 ? 78.023 -7.981 -104.655 1.00 74.31 716 PRO A CA 1
ATOM 5286 C C . PRO A 1 716 ? 76.709 -8.172 -105.425 1.00 74.31 716 PRO A C 1
ATOM 5288 O O . PRO A 1 716 ? 75.772 -7.389 -105.304 1.00 74.31 716 PRO A O 1
ATOM 5291 N N . GLY A 1 717 ? 76.637 -9.242 -106.221 1.00 73.06 717 GLY A N 1
ATOM 5292 C CA . GLY A 1 717 ? 75.480 -9.558 -107.068 1.00 73.06 717 GLY A CA 1
ATOM 5293 C C . GLY A 1 717 ? 75.487 -8.889 -108.449 1.00 73.06 717 GLY A C 1
ATOM 5294 O O . GLY A 1 717 ? 74.791 -9.369 -109.343 1.00 73.06 717 GLY A O 1
ATOM 5295 N N . VAL A 1 718 ? 76.309 -7.860 -108.672 1.00 81.25 718 VAL A N 1
ATOM 5296 C CA . VAL A 1 718 ? 76.530 -7.293 -110.009 1.00 81.25 718 VAL A CA 1
ATOM 5297 C C . VAL A 1 718 ? 77.450 -8.229 -110.809 1.00 81.25 718 VAL A C 1
ATOM 5299 O O . VAL A 1 718 ? 78.488 -8.653 -110.291 1.00 81.25 718 VAL A O 1
ATOM 5302 N N . PRO A 1 719 ? 77.112 -8.591 -112.065 1.00 79.50 719 PRO A N 1
ATOM 5303 C CA . PRO A 1 719 ? 77.966 -9.452 -112.873 1.00 79.50 719 PRO A CA 1
ATOM 5304 C C . PRO A 1 719 ? 79.310 -8.769 -113.152 1.00 79.50 719 PRO A C 1
ATOM 5306 O O . PRO A 1 719 ? 79.366 -7.628 -113.612 1.00 79.50 719 PRO A O 1
ATOM 5309 N N . CYS A 1 720 ? 80.376 -9.507 -112.860 1.00 74.56 720 CYS A N 1
ATOM 5310 C CA . CYS A 1 720 ? 81.755 -9.047 -112.777 1.00 74.56 720 CYS A CA 1
ATOM 5311 C C . CYS A 1 720 ? 82.576 -9.720 -113.883 1.00 74.56 720 CYS A C 1
ATOM 5313 O O . CYS A 1 720 ? 82.515 -10.945 -114.017 1.00 74.56 720 CYS A O 1
ATOM 5315 N N . VAL A 1 721 ? 83.315 -8.949 -114.683 1.00 75.56 721 VAL A N 1
ATOM 5316 C CA . VAL A 1 721 ? 84.164 -9.474 -115.765 1.00 75.56 721 VAL A CA 1
ATOM 5317 C C . VAL A 1 721 ? 85.557 -8.851 -115.722 1.00 75.56 721 VAL A C 1
ATOM 5319 O O . VAL A 1 721 ? 85.702 -7.629 -115.735 1.00 75.56 721 VAL A O 1
ATOM 5322 N N . ASP A 1 722 ? 86.587 -9.696 -115.692 1.00 65.06 722 ASP A N 1
ATOM 5323 C CA . ASP A 1 722 ? 87.970 -9.258 -115.881 1.00 65.06 722 ASP A CA 1
ATOM 5324 C C . ASP A 1 722 ? 88.153 -8.723 -117.309 1.00 65.06 722 ASP A C 1
ATOM 5326 O O . ASP A 1 722 ? 87.687 -9.324 -118.282 1.00 65.06 722 ASP A O 1
ATOM 5330 N N . ILE A 1 723 ? 88.843 -7.591 -117.434 1.00 63.38 723 ILE A N 1
ATOM 5331 C CA . ILE A 1 723 ? 89.180 -6.945 -118.707 1.00 63.38 723 ILE A CA 1
ATOM 5332 C C . ILE A 1 723 ? 90.665 -6.569 -118.720 1.00 63.38 723 ILE A C 1
ATOM 5334 O O . ILE A 1 723 ? 91.286 -6.421 -117.670 1.00 63.38 723 ILE A O 1
ATOM 5338 N N . ASP A 1 724 ? 91.249 -6.341 -119.898 1.00 58.31 724 ASP A N 1
ATOM 5339 C CA . ASP A 1 724 ? 92.700 -6.102 -120.052 1.00 58.31 724 ASP A CA 1
ATOM 5340 C C . ASP A 1 724 ? 93.243 -4.861 -119.297 1.00 58.31 724 ASP A C 1
ATOM 5342 O O . ASP A 1 724 ? 94.454 -4.644 -119.234 1.00 58.31 724 ASP A O 1
ATOM 5346 N N . THR A 1 725 ? 92.364 -4.036 -118.715 1.00 52.47 725 THR A N 1
ATOM 5347 C CA . THR A 1 725 ? 92.694 -2.850 -117.906 1.00 52.47 725 THR A CA 1
ATOM 5348 C C . THR A 1 725 ? 92.224 -2.930 -116.445 1.00 52.47 725 THR A C 1
ATOM 5350 O O . THR A 1 725 ? 92.267 -1.914 -115.753 1.00 52.47 725 THR A O 1
ATOM 5353 N N . GLY A 1 726 ? 91.754 -4.086 -115.964 1.00 66.38 726 GLY A N 1
ATOM 5354 C CA . GLY A 1 726 ? 91.217 -4.256 -114.609 1.00 66.38 726 GLY A CA 1
ATOM 5355 C C . GLY A 1 726 ? 89.956 -5.118 -114.590 1.00 66.38 726 GLY A C 1
ATOM 5356 O O . GLY A 1 726 ? 89.958 -6.232 -115.099 1.00 66.38 726 GLY A O 1
ATOM 5357 N N . VAL A 1 727 ? 88.874 -4.605 -114.001 1.00 69.69 727 VAL A N 1
ATOM 5358 C CA . VAL A 1 727 ? 87.602 -5.331 -113.859 1.00 69.69 727 VAL A CA 1
ATOM 5359 C C . VAL A 1 727 ? 86.436 -4.402 -114.205 1.00 69.69 727 VAL A C 1
ATOM 5361 O O . VAL A 1 727 ? 86.470 -3.218 -113.871 1.00 69.69 727 VAL A O 1
ATOM 5364 N N . GLN A 1 728 ? 85.417 -4.926 -114.887 1.00 76.88 728 GLN A N 1
ATOM 5365 C CA . GLN A 1 728 ? 84.215 -4.208 -115.317 1.00 76.88 728 GLN A CA 1
ATOM 5366 C C . GLN A 1 728 ? 82.944 -4.870 -114.757 1.00 76.88 728 GLN A C 1
ATOM 5368 O O . GLN A 1 728 ? 82.892 -6.083 -114.550 1.00 76.88 728 GLN A O 1
ATOM 5373 N N . CYS A 1 729 ? 81.908 -4.058 -114.532 1.00 81.56 729 CYS A N 1
ATOM 5374 C CA . CYS A 1 729 ? 80.638 -4.453 -113.921 1.00 81.56 729 CYS A CA 1
ATOM 5375 C C . CYS A 1 729 ? 79.431 -4.268 -114.862 1.00 81.56 729 CYS A C 1
ATOM 5377 O O . CYS A 1 729 ? 79.492 -3.502 -115.827 1.00 81.56 729 CYS A O 1
ATOM 5379 N N . GLY A 1 730 ? 78.329 -4.966 -114.569 1.00 80.81 730 GLY A N 1
ATOM 5380 C CA . GLY A 1 730 ? 76.989 -4.691 -115.112 1.00 80.81 730 GLY A CA 1
ATOM 5381 C C . GLY A 1 730 ? 76.209 -3.624 -114.317 1.00 80.81 730 GLY A C 1
ATOM 5382 O O . GLY A 1 730 ? 76.778 -2.992 -113.437 1.00 80.81 730 GLY A O 1
ATOM 5383 N N . PRO A 1 731 ? 74.909 -3.408 -114.594 1.00 81.12 731 PRO A N 1
ATOM 5384 C CA . PRO A 1 731 ? 74.090 -2.450 -113.845 1.00 81.12 731 PRO A CA 1
ATOM 5385 C C . PRO A 1 731 ? 73.830 -2.903 -112.398 1.00 81.12 731 PRO A C 1
ATOM 5387 O O . PRO A 1 731 ? 73.844 -4.099 -112.099 1.00 81.12 731 PRO A O 1
ATOM 5390 N N . CYS A 1 732 ? 73.548 -1.939 -111.516 1.00 82.06 732 CYS A N 1
ATOM 5391 C CA . CYS A 1 732 ? 73.218 -2.191 -110.112 1.00 82.06 732 CYS A CA 1
ATOM 5392 C C . CYS A 1 732 ? 71.885 -2.957 -109.927 1.00 82.06 732 CYS A C 1
ATOM 5394 O O . CYS A 1 732 ? 71.010 -2.864 -110.794 1.00 82.06 732 CYS A O 1
ATOM 5396 N N . PRO A 1 733 ? 71.703 -3.693 -108.809 1.00 84.06 733 PRO A N 1
ATOM 5397 C CA . PRO A 1 733 ? 70.449 -4.382 -108.498 1.00 84.06 733 PRO A CA 1
ATOM 5398 C C . PRO A 1 733 ? 69.302 -3.415 -108.159 1.00 84.06 733 PRO A C 1
ATOM 5400 O O . PRO A 1 733 ? 69.515 -2.233 -107.898 1.00 84.06 733 PRO A O 1
ATOM 5403 N N . GLU A 1 734 ? 68.076 -3.937 -108.111 1.00 80.75 734 GLU A N 1
ATOM 5404 C CA . GLU A 1 734 ? 66.899 -3.192 -107.649 1.00 80.75 734 GLU A CA 1
ATOM 5405 C C . GLU A 1 734 ? 67.087 -2.700 -106.197 1.00 80.75 734 GLU A C 1
ATOM 5407 O O . GLU A 1 734 ? 67.632 -3.420 -105.360 1.00 80.75 734 GLU A O 1
ATOM 5412 N N . GLY A 1 735 ? 66.693 -1.450 -105.928 1.00 77.62 735 GLY A N 1
ATOM 5413 C CA . GLY A 1 735 ? 67.007 -0.721 -104.687 1.00 77.62 735 GLY A CA 1
ATOM 5414 C C . GLY A 1 735 ? 68.333 0.058 -104.702 1.00 77.62 735 GLY A C 1
ATOM 5415 O O . GLY A 1 735 ? 68.564 0.866 -103.811 1.00 77.62 735 GLY A O 1
ATOM 5416 N N . TYR A 1 736 ? 69.180 -0.108 -105.726 1.00 83.75 736 TYR A N 1
ATOM 5417 C CA . TYR A 1 736 ? 70.448 0.621 -105.862 1.00 83.75 736 TYR A CA 1
ATOM 5418 C C . TYR A 1 736 ? 70.506 1.511 -107.113 1.00 83.75 736 TYR A C 1
ATOM 5420 O O . TYR A 1 736 ? 69.874 1.244 -108.137 1.00 83.75 736 TYR A O 1
ATOM 5428 N N . ARG A 1 737 ? 71.354 2.545 -107.064 1.00 83.38 737 ARG A N 1
ATOM 5429 C CA . ARG A 1 737 ? 71.731 3.410 -108.195 1.00 83.38 737 ARG A CA 1
ATOM 5430 C C . ARG A 1 737 ? 73.253 3.506 -108.315 1.00 83.38 737 ARG A C 1
ATOM 5432 O O . ARG A 1 737 ? 73.944 3.598 -107.309 1.00 83.38 737 ARG A O 1
ATOM 5439 N N . GLY A 1 738 ? 73.800 3.506 -109.529 1.00 82.31 738 GLY A N 1
ATOM 5440 C CA . GLY A 1 738 ? 75.252 3.599 -109.719 1.00 82.31 738 GLY A CA 1
ATOM 5441 C C . GLY A 1 738 ? 75.749 3.045 -111.050 1.00 82.31 738 GLY A C 1
ATOM 5442 O O . GLY A 1 738 ? 74.967 2.868 -111.986 1.00 82.31 738 GLY A O 1
ATOM 5443 N N . ASP A 1 739 ? 77.055 2.784 -111.125 1.00 74.38 739 ASP A N 1
ATOM 5444 C CA . ASP A 1 739 ? 77.761 2.325 -112.331 1.00 74.38 739 ASP A CA 1
ATOM 5445 C C . ASP A 1 739 ? 78.113 0.824 -112.322 1.00 74.38 739 ASP A C 1
ATOM 5447 O O . ASP A 1 739 ? 78.644 0.308 -113.306 1.00 74.38 739 ASP A O 1
ATOM 5451 N N . GLY A 1 740 ? 77.805 0.122 -111.226 1.00 75.12 740 GLY A N 1
ATOM 5452 C CA . GLY A 1 740 ? 78.036 -1.314 -111.057 1.00 75.12 740 GLY A CA 1
ATOM 5453 C C . GLY A 1 740 ? 79.316 -1.671 -110.306 1.00 75.12 740 GLY A C 1
ATOM 5454 O O . GLY A 1 740 ? 79.348 -2.678 -109.598 1.00 75.12 740 GLY A O 1
ATOM 5455 N N . ILE A 1 741 ? 80.358 -0.843 -110.426 1.00 72.62 741 ILE A N 1
ATOM 5456 C CA . ILE A 1 741 ? 81.551 -0.925 -109.566 1.00 72.62 741 ILE A CA 1
ATOM 5457 C C . ILE A 1 741 ? 81.189 -0.307 -108.214 1.00 72.62 741 ILE A C 1
ATOM 5459 O O . ILE A 1 741 ? 81.426 -0.886 -107.156 1.00 72.62 741 ILE A O 1
ATOM 5463 N N . THR A 1 742 ? 80.541 0.853 -108.279 1.00 75.81 742 THR A N 1
ATOM 5464 C CA . THR A 1 742 ? 79.897 1.543 -107.172 1.00 75.81 742 THR A CA 1
ATOM 5465 C C . THR A 1 742 ? 78.385 1.511 -107.369 1.00 75.81 742 THR A C 1
ATOM 5467 O O . THR A 1 742 ? 77.858 1.988 -108.374 1.00 75.81 742 THR A O 1
ATOM 5470 N N . CYS A 1 743 ? 77.685 0.926 -106.400 1.00 83.25 743 CYS A N 1
ATOM 5471 C CA . CYS A 1 743 ? 76.233 0.966 -106.286 1.00 83.25 743 CYS A CA 1
ATOM 5472 C C . CYS A 1 743 ? 75.901 1.621 -104.947 1.00 83.25 743 CYS A C 1
ATOM 5474 O O . CYS A 1 743 ? 76.210 1.074 -103.889 1.00 83.25 743 CYS A O 1
ATOM 5476 N N . GLU A 1 744 ? 75.329 2.818 -105.006 1.00 82.81 744 GLU A N 1
ATOM 5477 C CA . GLU A 1 744 ? 74.808 3.539 -103.852 1.00 82.81 744 GLU A CA 1
ATOM 5478 C C . GLU A 1 744 ? 73.355 3.136 -103.606 1.00 82.81 744 GLU A C 1
ATOM 5480 O O . GLU A 1 744 ? 72.601 2.845 -104.537 1.00 82.81 744 GLU A O 1
ATOM 5485 N N . ASP A 1 745 ? 72.974 3.115 -102.336 1.00 85.75 745 ASP A N 1
ATOM 5486 C CA . ASP A 1 745 ? 71.619 2.801 -101.894 1.00 85.75 745 ASP A CA 1
ATOM 5487 C C . ASP A 1 745 ? 70.626 3.876 -102.369 1.00 85.75 745 ASP A C 1
ATOM 5489 O O . ASP A 1 745 ? 70.957 5.069 -102.408 1.00 85.75 745 ASP A O 1
ATOM 5493 N N . ILE A 1 746 ? 69.402 3.479 -102.717 1.00 85.56 746 ILE A N 1
ATOM 5494 C CA . ILE A 1 746 ? 68.295 4.428 -102.856 1.00 85.56 746 ILE A CA 1
ATOM 5495 C C . ILE A 1 746 ? 67.689 4.612 -101.463 1.00 85.56 746 ILE A C 1
ATOM 5497 O O . ILE A 1 746 ? 67.206 3.660 -100.856 1.00 85.56 746 ILE A O 1
ATOM 5501 N N . ASP A 1 747 ? 67.716 5.844 -100.950 1.00 85.56 747 ASP A N 1
ATOM 5502 C CA . ASP A 1 747 ? 67.072 6.170 -99.676 1.00 85.56 747 ASP A CA 1
ATOM 5503 C C . ASP A 1 747 ? 65.561 6.336 -99.896 1.00 85.56 747 ASP A C 1
ATOM 5505 O O . ASP A 1 747 ? 65.048 7.424 -100.168 1.00 85.56 747 ASP A O 1
ATOM 5509 N N . GLU A 1 748 ? 64.841 5.219 -99.851 1.00 90.06 748 GLU A N 1
ATOM 5510 C CA . GLU A 1 748 ? 63.390 5.172 -100.009 1.00 90.06 748 GLU A CA 1
ATOM 5511 C C . GLU A 1 748 ? 62.660 5.806 -98.823 1.00 90.06 748 GLU A C 1
ATOM 5513 O O . GLU A 1 748 ? 61.552 6.315 -99.004 1.00 90.06 748 GLU A O 1
ATOM 5518 N N . CYS A 1 749 ? 63.289 5.871 -97.647 1.00 87.94 749 CYS A N 1
ATOM 5519 C CA . CYS A 1 749 ? 62.763 6.632 -96.518 1.00 87.94 749 CYS A CA 1
ATOM 5520 C C . CYS A 1 749 ? 62.695 8.137 -96.818 1.00 87.94 749 CYS A C 1
ATOM 5522 O O . CYS A 1 749 ? 61.681 8.770 -96.524 1.00 87.94 749 CYS A O 1
ATOM 5524 N N . VAL A 1 750 ? 63.734 8.707 -97.435 1.00 85.50 750 VAL A N 1
ATOM 5525 C CA . VAL A 1 750 ? 63.806 10.134 -97.790 1.00 85.50 750 VAL A CA 1
ATOM 5526 C C . VAL A 1 750 ? 63.076 10.451 -99.099 1.00 85.50 750 VAL A C 1
ATOM 5528 O O . VAL A 1 750 ? 62.407 11.480 -99.192 1.00 85.50 750 VAL A O 1
ATOM 5531 N N . GLU A 1 751 ? 63.190 9.604 -100.125 1.00 85.00 751 GLU A N 1
ATOM 5532 C CA . GLU A 1 751 ? 62.627 9.885 -101.456 1.00 85.00 751 GLU A CA 1
ATOM 5533 C C . GLU A 1 751 ? 61.194 9.352 -101.653 1.00 85.00 751 GLU A C 1
ATOM 5535 O O . GLU A 1 751 ? 60.498 9.798 -102.578 1.00 85.00 751 GLU A O 1
ATOM 5540 N N . GLY A 1 752 ? 60.760 8.387 -100.833 1.00 84.25 752 GLY A N 1
ATOM 5541 C CA . GLY A 1 752 ? 59.471 7.692 -100.929 1.00 84.25 752 GLY A CA 1
ATOM 5542 C C . GLY A 1 752 ? 58.465 8.000 -99.819 1.00 84.25 752 GLY A C 1
ATOM 5543 O O . GLY A 1 752 ? 57.267 7.952 -100.097 1.00 84.25 752 GLY A O 1
ATOM 5544 N N . ASP A 1 753 ? 58.931 8.348 -98.612 1.00 88.62 753 ASP A N 1
ATOM 5545 C CA . ASP A 1 753 ? 58.098 8.589 -97.420 1.00 88.62 753 ASP A CA 1
ATOM 5546 C C . ASP A 1 753 ? 57.104 7.427 -97.121 1.00 88.62 753 ASP A C 1
ATOM 5548 O O . ASP A 1 753 ? 55.895 7.640 -97.066 1.00 88.62 753 ASP A O 1
ATOM 5552 N N . PRO A 1 754 ? 57.542 6.159 -96.982 1.00 87.00 754 PRO A N 1
ATOM 5553 C CA . PRO A 1 754 ? 56.630 5.008 -96.945 1.00 87.00 754 PRO A CA 1
ATOM 5554 C C . PRO A 1 754 ? 55.992 4.722 -95.574 1.00 87.00 754 PRO A C 1
ATOM 5556 O O . PRO A 1 754 ? 55.138 3.843 -95.475 1.00 87.00 754 PRO A O 1
ATOM 5559 N N . CYS A 1 755 ? 56.390 5.417 -94.508 1.00 90.12 755 CYS A N 1
ATOM 5560 C CA . CYS A 1 755 ? 55.979 5.084 -93.141 1.00 90.12 755 CYS A CA 1
ATOM 5561 C C . CYS A 1 755 ? 54.973 6.083 -92.562 1.00 90.12 755 CYS A C 1
ATOM 5563 O O . CYS A 1 755 ? 54.817 7.196 -93.067 1.00 90.12 755 CYS A O 1
ATOM 5565 N N . ASP A 1 756 ? 54.276 5.681 -91.501 1.00 88.56 756 ASP A N 1
ATOM 5566 C CA . ASP A 1 756 ? 53.342 6.564 -90.805 1.00 88.56 756 ASP A CA 1
ATOM 5567 C C . ASP A 1 756 ? 54.127 7.619 -89.992 1.00 88.56 756 ASP A C 1
ATOM 5569 O O . ASP A 1 756 ? 55.134 7.251 -89.381 1.00 88.56 756 ASP A O 1
ATOM 5573 N N . PRO A 1 757 ? 53.706 8.899 -89.917 1.00 86.06 757 PRO A N 1
ATOM 5574 C CA . PRO A 1 757 ? 54.394 9.929 -89.127 1.00 86.06 757 PRO A CA 1
ATOM 5575 C C . PRO A 1 757 ? 54.592 9.615 -87.631 1.00 86.06 757 PRO A C 1
ATOM 5577 O O . PRO A 1 757 ? 55.407 10.270 -86.981 1.00 86.06 757 PRO A O 1
ATOM 5580 N N . LEU A 1 758 ? 53.860 8.644 -87.072 1.00 83.62 758 LEU A N 1
ATOM 5581 C CA . LEU A 1 758 ? 54.036 8.132 -85.707 1.00 83.62 758 LEU A CA 1
ATOM 5582 C C . LEU A 1 758 ? 55.158 7.082 -85.577 1.00 83.62 758 LEU A C 1
ATOM 5584 O O . LEU A 1 758 ? 55.487 6.668 -84.465 1.00 83.62 758 LEU A O 1
ATOM 5588 N N . THR A 1 759 ? 55.738 6.642 -86.693 1.00 87.56 759 THR A N 1
ATOM 5589 C CA . THR A 1 759 ? 56.760 5.587 -86.784 1.00 87.56 759 THR A CA 1
ATOM 5590 C C . THR A 1 759 ? 58.054 6.113 -87.398 1.00 87.56 759 THR A C 1
ATOM 5592 O O . THR A 1 759 ? 58.096 7.177 -88.016 1.00 87.56 759 THR A O 1
ATOM 5595 N N . ARG A 1 760 ? 59.144 5.355 -87.247 1.00 89.00 760 ARG A N 1
ATOM 5596 C CA . ARG A 1 760 ? 60.422 5.663 -87.890 1.00 89.00 760 ARG A CA 1
ATOM 5597 C C . ARG A 1 760 ? 60.625 4.772 -89.110 1.00 89.00 760 ARG A C 1
ATOM 5599 O O . ARG A 1 760 ? 60.568 3.548 -89.004 1.00 89.00 760 ARG A O 1
ATOM 5606 N N . CYS A 1 761 ? 60.931 5.387 -90.248 1.00 89.12 761 CYS A N 1
ATOM 5607 C CA . CYS A 1 761 ? 61.460 4.667 -91.401 1.00 89.12 761 CYS A CA 1
ATOM 5608 C C . CYS A 1 761 ? 62.941 4.330 -91.178 1.00 89.12 761 CYS A C 1
ATOM 5610 O O . CYS A 1 761 ? 63.721 5.180 -90.736 1.00 89.12 761 CYS A O 1
ATOM 5612 N N . VAL A 1 762 ? 63.330 3.096 -91.487 1.00 90.44 762 VAL A N 1
ATOM 5613 C CA . VAL A 1 762 ? 64.713 2.617 -91.453 1.00 90.44 762 VAL A CA 1
ATOM 5614 C C . VAL A 1 762 ? 65.104 2.186 -92.862 1.00 90.44 762 VAL A C 1
ATOM 5616 O O . VAL A 1 762 ? 64.605 1.177 -93.365 1.00 90.44 762 VAL A O 1
ATOM 5619 N N . ASN A 1 763 ? 66.010 2.937 -93.498 1.00 86.19 763 ASN A N 1
ATOM 5620 C CA . ASN A 1 763 ? 66.547 2.535 -94.795 1.00 86.19 763 ASN A CA 1
ATOM 5621 C C . ASN A 1 763 ? 67.436 1.299 -94.624 1.00 86.19 763 ASN A C 1
ATOM 5623 O O . ASN A 1 763 ? 68.178 1.174 -93.642 1.00 86.19 763 ASN A O 1
ATOM 5627 N N . LYS A 1 764 ? 67.346 0.385 -95.581 1.00 87.19 764 LYS A N 1
ATOM 5628 C CA . LYS A 1 764 ? 68.098 -0.864 -95.660 1.00 87.19 764 LYS A CA 1
ATOM 5629 C C . LYS A 1 764 ? 68.806 -0.905 -97.005 1.00 87.19 764 LYS A C 1
ATOM 5631 O O . LYS A 1 764 ? 68.336 -0.324 -97.967 1.00 87.19 764 LYS A O 1
ATOM 5636 N N . SER A 1 765 ? 69.899 -1.651 -97.087 1.00 84.75 765 SER A N 1
ATOM 5637 C CA . SER A 1 765 ? 70.639 -1.786 -98.341 1.00 84.75 765 SER A CA 1
ATOM 5638 C C . SER A 1 765 ? 70.504 -3.211 -98.888 1.00 84.75 765 SER A C 1
ATOM 5640 O O . SER A 1 765 ? 71.228 -4.090 -98.404 1.00 84.75 765 SER A O 1
ATOM 5642 N N . PRO A 1 766 ? 69.610 -3.482 -99.862 1.00 79.38 766 PRO A N 1
ATOM 5643 C CA . PRO A 1 766 ? 68.606 -2.584 -100.456 1.00 79.38 766 PRO A CA 1
ATOM 5644 C C . PRO A 1 766 ? 67.277 -2.551 -99.676 1.00 79.38 766 PRO A C 1
ATOM 5646 O O . PRO A 1 766 ? 66.929 -3.520 -98.990 1.00 79.38 766 PRO A O 1
ATOM 5649 N N . GLY A 1 767 ? 66.490 -1.488 -99.865 1.00 88.38 767 GLY A N 1
ATOM 5650 C CA . GLY A 1 767 ? 65.098 -1.398 -99.424 1.00 88.38 767 GLY A CA 1
ATOM 5651 C C . GLY A 1 767 ? 64.807 -0.468 -98.242 1.00 88.38 767 GLY A C 1
ATOM 5652 O O . GLY A 1 767 ? 65.632 0.313 -97.780 1.00 88.38 767 GLY A O 1
ATOM 5653 N N . TYR A 1 768 ? 63.621 -0.624 -97.661 1.00 90.25 768 TYR A N 1
ATOM 5654 C CA . TYR A 1 768 ? 63.230 0.047 -96.423 1.00 90.25 768 TYR A CA 1
ATOM 5655 C C . TYR A 1 768 ? 62.401 -0.868 -95.518 1.00 90.25 768 TYR A C 1
ATOM 5657 O O . TYR A 1 768 ? 61.813 -1.863 -95.951 1.00 90.25 768 TYR A O 1
ATOM 5665 N N . GLU A 1 769 ? 62.323 -0.498 -94.244 1.00 91.44 769 GLU A N 1
ATOM 5666 C CA . GLU A 1 769 ? 61.376 -1.046 -93.276 1.00 91.44 769 GLU A CA 1
ATOM 5667 C C . GLU A 1 769 ? 60.840 0.068 -92.382 1.00 91.44 769 GLU A C 1
ATOM 5669 O O . GLU A 1 769 ? 61.600 0.879 -91.852 1.00 91.44 769 GLU A O 1
ATOM 5674 N N . CYS A 1 770 ? 59.526 0.091 -92.202 1.00 91.44 770 CYS A N 1
ATOM 5675 C CA . CYS A 1 770 ? 58.884 0.902 -91.186 1.00 91.44 770 CYS A CA 1
ATOM 5676 C C . CYS A 1 770 ? 58.881 0.165 -89.847 1.00 91.44 770 CYS A C 1
ATOM 5678 O O . CYS A 1 770 ? 58.557 -1.024 -89.784 1.00 91.44 770 CYS A O 1
ATOM 5680 N N . GLU A 1 771 ? 59.190 0.875 -88.763 1.00 89.81 771 GLU A N 1
ATOM 5681 C CA . GLU A 1 771 ? 58.946 0.359 -87.417 1.00 89.81 771 GLU A CA 1
ATOM 5682 C C . GLU A 1 771 ? 57.444 0.078 -87.196 1.00 89.81 771 GLU A C 1
ATOM 5684 O O . GLU A 1 771 ? 56.564 0.638 -87.858 1.00 89.81 771 GLU A O 1
ATOM 5689 N N . ALA A 1 772 ? 57.131 -0.830 -86.269 1.00 86.75 772 ALA A N 1
ATOM 5690 C CA . ALA A 1 772 ? 55.746 -1.116 -85.905 1.00 86.75 772 ALA A CA 1
ATOM 5691 C C . ALA A 1 772 ? 55.081 0.114 -85.257 1.00 86.75 772 ALA A C 1
ATOM 5693 O O . ALA A 1 772 ? 55.750 0.918 -84.605 1.00 86.75 772 ALA A O 1
ATOM 5694 N N . CYS A 1 773 ? 53.757 0.235 -85.403 1.00 87.38 773 CYS A N 1
ATOM 5695 C CA . CYS A 1 773 ? 52.993 1.320 -84.785 1.00 87.38 773 CYS A CA 1
ATOM 5696 C C . CYS A 1 773 ? 53.225 1.389 -83.257 1.00 87.38 773 CYS A C 1
ATOM 5698 O O . CYS A 1 773 ? 53.319 0.336 -82.614 1.00 87.38 773 CYS A O 1
ATOM 5700 N N . PRO A 1 774 ? 53.294 2.593 -82.651 1.00 84.06 774 PRO A N 1
ATOM 5701 C CA . PRO A 1 774 ? 53.495 2.729 -81.210 1.00 84.06 774 PRO A CA 1
ATOM 5702 C C . PRO A 1 774 ? 52.365 2.090 -80.383 1.00 84.06 774 PRO A C 1
ATOM 5704 O O . PRO A 1 774 ? 51.234 1.999 -80.867 1.00 84.06 774 PRO A O 1
ATOM 5707 N N . PRO A 1 775 ? 52.615 1.709 -79.113 1.00 81.25 775 PRO A N 1
ATOM 5708 C CA . PRO A 1 775 ? 51.566 1.252 -78.203 1.00 81.25 775 PRO A CA 1
ATOM 5709 C C . PRO A 1 775 ? 50.385 2.233 -78.153 1.00 81.25 775 PRO A C 1
ATOM 5711 O O . PRO A 1 775 ? 50.591 3.438 -78.020 1.00 81.25 775 PRO A O 1
ATOM 5714 N N . GLY A 1 776 ? 49.166 1.699 -78.277 1.00 79.25 776 GLY A N 1
ATOM 5715 C CA . GLY A 1 776 ? 47.929 2.472 -78.463 1.00 79.25 776 GLY A CA 1
ATOM 5716 C C . GLY A 1 776 ? 47.441 2.528 -79.917 1.00 79.25 776 GLY A C 1
ATOM 5717 O O . GLY A 1 776 ? 46.253 2.709 -80.150 1.00 79.25 776 GLY A O 1
ATOM 5718 N N . TYR A 1 777 ? 48.312 2.271 -80.900 1.00 85.44 777 TYR A N 1
ATOM 5719 C CA . TYR A 1 777 ? 47.958 2.228 -82.322 1.00 85.44 777 TYR A CA 1
ATOM 5720 C C . TYR A 1 777 ? 48.102 0.823 -82.919 1.00 85.44 777 TYR A C 1
ATOM 5722 O O . TYR A 1 777 ? 48.929 0.021 -82.483 1.00 85.44 777 TYR A O 1
ATOM 5730 N N . ARG A 1 778 ? 47.334 0.534 -83.978 1.00 86.50 778 ARG A N 1
ATOM 5731 C CA . ARG A 1 778 ? 47.504 -0.651 -84.834 1.00 86.50 778 ARG A CA 1
ATOM 5732 C C . ARG A 1 778 ? 47.686 -0.266 -86.299 1.00 86.50 778 ARG A C 1
ATOM 5734 O O . ARG A 1 778 ? 47.065 0.676 -86.780 1.00 86.50 778 ARG A O 1
ATOM 5741 N N . GLY A 1 779 ? 48.483 -1.051 -87.009 1.00 83.44 779 GLY A N 1
ATOM 5742 C CA . GLY A 1 779 ? 48.745 -0.916 -88.439 1.00 83.44 779 GLY A CA 1
ATOM 5743 C C . GLY A 1 779 ? 49.757 -1.969 -88.875 1.00 83.44 779 GLY A C 1
ATOM 5744 O O . GLY A 1 779 ? 50.591 -2.392 -88.071 1.00 83.44 779 GLY A O 1
ATOM 5745 N N . ASP A 1 780 ? 49.663 -2.426 -90.120 1.00 84.31 780 ASP A N 1
ATOM 5746 C CA . ASP A 1 780 ? 50.576 -3.438 -90.651 1.00 84.31 780 ASP A CA 1
ATOM 5747 C C . ASP A 1 780 ? 51.977 -2.841 -90.862 1.00 84.31 780 ASP A C 1
ATOM 5749 O O . ASP A 1 780 ? 52.123 -1.710 -91.328 1.00 84.31 780 ASP A O 1
ATOM 5753 N N . ALA A 1 781 ? 53.029 -3.585 -90.512 1.00 80.12 781 ALA A N 1
ATOM 5754 C CA . ALA A 1 781 ? 54.404 -3.150 -90.748 1.00 80.12 781 ALA A CA 1
ATOM 5755 C C . ALA A 1 781 ? 54.742 -3.262 -92.242 1.00 80.12 781 ALA A C 1
ATOM 5757 O O . ALA A 1 781 ? 54.635 -4.343 -92.826 1.00 80.12 781 ALA A O 1
ATOM 5758 N N . VAL A 1 782 ? 55.164 -2.154 -92.857 1.00 87.38 782 VAL A N 1
ATOM 5759 C CA . VAL A 1 782 ? 55.486 -2.108 -94.288 1.00 87.38 782 VAL A CA 1
ATOM 5760 C C . VAL A 1 782 ? 56.997 -2.158 -94.499 1.00 87.38 782 VAL A C 1
ATOM 5762 O O . VAL A 1 782 ? 57.764 -1.453 -93.848 1.00 87.38 782 VAL A O 1
ATOM 5765 N N . SER A 1 783 ? 57.428 -3.003 -95.430 1.00 89.69 783 SER A N 1
ATOM 5766 C CA . SER A 1 783 ? 58.802 -3.071 -95.927 1.00 89.69 783 SER A CA 1
ATOM 5767 C C . SER A 1 783 ? 58.787 -3.440 -97.407 1.00 89.69 783 SER A C 1
ATOM 5769 O O . SER A 1 783 ? 57.826 -4.037 -97.900 1.00 89.69 783 SER A O 1
ATOM 5771 N N . GLY A 1 784 ? 59.837 -3.067 -98.129 1.00 87.94 784 GLY A N 1
ATOM 5772 C CA . GLY A 1 784 ? 59.938 -3.311 -99.563 1.00 87.94 784 GLY A CA 1
ATOM 5773 C C . GLY A 1 784 ? 61.268 -2.845 -100.136 1.00 87.94 784 GLY A C 1
ATOM 5774 O O . GLY A 1 784 ? 62.154 -2.428 -99.397 1.00 87.94 784 GLY A O 1
ATOM 5775 N N . VAL A 1 785 ? 61.394 -2.932 -101.459 1.00 87.56 785 VAL A N 1
ATOM 5776 C CA . VAL A 1 785 ? 62.563 -2.469 -102.216 1.00 87.56 785 VAL A CA 1
ATOM 5777 C C . VAL A 1 785 ? 62.072 -1.668 -103.417 1.00 87.56 785 VAL A C 1
ATOM 5779 O O . VAL A 1 785 ? 61.100 -2.063 -104.063 1.00 87.56 785 VAL A O 1
ATOM 5782 N N . GLY A 1 786 ? 62.739 -0.560 -103.725 1.00 82.19 786 GLY A N 1
ATOM 5783 C CA . GLY A 1 786 ? 62.443 0.281 -104.875 1.00 82.19 786 GLY A CA 1
ATOM 5784 C C . GLY A 1 786 ? 61.487 1.435 -104.559 1.00 82.19 786 GLY A C 1
ATOM 5785 O O . GLY A 1 786 ? 60.413 1.276 -103.973 1.00 82.19 786 GLY A O 1
ATOM 5786 N N . LEU A 1 787 ? 61.846 2.617 -105.061 1.00 83.38 787 LEU A N 1
ATOM 5787 C CA . LEU A 1 787 ? 61.124 3.879 -104.875 1.00 83.38 787 LEU A CA 1
ATOM 5788 C C . LEU A 1 787 ? 59.650 3.859 -105.337 1.00 83.38 787 LEU A C 1
ATOM 5790 O O . LEU A 1 787 ? 58.808 4.547 -104.757 1.00 83.38 787 LEU A O 1
ATOM 5794 N N . GLU A 1 788 ? 59.328 3.069 -106.365 1.00 84.62 788 GLU A N 1
ATOM 5795 C CA . GLU A 1 788 ? 57.950 2.830 -106.826 1.00 84.62 788 GLU A CA 1
ATOM 5796 C C . GLU A 1 788 ? 57.127 2.061 -105.779 1.00 84.62 788 GLU A C 1
ATOM 5798 O O . GLU A 1 788 ? 55.954 2.368 -105.564 1.00 84.62 788 GLU A O 1
ATOM 5803 N N . PHE A 1 789 ? 57.726 1.084 -105.090 1.00 85.75 789 PHE A N 1
ATOM 5804 C CA . PHE A 1 789 ? 57.036 0.312 -104.059 1.00 85.75 789 PHE A CA 1
ATOM 5805 C C . PHE A 1 789 ? 56.780 1.170 -102.814 1.00 85.75 789 PHE A C 1
ATOM 5807 O O . PHE A 1 789 ? 55.663 1.164 -102.295 1.00 85.75 789 PHE A O 1
ATOM 5814 N N . ALA A 1 790 ? 57.775 1.956 -102.387 1.00 83.81 790 ALA A N 1
ATOM 5815 C CA . ALA A 1 790 ? 57.683 2.878 -101.251 1.00 83.81 790 ALA A CA 1
ATOM 5816 C C . ALA A 1 790 ? 56.536 3.898 -101.389 1.00 83.81 790 ALA A C 1
ATOM 5818 O O . ALA A 1 790 ? 55.765 4.108 -100.459 1.00 83.81 790 ALA A O 1
ATOM 5819 N N . LYS A 1 791 ? 56.368 4.494 -102.577 1.00 85.50 791 LYS A N 1
ATOM 5820 C CA . LYS A 1 791 ? 55.346 5.532 -102.813 1.00 85.50 791 LYS A CA 1
ATOM 5821 C C . LYS A 1 791 ? 53.913 5.004 -102.857 1.00 85.50 791 LYS A C 1
ATOM 5823 O O . LYS A 1 791 ? 52.984 5.759 -102.578 1.00 85.50 791 LYS A O 1
ATOM 5828 N N . ASN A 1 792 ? 53.731 3.737 -103.226 1.00 87.00 792 ASN A N 1
ATOM 5829 C CA . ASN A 1 792 ? 52.413 3.116 -103.376 1.00 87.00 792 ASN A CA 1
ATOM 5830 C C . ASN A 1 792 ? 51.967 2.326 -102.134 1.00 87.00 792 ASN A C 1
ATOM 5832 O O . ASN A 1 792 ? 50.768 2.155 -101.927 1.00 87.00 792 ASN A O 1
ATOM 5836 N N . ASN A 1 793 ? 52.907 1.867 -101.303 1.00 86.62 793 ASN A N 1
ATOM 5837 C CA . ASN A 1 793 ? 52.634 1.103 -100.087 1.00 86.62 793 ASN A CA 1
ATOM 5838 C C . ASN A 1 793 ? 53.059 1.939 -98.876 1.00 86.62 793 ASN A C 1
ATOM 5840 O O . ASN A 1 793 ? 54.171 1.800 -98.378 1.00 86.62 793 ASN A O 1
ATOM 5844 N N . LYS A 1 794 ? 52.171 2.832 -98.431 1.00 86.12 794 LYS A N 1
ATOM 5845 C CA . LYS A 1 794 ? 52.355 3.615 -97.204 1.00 86.12 794 LYS A CA 1
ATOM 5846 C C . LYS A 1 794 ? 51.768 2.881 -95.998 1.00 86.12 794 LYS A C 1
ATOM 5848 O O . LYS A 1 794 ? 50.639 2.395 -96.065 1.00 86.12 794 LYS A O 1
ATOM 5853 N N . GLN A 1 795 ? 52.507 2.844 -94.894 1.00 88.81 795 GLN A N 1
ATOM 5854 C CA . GLN A 1 795 ? 51.986 2.430 -93.592 1.00 88.81 795 GLN A CA 1
ATOM 5855 C C . GLN A 1 795 ? 50.947 3.440 -93.081 1.00 88.81 795 GLN A C 1
ATOM 5857 O O . GLN A 1 795 ? 51.041 4.636 -93.360 1.00 88.81 795 GLN A O 1
ATOM 5862 N N . VAL A 1 796 ? 49.966 2.951 -92.319 1.00 88.00 796 VAL A N 1
ATOM 5863 C CA . VAL A 1 796 ? 48.973 3.771 -91.614 1.00 88.00 796 VAL A CA 1
ATOM 5864 C C . VAL A 1 796 ? 48.754 3.188 -90.221 1.00 88.00 796 VAL A C 1
ATOM 5866 O O . VAL A 1 796 ? 48.422 2.008 -90.097 1.00 88.00 796 VAL A O 1
ATOM 5869 N N . CYS A 1 797 ? 48.907 4.010 -89.187 1.00 87.38 797 CYS A N 1
ATOM 5870 C CA . CYS A 1 797 ? 48.652 3.657 -87.795 1.00 87.38 797 CYS A CA 1
ATOM 5871 C C . CYS A 1 797 ? 47.330 4.287 -87.326 1.00 87.38 797 CYS A C 1
ATOM 5873 O O . CYS A 1 797 ? 47.156 5.501 -87.376 1.00 87.38 797 CYS A O 1
ATOM 5875 N N . VAL A 1 798 ? 46.383 3.466 -86.860 1.00 85.75 798 VAL A N 1
ATOM 5876 C CA . VAL A 1 798 ? 45.076 3.918 -86.342 1.00 85.75 798 VAL A CA 1
ATOM 5877 C C . VAL A 1 798 ? 44.936 3.617 -84.854 1.00 85.75 798 VAL A C 1
ATOM 5879 O O . VAL A 1 798 ? 45.418 2.583 -84.391 1.00 85.75 798 VAL A O 1
ATOM 5882 N N . ASP A 1 799 ? 44.287 4.517 -84.112 1.00 85.81 799 ASP A N 1
ATOM 5883 C CA . ASP A 1 799 ? 44.024 4.369 -82.674 1.00 85.81 799 ASP A CA 1
ATOM 5884 C C . ASP A 1 799 ? 43.267 3.066 -82.367 1.00 85.81 799 ASP A C 1
ATOM 5886 O O . ASP A 1 799 ? 42.364 2.652 -83.108 1.00 85.81 799 ASP A O 1
ATOM 5890 N N . ILE A 1 800 ? 43.645 2.402 -81.275 1.00 86.50 800 ILE A N 1
ATOM 5891 C CA . ILE A 1 800 ? 42.949 1.226 -80.763 1.00 86.50 800 ILE A CA 1
ATOM 5892 C C . ILE A 1 800 ? 41.972 1.683 -79.687 1.00 86.50 800 ILE A C 1
ATOM 5894 O O . ILE A 1 800 ? 42.370 1.970 -78.565 1.00 86.50 800 ILE A O 1
ATOM 5898 N N . ASN A 1 801 ? 40.674 1.649 -79.992 1.00 85.50 801 ASN A N 1
ATOM 5899 C CA . ASN A 1 801 ? 39.659 2.024 -79.016 1.00 85.50 801 ASN A CA 1
ATOM 5900 C C . ASN A 1 801 ? 39.525 0.962 -77.905 1.00 85.50 801 ASN A C 1
ATOM 5902 O O . ASN A 1 801 ? 38.719 0.028 -78.014 1.00 85.50 801 ASN A O 1
ATOM 5906 N N . GLU A 1 802 ? 40.313 1.063 -76.831 1.00 90.38 802 GLU A N 1
ATOM 5907 C CA . GLU A 1 802 ? 40.305 0.037 -75.784 1.00 90.38 802 GLU A CA 1
ATOM 5908 C C . GLU A 1 802 ? 39.021 0.049 -74.954 1.00 90.38 802 GLU A C 1
ATOM 5910 O O . GLU A 1 802 ? 38.644 -0.990 -74.407 1.00 90.38 802 GLU A O 1
ATOM 5915 N N . CYS A 1 803 ? 38.299 1.173 -74.913 1.00 87.06 803 CYS A N 1
ATOM 5916 C CA . CYS A 1 803 ? 36.975 1.229 -74.297 1.00 87.06 803 CYS A CA 1
ATOM 5917 C C . CYS A 1 803 ? 35.973 0.261 -74.948 1.00 87.06 803 CYS A C 1
ATOM 5919 O O . CYS A 1 803 ? 35.107 -0.263 -74.251 1.00 87.06 803 CYS A O 1
ATOM 5921 N N . VAL A 1 804 ? 36.093 0.003 -76.256 1.00 84.75 804 VAL A N 1
ATOM 5922 C CA . VAL A 1 804 ? 35.236 -0.939 -76.995 1.00 84.75 804 VAL A CA 1
ATOM 5923 C C . VAL A 1 804 ? 35.871 -2.328 -77.110 1.00 84.75 804 VAL A C 1
ATOM 5925 O O . VAL A 1 804 ? 35.172 -3.327 -76.957 1.00 84.75 804 VAL A O 1
ATOM 5928 N N . GLU A 1 805 ? 37.178 -2.426 -77.378 1.00 83.44 805 GLU A N 1
ATOM 5929 C CA . GLU A 1 805 ? 37.834 -3.721 -77.637 1.00 83.44 805 GLU A CA 1
ATOM 5930 C C . GLU A 1 805 ? 38.390 -4.416 -76.372 1.00 83.44 805 GLU A C 1
ATOM 5932 O O . GLU A 1 805 ? 38.661 -5.624 -76.403 1.00 83.44 805 GLU A O 1
ATOM 5937 N N . GLY A 1 806 ? 38.591 -3.678 -75.272 1.00 82.56 806 GLY A N 1
ATOM 5938 C CA . GLY A 1 806 ? 39.170 -4.160 -74.009 1.00 82.56 806 GLY A CA 1
ATOM 5939 C C . GLY A 1 806 ? 38.197 -4.242 -72.826 1.00 82.56 806 GLY A C 1
ATOM 5940 O O . GLY A 1 806 ? 38.377 -5.110 -71.969 1.00 82.56 806 GLY A O 1
ATOM 5941 N N . ASP A 1 807 ? 37.165 -3.389 -72.800 1.00 86.81 807 ASP A N 1
ATOM 5942 C CA . ASP A 1 807 ? 36.197 -3.257 -71.694 1.00 86.81 807 ASP A CA 1
ATOM 5943 C C . ASP A 1 807 ? 36.881 -3.054 -70.311 1.00 86.81 807 ASP A C 1
ATOM 5945 O O . ASP A 1 807 ? 36.728 -3.878 -69.409 1.00 86.81 807 ASP A O 1
ATOM 5949 N N . PRO A 1 808 ? 37.713 -2.009 -70.122 1.00 85.56 808 PRO A N 1
ATOM 5950 C CA . PRO A 1 808 ? 38.589 -1.897 -68.952 1.00 85.56 808 PRO A CA 1
ATOM 5951 C C . PRO A 1 808 ? 37.918 -1.342 -67.684 1.00 85.56 808 PRO A C 1
ATOM 5953 O O . PRO A 1 808 ? 38.540 -1.360 -66.624 1.00 85.56 808 PRO A O 1
ATOM 5956 N N . CYS A 1 809 ? 36.690 -0.824 -67.755 1.00 88.81 809 CYS A N 1
ATOM 5957 C CA . CYS A 1 809 ? 36.046 -0.139 -66.627 1.00 88.81 809 CYS A CA 1
ATOM 5958 C C . CYS A 1 809 ? 35.041 -1.031 -65.889 1.00 88.81 809 CYS A C 1
ATOM 5960 O O . CYS A 1 809 ? 34.550 -2.021 -66.429 1.00 88.81 809 CYS A O 1
ATOM 5962 N N . ALA A 1 810 ? 34.727 -0.684 -64.640 1.00 84.50 810 ALA A N 1
ATOM 5963 C CA . ALA A 1 810 ? 33.765 -1.448 -63.851 1.00 84.50 810 ALA A CA 1
ATOM 5964 C C . ALA A 1 810 ? 32.327 -1.282 -64.399 1.00 84.50 810 ALA A C 1
ATOM 5966 O O . ALA A 1 810 ? 32.003 -0.225 -64.950 1.00 84.50 810 ALA A O 1
ATOM 5967 N N . PRO A 1 811 ? 31.425 -2.271 -64.227 1.00 79.56 811 PRO A N 1
ATOM 5968 C CA . PRO A 1 811 ? 30.044 -2.169 -64.695 1.00 79.56 811 PRO A CA 1
ATOM 5969 C C . PRO A 1 811 ? 29.336 -0.909 -64.173 1.00 79.56 811 PRO A C 1
ATOM 5971 O O . PRO A 1 811 ? 29.240 -0.688 -62.969 1.00 79.56 811 PRO A O 1
ATOM 5974 N N . GLY A 1 812 ? 28.832 -0.080 -65.091 1.00 74.56 812 GLY A N 1
ATOM 5975 C CA . GLY A 1 812 ? 28.184 1.198 -64.772 1.00 74.56 812 GLY A CA 1
ATOM 5976 C C . GLY A 1 812 ? 29.124 2.409 -64.684 1.00 74.56 812 GLY A C 1
ATOM 5977 O O . GLY A 1 812 ? 28.630 3.533 -64.642 1.00 74.56 812 GLY A O 1
ATOM 5978 N N . VAL A 1 813 ? 30.448 2.218 -64.724 1.00 85.62 813 VAL A N 1
ATOM 5979 C CA . VAL A 1 813 ? 31.427 3.308 -64.875 1.00 85.62 813 VAL A CA 1
ATOM 5980 C C . VAL A 1 813 ? 31.627 3.627 -66.357 1.00 85.62 813 VAL A C 1
ATOM 5982 O O . VAL A 1 813 ? 31.686 2.733 -67.203 1.00 85.62 813 VAL A O 1
ATOM 5985 N N . ARG A 1 814 ? 31.744 4.915 -66.697 1.00 87.00 814 ARG A N 1
ATOM 5986 C CA . ARG A 1 814 ? 32.000 5.354 -68.073 1.00 87.00 814 ARG A CA 1
ATOM 5987 C C . ARG A 1 814 ? 33.486 5.224 -68.423 1.00 87.00 814 ARG A C 1
ATOM 5989 O O . ARG A 1 814 ? 34.347 5.730 -67.706 1.00 87.00 814 ARG A O 1
ATOM 5996 N N . CYS A 1 815 ? 33.759 4.596 -69.564 1.00 88.94 815 CYS A N 1
ATOM 5997 C CA . CYS A 1 815 ? 35.064 4.624 -70.222 1.00 88.94 815 CYS A CA 1
ATOM 5998 C C . CYS A 1 815 ? 35.144 5.807 -71.196 1.00 88.94 815 CYS A C 1
ATOM 6000 O O . CYS A 1 815 ? 34.171 6.101 -71.896 1.00 88.94 815 CYS A O 1
ATOM 6002 N N . VAL A 1 816 ? 36.300 6.465 -71.256 1.00 89.12 816 VAL A N 1
ATOM 6003 C CA . VAL A 1 816 ? 36.609 7.552 -72.190 1.00 89.12 816 VAL A CA 1
ATOM 6004 C C . VAL A 1 816 ? 37.853 7.173 -72.991 1.00 89.12 816 VAL A C 1
ATOM 6006 O O . VAL A 1 816 ? 38.914 6.936 -72.415 1.00 89.12 816 VAL A O 1
ATOM 6009 N N . ASN A 1 817 ? 37.719 7.126 -74.317 1.00 85.50 817 ASN A N 1
ATOM 6010 C CA . ASN A 1 817 ? 38.842 6.917 -75.230 1.00 85.50 817 ASN A CA 1
ATOM 6011 C C . ASN A 1 817 ? 39.603 8.238 -75.415 1.00 85.50 817 ASN A C 1
ATOM 6013 O O . ASN A 1 817 ? 38.981 9.290 -75.579 1.00 85.50 817 ASN A O 1
ATOM 6017 N N . LEU A 1 818 ? 40.929 8.184 -75.359 1.00 87.50 818 LEU A N 1
ATOM 6018 C CA . LEU A 1 818 ? 41.847 9.317 -75.272 1.00 87.50 818 LEU A CA 1
ATOM 6019 C C . LEU A 1 818 ? 43.124 8.984 -76.058 1.00 87.50 818 LEU A C 1
ATOM 6021 O O . LEU A 1 818 ? 44.102 8.550 -75.456 1.00 87.50 818 LEU A O 1
ATOM 6025 N N . GLU A 1 819 ? 43.106 9.172 -77.381 1.00 86.19 819 GLU A N 1
ATOM 6026 C CA . GLU A 1 819 ? 44.214 8.837 -78.298 1.00 86.19 819 GLU A CA 1
ATOM 6027 C C . GLU A 1 819 ? 45.589 9.221 -77.688 1.00 86.19 819 GLU A C 1
ATOM 6029 O O . GLU A 1 819 ? 45.817 10.412 -77.434 1.00 86.19 819 GLU A O 1
ATOM 6034 N N . PRO A 1 820 ? 46.506 8.270 -77.386 1.00 74.38 820 PRO A N 1
ATOM 6035 C CA . PRO A 1 820 ? 46.565 6.868 -77.823 1.00 74.38 820 PRO A CA 1
ATOM 6036 C C . PRO A 1 820 ? 46.217 5.831 -76.726 1.00 74.38 820 PRO A C 1
ATOM 6038 O O . PRO A 1 820 ? 47.013 4.934 -76.444 1.00 74.38 820 PRO A O 1
ATOM 6041 N N . GLY A 1 821 ? 45.102 5.983 -76.015 1.00 87.12 821 GLY A N 1
ATOM 6042 C CA . GLY A 1 821 ? 44.726 5.089 -74.917 1.00 87.12 821 GLY A CA 1
ATOM 6043 C C . GLY A 1 821 ? 43.342 5.372 -74.327 1.00 87.12 821 GLY A C 1
ATOM 6044 O O . GLY A 1 821 ? 42.464 5.929 -74.985 1.00 87.12 821 GLY A O 1
ATOM 6045 N N . TYR A 1 822 ? 43.148 5.052 -73.043 1.00 89.38 822 TYR A N 1
ATOM 6046 C CA . TYR A 1 822 ? 41.853 5.189 -72.363 1.00 89.38 822 TYR A CA 1
ATOM 6047 C C . TYR A 1 822 ? 41.958 5.657 -70.903 1.00 89.38 822 TYR A C 1
ATOM 6049 O O . TYR A 1 822 ? 42.981 5.495 -70.227 1.00 89.38 822 TYR A O 1
ATOM 6057 N N . GLN A 1 823 ? 40.839 6.166 -70.380 1.00 89.06 823 GLN A N 1
ATOM 6058 C CA . GLN A 1 823 ? 40.621 6.414 -68.956 1.00 89.06 823 GLN A CA 1
ATOM 6059 C C . GLN A 1 823 ? 39.205 6.000 -68.521 1.00 89.06 823 GLN A C 1
ATOM 6061 O O . GLN A 1 823 ? 38.216 6.328 -69.174 1.00 89.06 823 GLN A O 1
ATOM 6066 N N . CYS A 1 824 ? 39.107 5.334 -67.372 1.00 90.25 824 CYS A N 1
ATOM 6067 C CA . CYS A 1 824 ? 37.864 5.119 -66.638 1.00 90.25 824 CYS A CA 1
ATOM 6068 C C . CYS A 1 824 ? 37.564 6.295 -65.700 1.00 90.25 824 CYS A C 1
ATOM 6070 O O . CYS A 1 824 ? 38.469 6.909 -65.125 1.00 90.25 824 CYS A O 1
ATOM 6072 N N . GLU A 1 825 ? 36.282 6.587 -65.503 1.00 86.81 825 GLU A N 1
ATOM 6073 C CA . GLU A 1 825 ? 35.832 7.489 -64.440 1.00 86.81 825 GLU A CA 1
ATOM 6074 C C . GLU A 1 825 ? 35.942 6.830 -63.048 1.00 86.81 825 GLU A C 1
ATOM 6076 O O . GLU A 1 825 ? 36.365 5.680 -62.906 1.00 86.81 825 GLU A O 1
ATOM 6081 N N . ALA A 1 826 ? 35.630 7.577 -61.987 1.00 84.69 826 ALA A N 1
ATOM 6082 C CA . ALA A 1 826 ? 35.619 7.037 -60.628 1.00 84.69 826 ALA A CA 1
ATOM 6083 C C . ALA A 1 826 ? 34.448 6.056 -60.417 1.00 84.69 826 ALA A C 1
ATOM 6085 O O . ALA A 1 826 ? 33.445 6.106 -61.132 1.00 84.69 826 ALA A O 1
ATOM 6086 N N . CYS A 1 827 ? 34.562 5.188 -59.407 1.00 85.62 827 CYS A N 1
ATOM 6087 C CA . CYS A 1 827 ? 33.472 4.295 -59.011 1.00 85.62 827 CYS A CA 1
ATOM 6088 C C . CYS A 1 827 ? 32.196 5.072 -58.610 1.00 85.62 827 CYS A C 1
ATOM 6090 O O . CYS A 1 827 ? 32.299 6.198 -58.111 1.00 85.62 827 CYS A O 1
ATOM 6092 N N . PRO A 1 828 ? 30.989 4.495 -58.791 1.00 82.25 828 PRO A N 1
ATOM 6093 C CA . PRO A 1 828 ? 29.742 5.163 -58.421 1.00 82.25 828 PRO A CA 1
ATOM 6094 C C . PRO A 1 828 ? 29.611 5.344 -56.896 1.00 82.25 828 PRO A C 1
ATOM 6096 O O . PRO A 1 828 ? 30.217 4.580 -56.140 1.00 82.25 828 PRO A O 1
ATOM 6099 N N . PRO A 1 829 ? 28.784 6.293 -56.413 1.00 78.31 829 PRO A N 1
ATOM 6100 C CA . PRO A 1 829 ? 28.479 6.428 -54.988 1.00 78.31 829 PRO A CA 1
ATOM 6101 C C . PRO A 1 829 ? 28.011 5.101 -54.368 1.00 78.31 829 PRO A C 1
ATOM 6103 O O . PRO A 1 829 ? 27.198 4.397 -54.963 1.00 78.31 829 PRO A O 1
ATOM 6106 N N . GLY A 1 830 ? 28.545 4.775 -53.187 1.00 74.81 830 GLY A N 1
ATOM 6107 C CA . GLY A 1 830 ? 28.393 3.467 -52.530 1.00 74.81 830 GLY A CA 1
ATOM 6108 C C . GLY A 1 830 ? 29.542 2.484 -52.812 1.00 74.81 830 GLY A C 1
ATOM 6109 O O . GLY A 1 830 ? 29.725 1.539 -52.057 1.00 74.81 830 GLY A O 1
ATOM 6110 N N . PHE A 1 831 ? 30.390 2.734 -53.819 1.00 82.50 831 PHE A N 1
ATOM 6111 C CA . PHE A 1 831 ? 31.557 1.898 -54.128 1.00 82.50 831 PHE A CA 1
ATOM 6112 C C . PHE A 1 831 ? 32.888 2.650 -53.985 1.00 82.50 831 PHE A C 1
ATOM 6114 O O . PHE A 1 831 ? 32.980 3.849 -54.248 1.00 82.50 831 PHE A O 1
ATOM 6121 N N . ARG A 1 832 ? 33.956 1.920 -53.641 1.00 84.69 832 ARG A N 1
ATOM 6122 C CA . ARG A 1 832 ? 35.350 2.394 -53.667 1.00 84.69 832 ARG A CA 1
ATOM 6123 C C . ARG A 1 832 ? 36.201 1.603 -54.656 1.00 84.69 832 ARG A C 1
ATOM 6125 O O . ARG A 1 832 ? 36.046 0.393 -54.794 1.00 84.69 832 ARG A O 1
ATOM 6132 N N . GLY A 1 833 ? 37.133 2.293 -55.299 1.00 79.31 833 GLY A N 1
ATOM 6133 C CA . GLY A 1 833 ? 38.082 1.731 -56.256 1.00 79.31 833 GLY A CA 1
ATOM 6134 C C . GLY A 1 833 ? 38.773 2.849 -57.030 1.00 79.31 833 GLY A C 1
ATOM 6135 O O . GLY A 1 833 ? 38.185 3.912 -57.243 1.00 79.31 833 GLY A O 1
ATOM 6136 N N . ASP A 1 834 ? 40.026 2.630 -57.417 1.00 81.94 834 ASP A N 1
ATOM 6137 C CA . ASP A 1 834 ? 40.818 3.641 -58.117 1.00 81.94 834 ASP A CA 1
ATOM 6138 C C . ASP A 1 834 ? 40.363 3.823 -59.577 1.00 81.94 834 ASP A C 1
ATOM 6140 O O . ASP A 1 834 ? 39.834 2.912 -60.223 1.00 81.94 834 ASP A O 1
ATOM 6144 N N . ALA A 1 835 ? 40.575 5.022 -60.123 1.00 76.94 835 ALA A N 1
ATOM 6145 C CA . ALA A 1 835 ? 40.329 5.304 -61.534 1.00 76.94 835 ALA A CA 1
ATOM 6146 C C . ALA A 1 835 ? 41.474 4.741 -62.392 1.00 76.94 835 ALA A C 1
ATOM 6148 O O . ALA A 1 835 ? 42.607 5.227 -62.331 1.00 76.94 835 ALA A O 1
ATOM 6149 N N . VAL A 1 836 ? 41.185 3.719 -63.200 1.00 85.19 836 VAL A N 1
ATOM 6150 C CA . VAL A 1 836 ? 42.178 3.105 -64.092 1.00 85.19 836 VAL A CA 1
ATOM 6151 C C . VAL A 1 836 ? 42.326 3.918 -65.380 1.00 85.19 836 VAL A C 1
ATOM 6153 O O . VAL A 1 836 ? 41.351 4.409 -65.944 1.00 85.19 836 VAL A O 1
ATOM 6156 N N . ARG A 1 837 ? 43.562 4.038 -65.867 1.00 89.44 837 ARG A N 1
ATOM 6157 C CA . ARG A 1 837 ? 43.903 4.571 -67.191 1.00 89.44 837 ARG A CA 1
ATOM 6158 C C . ARG A 1 837 ? 45.056 3.769 -67.781 1.00 89.44 837 ARG A C 1
ATOM 6160 O O . ARG A 1 837 ? 45.881 3.252 -67.023 1.00 89.44 837 ARG A O 1
ATOM 6167 N N . GLY A 1 838 ? 45.143 3.693 -69.101 1.00 86.69 838 GLY A N 1
ATOM 6168 C CA . GLY A 1 838 ? 46.157 2.885 -69.771 1.00 86.69 838 GLY A CA 1
ATOM 6169 C C . GLY A 1 838 ? 46.306 3.192 -71.254 1.00 86.69 838 GLY A C 1
ATOM 6170 O O . GLY A 1 838 ? 45.618 4.050 -71.795 1.00 86.69 838 GLY A O 1
ATOM 6171 N N . VAL A 1 839 ? 47.236 2.474 -71.880 1.00 87.94 839 VAL A N 1
ATOM 6172 C CA . VAL A 1 839 ? 47.579 2.541 -73.305 1.00 87.94 839 VAL A CA 1
ATOM 6173 C C . VAL A 1 839 ? 47.777 1.107 -73.788 1.00 87.94 839 VAL A C 1
ATOM 6175 O O . VAL A 1 839 ? 48.520 0.344 -73.165 1.00 87.94 839 VAL A O 1
ATOM 6178 N N . GLY A 1 840 ? 47.135 0.739 -74.890 1.00 82.88 840 GLY A N 1
ATOM 6179 C CA . GLY A 1 840 ? 47.210 -0.578 -75.506 1.00 82.88 840 GLY A CA 1
ATOM 6180 C C . GLY A 1 840 ? 46.176 -1.584 -74.985 1.00 82.88 840 GLY A C 1
ATOM 6181 O O . GLY A 1 840 ? 45.963 -1.774 -73.783 1.00 82.88 840 GLY A O 1
ATOM 6182 N N . LEU A 1 841 ? 45.598 -2.328 -75.930 1.00 83.44 841 LEU A N 1
ATOM 6183 C CA . LEU A 1 841 ? 44.548 -3.330 -75.720 1.00 83.44 841 LEU A CA 1
ATOM 6184 C C . LEU A 1 841 ? 44.888 -4.422 -74.692 1.00 83.44 841 LEU A C 1
ATOM 6186 O O . LEU A 1 841 ? 44.012 -4.899 -73.970 1.00 83.44 841 LEU A O 1
ATOM 6190 N N . GLU A 1 842 ? 46.153 -4.838 -74.630 1.00 84.31 842 GLU A N 1
ATOM 6191 C CA . GLU A 1 842 ? 46.620 -5.857 -73.685 1.00 84.31 842 GLU A CA 1
ATOM 6192 C C . GLU A 1 842 ? 46.685 -5.316 -72.249 1.00 84.31 842 GLU A C 1
ATOM 6194 O O . GLU A 1 842 ? 46.346 -6.028 -71.302 1.00 84.31 842 GLU A O 1
ATOM 6199 N N . PHE A 1 843 ? 47.020 -4.033 -72.070 1.00 84.44 843 PHE A N 1
ATOM 6200 C CA . PHE A 1 843 ? 46.948 -3.389 -70.761 1.00 84.44 843 PHE A CA 1
ATOM 6201 C C . PHE A 1 843 ? 45.489 -3.240 -70.308 1.00 84.44 843 PHE A C 1
ATOM 6203 O O . PHE A 1 843 ? 45.180 -3.550 -69.159 1.00 84.44 843 PHE A O 1
ATOM 6210 N N . ALA A 1 844 ? 44.590 -2.838 -71.214 1.00 82.50 844 ALA A N 1
ATOM 6211 C CA . ALA A 1 844 ? 43.156 -2.686 -70.947 1.00 82.50 844 ALA A CA 1
ATOM 6212 C C . ALA A 1 844 ? 42.460 -3.995 -70.530 1.00 82.50 844 ALA A C 1
ATOM 6214 O O . ALA A 1 844 ? 41.648 -4.001 -69.609 1.00 82.50 844 ALA A O 1
ATOM 6215 N N . LYS A 1 845 ? 42.800 -5.120 -71.172 1.00 84.12 845 LYS A N 1
ATOM 6216 C CA . LYS A 1 845 ? 42.204 -6.432 -70.858 1.00 84.12 845 LYS A CA 1
ATOM 6217 C C . LYS A 1 845 ? 42.667 -7.005 -69.519 1.00 84.12 845 LYS A C 1
ATOM 6219 O O . LYS A 1 845 ? 41.887 -7.687 -68.859 1.00 84.12 845 LYS A O 1
ATOM 6224 N N . ASN A 1 846 ? 43.915 -6.737 -69.133 1.00 84.06 846 ASN A N 1
ATOM 6225 C CA . ASN A 1 846 ? 44.520 -7.290 -67.920 1.00 84.06 846 ASN A CA 1
ATOM 6226 C C . ASN A 1 846 ? 44.331 -6.399 -66.678 1.00 84.06 846 ASN A C 1
ATOM 6228 O O . ASN A 1 846 ? 44.260 -6.918 -65.568 1.00 84.06 846 ASN A O 1
ATOM 6232 N N . ASN A 1 847 ? 44.216 -5.079 -66.849 1.00 83.06 847 ASN A N 1
ATOM 6233 C CA . ASN A 1 847 ? 44.049 -4.116 -65.756 1.00 83.06 847 ASN A CA 1
ATOM 6234 C C . ASN A 1 847 ? 42.626 -3.550 -65.771 1.00 83.06 847 ASN A C 1
ATOM 6236 O O . ASN A 1 847 ? 42.424 -2.374 -66.062 1.00 83.06 847 ASN A O 1
ATOM 6240 N N . LYS A 1 848 ? 41.627 -4.390 -65.481 1.00 84.44 848 LYS A N 1
ATOM 6241 C CA . LYS A 1 848 ? 40.251 -3.906 -65.318 1.00 84.44 848 LYS A CA 1
ATOM 6242 C C . LYS A 1 848 ? 40.083 -3.161 -63.995 1.00 84.44 848 LYS A C 1
ATOM 6244 O O . LYS A 1 848 ? 40.602 -3.584 -62.964 1.00 84.44 848 LYS A O 1
ATOM 6249 N N . GLN A 1 849 ? 39.315 -2.078 -64.019 1.00 86.12 849 GLN A N 1
ATOM 6250 C CA . GLN A 1 849 ? 38.887 -1.362 -62.825 1.00 86.12 849 GLN A CA 1
ATOM 6251 C C . GLN A 1 849 ? 37.992 -2.246 -61.952 1.00 86.12 849 GLN A C 1
ATOM 6253 O O . GLN A 1 849 ? 37.053 -2.879 -62.436 1.00 86.12 849 GLN A O 1
ATOM 6258 N N . ILE A 1 850 ? 38.259 -2.241 -60.647 1.00 84.81 850 ILE A N 1
ATOM 6259 C CA . ILE A 1 850 ? 37.482 -2.969 -59.645 1.00 84.81 850 ILE A CA 1
ATOM 6260 C C . ILE A 1 850 ? 36.854 -1.945 -58.702 1.00 84.81 850 ILE A C 1
ATOM 6262 O O . ILE A 1 850 ? 37.566 -1.205 -58.026 1.00 84.81 850 ILE A O 1
ATOM 6266 N N . CYS A 1 851 ? 35.525 -1.930 -58.650 1.00 84.38 851 CYS A N 1
ATOM 6267 C CA . CYS A 1 851 ? 34.752 -1.181 -57.667 1.00 84.38 851 CYS A CA 1
ATOM 6268 C C . CYS A 1 851 ? 34.206 -2.166 -56.625 1.00 84.38 851 CYS A C 1
ATOM 6270 O O . CYS A 1 851 ? 33.552 -3.143 -56.985 1.00 84.38 851 CYS A O 1
ATOM 6272 N N . VAL A 1 852 ? 34.501 -1.925 -55.349 1.00 84.88 852 VAL A N 1
ATOM 6273 C CA . VAL A 1 852 ? 34.091 -2.754 -54.206 1.00 84.88 852 VAL A CA 1
ATOM 6274 C C . VAL A 1 852 ? 33.091 -1.973 -53.363 1.00 84.88 852 VAL A C 1
ATOM 6276 O O . VAL A 1 852 ? 33.290 -0.779 -53.139 1.00 84.88 852 VAL A O 1
ATOM 6279 N N . ASP A 1 853 ? 32.031 -2.635 -52.904 1.00 85.19 853 ASP A N 1
ATOM 6280 C CA . ASP A 1 853 ? 31.017 -2.043 -52.026 1.00 85.19 853 ASP A CA 1
ATOM 6281 C C . ASP A 1 853 ? 31.646 -1.436 -50.756 1.00 85.19 853 ASP A C 1
ATOM 6283 O O . ASP A 1 853 ? 32.588 -1.991 -50.171 1.00 85.19 853 ASP A O 1
ATOM 6287 N N . ILE A 1 854 ? 31.157 -0.265 -50.348 1.00 85.56 854 ILE A N 1
ATOM 6288 C CA . ILE A 1 854 ? 31.556 0.381 -49.100 1.00 85.56 854 ILE A CA 1
ATOM 6289 C C . ILE A 1 854 ? 30.577 -0.056 -48.019 1.00 85.56 854 ILE A C 1
ATOM 6291 O O . ILE A 1 854 ? 29.453 0.427 -47.965 1.00 85.56 854 ILE A O 1
ATOM 6295 N N . ASN A 1 855 ? 31.038 -0.901 -47.098 1.00 85.31 855 ASN A N 1
ATOM 6296 C CA . ASN A 1 855 ? 30.201 -1.347 -45.993 1.00 85.31 855 AS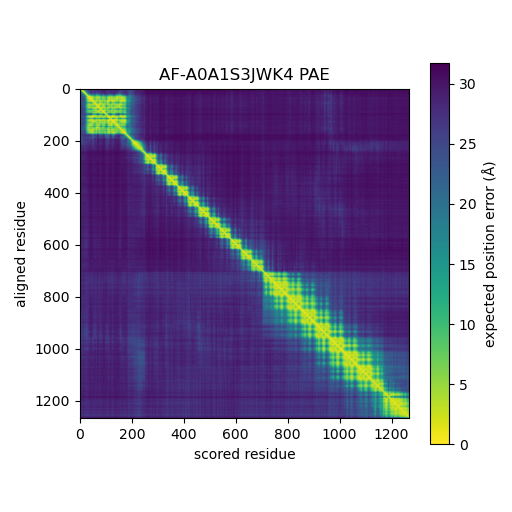N A CA 1
ATOM 6297 C C . ASN A 1 855 ? 29.968 -0.207 -44.981 1.00 85.31 855 ASN A C 1
ATOM 6299 O O . ASN A 1 855 ? 30.718 -0.057 -44.009 1.00 85.31 855 ASN A O 1
ATOM 6303 N N . GLU A 1 856 ? 28.951 0.629 -45.202 1.00 90.50 856 GLU A N 1
ATOM 6304 C CA . GLU A 1 856 ? 28.703 1.785 -44.338 1.00 90.50 856 GLU A CA 1
ATOM 6305 C C . GLU A 1 856 ? 28.222 1.380 -42.944 1.00 90.50 856 GLU A C 1
ATOM 6307 O O . GLU A 1 856 ? 28.467 2.112 -41.985 1.00 90.50 856 GLU A O 1
ATOM 6312 N N . CYS A 1 857 ? 27.621 0.195 -42.799 1.00 87.75 857 CYS A N 1
ATOM 6313 C CA . CYS A 1 857 ? 27.282 -0.359 -41.490 1.00 87.75 857 CYS A CA 1
ATOM 6314 C C . CYS A 1 857 ? 28.509 -0.548 -40.582 1.00 87.75 857 CYS A C 1
ATOM 6316 O O . CYS A 1 857 ? 28.379 -0.420 -39.367 1.00 87.75 857 CYS A O 1
ATOM 6318 N N . VAL A 1 858 ? 29.686 -0.831 -41.150 1.00 85.69 858 VAL A N 1
ATOM 6319 C CA . VAL A 1 858 ? 30.950 -0.986 -40.409 1.00 85.69 858 VAL A CA 1
ATOM 6320 C C . VAL A 1 858 ? 31.770 0.306 -40.397 1.00 85.69 858 VAL A C 1
ATOM 6322 O O . VAL A 1 858 ? 32.347 0.653 -39.370 1.00 85.69 858 VAL A O 1
ATOM 6325 N N . GLU A 1 859 ? 31.845 1.030 -41.517 1.00 83.38 859 GLU A N 1
ATOM 6326 C CA . GLU A 1 859 ? 32.748 2.187 -41.648 1.00 83.38 859 GLU A CA 1
ATOM 6327 C C . GLU A 1 859 ? 32.099 3.537 -41.282 1.00 83.38 859 GLU A C 1
ATOM 6329 O O . GLU A 1 859 ? 32.814 4.516 -41.031 1.00 83.38 859 GLU A O 1
ATOM 6334 N N . GLY A 1 860 ? 30.762 3.612 -41.269 1.00 82.62 860 GLY A N 1
ATOM 6335 C CA . GLY A 1 860 ? 29.972 4.813 -40.968 1.00 82.62 860 GLY A CA 1
ATOM 6336 C C . GLY A 1 860 ? 29.218 4.783 -39.634 1.00 82.62 860 GLY A C 1
ATOM 6337 O O . GLY A 1 860 ? 29.005 5.848 -39.053 1.00 82.62 860 GLY A O 1
ATOM 6338 N N . ASP A 1 861 ? 28.861 3.591 -39.139 1.00 87.69 861 ASP A N 1
ATOM 6339 C CA . ASP A 1 861 ? 28.051 3.377 -37.924 1.00 87.69 861 ASP A CA 1
ATOM 6340 C C . ASP A 1 861 ? 26.739 4.212 -37.911 1.00 87.69 861 ASP A C 1
ATOM 6342 O O . ASP A 1 861 ? 26.552 5.079 -37.056 1.00 87.69 861 ASP A O 1
ATOM 6346 N N . PRO A 1 862 ? 25.831 4.038 -38.893 1.00 86.69 862 PRO A N 1
ATOM 6347 C CA . PRO A 1 862 ? 24.723 4.969 -39.118 1.00 86.69 862 PRO A CA 1
ATOM 6348 C C . PRO A 1 862 ? 23.454 4.688 -38.295 1.00 86.69 862 PRO A C 1
ATOM 6350 O O . PRO A 1 862 ? 22.497 5.454 -38.393 1.00 86.69 862 PRO A O 1
ATOM 6353 N N . CYS A 1 863 ? 23.396 3.601 -37.524 1.00 89.75 863 CYS A N 1
ATOM 6354 C CA . CYS A 1 863 ? 22.189 3.195 -36.795 1.00 89.75 863 CYS A CA 1
ATOM 6355 C C . CYS A 1 863 ? 22.286 3.508 -35.298 1.00 89.75 863 CYS A C 1
ATOM 6357 O O . CYS A 1 863 ? 23.376 3.689 -34.758 1.00 89.75 863 CYS A O 1
ATOM 6359 N N . ALA A 1 864 ? 21.141 3.584 -34.617 1.00 85.50 864 ALA A N 1
ATOM 6360 C CA . ALA A 1 864 ? 21.123 3.851 -33.181 1.00 85.50 864 ALA A CA 1
ATOM 6361 C C . ALA A 1 864 ? 21.686 2.650 -32.384 1.00 85.50 864 ALA A C 1
ATOM 6363 O O . ALA A 1 864 ? 21.547 1.507 -32.830 1.00 85.50 864 ALA A O 1
ATOM 6364 N N . PRO A 1 865 ? 22.282 2.858 -31.192 1.00 79.44 865 PRO A N 1
ATOM 6365 C CA . PRO A 1 865 ? 22.794 1.766 -30.366 1.00 79.44 865 PRO A CA 1
ATOM 6366 C C . PRO A 1 865 ? 21.737 0.683 -30.103 1.00 79.44 865 PRO A C 1
ATOM 6368 O O . PRO A 1 865 ? 20.639 0.967 -29.632 1.00 79.44 865 PRO A O 1
ATOM 6371 N N . GLY A 1 866 ? 22.069 -0.570 -30.421 1.00 74.94 866 GLY A N 1
ATOM 6372 C CA . GLY A 1 866 ? 21.150 -1.709 -30.305 1.00 74.94 866 GLY A CA 1
ATOM 6373 C C . GLY A 1 866 ? 20.208 -1.919 -31.500 1.00 74.94 866 GLY A C 1
ATOM 6374 O O . GLY A 1 866 ? 19.600 -2.985 -31.588 1.00 74.94 866 GLY A O 1
ATOM 6375 N N . VAL A 1 867 ? 20.123 -0.979 -32.449 1.00 86.44 867 VAL A N 1
ATOM 6376 C CA . VAL A 1 867 ? 19.446 -1.192 -33.738 1.00 86.44 867 VAL A CA 1
ATOM 6377 C C . VAL A 1 867 ? 20.394 -1.885 -34.713 1.00 86.44 867 VAL A C 1
ATOM 6379 O O . VAL A 1 867 ? 21.577 -1.561 -34.820 1.00 86.44 867 VAL A O 1
ATOM 6382 N N . ARG A 1 868 ? 19.868 -2.857 -35.457 1.00 88.19 868 ARG A N 1
ATOM 6383 C CA . ARG A 1 868 ? 20.627 -3.596 -36.462 1.00 88.19 868 ARG A CA 1
ATOM 6384 C C . ARG A 1 868 ? 20.755 -2.792 -37.757 1.00 88.19 868 ARG A C 1
ATOM 6386 O O . ARG A 1 868 ? 19.756 -2.394 -38.355 1.00 88.19 868 ARG A O 1
ATOM 6393 N N . CYS A 1 869 ? 21.993 -2.621 -38.212 1.00 89.81 869 CYS A N 1
ATOM 6394 C CA . CYS A 1 869 ? 22.302 -2.152 -39.559 1.00 89.81 869 CYS A CA 1
ATOM 6395 C C . CYS A 1 869 ? 22.328 -3.331 -40.541 1.00 89.81 869 CYS A C 1
ATOM 6397 O O . CYS A 1 869 ? 22.857 -4.403 -40.227 1.00 89.81 869 CYS A O 1
ATOM 6399 N N . VAL A 1 870 ? 21.771 -3.132 -41.733 1.00 90.06 870 VAL A N 1
ATOM 6400 C CA . VAL A 1 870 ? 21.815 -4.072 -42.855 1.00 90.06 870 VAL A CA 1
ATOM 6401 C C . VAL A 1 870 ? 22.532 -3.397 -44.017 1.00 90.06 870 VAL A C 1
ATOM 6403 O O . VAL A 1 870 ? 22.057 -2.393 -44.548 1.00 90.06 870 VAL A O 1
ATOM 6406 N N . ASN A 1 871 ? 23.671 -3.966 -44.410 1.00 86.44 871 ASN A N 1
ATOM 6407 C CA . ASN A 1 871 ? 24.387 -3.544 -45.607 1.00 86.44 871 ASN A CA 1
ATOM 6408 C C . ASN A 1 871 ? 23.684 -4.112 -46.844 1.00 86.44 871 ASN A C 1
ATOM 6410 O O . ASN A 1 871 ? 23.273 -5.276 -46.857 1.00 86.44 871 ASN A O 1
ATOM 6414 N N . LEU A 1 872 ? 23.555 -3.285 -47.867 1.00 87.50 872 LEU A N 1
ATOM 6415 C CA . LEU A 1 872 ? 22.964 -3.566 -49.167 1.00 87.50 872 LEU A CA 1
ATOM 6416 C C . LEU A 1 872 ? 24.000 -3.158 -50.221 1.00 87.50 872 LEU A C 1
ATOM 6418 O O . LEU A 1 872 ? 24.840 -2.314 -49.954 1.00 87.50 872 LEU A O 1
ATOM 6422 N N . GLU A 1 873 ? 23.939 -3.691 -51.433 1.00 85.12 873 GLU A N 1
ATOM 6423 C CA . GLU A 1 873 ? 24.754 -3.145 -52.527 1.00 85.12 873 GLU A CA 1
ATOM 6424 C C . GLU A 1 873 ? 23.853 -2.177 -53.323 1.00 85.12 873 GLU A C 1
ATOM 6426 O O . GLU A 1 873 ? 22.856 -2.648 -53.887 1.00 85.12 873 GLU A O 1
ATOM 6431 N N . PRO A 1 874 ? 24.094 -0.843 -53.356 1.00 74.62 874 PRO A N 1
ATOM 6432 C CA . PRO A 1 874 ? 25.272 -0.097 -52.892 1.00 74.62 874 PRO A CA 1
ATOM 6433 C C . PRO A 1 874 ? 24.949 0.912 -51.765 1.00 74.62 874 PRO A C 1
ATOM 6435 O O . PRO A 1 874 ? 24.873 2.116 -52.016 1.00 74.62 874 PRO A O 1
ATOM 6438 N N . GLY A 1 875 ? 24.662 0.457 -50.546 1.00 86.19 875 GLY A N 1
ATOM 6439 C CA . GLY A 1 875 ? 24.235 1.345 -49.460 1.00 86.19 875 GLY A CA 1
ATOM 6440 C C . GLY A 1 875 ? 23.833 0.630 -48.167 1.00 86.19 875 GLY A C 1
ATOM 6441 O O . GLY A 1 875 ? 24.070 -0.559 -47.976 1.00 86.19 875 GLY A O 1
ATOM 6442 N N . TYR A 1 876 ? 23.110 1.313 -47.281 1.00 90.31 876 TYR A N 1
ATOM 6443 C CA . TYR A 1 876 ? 22.677 0.733 -46.006 1.00 90.31 876 TYR A CA 1
ATOM 6444 C C . TYR A 1 876 ? 21.218 1.034 -45.665 1.00 90.31 876 TYR A C 1
ATOM 6446 O O . TYR A 1 876 ? 20.626 2.026 -46.105 1.00 90.31 876 TYR A O 1
ATOM 6454 N N . GLN A 1 877 ? 20.655 0.193 -44.799 1.00 89.75 877 GLN A N 1
ATOM 6455 C CA . GLN A 1 877 ? 19.391 0.437 -44.116 1.00 89.75 877 GLN A CA 1
ATOM 6456 C C . GLN A 1 877 ? 19.491 0.037 -42.638 1.00 89.75 877 GLN A C 1
ATOM 6458 O O . GLN A 1 877 ? 19.928 -1.064 -42.307 1.00 89.75 877 GLN A O 1
ATOM 6463 N N . CYS A 1 878 ? 19.022 0.910 -41.751 1.00 91.38 878 CYS A N 1
ATOM 6464 C CA . CYS A 1 878 ? 18.753 0.581 -40.356 1.00 91.38 878 CYS A CA 1
ATOM 6465 C C . CYS A 1 878 ? 17.377 -0.081 -40.209 1.00 91.38 878 CYS A C 1
ATOM 6467 O O . CYS A 1 878 ? 16.414 0.276 -40.898 1.00 91.38 878 CYS A O 1
ATOM 6469 N N . GLU A 1 879 ? 17.265 -1.028 -39.281 1.00 88.06 879 GLU A N 1
ATOM 6470 C CA . GLU A 1 879 ? 15.966 -1.500 -38.796 1.00 88.06 879 GLU A CA 1
ATOM 6471 C C . GLU A 1 879 ? 15.250 -0.395 -37.975 1.00 88.06 879 GLU A C 1
ATOM 6473 O O . GLU A 1 879 ? 15.770 0.708 -37.774 1.00 88.06 879 GLU A O 1
ATOM 6478 N N . ALA A 1 880 ? 14.007 -0.640 -37.552 1.00 86.31 880 ALA A N 1
ATOM 6479 C CA . ALA A 1 880 ? 13.264 0.314 -36.724 1.00 86.31 880 ALA A CA 1
ATOM 6480 C C . ALA A 1 880 ? 13.851 0.407 -35.300 1.00 86.31 880 ALA A C 1
ATOM 6482 O O . ALA A 1 880 ? 14.538 -0.509 -34.845 1.00 86.31 880 ALA A O 1
ATOM 6483 N N . CYS A 1 881 ? 13.548 1.496 -34.585 1.00 87.31 881 CYS A N 1
ATOM 6484 C CA . CYS A 1 881 ? 13.923 1.636 -33.177 1.00 87.31 881 CYS A CA 1
ATOM 6485 C C . CYS A 1 881 ? 13.352 0.490 -32.308 1.00 87.31 881 CYS A C 1
ATOM 6487 O O . CYS A 1 881 ? 12.286 -0.046 -32.631 1.00 87.31 881 CYS A O 1
ATOM 6489 N N . PRO A 1 882 ? 14.024 0.103 -31.204 1.00 83.44 882 PRO A N 1
ATOM 6490 C CA . PRO A 1 882 ? 13.543 -0.969 -30.338 1.00 83.44 882 PRO A CA 1
ATOM 6491 C C . PRO A 1 882 ? 12.248 -0.568 -29.607 1.00 83.44 882 PRO A C 1
ATOM 6493 O O . PRO A 1 882 ? 11.994 0.625 -29.431 1.00 83.44 882 PRO A O 1
ATOM 6496 N N . PRO A 1 883 ? 11.442 -1.534 -29.121 1.00 80.00 883 PRO A N 1
ATOM 6497 C CA . PRO A 1 883 ? 10.295 -1.240 -28.262 1.00 80.00 883 PRO A CA 1
ATOM 6498 C C . PRO A 1 883 ? 10.689 -0.350 -27.073 1.00 80.00 883 PRO A C 1
ATOM 6500 O O . PRO A 1 883 ? 11.726 -0.583 -26.455 1.00 80.00 883 PRO A O 1
ATOM 6503 N N . GLY A 1 884 ? 9.865 0.661 -26.783 1.00 76.44 884 GLY A N 1
ATOM 6504 C CA . GLY A 1 884 ? 10.159 1.730 -25.816 1.00 76.44 884 GLY A CA 1
ATOM 6505 C C . GLY A 1 884 ? 10.763 2.997 -26.440 1.00 76.44 884 GLY A C 1
ATOM 6506 O O . GLY A 1 884 ? 10.681 4.060 -25.841 1.00 76.44 884 GLY A O 1
ATOM 6507 N N . PHE A 1 885 ? 11.278 2.940 -27.675 1.00 84.31 885 PHE A N 1
ATOM 6508 C CA . PHE A 1 885 ? 11.837 4.103 -28.374 1.00 84.31 885 PHE A CA 1
ATOM 6509 C C . PHE A 1 885 ? 11.065 4.467 -29.650 1.00 84.31 885 PHE A C 1
ATOM 6511 O O . PHE A 1 885 ? 10.558 3.600 -30.364 1.00 84.31 885 PHE A O 1
ATOM 6518 N N . ARG A 1 886 ? 11.053 5.760 -29.997 1.00 85.19 886 ARG A N 1
ATOM 6519 C CA . ARG A 1 886 ? 10.569 6.288 -31.284 1.00 85.19 886 ARG A CA 1
ATOM 6520 C C . ARG A 1 886 ? 11.691 6.935 -32.093 1.00 85.19 886 ARG A C 1
ATOM 6522 O O . ARG A 1 886 ? 12.562 7.600 -31.541 1.00 85.19 886 ARG A O 1
ATOM 6529 N N . GLY A 1 887 ? 11.633 6.772 -33.409 1.00 80.56 887 GLY A N 1
ATOM 6530 C CA . GLY A 1 887 ? 12.581 7.349 -34.360 1.00 80.56 887 GLY A CA 1
ATOM 6531 C C . GLY A 1 887 ? 12.422 6.719 -35.741 1.00 80.56 887 GLY A C 1
ATOM 6532 O O . GLY A 1 887 ? 12.017 5.560 -35.855 1.00 80.56 887 GLY A O 1
ATOM 6533 N N . ASP A 1 888 ? 12.710 7.485 -36.791 1.00 83.06 888 ASP A N 1
ATOM 6534 C CA . ASP A 1 888 ? 12.568 7.019 -38.170 1.00 83.06 888 ASP A CA 1
ATOM 6535 C C . ASP A 1 888 ? 13.673 6.020 -38.561 1.00 83.06 888 ASP A C 1
ATOM 6537 O O . ASP A 1 888 ? 14.810 6.076 -38.086 1.00 83.06 888 ASP A O 1
ATOM 6541 N N . ALA A 1 889 ? 13.349 5.089 -39.461 1.00 78.44 889 ALA A N 1
ATOM 6542 C CA . ALA A 1 889 ? 14.325 4.155 -40.018 1.00 78.44 889 ALA A CA 1
ATOM 6543 C C . ALA A 1 889 ? 15.169 4.847 -41.102 1.00 78.44 889 ALA A C 1
ATOM 6545 O O . ALA A 1 889 ? 14.662 5.193 -42.172 1.00 78.44 889 ALA A O 1
ATOM 6546 N N . VAL A 1 890 ? 16.463 5.038 -40.837 1.00 86.62 890 VAL A N 1
ATOM 6547 C CA . VAL A 1 890 ? 17.381 5.683 -41.786 1.00 86.62 890 VAL A CA 1
ATOM 6548 C C . VAL A 1 890 ? 17.896 4.681 -42.822 1.00 86.62 890 VAL A C 1
ATOM 6550 O O . VAL A 1 890 ? 18.199 3.530 -42.511 1.00 86.62 890 VAL A O 1
ATOM 6553 N N . ARG A 1 891 ? 18.026 5.140 -44.067 1.00 89.88 891 ARG A N 1
ATOM 6554 C CA . ARG A 1 891 ? 18.700 4.439 -45.166 1.00 89.88 891 ARG A CA 1
ATOM 6555 C C . ARG A 1 891 ? 19.487 5.438 -46.006 1.00 89.88 891 ARG A C 1
ATOM 6557 O O . ARG A 1 891 ? 19.070 6.593 -46.112 1.00 89.88 891 ARG A O 1
ATOM 6564 N N . GLY A 1 892 ? 20.578 5.001 -46.621 1.00 86.25 892 GLY A N 1
ATOM 6565 C CA . GLY A 1 892 ? 21.472 5.882 -47.367 1.00 86.25 892 GLY A CA 1
ATOM 6566 C C . GLY A 1 892 ? 22.399 5.142 -48.325 1.00 86.25 892 GLY A C 1
ATOM 6567 O O . GLY A 1 892 ? 22.354 3.920 -48.429 1.00 86.25 892 GLY A O 1
ATOM 6568 N N . VAL A 1 893 ? 23.216 5.920 -49.033 1.00 87.88 893 VAL A N 1
ATOM 6569 C CA . VAL A 1 893 ? 24.235 5.470 -49.991 1.00 87.88 893 VAL A CA 1
ATOM 6570 C C . VAL A 1 893 ? 25.471 6.340 -49.782 1.00 87.88 893 VAL A C 1
ATOM 6572 O O . VAL A 1 893 ? 25.369 7.568 -49.808 1.00 87.88 893 VAL A O 1
ATOM 6575 N N . GLY A 1 894 ? 26.633 5.722 -49.605 1.00 82.12 894 GLY A N 1
ATOM 6576 C CA . GLY A 1 894 ? 27.912 6.389 -49.417 1.00 82.12 894 GLY A CA 1
ATOM 6577 C C . GLY A 1 894 ? 28.249 6.712 -47.956 1.00 82.12 894 GLY A C 1
ATOM 6578 O O . GLY A 1 894 ? 27.440 7.221 -47.175 1.00 82.12 894 GLY A O 1
ATOM 6579 N N . LEU A 1 895 ? 29.523 6.499 -47.620 1.00 83.62 895 LEU A N 1
ATOM 6580 C CA . LEU A 1 895 ? 30.107 6.672 -46.285 1.00 83.62 895 LEU A CA 1
ATOM 6581 C C . LEU A 1 895 ? 29.883 8.055 -45.650 1.00 83.62 895 LEU A C 1
ATOM 6583 O O . LEU A 1 895 ? 29.735 8.168 -44.434 1.00 83.62 895 LEU A O 1
ATOM 6587 N N . GLU A 1 896 ? 29.881 9.113 -46.460 1.00 83.75 896 GLU A N 1
ATOM 6588 C CA . GLU A 1 896 ? 29.655 10.486 -45.996 1.00 83.75 896 GLU A CA 1
ATOM 6589 C C . GLU A 1 896 ? 28.190 10.720 -45.602 1.00 83.75 896 GLU A C 1
ATOM 6591 O O . GLU A 1 896 ? 27.917 11.382 -44.600 1.00 83.75 896 GLU A O 1
ATOM 6596 N N . PHE A 1 897 ? 27.239 10.117 -46.324 1.00 84.44 897 PHE A N 1
ATOM 6597 C CA . PHE A 1 897 ? 25.832 10.161 -45.937 1.00 84.44 897 PHE A CA 1
ATOM 6598 C C . PHE A 1 897 ? 25.616 9.398 -44.625 1.00 84.44 897 PHE A C 1
ATOM 6600 O O . PHE A 1 897 ? 24.986 9.934 -43.716 1.00 84.44 897 PHE A O 1
ATOM 6607 N N . ALA A 1 898 ? 26.207 8.205 -44.498 1.00 82.62 898 ALA A N 1
ATOM 6608 C CA . ALA A 1 898 ? 26.116 7.362 -43.305 1.00 82.62 898 ALA A CA 1
ATOM 6609 C C . ALA A 1 898 ? 26.640 8.042 -42.028 1.00 82.62 898 ALA A C 1
ATOM 6611 O O . ALA A 1 898 ? 26.009 7.964 -40.976 1.00 82.62 898 ALA A O 1
ATOM 6612 N N . LYS A 1 899 ? 27.772 8.752 -42.117 1.00 84.56 899 LYS A N 1
ATOM 6613 C CA . LYS A 1 899 ? 28.373 9.455 -40.969 1.00 84.56 899 LYS A CA 1
ATOM 6614 C C . LYS A 1 899 ? 27.578 10.681 -40.524 1.00 84.56 899 LYS A C 1
ATOM 6616 O O . LYS A 1 899 ? 27.543 10.972 -39.332 1.00 84.56 899 LYS A O 1
ATOM 6621 N N . ASN A 1 900 ? 26.952 11.384 -41.468 1.00 83.25 900 ASN A N 1
ATOM 6622 C CA . ASN A 1 900 ? 26.218 12.622 -41.201 1.00 83.25 900 ASN A CA 1
ATOM 6623 C C . ASN A 1 900 ? 24.731 12.394 -40.867 1.00 83.25 900 ASN A C 1
ATOM 6625 O O . ASN A 1 900 ? 24.130 13.220 -40.187 1.00 83.25 900 ASN A O 1
ATOM 6629 N N . ASN A 1 901 ? 24.140 11.281 -41.311 1.00 82.19 901 ASN A N 1
ATOM 6630 C CA . ASN A 1 901 ? 22.730 10.940 -41.101 1.00 82.19 901 ASN A CA 1
ATOM 6631 C C . ASN A 1 901 ? 22.626 9.690 -40.219 1.00 82.19 901 ASN A C 1
ATOM 6633 O O . ASN A 1 901 ? 22.235 8.617 -40.681 1.00 82.19 901 ASN A O 1
ATOM 6637 N N . LYS A 1 902 ? 22.998 9.827 -38.941 1.00 85.56 902 LYS A N 1
ATOM 6638 C CA . LYS A 1 902 ? 22.778 8.765 -37.954 1.00 85.56 902 LYS A CA 1
ATOM 6639 C C . LYS A 1 902 ? 21.309 8.693 -37.545 1.00 85.56 902 LYS A C 1
ATOM 6641 O O . LYS A 1 902 ? 20.661 9.718 -37.340 1.00 85.56 902 LYS A O 1
ATOM 6646 N N . GLN A 1 903 ? 20.799 7.479 -37.383 1.00 86.81 903 GLN A N 1
ATOM 6647 C CA . GLN A 1 903 ? 19.492 7.224 -36.791 1.00 86.81 903 GLN A CA 1
ATOM 6648 C C . GLN A 1 903 ? 19.472 7.659 -35.322 1.00 86.81 903 GLN A C 1
ATOM 6650 O O . GLN A 1 903 ? 20.374 7.333 -34.552 1.00 86.81 903 GLN A O 1
ATOM 6655 N N . ILE A 1 904 ? 18.404 8.353 -34.932 1.00 85.19 904 ILE A N 1
ATOM 6656 C CA . ILE A 1 904 ? 18.163 8.787 -33.557 1.00 85.19 904 ILE A CA 1
ATOM 6657 C C . ILE A 1 904 ? 16.907 8.074 -33.062 1.00 85.19 904 ILE A C 1
ATOM 6659 O O . ILE A 1 904 ? 15.832 8.244 -33.633 1.00 85.19 904 ILE A O 1
ATOM 6663 N N . CYS A 1 905 ? 17.054 7.293 -31.995 1.00 85.44 905 CYS A N 1
ATOM 6664 C CA . CYS A 1 905 ? 15.948 6.704 -31.251 1.00 85.44 905 CYS A CA 1
ATOM 6665 C C . CYS A 1 905 ? 15.822 7.453 -29.920 1.00 85.44 905 CYS A C 1
ATOM 6667 O O . CYS A 1 905 ? 16.794 7.546 -29.174 1.00 85.44 905 CYS A O 1
ATOM 6669 N N . VAL A 1 906 ? 14.645 8.014 -29.648 1.00 84.94 906 VAL A N 1
ATOM 6670 C CA . VAL A 1 906 ? 14.327 8.782 -28.435 1.00 84.94 906 VAL A CA 1
ATOM 6671 C C . VAL A 1 906 ? 13.358 7.971 -27.585 1.00 84.94 906 VAL A C 1
ATOM 6673 O O . VAL A 1 906 ? 12.430 7.371 -28.130 1.00 84.94 906 VAL A O 1
ATOM 6676 N N . ASP A 1 907 ? 13.572 7.948 -26.272 1.00 86.25 907 ASP A N 1
ATOM 6677 C CA . ASP A 1 907 ? 12.693 7.265 -25.320 1.00 86.25 907 ASP A CA 1
ATOM 6678 C C . ASP A 1 907 ? 11.240 7.770 -25.422 1.00 86.25 907 ASP A C 1
ATOM 6680 O O . ASP A 1 907 ? 10.983 8.965 -25.633 1.00 86.25 907 ASP A O 1
ATOM 6684 N N . ILE A 1 908 ? 10.278 6.851 -25.326 1.00 85.69 908 ILE A N 1
ATOM 6685 C CA . ILE A 1 908 ? 8.852 7.172 -25.297 1.00 85.69 908 ILE A CA 1
ATOM 6686 C C . ILE A 1 908 ? 8.444 7.300 -23.836 1.00 85.69 908 ILE A C 1
ATOM 6688 O O . ILE A 1 908 ? 8.237 6.300 -23.159 1.00 85.69 908 ILE A O 1
ATOM 6692 N N . ASN A 1 909 ? 8.255 8.535 -23.371 1.00 85.06 909 ASN A N 1
ATOM 6693 C CA . ASN A 1 909 ? 7.849 8.777 -21.993 1.00 85.06 909 ASN A CA 1
ATOM 6694 C C . ASN A 1 909 ? 6.389 8.343 -21.763 1.00 85.06 909 ASN A C 1
ATOM 6696 O O . ASN A 1 909 ? 5.457 9.144 -21.904 1.00 85.06 909 ASN A O 1
ATOM 6700 N N . GLU A 1 910 ? 6.160 7.070 -21.431 1.00 90.56 910 GLU A N 1
ATOM 6701 C CA . GLU A 1 910 ? 4.800 6.546 -21.293 1.00 90.56 910 GLU A CA 1
ATOM 6702 C C . GLU A 1 910 ? 4.076 7.118 -20.072 1.00 90.56 910 GLU A C 1
ATOM 6704 O O . GLU A 1 910 ? 2.846 7.189 -20.071 1.00 90.56 910 GLU A O 1
ATOM 6709 N N . CYS A 1 911 ? 4.817 7.593 -19.067 1.00 87.19 911 CYS A N 1
ATOM 6710 C CA . CYS A 1 911 ? 4.248 8.314 -17.931 1.00 87.19 911 CYS A CA 1
ATOM 6711 C C . CYS A 1 911 ? 3.524 9.606 -18.340 1.00 87.19 911 CYS A C 1
ATOM 6713 O O . CYS A 1 911 ? 2.558 9.984 -17.682 1.00 87.19 911 CYS A O 1
ATOM 6715 N N . VAL A 1 912 ? 3.968 10.270 -19.413 1.00 84.31 912 VAL A N 1
ATOM 6716 C CA . VAL A 1 912 ? 3.332 11.479 -19.961 1.00 84.31 912 VAL A CA 1
ATOM 6717 C C . VAL A 1 912 ? 2.358 11.143 -21.092 1.00 84.31 912 VAL A C 1
ATOM 6719 O O . VAL A 1 912 ? 1.289 11.743 -21.169 1.00 84.31 912 VAL A O 1
ATOM 6722 N N . GLU A 1 913 ? 2.698 10.196 -21.972 1.00 82.25 913 GLU A N 1
ATOM 6723 C CA . GLU A 1 913 ? 1.917 9.935 -23.193 1.00 82.25 913 GLU A CA 1
ATOM 6724 C C . GLU A 1 913 ? 0.815 8.867 -23.027 1.00 82.25 913 GLU A C 1
ATOM 6726 O O . GLU A 1 913 ? -0.121 8.842 -23.826 1.00 82.25 913 GLU A O 1
ATOM 6731 N N . GLY A 1 914 ? 0.887 8.002 -22.004 1.00 80.00 914 GLY A N 1
ATOM 6732 C CA . GLY A 1 914 ? -0.069 6.905 -21.772 1.00 80.00 914 GLY A CA 1
ATOM 6733 C C . GLY A 1 914 ? -0.825 6.932 -20.437 1.00 80.00 914 GLY A C 1
ATOM 6734 O O . GLY A 1 914 ? -1.847 6.251 -20.315 1.00 80.00 914 GLY A O 1
ATOM 6735 N N . ASP A 1 915 ? -0.356 7.694 -19.442 1.00 84.44 915 ASP A N 1
ATOM 6736 C CA . ASP A 1 915 ? -0.908 7.762 -18.071 1.00 84.44 915 ASP A CA 1
ATOM 6737 C C . ASP A 1 915 ? -1.195 6.369 -17.443 1.00 84.44 915 ASP A C 1
ATOM 6739 O O . ASP A 1 915 ? -2.346 6.002 -17.188 1.00 84.44 915 ASP A O 1
ATOM 6743 N N . PRO A 1 916 ? -0.188 5.493 -17.275 1.00 86.00 916 PRO A N 1
ATOM 6744 C CA . PRO A 1 916 ? -0.423 4.085 -16.955 1.00 86.00 916 PRO A CA 1
ATOM 6745 C C . PRO A 1 916 ? -0.693 3.791 -15.472 1.00 86.00 916 PRO A C 1
ATOM 6747 O O . PRO A 1 916 ? -0.930 2.634 -15.123 1.00 86.00 916 PRO A O 1
ATOM 6750 N N . CYS A 1 917 ? -0.635 4.785 -14.587 1.00 88.88 917 CYS A N 1
ATOM 6751 C CA . CYS A 1 917 ? -0.677 4.578 -13.140 1.00 88.88 917 CYS A CA 1
ATOM 6752 C C . CYS A 1 917 ? -2.006 5.033 -12.525 1.00 88.88 917 CYS A C 1
ATOM 6754 O O . CYS A 1 917 ? -2.791 5.746 -13.144 1.00 88.88 917 CYS A O 1
ATOM 6756 N N . ALA A 1 918 ? -2.302 4.582 -11.306 1.00 83.81 918 ALA A N 1
ATOM 6757 C CA . ALA A 1 918 ? -3.562 4.916 -10.650 1.00 83.81 918 ALA A CA 1
ATOM 6758 C C . ALA A 1 918 ? -3.528 6.342 -10.059 1.00 83.81 918 ALA A C 1
ATOM 6760 O O . ALA A 1 918 ? -2.465 6.782 -9.606 1.00 83.81 918 ALA A O 1
ATOM 6761 N N . PRO A 1 919 ? -4.667 7.053 -9.957 1.00 77.56 919 PRO A N 1
ATOM 6762 C CA . PRO A 1 919 ? -4.725 8.352 -9.288 1.00 77.56 919 PRO A CA 1
ATOM 6763 C C . PRO A 1 919 ? -4.104 8.311 -7.882 1.00 77.56 919 PRO A C 1
ATOM 6765 O O . PRO A 1 919 ? -4.459 7.474 -7.053 1.00 77.56 919 PRO A O 1
ATOM 6768 N N . GLY A 1 920 ? -3.144 9.202 -7.622 1.00 71.62 920 GLY A N 1
ATOM 6769 C CA . GLY A 1 920 ? -2.396 9.247 -6.360 1.00 71.62 920 GLY A CA 1
ATOM 6770 C C . GLY A 1 920 ? -1.203 8.283 -6.255 1.00 71.62 920 GLY A C 1
ATOM 6771 O O . GLY A 1 920 ? -0.521 8.304 -5.234 1.00 71.62 920 GLY A O 1
ATOM 6772 N N . THR A 1 921 ? -0.908 7.476 -7.280 1.00 82.12 921 THR A N 1
ATOM 6773 C CA . THR A 1 921 ? 0.410 6.828 -7.448 1.00 82.12 921 THR A CA 1
ATOM 6774 C C . THR A 1 921 ? 1.310 7.669 -8.346 1.00 82.12 921 THR A C 1
ATOM 6776 O O . THR A 1 921 ? 0.833 8.424 -9.194 1.00 82.12 921 THR A O 1
ATOM 6779 N N . ARG A 1 922 ? 2.627 7.530 -8.184 1.00 85.75 922 ARG A N 1
ATOM 6780 C CA . ARG A 1 922 ? 3.610 8.146 -9.075 1.00 85.75 922 ARG A CA 1
ATOM 6781 C C . ARG A 1 922 ? 3.992 7.180 -10.195 1.00 85.75 922 ARG A C 1
ATOM 6783 O O . ARG A 1 922 ? 4.294 6.015 -9.938 1.00 85.75 922 ARG A O 1
ATOM 6790 N N . CYS A 1 923 ? 4.045 7.695 -11.419 1.00 88.19 923 CYS A N 1
ATOM 6791 C CA . CYS A 1 923 ? 4.710 7.031 -12.534 1.00 88.19 923 CYS A CA 1
ATOM 6792 C C . CYS A 1 923 ? 6.196 7.411 -12.560 1.00 88.19 923 CYS A C 1
ATOM 6794 O O . CYS A 1 923 ? 6.541 8.590 -12.428 1.00 88.19 923 CYS A O 1
ATOM 6796 N N . VAL A 1 924 ? 7.071 6.423 -12.729 1.00 89.44 924 VAL A N 1
ATOM 6797 C CA . VAL A 1 924 ? 8.508 6.610 -12.938 1.00 89.44 924 VAL A CA 1
ATOM 6798 C C . VAL A 1 924 ? 8.846 6.149 -14.348 1.00 89.44 924 VAL A C 1
ATOM 6800 O O . VAL A 1 924 ? 8.665 4.978 -14.682 1.00 89.44 924 VAL A O 1
ATOM 6803 N N . ASN A 1 925 ? 9.343 7.078 -15.162 1.00 86.44 925 ASN A N 1
ATOM 6804 C CA . ASN A 1 925 ? 9.884 6.764 -16.475 1.00 86.44 925 ASN A CA 1
ATOM 6805 C C . ASN A 1 925 ? 11.309 6.223 -16.317 1.00 86.44 925 ASN A C 1
ATOM 6807 O O . ASN A 1 925 ? 12.107 6.765 -15.548 1.00 86.44 925 ASN A O 1
ATOM 6811 N N . LEU A 1 926 ? 11.605 5.159 -17.041 1.00 87.06 926 LEU A N 1
ATOM 6812 C CA . LEU A 1 926 ? 12.879 4.460 -17.132 1.00 87.06 926 LEU A CA 1
ATOM 6813 C C . LEU A 1 926 ? 13.239 4.402 -18.623 1.00 87.06 926 LEU A C 1
ATOM 6815 O O . LEU A 1 926 ? 12.361 4.485 -19.469 1.00 87.06 926 LEU A O 1
ATOM 6819 N N . GLU A 1 927 ? 14.500 4.205 -18.979 1.00 85.75 927 GLU A N 1
ATOM 6820 C CA . GLU A 1 927 ? 14.837 3.887 -20.373 1.00 85.75 927 GLU A CA 1
ATOM 6821 C C . GLU A 1 927 ? 14.983 2.353 -20.459 1.00 85.75 927 GLU A C 1
ATOM 6823 O O . GLU A 1 927 ? 15.881 1.818 -19.797 1.00 85.75 927 GLU A O 1
ATOM 6828 N N . PRO A 1 928 ? 14.114 1.595 -21.175 1.00 74.81 928 PRO A N 1
ATOM 6829 C CA . PRO A 1 928 ? 13.146 2.017 -22.197 1.00 74.81 928 PRO A CA 1
ATOM 6830 C C . PRO A 1 928 ? 11.678 1.684 -21.840 1.00 74.81 928 PRO A C 1
ATOM 6832 O O . PRO A 1 928 ? 11.074 0.807 -22.463 1.00 74.81 928 PRO A O 1
ATOM 6835 N N . GLY A 1 929 ? 11.109 2.275 -20.790 1.00 85.62 929 GLY A N 1
ATOM 6836 C CA . GLY A 1 929 ? 9.759 1.926 -20.336 1.00 85.62 929 GLY A CA 1
ATOM 6837 C C . GLY A 1 929 ? 9.329 2.602 -19.032 1.00 85.62 929 GLY A C 1
ATOM 6838 O O . GLY A 1 929 ? 10.011 3.470 -18.503 1.00 85.62 929 GLY A O 1
ATOM 6839 N N . TYR A 1 930 ? 8.242 2.149 -18.413 1.00 90.31 930 TYR A N 1
ATOM 6840 C CA . TYR A 1 930 ? 7.715 2.767 -17.190 1.00 90.31 930 TYR A CA 1
ATOM 6841 C C . TYR A 1 930 ? 7.530 1.772 -16.044 1.00 90.31 930 TYR A C 1
ATOM 6843 O O . TYR A 1 930 ? 7.334 0.568 -16.243 1.00 90.31 930 TYR A O 1
ATOM 6851 N N . GLN A 1 931 ? 7.500 2.303 -14.821 1.00 89.81 931 GLN A N 1
ATOM 6852 C CA . GLN A 1 931 ? 7.037 1.592 -13.636 1.00 89.81 931 GLN A CA 1
ATOM 6853 C C . GLN A 1 931 ? 6.177 2.503 -12.751 1.00 89.81 931 GLN A C 1
ATOM 6855 O O . GLN A 1 931 ? 6.562 3.625 -12.423 1.00 89.81 931 GLN A O 1
ATOM 6860 N N . CYS A 1 932 ? 5.019 2.003 -12.327 1.00 90.38 932 CYS A N 1
ATOM 6861 C CA . CYS A 1 932 ? 4.184 2.650 -11.321 1.00 90.38 932 CYS A CA 1
ATOM 6862 C C . CYS A 1 932 ? 4.641 2.273 -9.907 1.00 90.38 932 CYS A C 1
ATOM 6864 O O . CYS A 1 932 ? 4.959 1.110 -9.630 1.00 90.38 932 CYS A O 1
ATOM 6866 N N . GLU A 1 933 ? 4.618 3.239 -8.990 1.00 87.00 933 GLU A N 1
ATOM 6867 C CA . GLU A 1 933 ? 4.772 2.963 -7.561 1.00 87.00 933 GLU A CA 1
ATOM 6868 C C . GLU A 1 933 ? 3.614 2.091 -7.026 1.00 87.00 933 GLU A C 1
ATOM 6870 O O . GLU A 1 933 ? 2.549 1.949 -7.636 1.00 87.00 933 GLU A O 1
ATOM 6875 N N . ALA A 1 934 ? 3.824 1.456 -5.871 1.00 83.69 934 ALA A N 1
ATOM 6876 C CA . ALA A 1 934 ? 2.784 0.655 -5.232 1.00 83.69 934 ALA A CA 1
ATOM 6877 C C . ALA A 1 934 ? 1.609 1.539 -4.779 1.00 83.69 934 ALA A C 1
ATOM 6879 O O . ALA A 1 934 ? 1.808 2.673 -4.343 1.00 83.69 934 ALA A O 1
ATOM 6880 N N . CYS A 1 935 ? 0.389 0.995 -4.824 1.00 84.69 935 CYS A N 1
ATOM 6881 C CA . CYS A 1 935 ? -0.820 1.712 -4.420 1.00 84.69 935 CYS A CA 1
ATOM 6882 C C . CYS A 1 935 ? -0.668 2.395 -3.032 1.00 84.69 935 CYS A C 1
ATOM 6884 O O . CYS A 1 935 ? -0.089 1.776 -2.124 1.00 84.69 935 CYS A O 1
ATOM 6886 N N . PRO A 1 936 ? -1.196 3.628 -2.835 1.00 82.12 936 PRO A N 1
ATOM 6887 C CA . PRO A 1 936 ? -1.042 4.432 -1.614 1.00 82.12 936 PRO A CA 1
ATOM 6888 C C . PRO A 1 936 ? -1.420 3.688 -0.330 1.00 82.12 936 PRO A C 1
ATOM 6890 O O . PRO A 1 936 ? -2.112 2.674 -0.416 1.00 82.12 936 PRO A O 1
ATOM 6893 N N . PRO A 1 937 ? -1.023 4.155 0.874 1.00 78.62 937 PRO A N 1
ATOM 6894 C CA . PRO A 1 937 ? -1.538 3.661 2.156 1.00 78.62 937 PRO A CA 1
ATOM 6895 C C . PRO A 1 937 ? -3.074 3.608 2.156 1.00 78.62 937 PRO A C 1
ATOM 6897 O O . PRO A 1 937 ? -3.777 4.600 2.354 1.00 78.62 937 PRO A O 1
ATOM 6900 N N . GLY A 1 938 ? -3.578 2.432 1.793 1.00 74.25 938 GLY A N 1
ATOM 6901 C CA . GLY A 1 938 ? -4.978 2.162 1.578 1.00 74.25 938 GLY A CA 1
ATOM 6902 C C . GLY A 1 938 ? -5.375 1.388 0.313 1.00 74.25 938 GLY A C 1
ATOM 6903 O O . GLY A 1 938 ? -6.009 0.356 0.434 1.00 74.25 938 GLY A O 1
ATOM 6904 N N . PHE A 1 939 ? -5.018 1.766 -0.906 1.00 82.50 939 PHE A N 1
ATOM 6905 C CA . PHE A 1 939 ? -5.551 0.986 -2.038 1.00 82.50 939 PHE A CA 1
ATOM 6906 C C . PHE A 1 939 ? -4.748 -0.328 -2.241 1.00 82.50 939 PHE A C 1
ATOM 6908 O O . PHE A 1 939 ? -3.532 -0.337 -2.009 1.00 82.50 939 PHE A O 1
ATOM 6915 N N . ARG A 1 940 ? -5.375 -1.440 -2.678 1.00 83.94 940 ARG A N 1
ATOM 6916 C CA . ARG A 1 940 ? -4.669 -2.660 -3.153 1.00 83.94 940 ARG A CA 1
ATOM 6917 C C . ARG A 1 940 ? -4.576 -2.728 -4.666 1.00 83.94 940 ARG A C 1
ATOM 6919 O O . ARG A 1 940 ? -5.552 -2.498 -5.362 1.00 83.94 940 ARG A O 1
ATOM 6926 N N . GLY A 1 941 ? -3.424 -3.139 -5.162 1.00 77.00 941 GLY A N 1
ATOM 6927 C CA . GLY A 1 941 ? -3.183 -3.377 -6.577 1.00 77.00 941 GLY A CA 1
ATOM 6928 C C . GLY A 1 941 ? -1.733 -3.784 -6.768 1.00 77.00 941 GLY A C 1
ATOM 6929 O O . GLY A 1 941 ? -0.870 -3.397 -5.974 1.00 77.00 941 GLY A O 1
ATOM 6930 N N . ASP A 1 942 ? -1.473 -4.585 -7.793 1.00 80.00 942 ASP A N 1
ATOM 6931 C CA . ASP A 1 942 ? -0.107 -4.930 -8.167 1.00 80.00 942 ASP A CA 1
ATOM 6932 C C . ASP A 1 942 ? 0.613 -3.688 -8.728 1.00 80.00 942 ASP A C 1
ATOM 6934 O O . ASP A 1 942 ? -0.003 -2.785 -9.307 1.00 80.00 942 ASP A O 1
ATOM 6938 N N . ALA A 1 943 ? 1.934 -3.624 -8.558 1.00 74.62 943 ALA A N 1
ATOM 6939 C CA . ALA A 1 943 ? 2.743 -2.643 -9.273 1.00 74.62 943 ALA A CA 1
ATOM 6940 C C . ALA A 1 943 ? 2.815 -3.058 -10.749 1.00 74.62 943 ALA A C 1
ATOM 6942 O O . ALA A 1 943 ? 3.257 -4.167 -11.059 1.00 74.62 943 ALA A O 1
ATOM 6943 N N . VAL A 1 944 ? 2.376 -2.181 -11.653 1.00 85.06 944 VAL A N 1
ATOM 6944 C CA . VAL A 1 944 ? 2.485 -2.398 -13.101 1.00 85.06 944 VAL A CA 1
ATOM 6945 C C . VAL A 1 944 ? 3.678 -1.634 -13.664 1.00 85.06 944 VAL A C 1
ATOM 6947 O O . VAL A 1 944 ? 4.048 -0.566 -13.178 1.00 85.06 944 VAL A O 1
ATOM 6950 N N . GLY A 1 945 ? 4.272 -2.192 -14.707 1.00 84.50 945 GLY A N 1
ATOM 6951 C CA . GLY A 1 945 ? 5.361 -1.599 -15.467 1.00 84.50 945 GLY A CA 1
ATOM 6952 C C . GLY A 1 945 ? 5.571 -2.393 -16.748 1.00 84.50 945 GLY A C 1
ATOM 6953 O O . GLY A 1 945 ? 5.121 -3.541 -16.847 1.00 84.50 945 GLY A O 1
ATOM 6954 N N . GLY A 1 946 ? 6.209 -1.784 -17.736 1.00 85.44 946 GLY A N 1
ATOM 6955 C CA . GLY A 1 946 ? 6.380 -2.379 -19.055 1.00 85.44 946 GLY A CA 1
ATOM 6956 C C . GLY A 1 946 ? 7.075 -1.443 -20.031 1.00 85.44 946 GLY A C 1
ATOM 6957 O O . GLY A 1 946 ? 7.629 -0.427 -19.632 1.00 85.44 946 GLY A O 1
ATOM 6958 N N . VAL A 1 947 ? 7.054 -1.826 -21.305 1.00 87.69 947 VAL A N 1
ATOM 6959 C CA . VAL A 1 947 ? 7.820 -1.199 -22.390 1.00 87.69 947 VAL A CA 1
ATOM 6960 C C . VAL A 1 947 ? 6.872 -0.873 -23.540 1.00 87.69 947 VAL A C 1
ATOM 6962 O O . VAL A 1 947 ? 6.185 -1.766 -24.045 1.00 87.69 947 VAL A O 1
ATOM 6965 N N . GLY A 1 948 ? 6.865 0.381 -23.979 1.00 80.88 948 GLY A N 1
ATOM 6966 C CA . GLY A 1 948 ? 6.073 0.893 -25.089 1.00 80.88 948 GLY A CA 1
ATOM 6967 C C . GLY A 1 948 ? 4.688 1.417 -24.692 1.00 80.88 948 GLY A C 1
ATOM 6968 O O . GLY A 1 948 ? 3.953 0.821 -23.898 1.00 80.88 948 GLY A O 1
ATOM 6969 N N . LEU A 1 949 ? 4.284 2.501 -25.360 1.00 81.62 949 LEU A N 1
ATOM 6970 C CA . LEU A 1 949 ? 3.003 3.196 -25.182 1.00 81.62 949 LEU A CA 1
ATOM 6971 C C . LEU A 1 949 ? 1.763 2.292 -25.345 1.00 81.62 949 LEU A C 1
ATOM 6973 O O . LEU A 1 949 ? 0.759 2.486 -24.658 1.00 81.62 949 LEU A O 1
ATOM 6977 N N . ASP A 1 950 ? 1.828 1.268 -26.201 1.00 82.06 950 ASP A N 1
ATOM 6978 C CA . ASP A 1 950 ? 0.761 0.266 -26.337 1.00 82.06 950 ASP A CA 1
ATOM 6979 C C . ASP A 1 950 ? 0.563 -0.553 -25.052 1.00 82.06 950 ASP A C 1
ATOM 6981 O O . ASP A 1 950 ? -0.569 -0.896 -24.703 1.00 82.06 950 ASP A O 1
ATOM 6985 N N . PHE A 1 951 ? 1.638 -0.856 -24.320 1.00 82.19 951 PHE A N 1
ATOM 6986 C CA . PHE A 1 951 ? 1.548 -1.573 -23.051 1.00 82.19 951 PHE A CA 1
ATOM 6987 C C . PHE A 1 951 ? 1.004 -0.655 -21.951 1.00 82.19 951 PHE A C 1
ATOM 6989 O O . PHE A 1 951 ? 0.084 -1.045 -21.233 1.00 82.19 951 PHE A O 1
ATOM 6996 N N . ALA A 1 952 ? 1.491 0.588 -21.888 1.00 80.75 952 ALA A N 1
ATOM 6997 C CA . ALA A 1 952 ? 1.028 1.607 -20.947 1.00 80.75 952 ALA A CA 1
ATOM 6998 C C . ALA A 1 952 ? -0.482 1.890 -21.055 1.00 80.75 952 ALA A C 1
ATOM 7000 O O . ALA A 1 952 ? -1.194 1.895 -20.050 1.00 80.75 952 ALA A O 1
ATOM 7001 N N . ASN A 1 953 ? -0.994 2.051 -22.279 1.00 81.94 953 ASN A N 1
ATOM 7002 C CA . ASN A 1 953 ? -2.415 2.310 -22.516 1.00 81.94 953 ASN A CA 1
ATOM 7003 C C . ASN A 1 953 ? -3.325 1.121 -22.159 1.00 81.94 953 ASN A C 1
ATOM 7005 O O . ASN A 1 953 ? -4.449 1.330 -21.701 1.00 81.94 953 ASN A O 1
ATOM 7009 N N . ASN A 1 954 ? -2.862 -0.118 -22.366 1.00 80.56 954 ASN A N 1
ATOM 7010 C CA . ASN A 1 954 ? -3.675 -1.325 -22.173 1.00 80.56 954 ASN A CA 1
ATOM 7011 C C . ASN A 1 954 ? -3.521 -1.978 -20.786 1.00 80.56 954 ASN A C 1
ATOM 7013 O O . ASN A 1 954 ? -4.389 -2.757 -20.391 1.00 80.56 954 ASN A O 1
ATOM 7017 N N . ASN A 1 955 ? -2.447 -1.684 -20.046 1.00 81.38 955 ASN A N 1
ATOM 7018 C CA . ASN A 1 955 ? -2.125 -2.298 -18.753 1.00 81.38 955 ASN A CA 1
ATOM 7019 C C . ASN A 1 955 ? -2.025 -1.249 -17.628 1.00 81.38 955 ASN A C 1
ATOM 7021 O O . ASN A 1 955 ? -1.053 -1.218 -16.868 1.00 81.38 955 ASN A O 1
ATOM 7025 N N . LYS A 1 956 ? -3.041 -0.377 -17.546 1.00 84.62 956 LYS A N 1
ATOM 7026 C CA . LYS A 1 956 ? -3.165 0.648 -16.499 1.00 84.62 956 LYS A CA 1
ATOM 7027 C C . LYS A 1 956 ? -3.282 0.019 -15.105 1.00 84.62 956 LYS A C 1
ATOM 7029 O O . LYS A 1 956 ? -3.954 -0.999 -14.925 1.00 84.62 956 LYS A O 1
ATOM 7034 N N . GLN A 1 957 ? -2.662 0.647 -14.111 1.00 86.06 957 GLN A N 1
ATOM 7035 C CA . GLN A 1 957 ? -2.726 0.209 -12.721 1.00 86.06 957 GLN A CA 1
ATOM 7036 C C . GLN A 1 957 ? -4.144 0.363 -12.167 1.00 86.06 957 GLN A C 1
ATOM 7038 O O . GLN A 1 957 ? -4.766 1.415 -12.306 1.00 86.06 957 GLN A O 1
ATOM 7043 N N . VAL A 1 958 ? -4.635 -0.667 -11.479 1.00 86.00 958 VAL A N 1
ATOM 7044 C CA . VAL A 1 958 ? -5.925 -0.616 -10.787 1.00 86.00 958 VAL A CA 1
ATOM 7045 C C . VAL A 1 958 ? -5.675 -0.745 -9.291 1.00 86.00 958 VAL A C 1
ATOM 7047 O O . VAL A 1 958 ? -5.363 -1.823 -8.789 1.00 86.00 958 VAL A O 1
ATOM 7050 N N . CYS A 1 959 ? -5.806 0.379 -8.595 1.00 85.25 959 CYS A N 1
ATOM 7051 C CA . CYS A 1 959 ? -5.781 0.460 -7.144 1.00 85.25 959 CYS A CA 1
ATOM 7052 C C . CYS A 1 959 ? -7.229 0.378 -6.624 1.00 85.25 959 CYS A C 1
ATOM 7054 O O . CYS A 1 959 ? -8.088 1.142 -7.055 1.00 85.25 959 CYS A O 1
ATOM 7056 N N . VAL A 1 960 ? -7.507 -0.600 -5.759 1.00 84.62 960 VAL A N 1
ATOM 7057 C CA . VAL A 1 960 ? -8.852 -1.071 -5.392 1.00 84.62 960 VAL A CA 1
ATOM 7058 C C . VAL A 1 960 ? -9.062 -1.051 -3.886 1.00 84.62 960 VAL A C 1
ATOM 7060 O O . VAL A 1 960 ? -8.162 -1.406 -3.127 1.00 84.62 960 VAL A O 1
ATOM 7063 N N . ASP A 1 961 ? -10.316 -0.801 -3.528 1.00 85.75 961 ASP A N 1
ATOM 7064 C CA . ASP A 1 961 ? -10.963 -1.104 -2.255 1.00 85.75 961 ASP A CA 1
ATOM 7065 C C . ASP A 1 961 ? -10.365 -2.269 -1.404 1.00 85.75 961 ASP A C 1
ATOM 7067 O O . ASP A 1 961 ? -10.556 -3.431 -1.806 1.00 85.75 961 ASP A O 1
ATOM 7071 N N . ILE A 1 962 ? -9.738 -2.056 -0.231 1.00 84.88 962 ILE A N 1
ATOM 7072 C CA . ILE A 1 962 ? -9.758 -3.087 0.844 1.00 84.88 962 ILE A CA 1
ATOM 7073 C C . ILE A 1 962 ? -10.561 -2.622 2.051 1.00 84.88 962 ILE A C 1
ATOM 7075 O O . ILE A 1 962 ? -10.027 -2.041 2.983 1.00 84.88 962 ILE A O 1
ATOM 7079 N N . ASN A 1 963 ? -11.821 -3.030 2.081 1.00 85.38 963 ASN A N 1
ATOM 7080 C CA . ASN A 1 963 ? -12.712 -2.797 3.201 1.00 85.38 963 ASN A CA 1
ATOM 7081 C C . ASN A 1 963 ? -12.147 -3.360 4.530 1.00 85.38 963 ASN A C 1
ATOM 7083 O O . ASN A 1 963 ? -12.209 -4.573 4.769 1.00 85.38 963 ASN A O 1
ATOM 7087 N N . GLU A 1 964 ? -11.605 -2.495 5.402 1.00 91.44 964 GLU A N 1
ATOM 7088 C CA . GLU A 1 964 ? -11.007 -2.932 6.673 1.00 91.44 964 GLU A CA 1
ATOM 7089 C C . GLU A 1 964 ? -12.062 -3.468 7.646 1.00 91.44 964 GLU A C 1
ATOM 7091 O O . GLU A 1 964 ? -11.762 -4.350 8.451 1.00 91.44 964 GLU A O 1
ATOM 7096 N N . CYS A 1 965 ? -13.305 -2.981 7.547 1.00 88.31 965 CYS A N 1
ATOM 7097 C CA . CYS A 1 965 ? -14.425 -3.467 8.349 1.00 88.31 965 CYS A CA 1
ATOM 7098 C C . CYS A 1 965 ? -14.696 -4.962 8.126 1.00 88.31 965 CYS A C 1
ATOM 7100 O O . CYS A 1 965 ? -15.033 -5.666 9.073 1.00 88.31 965 CYS A O 1
ATOM 7102 N N . VAL A 1 966 ? -14.528 -5.452 6.892 1.00 85.19 966 VAL A N 1
ATOM 7103 C CA . VAL A 1 966 ? -14.748 -6.860 6.524 1.00 85.19 966 VAL A CA 1
ATOM 7104 C C . VAL A 1 966 ? -13.500 -7.712 6.735 1.00 85.19 966 VAL A C 1
ATOM 7106 O O . VAL A 1 966 ? -13.600 -8.808 7.279 1.00 85.19 966 VAL A O 1
ATOM 7109 N N . GLU A 1 967 ? -12.325 -7.255 6.292 1.00 83.12 967 GLU A N 1
ATOM 7110 C CA . GLU A 1 967 ? -11.115 -8.089 6.366 1.00 83.12 967 GLU A CA 1
ATOM 7111 C C . GLU A 1 967 ? -10.454 -8.056 7.764 1.00 83.12 967 GLU A C 1
ATOM 7113 O O . GLU A 1 967 ? -9.675 -8.960 8.084 1.00 83.12 967 GLU A O 1
ATOM 7118 N N . GLY A 1 968 ? -10.710 -7.020 8.581 1.00 81.56 968 GLY A N 1
ATOM 7119 C CA . GLY A 1 968 ? -9.946 -6.714 9.803 1.00 81.56 968 GLY A CA 1
ATOM 7120 C C . GLY A 1 968 ? -10.731 -6.617 11.108 1.00 81.56 968 GLY A C 1
ATOM 7121 O O . GLY A 1 968 ? -10.116 -6.758 12.166 1.00 81.56 968 GLY A O 1
ATOM 7122 N N . ASP A 1 969 ? -12.055 -6.435 11.045 1.00 87.19 969 ASP A N 1
ATOM 7123 C CA . ASP A 1 969 ? -12.949 -6.416 12.214 1.00 87.19 969 ASP A CA 1
ATOM 7124 C C . ASP A 1 969 ? -12.484 -5.441 13.335 1.00 87.19 969 ASP A C 1
ATOM 7126 O O . ASP A 1 969 ? -12.236 -5.863 14.465 1.00 87.19 969 ASP A O 1
ATOM 7130 N N . PRO A 1 970 ? -12.277 -4.137 13.054 1.00 88.19 970 PRO A N 1
ATOM 7131 C CA . PRO A 1 970 ? -11.662 -3.214 14.014 1.00 88.19 970 PRO A CA 1
ATOM 7132 C C . PRO A 1 970 ? -12.589 -2.710 15.122 1.00 88.19 970 PRO A C 1
ATOM 7134 O O . PRO A 1 970 ? -12.099 -2.130 16.087 1.00 88.19 970 PRO A O 1
ATOM 7137 N N . CYS A 1 971 ? -13.906 -2.856 14.995 1.00 90.69 971 CYS A N 1
ATOM 7138 C CA . CYS A 1 971 ? -14.856 -2.250 15.931 1.00 90.69 971 CYS A CA 1
ATOM 7139 C C . CYS A 1 971 ? -15.272 -3.220 17.037 1.00 90.69 971 CYS A C 1
ATOM 7141 O O . CYS A 1 971 ? -15.121 -4.435 16.911 1.00 90.69 971 CYS A O 1
ATOM 7143 N N . ALA A 1 972 ? -15.793 -2.685 18.141 1.00 85.56 972 ALA A N 1
ATOM 7144 C CA . ALA A 1 972 ? -16.275 -3.526 19.229 1.00 85.56 972 ALA A CA 1
ATOM 7145 C C . ALA A 1 972 ? -17.535 -4.312 18.795 1.00 85.56 972 ALA A C 1
ATOM 7147 O O . ALA A 1 972 ? -18.315 -3.805 17.984 1.00 85.56 972 ALA A O 1
ATOM 7148 N N . PRO A 1 973 ? -17.788 -5.520 19.337 1.00 79.81 973 PRO A N 1
ATOM 7149 C CA . PRO A 1 973 ? -18.985 -6.292 19.007 1.00 79.81 973 PRO A CA 1
ATOM 7150 C C . PRO A 1 973 ? -20.273 -5.480 19.207 1.00 79.81 973 PRO A C 1
ATOM 7152 O O . PRO A 1 973 ? -20.524 -4.953 20.287 1.00 79.81 973 PRO A O 1
ATOM 7155 N N . GLY A 1 974 ? -21.087 -5.373 18.153 1.00 75.19 974 GLY A N 1
ATOM 7156 C CA . GLY A 1 974 ? -22.318 -4.572 18.146 1.00 75.19 974 GLY A CA 1
ATOM 7157 C C . GLY A 1 974 ? -22.148 -3.103 17.730 1.00 75.19 974 GLY A C 1
ATOM 7158 O O . GLY A 1 974 ? -23.153 -2.447 17.468 1.00 75.19 974 GLY A O 1
ATOM 7159 N N . VAL A 1 975 ? -20.920 -2.588 17.597 1.00 86.31 975 VAL A N 1
ATOM 7160 C CA . VAL A 1 975 ? -20.656 -1.263 17.009 1.00 86.31 975 VAL A CA 1
ATOM 7161 C C . VAL A 1 975 ? -20.572 -1.373 15.487 1.00 86.31 975 VAL A C 1
ATOM 7163 O O . VAL A 1 975 ? -19.923 -2.268 14.943 1.00 86.31 975 VAL A O 1
ATOM 7166 N N . ARG A 1 976 ? -21.207 -0.439 14.771 1.00 87.94 976 ARG A N 1
ATOM 7167 C CA . ARG A 1 976 ? -21.124 -0.382 13.310 1.00 87.94 976 ARG A CA 1
ATOM 7168 C C . ARG A 1 976 ? -19.757 0.145 12.867 1.00 87.94 976 ARG A C 1
ATOM 7170 O O . ARG A 1 976 ? -19.337 1.232 13.260 1.00 87.94 976 ARG A O 1
ATOM 7177 N N . CYS A 1 977 ? -19.104 -0.616 11.994 1.00 90.44 977 CYS A N 1
ATOM 7178 C CA . CYS A 1 977 ? -17.943 -0.164 11.238 1.00 90.44 977 CYS A CA 1
ATOM 7179 C C . CYS A 1 977 ? -18.391 0.469 9.917 1.00 90.44 977 CYS A C 1
ATOM 7181 O O . CYS A 1 977 ? -19.217 -0.104 9.201 1.00 90.44 977 CYS A O 1
ATOM 7183 N N . VAL A 1 978 ? -17.835 1.632 9.585 1.00 90.19 978 VAL A N 1
ATOM 7184 C CA . VAL A 1 978 ? -18.073 2.342 8.328 1.00 90.19 978 VAL A CA 1
ATOM 7185 C C . VAL A 1 978 ? -16.780 2.392 7.519 1.00 90.19 978 VAL A C 1
ATOM 7187 O O . VAL A 1 978 ? -15.773 2.956 7.945 1.00 90.19 978 VAL A O 1
ATOM 7190 N N . ASN A 1 979 ? -16.838 1.831 6.315 1.00 86.88 979 ASN A N 1
ATOM 7191 C CA . ASN A 1 979 ? -15.838 2.032 5.275 1.00 86.88 979 ASN A CA 1
ATOM 7192 C C . ASN A 1 979 ? -16.156 3.395 4.619 1.00 86.88 979 ASN A C 1
ATOM 7194 O O . ASN A 1 979 ? -17.109 3.476 3.854 1.00 86.88 979 ASN A O 1
ATOM 7198 N N . LEU A 1 980 ? -15.466 4.474 5.007 1.00 86.75 980 LEU A N 1
ATOM 7199 C CA . LEU A 1 980 ? -15.629 5.835 4.444 1.00 86.75 980 LEU A CA 1
ATOM 7200 C C . LEU A 1 980 ? -14.762 6.007 3.179 1.00 86.75 980 LEU A C 1
ATOM 7202 O O . LEU A 1 980 ? -14.092 5.057 2.797 1.00 86.75 980 LEU A O 1
ATOM 7206 N N . GLU A 1 981 ? -14.570 7.225 2.649 1.00 84.19 981 GLU A N 1
ATOM 7207 C CA . GLU A 1 981 ? -13.509 7.557 1.667 1.00 84.19 981 GLU A CA 1
ATOM 7208 C C . GLU A 1 981 ? -12.554 8.659 2.190 1.00 84.19 981 GLU A C 1
ATOM 7210 O O . GLU A 1 981 ? -13.062 9.689 2.642 1.00 84.19 981 GLU A O 1
ATOM 7215 N N . PRO A 1 982 ? -11.202 8.515 2.152 1.00 74.50 982 PRO A N 1
ATOM 7216 C CA . PRO A 1 982 ? -10.347 7.301 2.031 1.00 74.50 982 PRO A CA 1
ATOM 7217 C C . PRO A 1 982 ? -9.448 6.699 3.352 1.00 74.50 982 PRO A C 1
ATOM 7219 O O . PRO A 1 982 ? -8.362 6.700 2.658 1.00 74.50 982 PRO A O 1
ATOM 7222 N N . GLY A 1 983 ? -9.952 6.056 5.542 1.00 85.62 983 GLY A N 1
ATOM 7223 C CA . GLY A 1 983 ? -9.620 5.199 6.728 1.00 85.62 983 GLY A CA 1
ATOM 7224 C C . GLY A 1 983 ? -10.971 4.680 7.229 1.00 85.62 983 GLY A C 1
ATOM 7225 O O . GLY A 1 983 ? -11.947 5.441 7.195 1.00 85.62 983 GLY A O 1
ATOM 7226 N N . TYR A 1 984 ? -11.079 3.419 7.657 1.00 91.38 984 TYR A N 1
ATOM 7227 C CA . TYR A 1 984 ? -12.308 2.963 8.318 1.00 91.38 984 TYR A CA 1
ATOM 7228 C C . TYR A 1 984 ? -12.607 3.834 9.547 1.00 91.38 984 TYR A C 1
ATOM 7230 O O . TYR A 1 984 ? -11.697 4.381 10.182 1.00 91.38 984 TYR A O 1
ATOM 7238 N N . GLN A 1 985 ? -13.880 3.916 9.924 1.00 91.12 985 GLN A N 1
ATOM 7239 C CA . GLN A 1 985 ? -14.308 4.527 11.175 1.00 91.12 985 GLN A CA 1
ATOM 7240 C C . GLN A 1 985 ? -15.314 3.629 11.897 1.00 91.12 985 GLN A C 1
ATOM 7242 O O . GLN A 1 985 ? -16.338 3.242 11.338 1.00 91.12 985 GLN A O 1
ATOM 7247 N N . CYS A 1 986 ? -15.038 3.344 13.163 1.00 92.00 986 CYS A N 1
ATOM 7248 C CA . CYS A 1 986 ? -16.012 2.812 14.102 1.00 92.00 986 CYS A CA 1
ATOM 7249 C C . CYS A 1 986 ? -16.907 3.934 14.628 1.00 92.00 986 CYS A C 1
ATOM 7251 O O . CYS A 1 986 ? -16.454 5.056 14.876 1.00 92.00 986 CYS A O 1
ATOM 7253 N N . GLU A 1 987 ? -18.181 3.625 14.834 1.00 88.81 987 GLU A N 1
ATOM 7254 C CA . GLU A 1 987 ? -19.086 4.503 15.572 1.00 88.81 987 GLU A CA 1
ATOM 7255 C C . GLU A 1 987 ? -18.760 4.497 17.080 1.00 88.81 987 GLU A C 1
ATOM 7257 O O . GLU A 1 987 ? -17.841 3.814 17.544 1.00 88.81 987 GLU A O 1
ATOM 7262 N N . ALA A 1 988 ? -19.460 5.322 17.860 1.00 87.50 988 ALA A N 1
ATOM 7263 C CA . ALA A 1 988 ? -19.297 5.332 19.312 1.00 87.50 988 ALA A CA 1
ATOM 7264 C C . ALA A 1 988 ? -19.764 4.002 19.934 1.00 87.50 988 ALA A C 1
ATOM 7266 O O . ALA A 1 988 ? -20.583 3.285 19.354 1.00 87.50 988 ALA A O 1
ATOM 7267 N N . CYS A 1 989 ? -19.267 3.691 21.134 1.00 87.44 989 CYS A N 1
ATOM 7268 C CA . CYS A 1 989 ? -19.753 2.548 21.904 1.00 87.44 989 CYS A CA 1
ATOM 7269 C C . CYS A 1 989 ? -21.272 2.641 22.170 1.00 87.44 989 CYS A C 1
ATOM 7271 O O . CYS A 1 989 ? -21.804 3.753 22.267 1.00 87.44 989 CYS A O 1
ATOM 7273 N N . PRO A 1 990 ? -21.988 1.505 22.303 1.00 84.31 990 PRO A N 1
ATOM 7274 C CA . PRO A 1 990 ? -23.427 1.525 22.552 1.00 84.31 990 PRO A CA 1
ATOM 7275 C C . PRO A 1 990 ? -23.752 2.121 23.934 1.00 84.31 990 PRO A C 1
ATOM 7277 O O . PRO A 1 990 ? -22.895 2.093 24.822 1.00 84.31 990 PRO A O 1
ATOM 7280 N N . PRO A 1 991 ? -24.986 2.612 24.165 1.00 82.19 991 PRO A N 1
ATOM 7281 C CA . PRO A 1 991 ? -25.434 3.021 25.496 1.00 82.19 991 PRO A CA 1
ATOM 7282 C C . PRO A 1 991 ? -25.171 1.924 26.540 1.00 82.19 991 PRO A C 1
ATOM 7284 O O . PRO A 1 991 ? -25.427 0.752 26.268 1.00 82.19 991 PRO A O 1
ATOM 7287 N N . GLY A 1 992 ? -24.636 2.313 27.701 1.00 78.12 992 GLY A N 1
ATOM 7288 C CA . GLY A 1 992 ? -24.131 1.389 28.729 1.00 78.12 992 GLY A CA 1
ATOM 7289 C C . GLY A 1 992 ? -22.624 1.113 28.663 1.00 78.12 992 GLY A C 1
ATOM 7290 O O . GLY A 1 992 ? -22.042 0.647 29.636 1.00 78.12 992 GLY A O 1
ATOM 7291 N N . PHE A 1 993 ? -21.953 1.457 27.558 1.00 86.19 993 PHE A N 1
ATOM 7292 C CA . PHE A 1 993 ? -20.510 1.259 27.393 1.00 86.19 993 PHE A CA 1
ATOM 7293 C C . PHE A 1 993 ? -19.760 2.569 27.131 1.00 86.19 993 PHE A C 1
ATOM 7295 O O . PHE A 1 993 ? -20.266 3.486 26.483 1.00 86.19 993 PHE A O 1
ATOM 7302 N N . ARG A 1 994 ? -18.500 2.630 27.571 1.00 85.12 994 ARG A N 1
ATOM 7303 C CA . ARG A 1 994 ? -17.546 3.705 27.258 1.00 85.12 994 ARG A CA 1
ATOM 7304 C C . ARG A 1 994 ? -16.325 3.176 26.514 1.00 85.12 994 ARG A C 1
ATOM 7306 O O . ARG A 1 994 ? -15.842 2.083 26.791 1.00 85.12 994 ARG A O 1
ATOM 7313 N N . GLY A 1 995 ? -15.804 3.982 25.600 1.00 81.69 995 GLY A N 1
ATOM 7314 C CA . GLY A 1 995 ? -14.620 3.678 24.802 1.00 81.69 995 GLY A CA 1
ATOM 7315 C C . GLY A 1 995 ? -14.496 4.663 23.646 1.00 81.69 995 GLY A C 1
ATOM 7316 O O . GLY A 1 995 ? -15.502 5.201 23.177 1.00 81.69 995 GLY A O 1
ATOM 7317 N N . ASP A 1 996 ? -13.269 4.925 23.208 1.00 83.56 996 ASP A N 1
ATOM 7318 C CA . ASP A 1 996 ? -13.011 5.890 22.141 1.00 83.56 996 ASP A CA 1
ATOM 7319 C C . ASP A 1 996 ? -13.468 5.363 20.769 1.00 83.56 996 ASP A C 1
ATOM 7321 O O . ASP A 1 996 ? -13.443 4.161 20.482 1.00 83.56 996 ASP A O 1
ATOM 7325 N N . ALA A 1 997 ? -13.887 6.273 19.888 1.00 78.50 997 ALA A N 1
ATOM 7326 C CA . ALA A 1 997 ? -14.214 5.938 18.505 1.00 78.50 997 ALA A CA 1
ATOM 7327 C C . ALA A 1 997 ? -12.921 5.755 17.694 1.00 78.50 997 ALA A C 1
ATOM 7329 O O . ALA A 1 997 ? -12.198 6.718 17.430 1.00 78.50 997 ALA A O 1
ATOM 7330 N N . VAL A 1 998 ? -12.624 4.518 17.291 1.00 86.62 998 VAL A N 1
ATOM 7331 C CA . VAL A 1 998 ? -11.422 4.223 16.501 1.00 86.62 998 VAL A CA 1
ATOM 7332 C C . VAL A 1 998 ? -11.654 4.551 15.027 1.00 86.62 998 VAL A C 1
ATOM 7334 O O . VAL A 1 998 ? -12.653 4.155 14.431 1.00 86.62 998 VAL A O 1
ATOM 7337 N N . ARG A 1 999 ? -10.683 5.234 14.420 1.00 90.81 999 ARG A N 1
ATOM 7338 C CA . ARG A 1 999 ? -10.546 5.390 12.968 1.00 90.81 999 ARG A CA 1
ATOM 7339 C C . ARG A 1 999 ? -9.095 5.148 12.570 1.00 90.81 999 ARG A C 1
ATOM 7341 O O . ARG A 1 999 ? -8.195 5.476 13.345 1.00 90.81 999 ARG A O 1
ATOM 7348 N N . GLY A 1 1000 ? -8.848 4.595 11.389 1.00 85.56 1000 GLY A N 1
ATOM 7349 C CA . GLY A 1 1000 ? -7.496 4.190 11.006 1.00 85.56 1000 GLY A CA 1
ATOM 7350 C C . GLY A 1 1000 ? -7.359 3.775 9.551 1.00 85.56 1000 GLY A C 1
ATOM 7351 O O . GLY A 1 1000 ? -8.351 3.647 8.851 1.00 85.56 1000 GLY A O 1
ATOM 7352 N N . VAL A 1 1001 ? -6.119 3.594 9.093 1.00 86.44 1001 VAL A N 1
ATOM 7353 C CA . VAL A 1 1001 ? -5.796 3.420 7.668 1.00 86.44 1001 VAL A CA 1
ATOM 7354 C C . VAL A 1 1001 ? -5.094 2.088 7.439 1.00 86.44 1001 VAL A C 1
ATOM 7356 O O . VAL A 1 1001 ? -3.945 1.923 7.853 1.00 86.44 1001 VAL A O 1
ATOM 7359 N N . GLY A 1 1002 ? -5.734 1.155 6.735 1.00 79.62 1002 GLY A N 1
ATOM 7360 C CA . GLY A 1 1002 ? -5.135 -0.148 6.457 1.00 79.62 1002 GLY A CA 1
ATOM 7361 C C . GLY A 1 1002 ? -5.408 -1.175 7.545 1.00 79.62 1002 GLY A C 1
ATOM 7362 O O . GLY A 1 1002 ? -5.233 -0.911 8.732 1.00 79.62 1002 GLY A O 1
ATOM 7363 N N . LEU A 1 1003 ? -5.747 -2.402 7.146 1.00 81.44 1003 LEU A N 1
ATOM 7364 C CA . LEU A 1 1003 ? -6.043 -3.486 8.080 1.00 81.44 1003 LEU A CA 1
ATOM 7365 C C . LEU A 1 1003 ? -4.881 -3.986 8.971 1.00 81.44 1003 LEU A C 1
ATOM 7367 O O . LEU A 1 1003 ? -5.124 -4.790 9.866 1.00 81.44 1003 LEU A O 1
ATOM 7371 N N . GLU A 1 1004 ? -3.664 -3.438 8.838 1.00 82.31 1004 GLU A N 1
ATOM 7372 C CA . GLU A 1 1004 ? -2.621 -3.519 9.878 1.00 82.31 1004 GLU A CA 1
ATOM 7373 C C . GLU A 1 1004 ? -3.058 -2.724 11.105 1.00 82.31 1004 GLU A C 1
ATOM 7375 O O . GLU A 1 1004 ? -3.064 -3.215 12.231 1.00 82.31 1004 GLU A O 1
ATOM 7380 N N . PHE A 1 1005 ? -3.487 -1.488 10.854 1.00 84.00 1005 PHE A N 1
ATOM 7381 C CA . PHE A 1 1005 ? -4.014 -0.589 11.855 1.00 84.00 1005 PHE A CA 1
ATOM 7382 C C . PHE A 1 1005 ? -5.364 -1.097 12.373 1.00 84.00 1005 PHE A C 1
ATOM 7384 O O . PHE A 1 1005 ? -5.597 -1.017 13.573 1.00 84.00 1005 PHE A O 1
ATOM 7391 N N . ALA A 1 1006 ? -6.216 -1.673 11.513 1.00 82.94 1006 ALA A N 1
ATOM 7392 C CA . ALA A 1 1006 ? -7.498 -2.263 11.922 1.00 82.94 1006 ALA A CA 1
ATOM 7393 C C . ALA A 1 1006 ? -7.344 -3.488 12.843 1.00 82.94 1006 ALA A C 1
ATOM 7395 O O . ALA A 1 1006 ? -8.037 -3.586 13.850 1.00 82.94 1006 ALA A O 1
ATOM 7396 N N . LYS A 1 1007 ? -6.412 -4.405 12.542 1.00 84.50 1007 LYS A N 1
ATOM 7397 C CA . LYS A 1 1007 ? -6.147 -5.577 13.398 1.00 84.50 1007 LYS A CA 1
ATOM 7398 C C . LYS A 1 1007 ? -5.522 -5.205 14.736 1.00 84.50 1007 LYS A C 1
ATOM 7400 O O . LYS A 1 1007 ? -5.878 -5.793 15.753 1.00 84.50 1007 LYS A O 1
ATOM 7405 N N . ASN A 1 1008 ? -4.560 -4.281 14.719 1.00 83.06 1008 ASN A N 1
ATOM 7406 C CA . ASN A 1 1008 ? -3.745 -3.967 15.892 1.00 83.06 1008 ASN A CA 1
ATOM 7407 C C . ASN A 1 1008 ? -4.400 -2.927 16.816 1.00 83.06 1008 ASN A C 1
ATOM 7409 O O . ASN A 1 1008 ? -4.136 -2.940 18.014 1.00 83.06 1008 ASN A O 1
ATOM 7413 N N . ASN A 1 1009 ? -5.266 -2.058 16.286 1.00 82.06 1009 ASN A N 1
ATOM 7414 C CA . ASN A 1 1009 ? -6.000 -1.048 17.051 1.00 82.06 1009 ASN A CA 1
ATOM 7415 C C . ASN A 1 1009 ? -7.498 -1.364 16.986 1.00 82.06 1009 ASN A C 1
ATOM 7417 O O . ASN A 1 1009 ? -8.255 -0.674 16.307 1.00 82.06 1009 ASN A O 1
ATOM 7421 N N . LYS A 1 1010 ? -7.928 -2.428 17.671 1.00 86.12 1010 LYS A N 1
ATOM 7422 C CA . LYS A 1 1010 ? -9.361 -2.686 17.840 1.00 86.12 1010 LYS A CA 1
ATOM 7423 C C . LYS A 1 1010 ? -9.971 -1.716 18.849 1.00 86.12 1010 LYS A C 1
ATOM 7425 O O . LYS A 1 1010 ? -9.369 -1.424 19.881 1.00 86.12 1010 LYS A O 1
ATOM 7430 N N . GLN A 1 1011 ? -11.185 -1.262 18.572 1.00 87.88 1011 GLN A N 1
ATOM 7431 C CA . GLN A 1 1011 ? -12.005 -0.512 19.511 1.00 87.88 1011 GLN A CA 1
ATOM 7432 C C . GLN A 1 1011 ? -12.357 -1.382 20.719 1.00 87.88 1011 GLN A C 1
ATOM 7434 O O . GLN A 1 1011 ? -12.834 -2.508 20.579 1.00 87.88 1011 GLN A O 1
ATOM 7439 N N . VAL A 1 1012 ? -12.163 -0.824 21.912 1.00 87.38 1012 VAL A N 1
ATOM 7440 C CA . VAL A 1 1012 ? -12.516 -1.465 23.178 1.00 87.38 1012 VAL A CA 1
ATOM 7441 C C . VAL A 1 1012 ? -13.642 -0.666 23.818 1.00 87.38 1012 VAL A C 1
ATOM 7443 O O . VAL A 1 1012 ? -13.431 0.457 24.269 1.00 87.38 1012 VAL A O 1
ATOM 7446 N N . CYS A 1 1013 ? -14.833 -1.258 23.860 1.00 86.62 1013 CYS A N 1
ATOM 7447 C CA . CYS A 1 1013 ? -15.952 -0.753 24.645 1.00 86.62 1013 CYS A CA 1
ATOM 7448 C C . CYS A 1 1013 ? -15.972 -1.482 25.992 1.00 86.62 1013 CYS A C 1
ATOM 7450 O O . CYS A 1 1013 ? -16.003 -2.711 26.037 1.00 86.62 1013 CYS A O 1
ATOM 7452 N N . VAL A 1 1014 ? -15.916 -0.718 27.080 1.00 86.12 1014 VAL A N 1
ATOM 7453 C CA . VAL A 1 1014 ? -15.903 -1.203 28.464 1.00 86.12 1014 VAL A CA 1
ATOM 7454 C C . VAL A 1 1014 ? -17.223 -0.834 29.123 1.00 86.12 1014 VAL A C 1
ATOM 7456 O O . VAL A 1 1014 ? -17.731 0.267 28.921 1.00 86.12 1014 VAL A O 1
ATOM 7459 N N . ASP A 1 1015 ? -17.762 -1.760 29.904 1.00 86.75 1015 ASP A N 1
ATOM 7460 C CA . ASP A 1 1015 ? -18.981 -1.579 30.689 1.00 86.75 1015 ASP A CA 1
ATOM 7461 C C . ASP A 1 1015 ? -18.899 -0.340 31.601 1.00 86.75 1015 ASP A C 1
ATOM 7463 O O . ASP A 1 1015 ? -17.848 -0.058 32.194 1.00 86.75 1015 ASP A O 1
ATOM 7467 N N . ILE A 1 1016 ? -19.989 0.422 31.694 1.00 86.62 1016 ILE A N 1
ATOM 7468 C CA . ILE A 1 1016 ? -20.116 1.531 32.640 1.00 86.62 1016 ILE A CA 1
ATOM 7469 C C . ILE A 1 1016 ? -20.797 0.992 33.893 1.00 86.62 1016 ILE A C 1
ATOM 7471 O O . ILE A 1 1016 ? -21.985 0.709 33.878 1.00 86.62 1016 ILE A O 1
ATOM 7475 N N . ASP A 1 1017 ? -20.065 0.917 35.002 1.00 86.75 1017 ASP A N 1
ATOM 7476 C CA . ASP A 1 1017 ? -20.666 0.535 36.277 1.00 86.75 1017 ASP A CA 1
ATOM 7477 C C . ASP A 1 1017 ? -21.493 1.702 36.845 1.00 86.75 1017 ASP A C 1
ATOM 7479 O O . ASP A 1 1017 ? -20.979 2.577 37.553 1.00 86.75 1017 ASP A O 1
ATOM 7483 N N . GLU A 1 1018 ? -22.786 1.759 36.508 1.00 91.19 1018 GLU A N 1
ATOM 7484 C CA . GLU A 1 1018 ? -23.659 2.813 37.029 1.00 91.19 1018 GLU A CA 1
ATOM 7485 C C . GLU A 1 1018 ? -23.914 2.685 38.533 1.00 91.19 1018 GLU A C 1
ATOM 7487 O O . GLU A 1 1018 ? -24.202 3.696 39.175 1.00 91.19 1018 GLU A O 1
ATOM 7492 N N . CYS A 1 1019 ? -23.753 1.498 39.124 1.00 88.56 1019 CYS A N 1
ATOM 7493 C CA . CYS A 1 1019 ? -23.841 1.332 40.573 1.00 88.56 1019 CYS A CA 1
ATOM 7494 C C . CYS A 1 1019 ? -22.732 2.105 41.299 1.00 88.56 1019 CYS A C 1
ATOM 7496 O O . CYS A 1 1019 ? -22.997 2.723 42.328 1.00 88.56 1019 CYS A O 1
ATOM 7498 N N . VAL A 1 1020 ? -21.515 2.123 40.748 1.00 86.56 1020 VAL A N 1
ATOM 7499 C CA . VAL A 1 1020 ? -20.375 2.878 41.292 1.00 86.56 1020 VAL A CA 1
ATOM 7500 C C . VAL A 1 1020 ? -20.395 4.351 40.870 1.00 86.56 1020 VAL A C 1
ATOM 7502 O O . VAL A 1 1020 ? -20.110 5.223 41.690 1.00 86.56 1020 VAL A O 1
ATOM 7505 N N . GLU A 1 1021 ? -20.701 4.663 39.606 1.00 83.19 1021 GLU A N 1
ATOM 7506 C CA . GLU A 1 1021 ? -20.550 6.031 39.075 1.00 83.19 1021 GLU A CA 1
ATOM 7507 C C . GLU A 1 1021 ? -21.837 6.876 39.113 1.00 83.19 1021 GLU A C 1
ATOM 7509 O O . GLU A 1 1021 ? -21.762 8.110 39.015 1.00 83.19 1021 GLU A O 1
ATOM 7514 N N . GLY A 1 1022 ? -23.007 6.238 39.215 1.00 82.88 1022 GLY A N 1
ATOM 7515 C CA . GLY A 1 1022 ? -24.338 6.857 39.199 1.00 82.88 1022 GLY A CA 1
ATOM 7516 C C . GLY A 1 1022 ? -25.078 6.840 40.539 1.00 82.88 1022 GLY A C 1
ATOM 7517 O O . GLY A 1 1022 ? -25.836 7.777 40.801 1.00 82.88 1022 GLY A O 1
ATOM 7518 N N . ASP A 1 1023 ? -24.827 5.833 41.383 1.00 87.56 1023 ASP A N 1
ATOM 7519 C CA . ASP A 1 1023 ? -25.498 5.621 42.679 1.00 87.56 1023 ASP A CA 1
ATOM 7520 C C . ASP A 1 1023 ? -27.050 5.625 42.562 1.00 87.56 1023 ASP A C 1
ATOM 7522 O O . ASP A 1 1023 ? -27.720 6.447 43.186 1.00 87.56 1023 ASP A O 1
ATOM 7526 N N . PRO A 1 1024 ? -27.667 4.786 41.702 1.00 88.62 1024 PRO A N 1
ATOM 7527 C CA . PRO A 1 1024 ? -29.072 4.938 41.308 1.00 88.62 1024 PRO A CA 1
ATOM 7528 C C . PRO A 1 1024 ? -30.094 4.316 42.270 1.00 88.62 1024 PRO A C 1
ATOM 7530 O O . PRO A 1 1024 ? -31.295 4.465 42.048 1.00 88.62 1024 PRO A O 1
ATOM 7533 N N . CYS A 1 1025 ? -29.662 3.594 43.301 1.00 90.81 1025 CYS A N 1
ATOM 7534 C CA . CYS A 1 1025 ? -30.558 2.850 44.187 1.00 90.81 1025 CYS A CA 1
ATOM 7535 C C . CYS A 1 1025 ? -30.721 3.542 45.542 1.00 90.81 1025 CYS A C 1
ATOM 7537 O O . CYS A 1 1025 ? -29.899 4.370 45.935 1.00 90.81 1025 CYS A O 1
ATOM 7539 N N . ASP A 1 1026 ? -31.791 3.210 46.261 1.00 89.94 1026 ASP A N 1
ATOM 7540 C CA . ASP A 1 1026 ? -32.006 3.737 47.607 1.00 89.94 1026 ASP A CA 1
ATOM 7541 C C . ASP A 1 1026 ? -30.981 3.107 48.577 1.00 89.94 1026 ASP A C 1
ATOM 7543 O O . ASP A 1 1026 ? -30.728 1.906 48.456 1.00 89.94 1026 ASP A O 1
ATOM 7547 N N . PRO A 1 1027 ? -30.405 3.833 49.558 1.00 87.94 1027 PRO A N 1
ATOM 7548 C CA . PRO A 1 1027 ? -29.469 3.262 50.536 1.00 87.94 1027 PRO A CA 1
ATOM 7549 C C . PRO A 1 1027 ? -29.988 2.055 51.345 1.00 87.94 1027 PRO A C 1
ATOM 7551 O O . PRO A 1 1027 ? -29.186 1.353 51.960 1.00 87.94 1027 PRO A O 1
ATOM 7554 N N . LEU A 1 1028 ? -31.304 1.805 51.362 1.00 84.94 1028 LEU A N 1
ATOM 7555 C CA . LEU A 1 1028 ? -31.934 0.609 51.940 1.00 84.94 1028 LEU A CA 1
ATOM 7556 C C . LEU A 1 1028 ? -31.923 -0.619 51.005 1.00 84.94 1028 LEU A C 1
ATOM 7558 O O . LEU A 1 1028 ? -32.350 -1.702 51.405 1.00 84.94 1028 LEU A O 1
ATOM 7562 N N . THR A 1 1029 ? -31.451 -0.465 49.767 1.00 87.75 1029 THR A N 1
ATOM 7563 C CA . THR A 1 1029 ? -31.458 -1.476 48.697 1.00 87.75 1029 THR A CA 1
ATOM 7564 C C . THR A 1 1029 ? -30.057 -1.691 48.124 1.00 87.75 1029 THR A C 1
ATOM 7566 O O . THR A 1 1029 ? -29.156 -0.870 48.296 1.00 87.75 1029 THR A O 1
ATOM 7569 N N . ARG A 1 1030 ? -29.850 -2.807 47.417 1.00 88.69 1030 ARG A N 1
ATOM 7570 C CA . ARG A 1 1030 ? -28.593 -3.082 46.713 1.00 88.69 1030 ARG A CA 1
ATOM 7571 C C . ARG A 1 1030 ? -28.732 -2.799 45.218 1.00 88.69 1030 ARG A C 1
ATOM 7573 O O . ARG A 1 1030 ? -29.669 -3.268 44.577 1.00 88.69 1030 ARG A O 1
ATOM 7580 N N . CYS A 1 1031 ? -27.744 -2.095 44.671 1.00 90.31 1031 CYS A N 1
ATOM 7581 C CA . CYS A 1 1031 ? -27.532 -1.980 43.231 1.00 90.31 1031 CYS A CA 1
ATOM 7582 C C . CYS A 1 1031 ? -26.775 -3.203 42.697 1.00 90.31 1031 CYS A C 1
ATOM 7584 O O . CYS A 1 1031 ? -25.804 -3.654 43.313 1.00 90.31 1031 CYS A O 1
ATOM 7586 N N . VAL A 1 1032 ? -27.197 -3.719 41.545 1.00 89.75 1032 VAL A N 1
ATOM 7587 C CA . VAL A 1 1032 ? -26.539 -4.811 40.824 1.00 89.75 1032 VAL A CA 1
ATOM 7588 C C . VAL A 1 1032 ? -26.215 -4.337 39.409 1.00 89.75 1032 VAL A C 1
ATOM 7590 O O . VAL A 1 1032 ? -27.117 -4.122 38.599 1.00 89.75 1032 VAL A O 1
ATOM 7593 N N . ASN A 1 1033 ? -24.922 -4.197 39.101 1.00 86.25 1033 ASN A N 1
ATOM 7594 C CA . ASN A 1 1033 ? -24.469 -3.950 37.734 1.00 86.25 1033 ASN A CA 1
ATOM 7595 C C . ASN A 1 1033 ? -24.754 -5.203 36.873 1.00 86.25 1033 ASN A C 1
ATOM 7597 O O . ASN A 1 1033 ? -24.431 -6.334 37.254 1.00 86.25 1033 ASN A O 1
ATOM 7601 N N . LYS A 1 1034 ? -25.396 -4.984 35.726 1.00 86.50 1034 LYS A N 1
ATOM 7602 C CA . LYS A 1 1034 ? -25.840 -5.953 34.725 1.00 86.50 1034 LYS A CA 1
ATOM 7603 C C . LYS A 1 1034 ? -25.610 -5.387 33.321 1.00 86.50 1034 LYS A C 1
ATOM 7605 O O . LYS A 1 1034 ? -26.566 -5.003 32.646 1.00 86.50 1034 LYS A O 1
ATOM 7610 N N . SER A 1 1035 ? -24.354 -5.380 32.874 1.00 85.50 1035 SER A N 1
ATOM 7611 C CA . SER A 1 1035 ? -23.949 -5.007 31.509 1.00 85.50 1035 SER A CA 1
ATOM 7612 C C . SER A 1 1035 ? -25.010 -5.360 30.445 1.00 85.50 1035 SER A C 1
ATOM 7614 O O . SER A 1 1035 ? -25.341 -6.546 30.299 1.00 85.50 1035 SER A O 1
ATOM 7616 N N . PRO A 1 1036 ? -25.588 -4.372 29.728 1.00 79.00 1036 PRO A N 1
ATOM 7617 C CA . PRO A 1 1036 ? -25.120 -2.990 29.542 1.00 79.00 1036 PRO A CA 1
ATOM 7618 C C . PRO A 1 1036 ? -25.777 -1.937 30.466 1.00 79.00 1036 PRO A C 1
ATOM 7620 O O . PRO A 1 1036 ? -26.040 -0.823 30.022 1.00 79.00 1036 PRO A O 1
ATOM 7623 N N . GLY A 1 1037 ? -26.152 -2.274 31.699 1.00 86.12 1037 GLY A N 1
ATOM 7624 C CA . GLY A 1 1037 ? -26.823 -1.336 32.606 1.00 86.12 1037 GLY A CA 1
ATOM 7625 C C . GLY A 1 1037 ? -26.884 -1.812 34.056 1.00 86.12 1037 GLY A C 1
ATOM 7626 O O . GLY A 1 1037 ? -26.095 -2.651 34.478 1.00 86.12 1037 GLY A O 1
ATOM 7627 N N . TYR A 1 1038 ? -27.875 -1.351 34.819 1.00 91.06 1038 TYR A N 1
ATOM 7628 C CA . TYR A 1 1038 ? -28.053 -1.694 36.235 1.00 91.06 1038 TYR A CA 1
ATOM 7629 C C . TYR A 1 1038 ? -29.496 -2.082 36.580 1.00 91.06 1038 TYR A C 1
ATOM 7631 O O . TYR A 1 1038 ? -30.457 -1.677 35.917 1.00 91.06 1038 TYR A O 1
ATOM 7639 N N . GLU A 1 1039 ? -29.654 -2.801 37.692 1.00 91.06 1039 GLU A N 1
ATOM 7640 C CA . GLU A 1 1039 ? -30.924 -2.914 38.412 1.00 91.06 1039 GLU A CA 1
ATOM 7641 C C . GLU A 1 1039 ? -30.751 -2.634 39.908 1.00 91.06 1039 GLU A C 1
ATOM 7643 O O . GLU A 1 1039 ? -29.710 -2.924 40.501 1.00 91.06 1039 GLU A O 1
ATOM 7648 N N . CYS A 1 1040 ? -31.796 -2.089 40.519 1.00 91.94 1040 CYS A N 1
ATOM 7649 C CA . CYS A 1 1040 ? -31.946 -1.986 41.961 1.00 91.94 1040 CYS A CA 1
ATOM 7650 C C . CYS A 1 1040 ? -32.855 -3.101 42.479 1.00 91.94 1040 CYS A C 1
ATOM 7652 O O . CYS A 1 1040 ? -33.866 -3.438 41.855 1.00 91.94 1040 CYS A O 1
ATOM 7654 N N . GLU A 1 1041 ? -32.528 -3.648 43.647 1.00 89.38 1041 GLU A N 1
ATOM 7655 C CA . GLU A 1 1041 ? -33.419 -4.569 44.354 1.00 89.38 1041 GLU A CA 1
ATOM 7656 C C . GLU A 1 1041 ? -34.717 -3.870 44.815 1.00 89.38 1041 GLU A C 1
ATOM 7658 O O . GLU A 1 1041 ? -34.820 -2.642 44.875 1.00 89.38 1041 GLU A O 1
ATOM 7663 N N . ALA A 1 1042 ? -35.753 -4.657 45.112 1.00 87.19 1042 ALA A N 1
ATOM 7664 C CA . ALA A 1 1042 ? -37.006 -4.121 45.642 1.00 87.19 1042 ALA A CA 1
ATOM 7665 C C . ALA A 1 1042 ? -36.810 -3.559 47.063 1.00 87.19 1042 ALA A C 1
ATOM 7667 O O . ALA A 1 1042 ? -35.985 -4.067 47.825 1.00 87.19 1042 ALA A O 1
ATOM 7668 N N . CYS A 1 1043 ? -37.598 -2.544 47.432 1.00 89.25 1043 CYS A N 1
ATOM 7669 C CA . CYS A 1 1043 ? -37.570 -1.982 48.783 1.00 89.25 1043 CYS A CA 1
ATOM 7670 C C . CYS A 1 1043 ? -37.838 -3.062 49.857 1.00 89.25 1043 CYS A C 1
ATOM 7672 O O . CYS A 1 1043 ? -38.679 -3.940 49.632 1.00 89.25 1043 CYS A O 1
ATOM 7674 N N . PRO A 1 1044 ? -37.166 -3.011 51.026 1.00 87.50 1044 PRO A N 1
ATOM 7675 C CA . PRO A 1 1044 ? -37.396 -3.972 52.104 1.00 87.50 1044 PRO A CA 1
ATOM 7676 C C . PRO A 1 1044 ? -38.841 -3.947 52.641 1.00 87.50 1044 PRO A C 1
ATOM 7678 O O . PRO A 1 1044 ? -39.507 -2.913 52.549 1.00 87.50 1044 PRO A O 1
ATOM 7681 N N . PRO A 1 1045 ? -39.328 -5.036 53.270 1.00 84.56 1045 PRO A N 1
ATOM 7682 C CA . PRO A 1 1045 ? -40.595 -5.025 54.003 1.00 84.56 1045 PRO A CA 1
ATOM 7683 C C . PRO A 1 1045 ? -40.659 -3.862 55.006 1.00 84.56 1045 PRO A C 1
ATOM 7685 O O . PRO A 1 1045 ? -39.674 -3.585 55.686 1.00 84.56 1045 PRO A O 1
ATOM 7688 N N . GLY A 1 1046 ? -41.806 -3.182 55.068 1.00 83.50 1046 GLY A N 1
ATOM 7689 C CA . GLY A 1 1046 ? -41.975 -1.906 55.783 1.00 83.50 1046 GLY A CA 1
ATOM 7690 C C . GLY A 1 1046 ? -41.769 -0.660 54.907 1.00 83.50 1046 GLY A C 1
ATOM 7691 O O . GLY A 1 1046 ? -42.148 0.436 55.307 1.00 83.50 1046 GLY A O 1
ATOM 7692 N N . TYR A 1 1047 ? -41.248 -0.811 53.684 1.00 89.75 1047 TYR A N 1
ATOM 7693 C CA . TYR A 1 1047 ? -41.058 0.283 52.727 1.00 89.75 1047 TYR A CA 1
ATOM 7694 C C . TYR A 1 1047 ? -41.749 0.005 51.386 1.00 89.75 1047 TYR A C 1
ATOM 7696 O O . TYR A 1 1047 ? -41.854 -1.137 50.935 1.00 89.75 1047 TYR A O 1
ATOM 7704 N N . ARG A 1 1048 ? -42.190 1.070 50.708 1.00 86.62 1048 ARG A N 1
ATOM 7705 C CA . ARG A 1 1048 ? -42.721 1.050 49.339 1.00 86.62 1048 ARG A CA 1
ATOM 7706 C C . ARG A 1 1048 ? -41.915 1.957 48.415 1.00 86.62 1048 ARG A C 1
ATOM 7708 O O . ARG A 1 1048 ? -41.571 3.079 48.770 1.00 86.62 1048 ARG A O 1
ATOM 7715 N N . GLY A 1 1049 ? -41.676 1.480 47.204 1.00 83.38 1049 GLY A N 1
ATOM 7716 C CA . GLY A 1 1049 ? -41.003 2.204 46.132 1.00 83.38 1049 GLY A CA 1
ATOM 7717 C C . GLY A 1 1049 ? -40.922 1.314 44.898 1.00 83.38 1049 GLY A C 1
ATOM 7718 O O . GLY A 1 1049 ? -40.901 0.087 45.021 1.00 83.38 1049 GLY A O 1
ATOM 7719 N N . ASP A 1 1050 ? -40.923 1.918 43.714 1.00 82.50 1050 ASP A N 1
ATOM 7720 C CA . ASP A 1 1050 ? -40.823 1.169 42.462 1.00 82.50 1050 ASP A CA 1
ATOM 7721 C C . ASP A 1 1050 ? -39.409 0.583 42.286 1.00 82.50 1050 ASP A C 1
ATOM 7723 O O . ASP A 1 1050 ? -38.413 1.144 42.750 1.00 82.50 1050 ASP A O 1
ATOM 7727 N N . ALA A 1 1051 ? -39.302 -0.561 41.607 1.00 78.25 1051 ALA A N 1
ATOM 7728 C CA . ALA A 1 1051 ? -38.006 -1.115 41.222 1.00 78.25 1051 ALA A CA 1
ATOM 7729 C C . ALA A 1 1051 ? -37.440 -0.327 40.031 1.00 78.25 1051 ALA A C 1
ATOM 7731 O O . ALA A 1 1051 ? -38.118 -0.158 39.016 1.00 78.25 1051 ALA A O 1
ATOM 7732 N N . VAL A 1 1052 ? -36.195 0.139 40.143 1.00 86.94 1052 VAL A N 1
ATOM 7733 C CA . VAL A 1 1052 ? -35.531 0.927 39.095 1.00 86.94 1052 VAL A CA 1
ATOM 7734 C C . VAL A 1 1052 ? -34.475 0.081 38.390 1.00 86.94 1052 VAL A C 1
ATOM 7736 O O . VAL A 1 1052 ? -33.654 -0.572 39.025 1.00 86.94 1052 VAL A O 1
ATOM 7739 N N . SER A 1 1053 ? -34.484 0.114 37.061 1.00 88.50 1053 SER A N 1
ATOM 7740 C CA . SER A 1 1053 ? -33.435 -0.446 36.206 1.00 88.50 1053 SER A CA 1
ATOM 7741 C C . SER A 1 1053 ? -33.241 0.460 34.995 1.00 88.50 1053 SER A C 1
ATOM 7743 O O . SER A 1 1053 ? -34.177 1.151 34.579 1.00 88.50 1053 SER A O 1
ATOM 7745 N N . GLY A 1 1054 ? -32.029 0.502 34.450 1.00 85.94 1054 GLY A N 1
ATOM 7746 C CA . GLY A 1 1054 ? -31.684 1.441 33.389 1.00 85.94 1054 GLY A CA 1
ATOM 7747 C C . GLY A 1 1054 ? -30.356 1.130 32.716 1.00 85.94 1054 GLY A C 1
ATOM 7748 O O . GLY A 1 1054 ? -29.622 0.246 33.141 1.00 85.94 1054 GLY A O 1
ATOM 7749 N N . ILE A 1 1055 ? -30.069 1.871 31.647 1.00 87.50 1055 ILE A N 1
ATOM 7750 C CA . ILE A 1 1055 ? -28.855 1.759 30.831 1.00 87.50 1055 ILE A CA 1
ATOM 7751 C C . ILE A 1 1055 ? -28.246 3.156 30.713 1.00 87.50 1055 ILE A C 1
ATOM 7753 O O . ILE A 1 1055 ? -28.929 4.098 30.300 1.00 87.50 1055 ILE A O 1
ATOM 7757 N N . GLY A 1 1056 ? -26.963 3.289 31.030 1.00 81.62 1056 GLY A N 1
ATOM 7758 C CA . GLY A 1 1056 ? -26.202 4.522 30.904 1.00 81.62 1056 GLY A CA 1
ATOM 7759 C C . GLY A 1 1056 ? -26.230 5.416 32.148 1.00 81.62 1056 GLY A C 1
ATOM 7760 O O . GLY A 1 1056 ? -27.268 5.706 32.750 1.00 81.62 1056 GLY A O 1
ATOM 7761 N N . LEU A 1 1057 ? -25.054 5.963 32.458 1.00 82.81 1057 LEU A N 1
ATOM 7762 C CA . LEU A 1 1057 ? -24.769 6.835 33.602 1.00 82.81 1057 LEU A CA 1
ATOM 7763 C C . LEU A 1 1057 ? -25.704 8.049 33.757 1.00 82.81 1057 LEU A C 1
ATOM 7765 O O . LEU A 1 1057 ? -25.973 8.491 34.874 1.00 82.81 1057 LEU A O 1
ATOM 7769 N N . GLU A 1 1058 ? -26.182 8.614 32.647 1.00 83.69 1058 GLU A N 1
ATOM 7770 C CA . GLU A 1 1058 ? -27.106 9.754 32.660 1.00 83.69 1058 GLU A CA 1
ATOM 7771 C C . GLU A 1 1058 ? -28.528 9.340 33.066 1.00 83.69 1058 GLU A C 1
ATOM 7773 O O . GLU A 1 1058 ? -29.208 10.095 33.761 1.00 83.69 1058 GLU A O 1
ATOM 7778 N N . PHE A 1 1059 ? -28.969 8.126 32.723 1.00 84.25 1059 PHE A N 1
ATOM 7779 C CA . PHE A 1 1059 ? -30.245 7.603 33.209 1.00 84.25 1059 PHE A CA 1
ATOM 7780 C C . PHE A 1 1059 ? -30.169 7.318 34.713 1.00 84.25 1059 PHE A C 1
ATOM 7782 O O . PHE A 1 1059 ? -31.040 7.769 35.457 1.00 84.25 1059 PHE A O 1
ATOM 7789 N N . ALA A 1 1060 ? -29.087 6.667 35.157 1.00 83.81 1060 ALA A N 1
ATOM 7790 C CA . ALA A 1 1060 ? -28.830 6.326 36.558 1.00 83.81 1060 ALA A CA 1
ATOM 7791 C C . ALA A 1 1060 ? -28.833 7.544 37.499 1.00 83.81 1060 ALA A C 1
ATOM 7793 O O . ALA A 1 1060 ? -29.427 7.511 38.573 1.00 83.81 1060 ALA A O 1
ATOM 7794 N N . LYS A 1 1061 ? -28.211 8.655 37.081 1.00 84.31 1061 LYS A N 1
ATOM 7795 C CA . LYS A 1 1061 ? -28.136 9.885 37.890 1.00 84.31 1061 LYS A CA 1
ATOM 7796 C C . LYS A 1 1061 ? -29.460 10.638 38.000 1.00 84.31 1061 LYS A C 1
ATOM 7798 O O . LYS A 1 1061 ? -29.668 11.339 38.987 1.00 84.31 1061 LYS A O 1
ATOM 7803 N N . ASN A 1 1062 ? -30.330 10.517 36.996 1.00 84.00 1062 ASN A N 1
ATOM 7804 C CA . ASN A 1 1062 ? -31.604 11.237 36.935 1.00 84.00 1062 ASN A CA 1
ATOM 7805 C C . ASN A 1 1062 ? -32.794 10.419 37.467 1.00 84.00 1062 ASN A C 1
ATOM 7807 O O . ASN A 1 1062 ? -33.779 11.005 37.909 1.00 84.00 1062 ASN A O 1
ATOM 7811 N N . ASN A 1 1063 ? -32.706 9.086 37.453 1.00 82.75 1063 ASN A N 1
ATOM 7812 C CA . ASN A 1 1063 ? -33.759 8.175 37.904 1.00 82.75 1063 ASN A CA 1
ATOM 7813 C C . ASN A 1 1063 ? -33.241 7.358 39.091 1.00 82.75 1063 ASN A C 1
ATOM 7815 O O . ASN A 1 1063 ? -32.869 6.195 38.938 1.00 82.75 1063 ASN A O 1
ATOM 7819 N N . LYS A 1 1064 ? -33.196 7.982 40.273 1.00 86.81 1064 LYS A N 1
ATOM 7820 C CA . LYS A 1 1064 ? -32.889 7.269 41.516 1.00 86.81 1064 LYS A CA 1
ATOM 7821 C C . LYS A 1 1064 ? -34.125 6.571 42.075 1.00 86.81 1064 LYS A C 1
ATOM 7823 O O . LYS A 1 1064 ? -35.213 7.149 42.079 1.00 86.81 1064 LYS A O 1
ATOM 7828 N N . GLN A 1 1065 ? -33.947 5.359 42.588 1.00 89.12 1065 GLN A N 1
ATOM 7829 C CA . GLN A 1 1065 ? -34.942 4.699 43.427 1.00 89.12 1065 GLN A CA 1
ATOM 7830 C C . GLN A 1 1065 ? -35.110 5.460 44.749 1.00 89.12 1065 GLN A C 1
ATOM 7832 O O . GLN A 1 1065 ? -34.157 6.042 45.267 1.00 89.12 1065 GLN A O 1
ATOM 7837 N N . VAL A 1 1066 ? -36.329 5.445 45.289 1.00 89.12 1066 VAL A N 1
ATOM 7838 C CA . VAL A 1 1066 ? -36.662 6.013 46.598 1.00 89.12 1066 VAL A CA 1
ATOM 7839 C C . VAL A 1 1066 ? -37.580 5.036 47.323 1.00 89.12 1066 VAL A C 1
ATOM 7841 O O . VAL A 1 1066 ? -38.670 4.737 46.831 1.00 89.12 1066 VAL A O 1
ATOM 7844 N N . CYS A 1 1067 ? -37.154 4.555 48.487 1.00 89.44 1067 CYS A N 1
ATOM 7845 C CA . CYS A 1 1067 ? -37.945 3.698 49.359 1.00 89.44 1067 CYS A CA 1
ATOM 7846 C C . CYS A 1 1067 ? -38.582 4.541 50.470 1.00 89.44 1067 CYS A C 1
ATOM 7848 O O . CYS A 1 1067 ? -37.904 5.132 51.307 1.00 89.44 1067 CYS A O 1
ATOM 7850 N N . VAL A 1 1068 ? -39.912 4.611 50.469 1.00 88.75 1068 VAL A N 1
ATOM 7851 C CA . VAL A 1 1068 ? -40.704 5.413 51.407 1.00 88.75 1068 VAL A CA 1
ATOM 7852 C C . VAL A 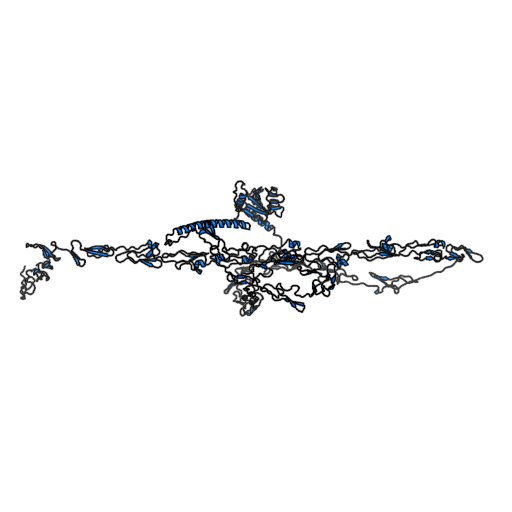1 1068 ? -41.347 4.504 52.446 1.00 88.75 1068 VAL A C 1
ATOM 7854 O O . VAL A 1 1068 ? -41.912 3.469 52.105 1.00 88.75 1068 VAL A O 1
ATOM 7857 N N . ASP A 1 1069 ? -41.272 4.915 53.705 1.00 88.38 1069 ASP A N 1
ATOM 7858 C CA . ASP A 1 1069 ? -41.897 4.260 54.855 1.00 88.38 1069 ASP A CA 1
ATOM 7859 C C . ASP A 1 1069 ? -43.400 3.973 54.637 1.00 88.38 1069 ASP A C 1
ATOM 7861 O O . ASP A 1 1069 ? -44.125 4.799 54.063 1.00 88.38 1069 ASP A O 1
ATOM 7865 N N . ILE A 1 1070 ? -43.874 2.804 55.077 1.00 88.69 1070 ILE A N 1
ATOM 7866 C CA . ILE A 1 1070 ? -45.296 2.433 55.074 1.00 88.69 1070 ILE A CA 1
ATOM 7867 C C . ILE A 1 1070 ? -45.849 2.649 56.482 1.00 88.69 1070 ILE A C 1
ATOM 7869 O O . ILE A 1 1070 ? -45.458 1.952 57.408 1.00 88.69 1070 ILE A O 1
ATOM 7873 N N . ASP A 1 1071 ? -46.813 3.559 56.636 1.00 88.56 1071 ASP A N 1
ATOM 7874 C CA . ASP A 1 1071 ? -47.516 3.731 57.911 1.00 88.56 1071 ASP A CA 1
ATOM 7875 C C . ASP A 1 1071 ? -48.540 2.599 58.107 1.00 88.56 1071 ASP A C 1
ATOM 7877 O O . ASP A 1 1071 ? -49.706 2.716 57.714 1.00 88.56 1071 ASP A O 1
ATOM 7881 N N . GLU A 1 1072 ? -48.118 1.463 58.673 1.00 92.19 1072 GLU A N 1
ATOM 7882 C CA . GLU A 1 1072 ? -49.028 0.331 58.896 1.00 92.19 1072 GLU A CA 1
ATOM 7883 C C . GLU A 1 1072 ? -50.083 0.634 59.968 1.00 92.19 1072 GLU A C 1
ATOM 7885 O O . GLU A 1 1072 ? -51.185 0.077 59.919 1.00 92.19 1072 GLU A O 1
ATOM 7890 N N . CYS A 1 1073 ? -49.803 1.554 60.898 1.00 90.50 1073 CYS A N 1
ATOM 7891 C CA . CYS A 1 1073 ? -50.799 2.035 61.853 1.00 90.50 1073 CYS A CA 1
ATOM 7892 C C . CYS A 1 1073 ? -51.998 2.673 61.137 1.00 90.50 1073 CYS A C 1
ATOM 7894 O O . CYS A 1 1073 ? -53.152 2.383 61.479 1.00 90.50 1073 CYS A O 1
ATOM 7896 N N . LEU A 1 1074 ? -51.726 3.495 60.122 1.00 89.88 1074 LEU A N 1
ATOM 7897 C CA . LEU A 1 1074 ? -52.723 4.171 59.299 1.00 89.88 1074 LEU A CA 1
ATOM 7898 C C . LEU A 1 1074 ? -53.353 3.254 58.238 1.00 89.88 1074 LEU A C 1
ATOM 7900 O O . LEU A 1 1074 ? -54.565 3.319 58.035 1.00 89.88 1074 LEU A O 1
ATOM 7904 N N . GLU A 1 1075 ? -52.561 2.424 57.551 1.00 89.12 1075 GLU A N 1
ATOM 7905 C CA . GLU A 1 1075 ? -53.024 1.654 56.382 1.00 89.12 1075 GLU A CA 1
ATOM 7906 C C . GLU A 1 1075 ? -53.555 0.242 56.719 1.00 89.12 1075 GLU A C 1
ATOM 7908 O O . GLU A 1 1075 ? -54.400 -0.269 55.983 1.00 89.12 1075 GLU A O 1
ATOM 7913 N N . ALA A 1 1076 ? -53.128 -0.387 57.824 1.00 88.06 1076 ALA A N 1
ATOM 7914 C CA . ALA A 1 1076 ? -53.634 -1.697 58.273 1.00 88.06 1076 ALA A CA 1
ATOM 7915 C C . ALA A 1 1076 ? -54.367 -1.664 59.625 1.00 88.06 1076 ALA A C 1
ATOM 7917 O O . ALA A 1 1076 ? -55.198 -2.541 59.875 1.00 88.06 1076 ALA A O 1
ATOM 7918 N N . SER A 1 1077 ? -54.055 -0.703 60.504 1.00 89.38 1077 SER A N 1
ATOM 7919 C CA . SER A 1 1077 ? -54.522 -0.647 61.903 1.00 89.38 1077 SER A CA 1
ATOM 7920 C C . SER A 1 1077 ? -54.352 -1.995 62.640 1.00 89.38 1077 SER A C 1
ATOM 7922 O O . SER A 1 1077 ? -55.339 -2.681 62.920 1.00 89.38 1077 SER A O 1
ATOM 7924 N N . PRO A 1 1078 ? -53.102 -2.438 62.889 1.00 90.38 1078 PRO A N 1
ATOM 7925 C CA . PRO A 1 1078 ? -52.791 -3.758 63.447 1.00 90.38 1078 PRO A CA 1
ATOM 7926 C C . PRO A 1 1078 ? -53.096 -3.895 64.945 1.00 90.38 1078 PRO A C 1
ATOM 7928 O O . PRO A 1 1078 ? -53.273 -5.009 65.427 1.00 90.38 1078 PRO A O 1
ATOM 7931 N N . CYS A 1 1079 ? -53.154 -2.789 65.685 1.00 91.69 1079 CYS A N 1
ATOM 7932 C CA . CYS A 1 1079 ? -53.350 -2.805 67.133 1.00 91.69 1079 CYS A CA 1
ATOM 7933 C C . CYS A 1 1079 ? -54.830 -2.842 67.529 1.00 91.69 1079 CYS A C 1
ATOM 7935 O O . CYS A 1 1079 ? -55.701 -2.454 66.746 1.00 91.69 1079 CYS A O 1
ATOM 7937 N N . ASP A 1 1080 ? -55.104 -3.270 68.762 1.00 89.94 1080 ASP A N 1
ATOM 7938 C CA . ASP A 1 1080 ? -56.447 -3.211 69.332 1.00 89.94 1080 ASP A CA 1
ATOM 7939 C C . ASP A 1 1080 ? -56.902 -1.746 69.485 1.00 89.94 1080 ASP A C 1
ATOM 7941 O O . ASP A 1 1080 ? -56.105 -0.838 69.718 1.00 89.94 1080 ASP A O 1
ATOM 7945 N N . THR A 1 1081 ? -58.208 -1.504 69.402 1.00 87.75 1081 THR A N 1
ATOM 7946 C CA . THR A 1 1081 ? -58.823 -0.202 69.711 1.00 87.75 1081 THR A CA 1
ATOM 7947 C C . THR A 1 1081 ? -58.539 0.316 71.127 1.00 87.75 1081 THR A C 1
ATOM 7949 O O . THR A 1 1081 ? -58.652 1.520 71.363 1.00 87.75 1081 THR A O 1
ATOM 7952 N N . LEU A 1 1082 ? -58.180 -0.569 72.063 1.00 85.06 1082 LEU A N 1
ATOM 7953 C CA . LEU A 1 1082 ? -57.801 -0.246 73.440 1.00 85.06 1082 LEU A CA 1
ATOM 7954 C C . LEU A 1 1082 ? -56.306 0.091 73.610 1.00 85.06 1082 LEU A C 1
ATOM 7956 O O . LEU A 1 1082 ? -55.909 0.548 74.684 1.00 85.06 1082 LEU A O 1
ATOM 7960 N N . THR A 1 1083 ? -55.471 -0.120 72.587 1.00 88.75 1083 THR A N 1
ATOM 7961 C CA . THR A 1 1083 ? -54.018 0.108 72.639 1.00 88.75 1083 THR A CA 1
ATOM 7962 C C . THR A 1 1083 ? -53.572 1.202 71.671 1.00 88.75 1083 THR A C 1
ATOM 7964 O O . THR A 1 1083 ? -54.341 1.735 70.869 1.00 88.75 1083 THR A O 1
ATOM 7967 N N . ARG A 1 1084 ? -52.303 1.612 71.776 1.00 89.31 1084 ARG A N 1
ATOM 7968 C CA . ARG A 1 1084 ? -51.713 2.623 70.897 1.00 89.31 1084 ARG A CA 1
ATOM 7969 C C . ARG A 1 1084 ? -50.772 1.970 69.892 1.00 89.31 1084 ARG A C 1
ATOM 7971 O O . ARG A 1 1084 ? -49.743 1.424 70.282 1.00 89.31 1084 ARG A O 1
ATOM 7978 N N . CYS A 1 1085 ? -51.077 2.141 68.609 1.00 91.69 1085 CYS A N 1
ATOM 7979 C CA . CYS A 1 1085 ? -50.122 1.909 67.530 1.00 91.69 1085 CYS A CA 1
ATOM 7980 C C . CYS A 1 1085 ? -49.092 3.046 67.465 1.00 91.69 1085 CYS A C 1
ATOM 7982 O O . CYS A 1 1085 ? -49.442 4.224 67.611 1.00 91.69 1085 CYS A O 1
ATOM 7984 N N . THR A 1 1086 ? -47.830 2.696 67.239 1.00 90.94 1086 THR A N 1
ATOM 7985 C CA . THR A 1 1086 ? -46.743 3.635 66.953 1.00 90.94 1086 THR A CA 1
ATOM 7986 C C . THR A 1 1086 ? -46.038 3.193 65.679 1.00 90.94 1086 THR A C 1
ATOM 7988 O O . THR A 1 1086 ? -45.489 2.095 65.634 1.00 90.94 1086 THR A O 1
ATOM 7991 N N . ASN A 1 1087 ? -46.055 4.051 64.656 1.00 88.44 1087 ASN A N 1
ATOM 7992 C CA . ASN A 1 1087 ? -45.302 3.809 63.433 1.00 88.44 1087 ASN A CA 1
ATOM 7993 C C . ASN A 1 1087 ? -43.813 4.105 63.659 1.00 88.44 1087 ASN A C 1
ATOM 7995 O O . ASN A 1 1087 ? -43.461 5.094 64.313 1.00 88.44 1087 ASN A O 1
ATOM 7999 N N . LEU A 1 1088 ? -42.957 3.249 63.120 1.00 87.88 1088 LEU A N 1
ATOM 8000 C CA . LEU A 1 1088 ? -41.500 3.292 63.179 1.00 87.88 1088 LEU A CA 1
ATOM 8001 C C . LEU A 1 1088 ? -40.969 3.277 61.736 1.00 87.88 1088 LEU A C 1
ATOM 8003 O O . LEU A 1 1088 ? -41.682 2.900 60.817 1.00 87.88 1088 LEU A O 1
ATOM 8007 N N . MET A 1 1089 ? -39.710 3.663 61.515 1.00 85.06 1089 MET A N 1
ATOM 8008 C CA . MET A 1 1089 ? -39.137 3.553 60.167 1.00 85.06 1089 MET A CA 1
ATOM 8009 C C . MET A 1 1089 ? -38.948 2.074 59.806 1.00 85.06 1089 MET A C 1
ATOM 8011 O O . MET A 1 1089 ? -38.112 1.401 60.413 1.00 85.06 1089 MET A O 1
ATOM 8015 N N . GLY A 1 1090 ? -39.712 1.594 58.827 1.00 82.50 1090 GLY A N 1
ATOM 8016 C CA . GLY A 1 1090 ? -39.704 0.210 58.362 1.00 82.50 1090 GLY A CA 1
ATOM 8017 C C . GLY A 1 1090 ? -40.559 -0.754 59.187 1.00 82.50 1090 GLY A C 1
ATOM 8018 O O . GLY A 1 1090 ? -40.279 -1.952 59.159 1.00 82.50 1090 GLY A O 1
ATOM 8019 N N . GLY A 1 1091 ? -41.557 -0.276 59.936 1.00 89.12 1091 GLY A N 1
ATOM 8020 C CA . GLY A 1 1091 ? -42.486 -1.148 60.662 1.00 89.12 1091 GLY A CA 1
ATOM 8021 C C . GLY A 1 1091 ? -43.301 -0.450 61.753 1.00 89.12 1091 GLY A C 1
ATOM 8022 O O . GLY A 1 1091 ? -43.242 0.762 61.928 1.00 89.12 1091 GLY A O 1
ATOM 8023 N N . TYR A 1 1092 ? -44.002 -1.224 62.578 1.00 92.44 1092 TYR A N 1
ATOM 8024 C CA . TYR A 1 1092 ? -44.866 -0.711 63.644 1.00 92.44 1092 TYR A CA 1
ATOM 8025 C C . TYR A 1 1092 ? -44.710 -1.482 64.961 1.00 92.44 1092 TYR A C 1
ATOM 8027 O O . TYR A 1 1092 ? -44.288 -2.642 64.994 1.00 92.44 1092 TYR A O 1
ATOM 8035 N N . GLU A 1 1093 ? -45.133 -0.849 66.057 1.00 92.94 1093 GLU A N 1
ATOM 8036 C CA . GLU A 1 1093 ? -45.285 -1.479 67.371 1.00 92.94 1093 GLU A CA 1
ATOM 8037 C C . GLU A 1 1093 ? -46.618 -1.090 68.032 1.00 92.94 1093 GLU A C 1
ATOM 8039 O O . GLU A 1 1093 ? -47.009 0.082 68.059 1.00 92.94 1093 GLU A O 1
ATOM 8044 N N . CYS A 1 1094 ? -47.311 -2.085 68.587 1.00 93.06 1094 CYS A N 1
ATOM 8045 C CA . CYS A 1 1094 ? -48.481 -1.913 69.438 1.00 93.06 1094 CYS A CA 1
ATOM 8046 C C . CYS A 1 1094 ? -48.081 -1.877 70.914 1.00 93.06 1094 CYS A C 1
ATOM 8048 O O . CYS A 1 1094 ? -47.335 -2.739 71.383 1.00 93.06 1094 CYS A O 1
ATOM 8050 N N . SER A 1 1095 ? -48.634 -0.937 71.685 1.00 88.88 1095 SER A N 1
ATOM 8051 C CA . SER A 1 1095 ? -48.495 -0.978 73.143 1.00 88.88 1095 SER A CA 1
ATOM 8052 C C . SER A 1 1095 ? -49.114 -2.255 73.734 1.00 88.88 1095 SER A C 1
ATOM 8054 O O . SER A 1 1095 ? -50.039 -2.838 73.166 1.00 88.88 1095 SER A O 1
ATOM 8056 N N . ALA A 1 1096 ? -48.653 -2.661 74.918 1.00 88.56 1096 ALA A N 1
ATOM 8057 C CA . ALA A 1 1096 ? -49.322 -3.702 75.698 1.00 88.56 1096 ALA A CA 1
ATOM 8058 C C . ALA A 1 1096 ? -50.790 -3.330 76.002 1.00 88.56 1096 ALA A C 1
ATOM 8060 O O . ALA A 1 1096 ? -51.144 -2.144 76.023 1.00 88.56 1096 ALA A O 1
ATOM 8061 N N . CYS A 1 1097 ? -51.623 -4.345 76.254 1.00 88.88 1097 CYS A N 1
ATOM 8062 C CA . CYS A 1 1097 ? -53.011 -4.158 76.677 1.00 88.88 1097 CYS A CA 1
ATOM 8063 C C . CYS A 1 1097 ? -53.108 -3.368 78.002 1.00 88.88 1097 CYS A C 1
ATOM 8065 O O . CYS A 1 1097 ? -52.194 -3.452 78.831 1.00 88.88 1097 CYS A O 1
ATOM 8067 N N . PRO A 1 1098 ? -54.192 -2.599 78.228 1.00 85.94 1098 PRO A N 1
ATOM 8068 C CA . PRO A 1 1098 ? -54.409 -1.909 79.499 1.00 85.94 1098 PRO A CA 1
ATOM 8069 C C . PRO A 1 1098 ? -54.556 -2.883 80.685 1.00 85.94 1098 PRO A C 1
ATOM 8071 O O . PRO A 1 1098 ? -54.938 -4.035 80.481 1.00 85.94 1098 PRO A O 1
ATOM 8074 N N . PRO A 1 1099 ? -54.326 -2.438 81.936 1.00 84.81 1099 PRO A N 1
ATOM 8075 C CA . PRO A 1 1099 ? -54.702 -3.206 83.126 1.00 84.81 1099 PRO A CA 1
ATOM 8076 C C . PRO A 1 1099 ? -56.180 -3.630 83.083 1.00 84.81 1099 PRO A C 1
ATOM 8078 O O . PRO A 1 1099 ? -57.014 -2.861 82.607 1.00 84.81 1099 PRO A O 1
ATOM 8081 N N . GLY A 1 1100 ? -56.481 -4.844 83.553 1.00 80.75 1100 GLY A N 1
ATOM 8082 C CA . GLY A 1 1100 ? -57.788 -5.501 83.379 1.00 80.75 1100 GLY A CA 1
ATOM 8083 C C . GLY A 1 1100 ? -57.938 -6.262 82.050 1.00 80.75 1100 GLY A C 1
ATOM 8084 O O . GLY A 1 1100 ? -58.911 -6.985 81.866 1.00 80.75 1100 GLY A O 1
ATOM 8085 N N . PHE A 1 1101 ? -56.970 -6.154 81.129 1.00 86.94 1101 PHE A N 1
ATOM 8086 C CA . PHE A 1 1101 ? -56.976 -6.854 79.841 1.00 86.94 1101 PHE A CA 1
ATOM 8087 C C . PHE A 1 1101 ? -55.681 -7.637 79.601 1.00 86.94 1101 PHE A C 1
ATOM 8089 O O . PHE A 1 1101 ? -54.593 -7.251 80.030 1.00 86.94 1101 PHE A O 1
ATOM 8096 N N . SER A 1 1102 ? -55.796 -8.737 78.861 1.00 85.12 1102 SER A N 1
ATOM 8097 C CA . SER A 1 1102 ? -54.701 -9.623 78.467 1.00 85.12 1102 SER A CA 1
ATOM 8098 C C . SER A 1 1102 ? -54.668 -9.820 76.951 1.00 85.12 1102 SER A C 1
ATOM 8100 O O . SER A 1 1102 ? -55.701 -9.847 76.286 1.00 85.12 1102 SER A O 1
ATOM 8102 N N . GLY A 1 1103 ? -53.468 -9.937 76.392 1.00 83.75 1103 GLY A N 1
ATOM 8103 C CA . GLY A 1 1103 ? -53.248 -10.089 74.957 1.00 83.75 1103 GLY A CA 1
ATOM 8104 C C . GLY A 1 1103 ? -51.772 -9.918 74.622 1.00 83.75 1103 GLY A C 1
ATOM 8105 O O . GLY A 1 1103 ? -51.041 -9.238 75.347 1.00 83.75 1103 GLY A O 1
ATOM 8106 N N . ASP A 1 1104 ? -51.324 -10.556 73.544 1.00 85.31 1104 ASP A N 1
ATOM 8107 C CA . ASP A 1 1104 ? -49.921 -10.510 73.135 1.00 85.31 1104 ASP A CA 1
ATOM 8108 C C . ASP A 1 1104 ? -49.517 -9.114 72.625 1.00 85.31 1104 ASP A C 1
ATOM 8110 O O . ASP A 1 1104 ? -50.317 -8.359 72.061 1.00 85.31 1104 ASP A O 1
ATOM 8114 N N . ALA A 1 1105 ? -48.248 -8.753 72.816 1.00 80.31 1105 ALA A N 1
ATOM 8115 C CA . ALA A 1 1105 ? -47.673 -7.562 72.199 1.00 80.31 1105 ALA A CA 1
ATOM 8116 C C . ALA A 1 1105 ? -47.338 -7.860 70.731 1.00 80.31 1105 ALA A C 1
ATOM 8118 O O . ALA A 1 1105 ? -46.675 -8.854 70.436 1.00 80.31 1105 ALA A O 1
ATOM 8119 N N . VAL A 1 1106 ? -47.787 -6.997 69.817 1.00 87.94 1106 VAL A N 1
ATOM 8120 C CA . VAL A 1 1106 ? -47.595 -7.173 68.372 1.00 87.94 1106 VAL A CA 1
ATOM 8121 C C . VAL A 1 1106 ? -46.712 -6.059 67.820 1.00 87.94 1106 VAL A C 1
ATOM 8123 O O . VAL A 1 1106 ? -46.999 -4.876 67.993 1.00 87.94 1106 VAL A O 1
ATOM 8126 N N . SER A 1 1107 ? -45.652 -6.447 67.121 1.00 90.06 1107 SER A N 1
ATOM 8127 C CA . SER A 1 1107 ? -44.808 -5.569 66.313 1.00 90.06 1107 SER A CA 1
ATOM 8128 C C . SER A 1 1107 ? -44.322 -6.320 65.075 1.00 90.06 1107 SER A C 1
ATOM 8130 O O . SER A 1 1107 ? -44.299 -7.554 65.047 1.00 90.06 1107 SER A O 1
ATOM 8132 N N . GLY A 1 1108 ? -43.983 -5.590 64.016 1.00 87.94 1108 GLY A N 1
ATOM 8133 C CA . GLY A 1 1108 ? -43.578 -6.186 62.745 1.00 87.94 1108 GLY A CA 1
ATOM 8134 C C . GLY A 1 1108 ? -43.390 -5.156 61.640 1.00 87.94 1108 GLY A C 1
ATOM 8135 O O . GLY A 1 1108 ? -43.436 -3.957 61.891 1.00 87.94 1108 GLY A O 1
ATOM 8136 N N . ALA A 1 1109 ? -43.180 -5.639 60.416 1.00 87.25 1109 ALA A N 1
ATOM 8137 C CA . ALA A 1 1109 ? -42.902 -4.816 59.244 1.00 87.25 1109 ALA A CA 1
ATOM 8138 C C . ALA A 1 1109 ? -43.692 -5.310 58.027 1.00 87.25 1109 ALA A C 1
ATOM 8140 O O . ALA A 1 1109 ? -43.781 -6.516 57.779 1.00 87.25 1109 ALA A O 1
ATOM 8141 N N . GLY A 1 1110 ? -44.221 -4.379 57.241 1.00 83.62 1110 GLY A N 1
ATOM 8142 C CA . GLY A 1 1110 ? -44.978 -4.637 56.026 1.00 83.62 1110 GLY A CA 1
ATOM 8143 C C . GLY A 1 1110 ? -46.480 -4.817 56.260 1.00 83.62 1110 GLY A C 1
ATOM 8144 O O . GLY A 1 1110 ? -46.937 -5.542 57.149 1.00 83.62 1110 GLY A O 1
ATOM 8145 N N . LEU A 1 1111 ? -47.260 -4.217 55.358 1.00 86.25 1111 LEU A N 1
ATOM 8146 C CA . LEU A 1 1111 ? -48.725 -4.208 55.376 1.00 86.25 1111 LEU A CA 1
ATOM 8147 C C . LEU A 1 1111 ? -49.360 -5.616 55.393 1.00 86.25 1111 LEU A C 1
ATOM 8149 O O . LEU A 1 1111 ? -50.434 -5.802 55.963 1.00 86.25 1111 LEU A O 1
ATOM 8153 N N . GLU A 1 1112 ? -48.711 -6.617 54.792 1.00 86.94 1112 GLU A N 1
ATOM 8154 C CA . GLU A 1 1112 ? -49.178 -8.012 54.804 1.00 86.94 1112 GLU A CA 1
ATOM 8155 C C . GLU A 1 1112 ? -49.086 -8.626 56.212 1.00 86.94 1112 GLU A C 1
ATOM 8157 O O . GLU A 1 1112 ? -50.063 -9.192 56.708 1.00 86.94 1112 GLU A O 1
ATOM 8162 N N . PHE A 1 1113 ? -47.959 -8.429 56.907 1.00 88.31 1113 PHE A N 1
ATOM 8163 C CA . PHE A 1 1113 ? -47.776 -8.899 58.280 1.00 88.31 1113 PHE A CA 1
ATOM 8164 C C . PHE A 1 1113 ? -48.709 -8.168 59.258 1.00 88.31 1113 PHE A C 1
ATOM 8166 O O . PHE A 1 1113 ? -49.293 -8.809 60.132 1.00 88.31 1113 PHE A O 1
ATOM 8173 N N . ALA A 1 1114 ? -48.902 -6.857 59.074 1.00 86.62 1114 ALA A N 1
ATOM 8174 C CA . ALA A 1 1114 ? -49.810 -6.023 59.870 1.00 86.62 1114 ALA A CA 1
ATOM 8175 C C . ALA A 1 1114 ? -51.303 -6.382 59.705 1.00 86.62 1114 ALA A C 1
ATOM 8177 O O . ALA A 1 1114 ? -52.100 -6.207 60.628 1.00 86.62 1114 ALA A O 1
ATOM 8178 N N . ASN A 1 1115 ? -51.707 -6.894 58.538 1.00 86.94 1115 ASN A N 1
ATOM 8179 C CA . ASN A 1 1115 ? -53.073 -7.380 58.331 1.00 86.94 1115 ASN A CA 1
ATOM 8180 C C . ASN A 1 1115 ? -53.283 -8.807 58.855 1.00 86.94 1115 ASN A C 1
ATOM 8182 O O . ASN A 1 1115 ? -54.372 -9.110 59.342 1.00 86.94 1115 ASN A O 1
ATOM 8186 N N . ALA A 1 1116 ? -52.267 -9.671 58.764 1.00 87.38 1116 ALA A N 1
ATOM 8187 C CA . ALA A 1 1116 ? -52.345 -11.056 59.226 1.00 87.38 1116 ALA A CA 1
ATOM 8188 C C . ALA A 1 1116 ? -52.260 -11.196 60.757 1.00 87.38 1116 ALA A C 1
ATOM 8190 O O . ALA A 1 1116 ? -52.922 -12.061 61.328 1.00 87.38 1116 ALA A O 1
ATOM 8191 N N . ASN A 1 1117 ? -51.469 -10.347 61.420 1.00 87.44 1117 ASN A N 1
ATOM 8192 C CA . ASN A 1 1117 ? -51.210 -10.405 62.858 1.00 87.44 1117 ASN A CA 1
ATOM 8193 C C . ASN A 1 1117 ? -51.784 -9.147 63.516 1.00 87.44 1117 ASN A C 1
ATOM 8195 O O . ASN A 1 1117 ? -51.114 -8.121 63.594 1.00 87.44 1117 ASN A O 1
ATOM 8199 N N . LYS A 1 1118 ? -53.041 -9.220 63.961 1.00 88.75 1118 LYS A N 1
ATOM 8200 C CA . LYS A 1 1118 ? -53.692 -8.138 64.707 1.00 88.75 1118 LYS A CA 1
ATOM 8201 C C . LYS A 1 1118 ? -53.653 -8.420 66.204 1.00 88.75 1118 LYS A C 1
ATOM 8203 O O . LYS A 1 1118 ? -53.931 -9.542 66.623 1.00 88.75 1118 LYS A O 1
ATOM 8208 N N . GLN A 1 1119 ? -53.339 -7.402 66.997 1.00 90.25 1119 GLN A N 1
ATOM 8209 C CA . GLN A 1 1119 ? -53.464 -7.472 68.449 1.00 90.25 1119 GLN A CA 1
ATOM 8210 C C . GLN A 1 1119 ? -54.944 -7.537 68.838 1.00 90.25 1119 GLN A C 1
ATOM 8212 O O . GLN A 1 1119 ? -55.781 -6.857 68.245 1.00 90.25 1119 GLN A O 1
ATOM 8217 N N . VAL A 1 1120 ? -55.246 -8.341 69.856 1.00 90.00 1120 VAL A N 1
ATOM 8218 C CA . VAL A 1 1120 ? -56.567 -8.436 70.480 1.00 90.00 1120 VAL A CA 1
ATOM 8219 C C . VAL A 1 1120 ? -56.366 -8.408 71.990 1.00 90.00 1120 VAL A C 1
ATOM 8221 O O . VAL A 1 1120 ? -55.603 -9.218 72.516 1.00 90.00 1120 VAL A O 1
ATOM 8224 N N . CYS A 1 1121 ? -57.042 -7.492 72.677 1.00 89.31 1121 CYS A N 1
ATOM 8225 C CA . CYS A 1 1121 ? -57.032 -7.387 74.132 1.00 89.31 1121 CYS A CA 1
ATOM 8226 C C . CYS A 1 1121 ? -58.330 -7.972 74.704 1.00 89.31 1121 CYS A C 1
ATOM 8228 O O . CYS A 1 1121 ? -59.401 -7.378 74.600 1.00 89.31 1121 CYS A O 1
ATOM 8230 N N . ALA A 1 1122 ? -58.230 -9.156 75.306 1.00 86.62 1122 ALA A N 1
ATOM 8231 C CA . ALA A 1 1122 ? -59.331 -9.842 75.966 1.00 86.62 1122 ALA A CA 1
ATOM 8232 C C . ALA A 1 1122 ? -59.443 -9.431 77.441 1.00 86.62 1122 ALA A C 1
ATOM 8234 O O . ALA A 1 1122 ? -58.437 -9.250 78.125 1.00 86.62 1122 ALA A O 1
ATOM 8235 N N . ASP A 1 1123 ? -60.677 -9.318 77.921 1.00 85.44 1123 ASP A N 1
ATOM 8236 C CA . ASP A 1 1123 ? -61.026 -9.078 79.324 1.00 85.44 1123 ASP A CA 1
ATOM 8237 C C . ASP A 1 1123 ? -60.419 -10.145 80.258 1.00 85.44 1123 ASP A C 1
ATOM 8239 O O . ASP A 1 1123 ? -60.436 -11.336 79.926 1.00 85.44 1123 ASP A O 1
ATOM 8243 N N . ILE A 1 1124 ? -59.873 -9.742 81.409 1.00 84.81 1124 ILE A N 1
ATOM 8244 C CA . ILE A 1 1124 ? -59.395 -10.676 82.440 1.00 84.81 1124 ILE A CA 1
ATOM 8245 C C . ILE A 1 1124 ? -60.535 -10.927 83.426 1.00 84.81 1124 ILE A C 1
ATOM 8247 O O . ILE A 1 1124 ? -60.873 -10.055 84.213 1.00 84.81 1124 ILE A O 1
ATOM 8251 N N . ASN A 1 1125 ? -61.083 -12.145 83.437 1.00 85.06 1125 ASN A N 1
ATOM 8252 C CA . ASN A 1 1125 ? -62.098 -12.526 84.418 1.00 85.06 1125 ASN A CA 1
ATOM 8253 C C . ASN A 1 1125 ? -61.470 -12.776 85.800 1.00 85.06 1125 ASN A C 1
ATOM 8255 O O . ASN A 1 1125 ? -61.112 -13.907 86.137 1.00 85.06 1125 ASN A O 1
ATOM 8259 N N . GLU A 1 1126 ? -61.332 -11.727 86.609 1.00 87.00 1126 GLU A N 1
ATOM 8260 C CA . GLU A 1 1126 ? -60.714 -11.822 87.937 1.00 87.00 1126 GLU A CA 1
ATOM 8261 C C . GLU A 1 1126 ? -61.536 -12.655 88.937 1.00 87.00 1126 GLU A C 1
ATOM 8263 O O . GLU A 1 1126 ? -60.971 -13.201 89.881 1.00 87.00 1126 GLU A O 1
ATOM 8268 N N . CYS A 1 1127 ? -62.842 -12.847 88.717 1.00 84.12 1127 CYS A N 1
ATOM 8269 C CA . CYS A 1 1127 ? -63.653 -13.741 89.552 1.00 84.12 1127 CYS A CA 1
ATOM 8270 C C . CYS A 1 1127 ? -63.322 -15.235 89.347 1.00 84.12 1127 CYS A C 1
ATOM 8272 O O . CYS A 1 1127 ? -63.618 -16.056 90.217 1.00 84.12 1127 CYS A O 1
ATOM 8274 N N . GLU A 1 1128 ? -62.686 -15.600 88.226 1.00 83.19 1128 GLU A N 1
ATOM 8275 C CA . GLU A 1 1128 ? -62.218 -16.964 87.930 1.00 83.19 1128 GLU A CA 1
ATOM 8276 C C . GLU A 1 1128 ? -60.744 -17.204 88.337 1.00 83.19 1128 GLU A C 1
ATOM 8278 O O . GLU A 1 1128 ? -60.177 -18.252 88.026 1.00 83.19 1128 GLU A O 1
ATOM 8283 N N . ASP A 1 1129 ? -60.135 -16.295 89.112 1.00 76.19 1129 ASP A N 1
ATOM 8284 C CA . ASP A 1 1129 ? -58.760 -16.404 89.641 1.00 76.19 1129 ASP A CA 1
ATOM 8285 C C . ASP A 1 1129 ? -58.523 -17.586 90.612 1.00 76.19 1129 ASP A C 1
ATOM 8287 O O . ASP A 1 1129 ? -57.383 -17.895 90.970 1.00 76.19 1129 ASP A O 1
ATOM 8291 N N . GLY A 1 1130 ? -59.594 -18.258 91.047 1.00 74.00 1130 GLY A N 1
ATOM 8292 C CA . GLY A 1 1130 ? -59.571 -19.335 92.043 1.00 74.00 1130 GLY A CA 1
ATOM 8293 C C . GLY A 1 1130 ? -59.640 -18.857 93.500 1.00 74.00 1130 GLY A C 1
ATOM 8294 O O . GLY A 1 1130 ? -59.623 -19.684 94.412 1.00 74.00 1130 GLY A O 1
ATOM 8295 N N . ASN A 1 1131 ? -59.754 -17.547 93.721 1.00 79.06 1131 ASN A N 1
ATOM 8296 C CA . ASN A 1 1131 ? -59.888 -16.872 95.012 1.00 79.06 1131 ASN A CA 1
ATOM 8297 C C . ASN A 1 1131 ? -61.095 -15.896 95.029 1.00 79.06 1131 ASN A C 1
ATOM 8299 O O . ASN A 1 1131 ? -61.197 -15.052 95.919 1.00 79.06 1131 ASN A O 1
ATOM 8303 N N . ASN A 1 1132 ? -62.039 -16.043 94.085 1.00 79.81 1132 ASN A N 1
ATOM 8304 C CA . ASN A 1 1132 ? -63.276 -15.253 93.977 1.00 79.81 1132 ASN A CA 1
ATOM 8305 C C . ASN A 1 1132 ? -62.990 -13.742 93.847 1.00 79.81 1132 ASN A C 1
ATOM 8307 O O . ASN A 1 1132 ? -63.616 -12.930 94.529 1.00 79.81 1132 ASN A O 1
ATOM 8311 N N . GLY A 1 1133 ? -61.955 -13.375 93.079 1.00 74.75 1133 GLY A N 1
ATOM 8312 C CA . GLY A 1 1133 ? -61.459 -11.997 92.950 1.00 74.75 1133 GLY A CA 1
ATOM 8313 C C . GLY A 1 1133 ? -60.901 -11.392 94.248 1.00 74.75 1133 GLY A C 1
ATOM 8314 O O . GLY A 1 1133 ? -60.576 -10.211 94.299 1.00 74.75 1133 GLY A O 1
ATOM 8315 N N . GLY A 1 1134 ? -60.805 -12.163 95.337 1.00 77.25 1134 GLY A N 1
ATOM 8316 C CA . GLY A 1 1134 ? -60.524 -11.640 96.677 1.00 77.25 1134 GLY A CA 1
ATOM 8317 C C . GLY A 1 1134 ? -61.739 -11.054 97.409 1.00 77.25 1134 GLY A C 1
ATOM 8318 O O . GLY A 1 1134 ? -61.562 -10.462 98.476 1.00 77.25 1134 GLY A O 1
ATOM 8319 N N . CYS A 1 1135 ? -62.959 -11.236 96.892 1.00 84.88 1135 CYS A N 1
ATOM 8320 C CA . CYS A 1 1135 ? -64.192 -10.906 97.609 1.00 84.88 1135 CYS A CA 1
ATOM 8321 C C . CYS A 1 1135 ? -64.357 -11.774 98.875 1.00 84.88 1135 CYS A C 1
ATOM 8323 O O . CYS A 1 1135 ? -63.853 -12.897 98.961 1.00 84.88 1135 CYS A O 1
ATOM 8325 N N . THR A 1 1136 ? -65.076 -11.271 99.884 1.00 79.94 1136 THR A N 1
ATOM 8326 C CA . THR A 1 1136 ? -65.221 -11.956 101.183 1.00 79.94 1136 THR A CA 1
ATOM 8327 C C . THR A 1 1136 ? -65.884 -13.329 101.040 1.00 79.94 1136 THR A C 1
ATOM 8329 O O . THR A 1 1136 ? -66.828 -13.503 100.271 1.00 79.94 1136 THR A O 1
ATOM 8332 N N . LEU A 1 1137 ? -65.425 -14.311 101.821 1.00 76.31 1137 LEU A N 1
ATOM 8333 C CA . LEU A 1 1137 ? -65.977 -15.667 101.815 1.00 76.31 1137 LEU A CA 1
ATOM 8334 C C . LEU A 1 1137 ? -67.484 -15.661 102.146 1.00 76.31 1137 LEU A C 1
ATOM 8336 O O . LEU A 1 1137 ? -67.877 -15.179 103.211 1.00 76.31 1137 LEU A O 1
ATOM 8340 N N . HIS A 1 1138 ? -68.286 -16.273 101.270 1.00 76.75 1138 HIS A N 1
ATOM 8341 C CA . HIS A 1 1138 ? -69.753 -16.178 101.207 1.00 76.75 1138 HIS A CA 1
ATOM 8342 C C . HIS A 1 1138 ? -70.289 -14.808 100.732 1.00 76.75 1138 HIS A C 1
ATOM 8344 O O . HIS A 1 1138 ? -71.233 -14.264 101.313 1.00 76.75 1138 HIS A O 1
ATOM 8350 N N . SER A 1 1139 ? -69.682 -14.238 99.685 1.00 82.19 1139 SER A N 1
ATOM 8351 C CA . SER A 1 1139 ? -70.227 -13.116 98.907 1.00 82.19 1139 SER A CA 1
ATOM 8352 C C . SER A 1 1139 ? -69.902 -13.267 97.417 1.00 82.19 1139 SER A C 1
ATOM 8354 O O . SER A 1 1139 ? -68.862 -13.821 97.050 1.00 82.19 1139 SER A O 1
ATOM 8356 N N . GLU A 1 1140 ? -70.809 -12.797 96.563 1.00 84.44 1140 GLU A N 1
ATOM 8357 C CA . GLU A 1 1140 ? -70.739 -12.958 95.105 1.00 84.44 1140 GLU A CA 1
ATOM 8358 C C . GLU A 1 1140 ? -69.648 -12.068 94.476 1.00 84.44 1140 GLU A C 1
ATOM 8360 O O . GLU A 1 1140 ? -69.503 -10.906 94.855 1.00 84.44 1140 GLU A O 1
ATOM 8365 N N . CYS A 1 1141 ? -68.893 -12.595 93.506 1.00 86.75 1141 CYS A N 1
ATOM 8366 C CA . CYS A 1 1141 ? -67.988 -11.816 92.655 1.00 86.75 1141 CYS A CA 1
ATOM 8367 C C . CYS A 1 1141 ? -68.622 -11.650 91.269 1.00 86.75 1141 CYS A C 1
ATOM 8369 O O . CYS A 1 1141 ? -69.039 -12.633 90.654 1.00 86.75 1141 CYS A O 1
ATOM 8371 N N . ILE A 1 1142 ? -68.695 -10.412 90.782 1.00 85.50 1142 ILE A N 1
ATOM 8372 C CA . ILE A 1 1142 ? -69.293 -10.054 89.495 1.00 85.50 1142 ILE A CA 1
ATOM 8373 C C . ILE A 1 1142 ? -68.186 -9.517 88.589 1.00 85.50 1142 ILE A C 1
ATOM 8375 O O . ILE A 1 1142 ? -67.580 -8.488 88.887 1.00 85.50 1142 ILE A O 1
ATOM 8379 N N . ASN A 1 1143 ? -67.924 -10.200 87.474 1.00 81.19 1143 ASN A N 1
ATOM 8380 C CA . ASN A 1 1143 ? -66.950 -9.727 86.495 1.00 81.19 1143 ASN A CA 1
ATOM 8381 C C . ASN A 1 1143 ? -67.540 -8.611 85.621 1.00 81.19 1143 ASN A C 1
ATOM 8383 O O . ASN A 1 1143 ? -68.673 -8.719 85.140 1.00 81.19 1143 ASN A O 1
ATOM 8387 N N . THR A 1 1144 ? -66.759 -7.564 85.373 1.00 82.00 1144 THR A N 1
ATOM 8388 C CA . THR A 1 1144 ? -67.101 -6.440 84.492 1.00 82.00 1144 THR A CA 1
ATOM 8389 C C . THR A 1 1144 ? -65.958 -6.199 83.502 1.00 82.00 1144 THR A C 1
ATOM 8391 O O . THR A 1 1144 ? -64.886 -6.776 83.628 1.00 82.00 1144 THR A O 1
ATOM 8394 N N . ILE A 1 1145 ? -66.175 -5.366 82.484 1.00 80.19 1145 ILE A N 1
ATOM 8395 C CA . ILE A 1 1145 ? -65.174 -5.177 81.425 1.00 80.19 1145 ILE A CA 1
ATOM 8396 C C . ILE A 1 1145 ? -64.000 -4.333 81.956 1.00 80.19 1145 ILE A C 1
ATOM 8398 O O . ILE A 1 1145 ? -64.126 -3.115 82.110 1.00 80.19 1145 ILE A O 1
ATOM 8402 N N . GLY A 1 1146 ? -62.867 -4.991 82.207 1.00 78.00 1146 GLY A N 1
ATOM 8403 C CA . GLY A 1 1146 ? -61.618 -4.437 82.732 1.00 78.00 1146 GLY A CA 1
ATOM 8404 C C . GLY A 1 1146 ? -61.522 -4.338 84.262 1.00 78.00 1146 GLY A C 1
ATOM 8405 O O . GLY A 1 1146 ? -60.659 -3.601 84.742 1.00 78.00 1146 GLY A O 1
ATOM 8406 N N . SER A 1 1147 ? -62.422 -4.985 85.018 1.00 83.00 1147 SER A N 1
ATOM 8407 C CA . SER A 1 1147 ? -62.431 -5.026 86.496 1.00 83.00 1147 SER A CA 1
ATOM 8408 C C . SER A 1 1147 ? -63.509 -5.986 87.017 1.00 83.00 1147 SER A C 1
ATOM 8410 O O . SER A 1 1147 ? -64.532 -6.178 86.373 1.00 83.00 1147 SER A O 1
ATOM 8412 N N . TYR A 1 1148 ? -63.416 -6.431 88.266 1.00 85.19 1148 TYR A N 1
ATOM 8413 C CA . TYR A 1 1148 ? -64.508 -7.087 89.004 1.00 85.19 1148 TYR A CA 1
ATOM 8414 C C . TYR A 1 1148 ? -65.141 -6.163 90.064 1.00 85.19 1148 TYR A C 1
ATOM 8416 O O . TYR A 1 1148 ? -64.557 -5.144 90.446 1.00 85.19 1148 TYR A O 1
ATOM 8424 N N . GLU A 1 1149 ? -66.320 -6.534 90.574 1.00 85.31 1149 GLU A N 1
ATOM 8425 C CA . GLU A 1 1149 ? -66.948 -5.937 91.761 1.00 85.31 1149 GLU A CA 1
ATOM 8426 C C . GLU A 1 1149 ? -67.568 -6.997 92.700 1.00 85.31 1149 GLU A C 1
ATOM 8428 O O . GLU A 1 1149 ? -68.053 -8.040 92.263 1.00 85.31 1149 GLU A O 1
ATOM 8433 N N . CYS A 1 1150 ? -67.519 -6.750 94.017 1.00 85.00 1150 CYS A N 1
ATOM 8434 C CA . CYS A 1 1150 ? -67.971 -7.692 95.051 1.00 85.00 1150 CYS A CA 1
ATOM 8435 C C . CYS A 1 1150 ? -69.381 -7.350 95.562 1.00 85.00 1150 CYS A C 1
ATOM 8437 O O . CYS A 1 1150 ? -69.607 -6.251 96.074 1.00 85.00 1150 CYS A O 1
ATOM 8439 N N . GLY A 1 1151 ? -70.299 -8.313 95.485 1.00 79.50 1151 GLY A N 1
ATOM 8440 C CA . GLY A 1 1151 ? -71.703 -8.192 95.876 1.00 79.50 1151 GLY A CA 1
ATOM 8441 C C . GLY A 1 1151 ? -71.991 -8.344 97.378 1.00 79.50 1151 GLY A C 1
ATOM 8442 O O . GLY A 1 1151 ? -71.124 -8.179 98.246 1.00 79.50 1151 GLY A O 1
ATOM 8443 N N . GLU A 1 1152 ? -73.258 -8.639 97.683 1.00 81.38 1152 GLU A N 1
ATOM 8444 C CA . GLU A 1 1152 ? -73.772 -8.826 99.048 1.00 81.38 1152 GLU A CA 1
ATOM 8445 C C . GLU A 1 1152 ? -73.406 -10.210 99.640 1.00 81.38 1152 GLU A C 1
ATOM 8447 O O . GLU A 1 1152 ? -72.892 -11.091 98.949 1.00 81.38 1152 GLU A O 1
ATOM 8452 N N . CYS A 1 1153 ? -73.651 -10.403 100.943 1.00 78.50 1153 CYS A N 1
ATOM 8453 C CA . CYS A 1 1153 ? -73.488 -11.705 101.604 1.00 78.50 1153 CYS A CA 1
ATOM 8454 C C . CYS A 1 1153 ? -74.520 -12.731 101.091 1.00 78.50 1153 CYS A C 1
ATOM 8456 O O . CYS A 1 1153 ? -75.686 -12.392 100.887 1.00 78.50 1153 CYS A O 1
ATOM 8458 N N . GLU A 1 1154 ? -74.122 -14.000 100.993 1.00 75.50 1154 GLU A N 1
ATOM 8459 C CA . GLU A 1 1154 ? -75.006 -15.117 100.626 1.00 75.50 1154 GLU A CA 1
ATOM 8460 C C . GLU A 1 1154 ? -76.172 -15.345 101.616 1.00 75.50 1154 GLU A C 1
ATOM 8462 O O . GLU A 1 1154 ? -76.113 -14.996 102.803 1.00 75.50 1154 GLU A O 1
ATOM 8467 N N . GLU A 1 1155 ? -77.246 -15.984 101.130 1.00 74.12 1155 GLU A N 1
ATOM 8468 C CA . GLU A 1 1155 ? -78.492 -16.165 101.883 1.00 74.12 1155 GLU A CA 1
ATOM 8469 C C . GLU A 1 1155 ? -78.278 -16.891 103.226 1.00 74.12 1155 GLU A C 1
ATOM 8471 O O . GLU A 1 1155 ? -77.775 -18.012 103.306 1.00 74.12 1155 GLU A O 1
ATOM 8476 N N . GLY A 1 1156 ? -78.731 -16.253 104.310 1.00 63.72 1156 GLY A N 1
ATOM 8477 C CA . GLY A 1 1156 ? -78.650 -16.791 105.671 1.00 63.72 1156 GLY A CA 1
ATOM 8478 C C . GLY A 1 1156 ? -77.508 -16.224 106.518 1.00 63.72 1156 GLY A C 1
ATOM 8479 O O . GLY A 1 1156 ? -77.470 -16.512 107.718 1.00 63.72 1156 GLY A O 1
ATOM 8480 N N . PHE A 1 1157 ? -76.648 -15.378 105.945 1.00 69.94 1157 PHE A N 1
ATOM 8481 C CA . PHE A 1 1157 ? -75.625 -14.620 106.664 1.00 69.94 1157 PHE A CA 1
ATOM 8482 C C . PHE A 1 1157 ? -75.884 -13.105 106.582 1.00 69.94 1157 PHE A C 1
ATOM 8484 O O . PHE A 1 1157 ? -76.548 -12.624 105.669 1.00 69.94 1157 PHE A O 1
ATOM 8491 N N . VAL A 1 1158 ? -75.365 -12.333 107.543 1.00 66.44 1158 VAL A N 1
ATOM 8492 C CA . VAL A 1 1158 ? -75.410 -10.855 107.530 1.00 66.44 1158 VAL A CA 1
ATOM 8493 C C . VAL A 1 1158 ? -74.036 -10.296 107.891 1.00 66.44 1158 VAL A C 1
ATOM 8495 O O . VAL A 1 1158 ? -73.424 -10.766 108.850 1.00 66.44 1158 VAL A O 1
ATOM 8498 N N . GLY A 1 1159 ? -73.559 -9.307 107.132 1.00 71.81 1159 GLY A N 1
ATOM 8499 C CA . GLY A 1 1159 ? -72.215 -8.741 107.249 1.00 71.81 1159 GLY A CA 1
ATOM 8500 C C . GLY A 1 1159 ? -71.907 -7.721 106.154 1.00 71.81 1159 GLY A C 1
ATOM 8501 O O . GLY A 1 1159 ? -72.820 -7.188 105.527 1.00 71.81 1159 GLY A O 1
ATOM 8502 N N . ASN A 1 1160 ? -70.619 -7.463 105.918 1.00 75.81 1160 ASN A N 1
ATOM 8503 C CA . ASN A 1 1160 ? -70.128 -6.724 104.753 1.00 75.81 1160 ASN A CA 1
ATOM 8504 C C . ASN A 1 1160 ? -68.678 -7.132 104.406 1.00 75.81 1160 ASN A C 1
ATOM 8506 O O . ASN A 1 1160 ? -68.039 -7.877 105.153 1.00 75.81 1160 ASN A O 1
ATOM 8510 N N . GLN A 1 1161 ? -68.129 -6.545 103.336 1.00 74.88 1161 GLN A N 1
ATOM 8511 C CA . GLN A 1 1161 ? -66.743 -6.726 102.864 1.00 74.88 1161 GLN A CA 1
ATOM 8512 C C . GLN A 1 1161 ? -65.643 -6.187 103.826 1.00 74.88 1161 GLN A C 1
ATOM 8514 O O . GLN A 1 1161 ? -64.485 -6.063 103.442 1.00 74.88 1161 GLN A O 1
ATOM 8519 N N . THR A 1 1162 ? -65.976 -5.799 105.065 1.00 74.19 1162 THR A N 1
ATOM 8520 C CA . THR A 1 1162 ? -65.041 -5.241 106.068 1.00 74.19 1162 THR A CA 1
ATOM 8521 C C . THR A 1 1162 ? -64.945 -6.093 107.337 1.00 74.19 1162 THR A C 1
ATOM 8523 O O . THR A 1 1162 ? -63.890 -6.114 107.968 1.00 74.19 1162 THR A O 1
ATOM 8526 N N . TYR A 1 1163 ? -66.022 -6.780 107.735 1.00 69.12 1163 TYR A N 1
ATOM 8527 C CA . TYR A 1 1163 ? -66.053 -7.616 108.950 1.00 69.12 1163 TYR A CA 1
ATOM 8528 C C . TYR A 1 1163 ? -66.637 -9.030 108.760 1.00 69.12 1163 TYR A C 1
ATOM 8530 O O . TYR A 1 1163 ? -66.635 -9.811 109.712 1.00 69.12 1163 TYR A O 1
ATOM 8538 N N . GLY A 1 1164 ? -67.062 -9.400 107.547 1.00 72.00 1164 GLY A N 1
ATOM 8539 C CA . GLY A 1 1164 ? -67.556 -10.747 107.236 1.00 72.00 1164 GLY A CA 1
ATOM 8540 C C . GLY A 1 1164 ? -68.991 -11.018 107.698 1.00 72.00 1164 GLY A C 1
ATOM 8541 O O . GLY A 1 1164 ? -69.600 -10.209 108.399 1.00 72.00 1164 GLY A O 1
ATOM 8542 N N . CYS A 1 1165 ? -69.548 -12.152 107.258 1.00 79.25 1165 CYS A N 1
ATOM 8543 C CA . CYS A 1 1165 ? -70.974 -12.474 107.367 1.00 79.25 1165 CYS A CA 1
ATOM 8544 C C . CYS A 1 1165 ? -71.255 -13.580 108.423 1.00 79.25 1165 CYS A C 1
ATOM 8546 O O . CYS A 1 1165 ? -70.562 -14.596 108.453 1.00 79.25 1165 CYS A O 1
ATOM 8548 N N . VAL A 1 1166 ? -72.264 -13.407 109.301 1.00 70.12 1166 VAL A N 1
ATOM 8549 C CA . VAL A 1 1166 ? -72.530 -14.282 110.484 1.00 70.12 1166 VAL A CA 1
ATOM 8550 C C . VAL A 1 1166 ? -74.024 -14.635 110.717 1.00 70.12 1166 VAL A C 1
ATOM 8552 O O . VAL A 1 1166 ? -74.886 -14.186 109.965 1.00 70.12 1166 VAL A O 1
ATOM 8555 N N . LYS A 1 1167 ? -74.338 -15.473 111.734 1.00 62.47 1167 LYS A N 1
ATOM 8556 C CA . LYS A 1 1167 ? -75.613 -16.228 111.916 1.00 62.47 1167 LYS A CA 1
ATOM 8557 C C . LYS A 1 1167 ? -76.236 -16.133 113.339 1.00 62.47 1167 LYS A C 1
ATOM 8559 O O . LYS A 1 1167 ? -75.531 -15.831 114.295 1.00 62.47 1167 LYS A O 1
ATOM 8564 N N . TYR A 1 1168 ? -77.544 -16.413 113.478 1.00 69.06 1168 TYR A N 1
ATOM 8565 C CA . TYR A 1 1168 ? -78.427 -16.089 114.632 1.00 69.06 1168 TYR A CA 1
ATOM 8566 C C . TYR A 1 1168 ? -79.273 -17.274 115.194 1.00 69.06 1168 TYR A C 1
ATOM 8568 O O . TYR A 1 1168 ? -79.394 -18.304 114.532 1.00 69.06 1168 TYR A O 1
ATOM 8576 N N . CYS A 1 1169 ? -79.880 -17.119 116.393 1.00 68.31 1169 CYS A N 1
ATOM 8577 C CA . CYS A 1 1169 ? -80.896 -18.038 116.976 1.00 68.31 1169 CYS A CA 1
ATOM 8578 C C . CYS A 1 1169 ? -82.303 -17.854 116.346 1.00 68.31 1169 CYS A C 1
ATOM 8580 O O . CYS A 1 1169 ? -82.560 -16.880 115.637 1.00 68.31 1169 CYS A O 1
ATOM 8582 N N . ASP A 1 1170 ? -83.228 -18.788 116.618 1.00 69.06 1170 ASP A N 1
ATOM 8583 C CA . ASP A 1 1170 ? -84.526 -18.929 115.922 1.00 69.06 1170 ASP A CA 1
ATOM 8584 C C . ASP A 1 1170 ? -85.498 -17.740 116.055 1.00 69.06 1170 ASP A C 1
ATOM 8586 O O . ASP A 1 1170 ? -86.318 -17.517 115.164 1.00 69.06 1170 ASP A O 1
ATOM 8590 N N . ASP A 1 1171 ? -85.415 -16.949 117.131 1.00 64.06 1171 ASP A N 1
ATOM 8591 C CA . ASP A 1 1171 ? -86.209 -15.715 117.277 1.00 64.06 1171 ASP A CA 1
ATOM 8592 C C . ASP A 1 1171 ? -85.673 -14.537 116.435 1.00 64.06 1171 ASP A C 1
ATOM 8594 O O . ASP A 1 1171 ? -86.274 -13.461 116.416 1.00 64.06 1171 ASP A O 1
ATOM 8598 N N . LYS A 1 1172 ? -84.543 -14.746 115.741 1.00 63.97 1172 LYS A N 1
ATOM 8599 C CA . LYS A 1 1172 ? -83.796 -13.773 114.929 1.00 63.97 1172 LYS A CA 1
ATOM 8600 C C . LYS A 1 1172 ? -83.410 -12.492 115.684 1.00 63.97 1172 LYS A C 1
ATOM 8602 O O . LYS A 1 1172 ? -83.205 -11.453 115.057 1.00 63.97 1172 LYS A O 1
ATOM 8607 N N . LYS A 1 1173 ? -83.314 -12.550 117.018 1.00 67.12 1173 LYS A N 1
ATOM 8608 C CA . LYS A 1 1173 ? -83.071 -11.378 117.875 1.00 67.12 1173 LYS A CA 1
ATOM 8609 C C . LYS A 1 1173 ? -82.115 -11.645 119.040 1.00 67.12 1173 LYS A C 1
ATOM 8611 O O . LYS A 1 1173 ? -81.302 -10.780 119.352 1.00 67.12 1173 LYS A O 1
ATOM 8616 N N . THR A 1 1174 ? -82.213 -12.800 119.689 1.00 69.12 1174 THR A N 1
ATOM 8617 C CA . THR A 1 1174 ? -81.376 -13.166 120.837 1.00 69.12 1174 THR A CA 1
ATOM 8618 C C . THR A 1 1174 ? -80.032 -13.711 120.361 1.00 69.12 1174 THR A C 1
ATOM 8620 O O . THR A 1 1174 ? -79.981 -14.612 119.522 1.00 69.12 1174 THR A O 1
ATOM 8623 N N . VAL A 1 1175 ? -78.934 -13.188 120.912 1.00 70.62 1175 VAL A N 1
ATOM 8624 C CA . VAL A 1 1175 ? -77.562 -13.627 120.616 1.00 70.62 1175 VAL A CA 1
ATOM 8625 C C . VAL A 1 1175 ? -76.910 -14.093 121.916 1.00 70.62 1175 VAL A C 1
ATOM 8627 O O . VAL A 1 1175 ? -76.431 -13.282 122.701 1.00 70.62 1175 VAL A O 1
ATOM 8630 N N . CYS A 1 1176 ? -76.911 -15.404 122.158 1.00 77.69 1176 CYS A N 1
ATOM 8631 C CA . CYS A 1 1176 ? -76.233 -15.991 123.315 1.00 77.69 1176 CYS A CA 1
ATOM 8632 C C . CYS A 1 1176 ? -74.729 -16.168 123.071 1.00 77.69 1176 CYS A C 1
ATOM 8634 O O . CYS A 1 1176 ? -74.279 -16.325 121.933 1.00 77.69 1176 CYS A O 1
ATOM 8636 N N . HIS A 1 1177 ? -73.946 -16.222 124.153 1.00 79.38 1177 HIS A N 1
ATOM 8637 C CA . HIS A 1 1177 ? -72.523 -16.541 124.072 1.00 79.38 1177 HIS A CA 1
ATOM 8638 C C . HIS A 1 1177 ? -72.273 -17.933 123.458 1.00 79.38 1177 HIS A C 1
ATOM 8640 O O . HIS A 1 1177 ? -73.059 -18.859 123.643 1.00 79.38 1177 HIS A O 1
ATOM 8646 N N . SER A 1 1178 ? -71.114 -18.130 122.818 1.00 78.94 1178 SER A N 1
ATOM 8647 C CA . SER A 1 1178 ? -70.706 -19.396 122.172 1.00 78.94 1178 SER A CA 1
ATOM 8648 C C . SER A 1 1178 ? -70.619 -20.632 123.093 1.00 78.94 1178 SER A C 1
ATOM 8650 O O . SER A 1 1178 ? -70.388 -21.745 122.612 1.00 78.94 1178 SER A O 1
ATOM 8652 N N . LYS A 1 1179 ? -70.757 -20.444 124.415 1.00 82.38 1179 LYS A N 1
ATOM 8653 C CA . LYS A 1 1179 ? -70.810 -21.497 125.453 1.00 82.38 1179 LYS A CA 1
ATOM 8654 C C . LYS A 1 1179 ? -72.144 -21.553 126.208 1.00 82.38 1179 LYS A C 1
ATOM 8656 O O . LYS A 1 1179 ? -72.283 -22.360 127.123 1.00 82.38 1179 LYS A O 1
ATOM 8661 N N . ALA A 1 1180 ? -73.113 -20.733 125.814 1.00 79.88 1180 ALA A N 1
ATOM 8662 C CA . ALA A 1 1180 ? -74.474 -20.744 126.327 1.00 79.88 1180 ALA A CA 1
ATOM 8663 C C . ALA A 1 1180 ? -75.448 -21.375 125.319 1.00 79.88 1180 ALA A C 1
ATOM 8665 O O . ALA A 1 1180 ? -75.109 -21.611 124.157 1.00 79.88 1180 ALA A O 1
ATOM 8666 N N . LYS A 1 1181 ? -76.673 -21.656 125.764 1.00 82.75 1181 LYS A N 1
ATOM 8667 C CA . LYS A 1 1181 ? -77.771 -22.164 124.933 1.00 82.75 1181 LYS A CA 1
ATOM 8668 C C . LYS A 1 1181 ? -78.967 -21.218 124.995 1.00 82.75 1181 LYS A C 1
ATOM 8670 O O . LYS A 1 1181 ? -79.351 -20.797 126.081 1.00 82.75 1181 LYS A O 1
ATOM 8675 N N . CYS A 1 1182 ? -79.579 -20.952 123.839 1.00 78.81 1182 CYS A N 1
ATOM 8676 C CA . CYS A 1 1182 ? -80.902 -20.330 123.743 1.00 78.81 1182 CYS A CA 1
ATOM 8677 C C . CYS A 1 1182 ? -81.942 -21.295 124.357 1.00 78.81 1182 CYS A C 1
ATOM 8679 O O . CYS A 1 1182 ? -82.247 -22.332 123.767 1.00 78.81 1182 CYS A O 1
ATOM 8681 N N . VAL A 1 1183 ? -82.477 -20.975 125.538 1.00 77.69 1183 VAL A N 1
ATOM 8682 C CA . VAL A 1 1183 ? -83.517 -21.745 126.254 1.00 77.69 1183 VAL A CA 1
ATOM 8683 C C . VAL A 1 1183 ? -84.754 -20.875 126.495 1.00 77.69 1183 VAL A C 1
ATOM 8685 O O . VAL A 1 1183 ? -84.651 -19.661 126.634 1.00 77.69 1183 VAL A O 1
ATOM 8688 N N . ARG A 1 1184 ? -85.958 -21.454 126.476 1.00 73.81 1184 ARG A N 1
ATOM 8689 C CA . ARG A 1 1184 ? -87.211 -20.674 126.443 1.00 73.81 1184 ARG A CA 1
ATOM 8690 C C . ARG A 1 1184 ? -87.718 -20.341 127.851 1.00 73.81 1184 ARG A C 1
ATOM 8692 O O . ARG A 1 1184 ? -87.829 -21.235 128.690 1.00 73.81 1184 ARG A O 1
ATOM 8699 N N . LYS A 1 1185 ? -88.081 -19.074 128.091 1.00 73.50 1185 LYS A N 1
ATOM 8700 C CA . LYS A 1 1185 ? -88.678 -18.607 129.358 1.00 73.50 1185 LYS A CA 1
ATOM 8701 C C . LYS A 1 1185 ? -89.946 -19.400 129.702 1.00 73.50 1185 LYS A C 1
ATOM 8703 O O . LYS A 1 1185 ? -90.793 -19.624 128.841 1.00 73.50 1185 LYS A O 1
ATOM 8708 N N . GLN A 1 1186 ? -90.100 -19.788 130.972 1.00 60.78 1186 GLN A N 1
ATOM 8709 C CA . GLN A 1 1186 ? -91.273 -20.548 131.446 1.00 60.78 1186 GLN A CA 1
ATOM 8710 C C . GLN A 1 1186 ? -92.359 -19.681 132.112 1.00 60.78 1186 GLN A C 1
ATOM 8712 O O . GLN A 1 1186 ? -93.478 -20.145 132.318 1.00 60.78 1186 GLN A O 1
ATOM 8717 N N . THR A 1 1187 ? -92.079 -18.413 132.426 1.00 57.12 1187 THR A N 1
ATOM 8718 C CA . THR A 1 1187 ? -92.988 -17.511 133.160 1.00 57.12 1187 THR A CA 1
ATOM 8719 C C . THR A 1 1187 ? -93.933 -16.715 132.249 1.00 57.12 1187 THR A C 1
ATOM 8721 O O . THR A 1 1187 ? -94.073 -15.507 132.404 1.00 57.12 1187 THR A O 1
ATOM 8724 N N . GLY A 1 1188 ? -94.586 -17.380 131.293 1.00 59.41 1188 GLY A N 1
ATOM 8725 C CA . GLY A 1 1188 ? -95.720 -16.823 130.534 1.00 59.41 1188 GLY A CA 1
ATOM 8726 C C . GLY A 1 1188 ? -95.426 -15.716 129.507 1.00 59.41 1188 GLY A C 1
ATOM 8727 O O . GLY A 1 1188 ? -96.356 -15.281 128.834 1.00 59.41 1188 GLY A O 1
ATOM 8728 N N . GLU A 1 1189 ? -94.173 -15.283 129.353 1.00 57.50 1189 GLU A N 1
ATOM 8729 C CA . GLU A 1 1189 ? -93.736 -14.332 128.321 1.00 57.50 1189 GLU A CA 1
ATOM 8730 C C . GLU A 1 1189 ? -92.931 -15.043 127.225 1.00 57.50 1189 GLU A C 1
ATOM 8732 O O . GLU A 1 1189 ? -92.053 -15.856 127.523 1.00 57.50 1189 GLU A O 1
ATOM 8737 N N . ASP A 1 1190 ? -93.184 -14.705 125.958 1.00 60.62 1190 ASP A N 1
ATOM 8738 C CA . ASP A 1 1190 ? -92.396 -15.225 124.840 1.00 60.62 1190 ASP A CA 1
ATOM 8739 C C . ASP A 1 1190 ? -91.001 -14.591 124.790 1.00 60.62 1190 ASP A C 1
ATOM 8741 O O . ASP A 1 1190 ? -90.835 -13.383 124.613 1.00 60.62 1190 ASP A O 1
ATOM 8745 N N . GLY A 1 1191 ? -89.982 -15.438 124.903 1.00 68.75 1191 GLY A N 1
ATOM 8746 C CA . GLY A 1 1191 ? -88.588 -15.073 124.698 1.00 68.75 1191 GLY A CA 1
ATOM 8747 C C . GLY A 1 1191 ? -87.644 -16.210 125.064 1.00 68.75 1191 GLY A C 1
ATOM 8748 O O . GLY A 1 1191 ? -87.968 -17.074 125.888 1.00 68.75 1191 GLY A O 1
ATOM 8749 N N . TYR A 1 1192 ? -86.461 -16.190 124.462 1.00 73.31 1192 TYR A N 1
ATOM 8750 C CA . TYR A 1 1192 ? -85.340 -16.991 124.928 1.00 73.31 1192 TYR A CA 1
ATOM 8751 C C . TYR A 1 1192 ? -84.576 -16.226 126.019 1.00 73.31 1192 TYR A C 1
ATOM 8753 O O . TYR A 1 1192 ? -84.572 -14.995 126.063 1.00 73.31 1192 TYR A O 1
ATOM 8761 N N . LEU A 1 1193 ? -83.973 -16.973 126.934 1.00 77.44 1193 LEU A N 1
ATOM 8762 C CA . LEU A 1 1193 ? -82.876 -16.538 127.787 1.00 77.44 1193 LEU A CA 1
ATOM 8763 C C . LEU A 1 1193 ? -81.659 -17.408 127.456 1.00 77.44 1193 LEU A C 1
ATOM 8765 O O . LEU A 1 1193 ? -81.789 -18.460 126.821 1.00 77.44 1193 LEU A O 1
ATOM 8769 N N . CYS A 1 1194 ? -80.479 -16.967 127.864 1.00 79.75 1194 CYS A N 1
ATOM 8770 C CA . CYS A 1 1194 ? -79.256 -17.731 127.689 1.00 79.75 1194 CYS A CA 1
ATOM 8771 C C . CYS A 1 1194 ? -78.929 -18.472 128.992 1.00 79.75 1194 CYS A C 1
ATOM 8773 O O . CYS A 1 1194 ? -78.897 -17.857 130.052 1.00 79.75 1194 CYS A O 1
ATOM 8775 N N . GLU A 1 1195 ? -78.666 -19.775 128.924 1.00 81.25 1195 GLU A N 1
ATOM 8776 C CA . GLU A 1 1195 ? -78.114 -20.557 130.043 1.00 81.25 1195 GLU A CA 1
ATOM 8777 C C . GLU A 1 1195 ? -76.701 -21.020 129.689 1.00 81.25 1195 GLU A C 1
ATOM 8779 O O . GLU A 1 1195 ? -76.476 -21.533 128.587 1.00 81.25 1195 GLU A O 1
ATOM 8784 N N . CYS A 1 1196 ? -75.744 -20.848 130.604 1.00 86.00 1196 CYS A N 1
ATOM 8785 C CA . CYS A 1 1196 ? -74.385 -21.357 130.429 1.00 86.00 1196 CYS A CA 1
ATOM 8786 C C . CYS A 1 1196 ? -74.377 -22.897 130.386 1.00 86.00 1196 CYS A C 1
ATOM 8788 O O . CYS A 1 1196 ? -75.153 -23.565 131.068 1.00 86.00 1196 CYS A O 1
ATOM 8790 N N . GLY A 1 1197 ? -73.524 -23.484 129.542 1.00 80.94 1197 GLY A N 1
ATOM 8791 C CA . GLY A 1 1197 ? -73.353 -24.936 129.488 1.00 80.94 1197 GLY A CA 1
ATOM 8792 C C . GLY A 1 1197 ? -72.629 -25.487 130.722 1.00 80.94 1197 GLY A C 1
ATOM 8793 O O . GLY A 1 1197 ? -71.833 -24.790 131.332 1.00 80.94 1197 GLY A O 1
ATOM 8794 N N . ILE A 1 1198 ? -72.853 -26.765 131.046 1.00 80.94 1198 ILE A N 1
ATOM 8795 C CA . ILE A 1 1198 ? -72.195 -27.471 132.166 1.00 80.94 1198 ILE A CA 1
ATOM 8796 C C . ILE A 1 1198 ? -70.669 -27.241 132.141 1.00 80.94 1198 ILE A C 1
ATOM 8798 O O . ILE A 1 1198 ? -70.039 -27.409 131.092 1.00 80.94 1198 ILE A O 1
ATOM 8802 N N . GLY A 1 1199 ? -70.091 -26.872 133.291 1.00 82.50 1199 GLY A N 1
ATOM 8803 C CA . GLY A 1 1199 ? -68.695 -26.425 133.422 1.00 82.50 1199 GLY A CA 1
ATOM 8804 C C . GLY A 1 1199 ? -68.481 -24.923 133.181 1.00 82.50 1199 GLY A C 1
ATOM 8805 O O . GLY A 1 1199 ? -67.340 -24.484 133.019 1.00 82.50 1199 GLY A O 1
ATOM 8806 N N . TRP A 1 1200 ? -69.566 -24.146 133.091 1.00 88.19 1200 TRP A N 1
ATOM 8807 C CA . TRP A 1 1200 ? -69.548 -22.696 132.923 1.00 88.19 1200 TRP A CA 1
ATOM 8808 C C . TRP A 1 1200 ? -70.664 -22.031 133.744 1.00 88.19 1200 TRP A C 1
ATOM 8810 O O . TRP A 1 1200 ? -71.818 -22.451 133.662 1.00 88.19 1200 TRP A O 1
ATOM 8820 N N . ALA A 1 1201 ? -70.341 -20.945 134.446 1.00 85.75 1201 ALA A N 1
ATOM 8821 C CA . ALA A 1 1201 ? -71.281 -20.122 135.215 1.00 85.75 1201 ALA A CA 1
ATOM 8822 C C . ALA A 1 1201 ? -71.257 -18.655 134.752 1.00 85.75 1201 ALA A C 1
ATOM 8824 O O . ALA A 1 1201 ? -70.357 -18.227 134.025 1.00 85.75 1201 ALA A O 1
ATOM 8825 N N . GLY A 1 1202 ? -72.270 -17.880 135.144 1.00 85.06 1202 GLY A N 1
ATOM 8826 C CA . GLY A 1 1202 ? -72.450 -16.484 134.737 1.00 85.06 1202 GLY A CA 1
ATOM 8827 C C . GLY A 1 1202 ? -73.925 -16.107 134.599 1.00 85.06 1202 GLY A C 1
ATOM 8828 O O . GLY A 1 1202 ? -74.780 -16.633 135.31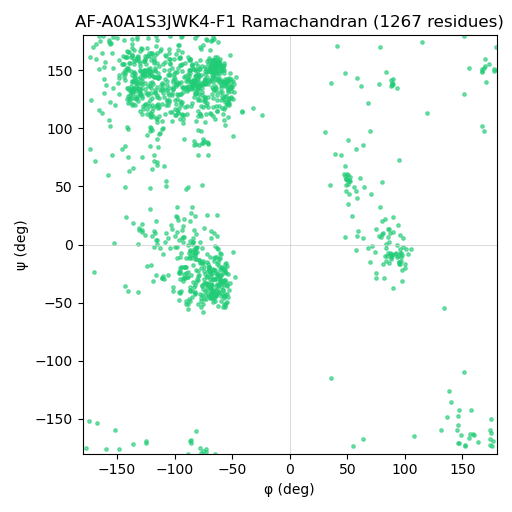3 1.00 85.06 1202 GLY A O 1
ATOM 8829 N N . ASN A 1 1203 ? -74.236 -15.198 133.673 1.00 83.44 1203 ASN A N 1
ATOM 8830 C CA . ASN A 1 1203 ? -75.611 -14.780 133.363 1.00 83.44 1203 ASN A CA 1
ATOM 8831 C C . ASN A 1 1203 ? -76.124 -15.296 131.999 1.00 83.44 1203 ASN A C 1
ATOM 8833 O O . ASN A 1 1203 ? -77.244 -14.980 131.605 1.00 83.44 1203 ASN A O 1
ATOM 8837 N N . GLY A 1 1204 ? -75.318 -16.083 131.274 1.00 80.19 1204 GLY A N 1
ATOM 8838 C CA . GLY A 1 1204 ? -75.690 -16.712 130.001 1.00 80.19 1204 GLY A CA 1
ATOM 8839 C C . GLY A 1 1204 ? -75.391 -15.869 128.761 1.00 80.19 1204 GLY A C 1
ATOM 8840 O O . GLY A 1 1204 ? -74.944 -16.408 127.747 1.00 80.19 1204 GLY A O 1
ATOM 8841 N N . GLU A 1 1205 ? -75.576 -14.551 128.832 1.00 79.81 1205 GLU A N 1
ATOM 8842 C CA . GLU A 1 1205 ? -75.009 -13.626 127.838 1.00 79.81 1205 GLU A CA 1
ATOM 8843 C C . GLU A 1 1205 ? -73.478 -13.567 127.973 1.00 79.81 1205 GLU A C 1
ATOM 8845 O O . GLU A 1 1205 ? -72.764 -13.412 126.984 1.00 79.81 1205 GLU A O 1
ATOM 8850 N N . ILE A 1 1206 ? -72.973 -13.788 129.191 1.00 84.12 1206 ILE A N 1
ATOM 8851 C CA . ILE A 1 1206 ? -71.562 -13.972 129.527 1.00 84.12 1206 ILE A CA 1
ATOM 8852 C C . ILE A 1 1206 ? -71.429 -15.236 130.390 1.00 84.12 1206 ILE A C 1
ATOM 8854 O O . ILE A 1 1206 ? -72.198 -15.441 131.334 1.00 84.12 1206 ILE A O 1
ATOM 8858 N N . CYS A 1 1207 ? -70.450 -16.087 130.062 1.00 88.25 1207 CYS A N 1
ATOM 8859 C CA . CYS A 1 1207 ? -70.156 -17.329 130.782 1.00 88.25 1207 CYS A CA 1
ATOM 8860 C C . CYS A 1 1207 ? -68.645 -17.495 130.989 1.00 88.25 1207 CYS A C 1
ATOM 8862 O O . CYS A 1 1207 ? -67.895 -17.572 130.012 1.00 88.25 1207 CYS A O 1
ATOM 8864 N N . GLY A 1 1208 ? -68.223 -17.589 132.248 1.00 85.12 1208 GLY A N 1
ATOM 8865 C CA . GLY A 1 1208 ? -66.888 -18.010 132.679 1.00 85.12 1208 GLY A CA 1
ATOM 8866 C C . GLY A 1 1208 ? -66.852 -19.499 132.996 1.00 85.12 1208 GLY A C 1
ATOM 8867 O O . GLY A 1 1208 ? -67.875 -20.169 132.893 1.00 85.12 1208 GLY A O 1
ATOM 8868 N N . ARG A 1 1209 ? -65.687 -20.030 133.375 1.00 89.06 1209 ARG A N 1
ATOM 8869 C CA . ARG A 1 1209 ? -65.588 -21.416 133.857 1.00 89.06 1209 ARG A CA 1
ATOM 8870 C C . ARG A 1 1209 ? -66.170 -21.549 135.256 1.00 89.06 1209 ARG A C 1
ATOM 8872 O O . ARG A 1 1209 ? -66.063 -20.615 136.039 1.00 89.06 1209 ARG A O 1
ATOM 8879 N N . ASP A 1 1210 ? -66.747 -22.712 135.510 1.00 87.06 1210 ASP A N 1
ATOM 8880 C CA . ASP A 1 1210 ? -67.181 -23.209 136.814 1.00 87.06 1210 ASP A CA 1
ATOM 8881 C C . ASP A 1 1210 ? -66.589 -24.618 136.937 1.00 87.06 1210 ASP A C 1
ATOM 8883 O O . ASP A 1 1210 ? -66.854 -25.490 136.096 1.00 87.06 1210 ASP A O 1
ATOM 8887 N N . LYS A 1 1211 ? -65.683 -24.797 137.899 1.00 88.88 1211 LYS A N 1
ATOM 8888 C CA . LYS A 1 1211 ? -64.818 -25.976 137.985 1.00 88.88 1211 LYS A CA 1
ATOM 8889 C C . LYS A 1 1211 ? -65.373 -27.106 138.849 1.00 88.88 1211 LYS A C 1
ATOM 8891 O O . LYS A 1 1211 ? -65.070 -28.267 138.556 1.00 88.88 1211 LYS A O 1
ATOM 8896 N N . ASP A 1 1212 ? -66.134 -26.795 139.893 1.00 82.44 1212 ASP A N 1
ATOM 8897 C CA . ASP A 1 1212 ? -66.676 -27.783 140.835 1.00 82.44 1212 ASP A CA 1
ATOM 8898 C C . ASP A 1 1212 ? -68.212 -27.927 140.790 1.00 82.44 1212 ASP A C 1
ATOM 8900 O O . ASP A 1 1212 ? -68.750 -28.898 141.331 1.00 82.44 1212 ASP A O 1
ATOM 8904 N N . LEU A 1 1213 ? -68.869 -27.103 139.964 1.00 86.50 1213 LEU A N 1
ATOM 8905 C CA . LEU A 1 1213 ? -70.270 -27.169 139.539 1.00 86.50 1213 LEU A CA 1
ATOM 8906 C C . LEU A 1 1213 ? -71.282 -26.656 140.573 1.00 86.50 1213 LEU A C 1
ATOM 8908 O O . LEU A 1 1213 ? -72.426 -27.126 140.615 1.00 86.50 1213 LEU A O 1
ATOM 8912 N N . ASP A 1 1214 ? -70.889 -25.668 141.379 1.00 83.25 1214 ASP A N 1
ATOM 8913 C CA . ASP A 1 1214 ? -71.771 -24.999 142.341 1.00 83.25 1214 ASP A CA 1
ATOM 8914 C C . ASP A 1 1214 ? -72.619 -23.845 141.747 1.00 83.25 1214 ASP A C 1
ATOM 8916 O O . ASP A 1 1214 ? -73.602 -23.424 142.368 1.00 83.25 1214 ASP A O 1
ATOM 8920 N N . ASN A 1 1215 ? -72.350 -23.446 140.492 1.00 84.44 1215 ASN A N 1
ATOM 8921 C CA . ASN A 1 1215 ? -72.915 -22.310 139.740 1.00 84.44 1215 ASN A CA 1
ATOM 8922 C C . ASN A 1 1215 ? -72.312 -20.921 140.053 1.00 84.44 1215 ASN A C 1
ATOM 8924 O O . ASN A 1 1215 ? -72.927 -19.896 139.723 1.00 84.44 1215 ASN A O 1
ATOM 8928 N N . ARG A 1 1216 ? -71.107 -20.849 140.627 1.00 88.50 1216 ARG A N 1
ATOM 8929 C CA . ARG A 1 1216 ? -70.248 -19.655 140.650 1.00 88.50 1216 ARG A CA 1
ATOM 8930 C C . ARG A 1 1216 ? -69.073 -19.798 139.675 1.00 88.50 1216 ARG A C 1
ATOM 8932 O O . ARG A 1 1216 ? -68.585 -20.899 139.446 1.00 88.50 1216 ARG A O 1
ATOM 8939 N N . PRO A 1 1217 ? -68.621 -18.697 139.050 1.00 88.31 1217 PRO A N 1
ATOM 8940 C CA . PRO A 1 1217 ? -67.454 -18.735 138.187 1.00 88.31 1217 PRO A CA 1
ATOM 8941 C C . PRO A 1 1217 ? -66.131 -18.681 138.972 1.00 88.31 1217 PRO A C 1
ATOM 8943 O O . PRO A 1 1217 ? -65.999 -17.933 139.945 1.00 88.31 1217 PRO A O 1
ATOM 8946 N N . ASP A 1 1218 ? -65.117 -19.392 138.464 1.00 87.31 1218 ASP A N 1
ATOM 8947 C CA . ASP A 1 1218 ? -63.739 -19.444 138.991 1.00 87.31 1218 ASP A CA 1
ATOM 8948 C C . ASP A 1 1218 ? -63.087 -18.041 139.126 1.00 87.31 1218 ASP A C 1
ATOM 8950 O O . ASP A 1 1218 ? -62.150 -17.838 139.904 1.00 87.31 1218 ASP A O 1
ATOM 8954 N N . GLU A 1 1219 ? -63.560 -17.070 138.333 1.00 87.25 1219 GLU A N 1
ATOM 8955 C CA . GLU A 1 1219 ? -63.089 -15.682 138.234 1.00 87.25 1219 GLU A CA 1
ATOM 8956 C C . GLU A 1 1219 ? -64.282 -14.710 138.113 1.00 87.25 1219 GLU A C 1
ATOM 8958 O O . GLU A 1 1219 ? -65.364 -15.092 137.671 1.00 87.25 1219 GLU A O 1
ATOM 8963 N N . GLU A 1 1220 ? -64.104 -13.437 138.490 1.00 87.00 1220 GLU A N 1
ATOM 8964 C CA . GLU A 1 1220 ? -65.183 -12.438 138.412 1.00 87.00 1220 GLU A CA 1
ATOM 8965 C C . GLU A 1 1220 ? -65.442 -12.018 136.957 1.00 87.00 1220 GLU A C 1
ATOM 8967 O O . GLU A 1 1220 ? -64.531 -11.609 136.234 1.00 87.00 1220 GLU A O 1
ATOM 8972 N N . LEU A 1 1221 ? -66.701 -12.107 136.529 1.00 87.38 1221 LEU A N 1
ATOM 8973 C CA . LEU A 1 1221 ? -67.120 -11.845 135.155 1.00 87.38 1221 LEU A CA 1
ATOM 8974 C C . LEU A 1 1221 ? -67.655 -10.415 134.990 1.00 87.38 1221 LEU A C 1
ATOM 8976 O O . LEU A 1 1221 ? -68.219 -9.859 135.933 1.00 87.38 1221 LEU A O 1
ATOM 8980 N N . PRO A 1 1222 ? -67.546 -9.812 133.789 1.00 84.56 1222 PRO A N 1
ATOM 8981 C CA . PRO A 1 1222 ? -67.982 -8.439 133.521 1.00 84.56 1222 PRO A CA 1
ATOM 8982 C C . PRO A 1 1222 ? -69.514 -8.303 133.374 1.00 84.56 1222 PRO A C 1
ATOM 8984 O O . PRO A 1 1222 ? -70.014 -7.720 132.415 1.00 84.56 1222 PRO A O 1
ATOM 8987 N N . CYS A 1 1223 ? -70.265 -8.829 134.342 1.00 80.50 1223 CYS A N 1
ATOM 8988 C CA . CYS A 1 1223 ? -71.712 -8.697 134.475 1.00 80.50 1223 CYS A CA 1
ATOM 8989 C C . CYS A 1 1223 ? -72.095 -8.384 135.939 1.00 80.50 1223 CYS A C 1
ATOM 8991 O O . CYS A 1 1223 ? -71.420 -8.836 136.865 1.00 80.50 1223 CYS A O 1
ATOM 8993 N N . PRO A 1 1224 ? -73.126 -7.553 136.190 1.00 75.81 1224 PRO A N 1
ATOM 8994 C CA . PRO A 1 1224 ? -73.395 -7.009 137.523 1.00 75.81 1224 PRO A CA 1
ATOM 8995 C C . PRO A 1 1224 ? -74.107 -7.992 138.469 1.00 75.81 1224 PRO A C 1
ATOM 8997 O O . PRO A 1 1224 ? -74.176 -7.728 139.674 1.00 75.81 1224 PRO A O 1
ATOM 9000 N N . GLU A 1 1225 ? -74.653 -9.098 137.955 1.00 80.44 1225 GLU A N 1
ATOM 9001 C CA . GLU A 1 1225 ? -75.381 -10.094 138.743 1.00 80.44 1225 GLU A CA 1
ATOM 9002 C C . GLU A 1 1225 ? -74.489 -10.813 139.774 1.00 80.44 1225 GLU A C 1
ATOM 9004 O O . GLU A 1 1225 ? -73.287 -11.001 139.590 1.00 80.44 1225 GLU A O 1
ATOM 9009 N N . LYS A 1 1226 ? -75.094 -11.312 14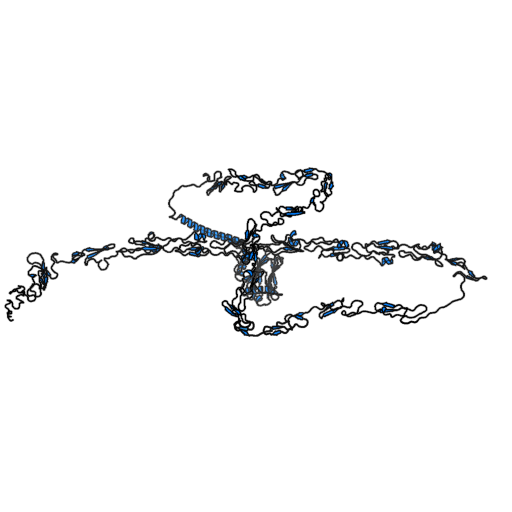0.862 1.00 78.75 1226 LYS A N 1
ATOM 9010 C CA . LYS A 1 1226 ? -74.370 -12.126 141.858 1.00 78.75 1226 LYS A CA 1
ATOM 9011 C C . LYS A 1 1226 ? -73.826 -13.446 141.289 1.00 78.75 1226 LYS A C 1
ATOM 9013 O O . LYS A 1 1226 ? -72.830 -13.941 141.801 1.00 78.75 1226 LYS A O 1
ATOM 9018 N N . THR A 1 1227 ? -74.439 -13.981 140.232 1.00 80.00 1227 THR A N 1
ATOM 9019 C CA . THR A 1 1227 ? -73.971 -15.176 139.501 1.00 80.00 1227 THR A CA 1
ATOM 9020 C C . THR A 1 1227 ? -72.721 -14.924 138.653 1.00 80.00 1227 THR A C 1
ATOM 9022 O O . THR A 1 1227 ? -72.139 -15.868 138.137 1.00 80.00 1227 THR A O 1
ATOM 9025 N N . CYS A 1 1228 ? -72.284 -13.667 138.524 1.00 84.75 1228 CYS A N 1
ATOM 9026 C CA . CYS A 1 1228 ? -71.034 -13.279 137.869 1.00 84.75 1228 CYS A CA 1
ATOM 9027 C C . CYS A 1 1228 ? -69.889 -13.006 138.861 1.00 84.75 1228 CYS A C 1
ATOM 9029 O O . CYS A 1 1228 ? -68.774 -12.702 138.441 1.00 84.75 1228 CYS A O 1
ATOM 9031 N N . ARG A 1 1229 ? -70.145 -13.098 140.174 1.00 88.06 1229 ARG A N 1
ATOM 9032 C CA . ARG A 1 1229 ? -69.132 -12.895 141.219 1.00 88.06 1229 ARG A CA 1
ATOM 9033 C C . ARG A 1 1229 ? -68.279 -14.141 141.390 1.00 88.06 1229 ARG A C 1
ATOM 9035 O O . ARG A 1 1229 ? -68.832 -15.235 141.453 1.00 88.06 1229 ARG A O 1
ATOM 9042 N N . LYS A 1 1230 ? -66.967 -13.928 141.518 1.00 88.06 1230 LYS A N 1
ATOM 9043 C CA . LYS A 1 1230 ? -65.982 -14.977 141.775 1.00 88.06 1230 LYS A CA 1
ATOM 9044 C C . LYS A 1 1230 ? -66.356 -15.810 143.007 1.00 88.06 1230 LYS A C 1
ATOM 9046 O O . LYS A 1 1230 ? -66.785 -15.254 144.016 1.00 88.06 1230 LYS A O 1
ATOM 9051 N N . ASP A 1 1231 ? -66.111 -17.106 142.896 1.00 89.31 1231 ASP A N 1
ATOM 9052 C CA . ASP A 1 1231 ? -66.151 -18.102 143.962 1.00 89.31 1231 ASP A CA 1
ATOM 9053 C C . ASP A 1 1231 ? -65.041 -17.932 145.045 1.00 89.31 1231 ASP A C 1
ATOM 9055 O O . ASP A 1 1231 ? -63.865 -17.711 144.722 1.00 89.31 1231 ASP A O 1
ATOM 9059 N N . ASN A 1 1232 ? -65.408 -18.053 146.331 1.00 88.12 1232 ASN A N 1
ATOM 9060 C CA . ASN A 1 1232 ? -64.501 -18.079 147.490 1.00 88.12 1232 ASN A CA 1
ATOM 9061 C C . ASN A 1 1232 ? -63.954 -19.476 147.882 1.00 88.12 1232 ASN A C 1
ATOM 9063 O O . ASN A 1 1232 ? -63.019 -19.547 148.680 1.00 88.12 1232 ASN A O 1
ATOM 9067 N N . CYS A 1 1233 ? -64.432 -20.569 147.275 1.00 89.12 1233 CYS A N 1
ATOM 9068 C CA . CYS A 1 1233 ? -63.847 -21.915 147.348 1.00 89.12 1233 CYS A CA 1
ATOM 9069 C C . CYS A 1 1233 ? -63.776 -22.656 145.979 1.00 89.12 1233 CYS A C 1
ATOM 9071 O O . CYS A 1 1233 ? -64.341 -23.742 145.893 1.00 89.12 1233 CYS A O 1
ATOM 9073 N N . PRO A 1 1234 ? -62.979 -22.209 144.968 1.00 86.25 1234 PRO A N 1
ATOM 9074 C CA . PRO A 1 1234 ? -62.964 -22.716 143.564 1.00 86.25 1234 PRO A CA 1
ATOM 9075 C C . PRO A 1 1234 ? -62.559 -24.181 143.273 1.00 86.25 1234 PRO A C 1
ATOM 9077 O O . PRO A 1 1234 ? -61.974 -24.481 142.224 1.00 86.25 1234 PRO A O 1
ATOM 9080 N N . ASN A 1 1235 ? -62.726 -25.087 144.235 1.00 86.62 1235 ASN A N 1
ATOM 9081 C CA . ASN A 1 1235 ? -62.468 -26.526 144.155 1.00 86.62 1235 ASN A CA 1
ATOM 9082 C C . ASN A 1 1235 ? -63.345 -27.351 145.137 1.00 86.62 1235 ASN A C 1
ATOM 9084 O O . ASN A 1 1235 ? -63.122 -28.561 145.249 1.00 86.62 1235 ASN A O 1
ATOM 9088 N N . VAL A 1 1236 ? -64.242 -26.723 145.911 1.00 85.19 1236 VAL A N 1
ATOM 9089 C CA . VAL A 1 1236 ? -65.072 -27.340 146.958 1.00 85.19 1236 VAL A CA 1
ATOM 9090 C C . VAL A 1 1236 ? -66.482 -26.715 146.914 1.00 85.19 1236 VAL A C 1
ATOM 9092 O O . VAL A 1 1236 ? -66.665 -25.638 147.479 1.00 85.19 1236 VAL A O 1
ATOM 9095 N N . PRO A 1 1237 ? -67.494 -27.393 146.327 1.00 85.88 1237 PRO A N 1
ATOM 9096 C CA . PRO A 1 1237 ? -68.793 -26.784 146.018 1.00 85.88 1237 PRO A CA 1
ATOM 9097 C C . PRO A 1 1237 ? -69.500 -26.177 147.235 1.00 85.88 1237 PRO A C 1
ATOM 9099 O O . PRO A 1 1237 ? -69.894 -26.908 148.151 1.00 85.88 1237 PRO A O 1
ATOM 9102 N N . ASN A 1 1238 ? -69.711 -24.856 147.246 1.00 85.06 1238 ASN A N 1
ATOM 9103 C CA . ASN A 1 1238 ? -70.185 -24.149 148.441 1.00 85.06 1238 ASN A CA 1
ATOM 9104 C C . ASN A 1 1238 ? -71.181 -22.999 148.174 1.00 85.06 1238 ASN A C 1
ATOM 9106 O O . ASN A 1 1238 ? -71.325 -22.140 149.039 1.00 85.06 1238 ASN A O 1
ATOM 9110 N N . GLY A 1 1239 ? -71.911 -22.992 147.050 1.00 80.06 1239 GLY A N 1
ATOM 9111 C CA . GLY A 1 1239 ? -72.584 -21.839 146.403 1.00 80.06 1239 GLY A CA 1
ATOM 9112 C C . GLY A 1 1239 ? -73.484 -20.887 147.208 1.00 80.06 1239 GLY A C 1
ATOM 9113 O O . GLY A 1 1239 ? -73.888 -19.834 146.691 1.00 80.06 1239 GLY A O 1
ATOM 9114 N N . GLY A 1 1240 ? -73.752 -21.188 148.480 1.00 81.44 1240 GLY A N 1
ATOM 9115 C CA . GLY A 1 1240 ? -74.144 -20.192 149.482 1.00 81.44 1240 GLY A CA 1
ATOM 9116 C C . GLY A 1 1240 ? -73.073 -19.117 149.735 1.00 81.44 1240 GLY A C 1
ATOM 9117 O O . GLY A 1 1240 ? -73.445 -17.982 150.026 1.00 81.44 1240 GLY A O 1
ATOM 9118 N N . GLN A 1 1241 ? -71.790 -19.444 149.521 1.00 86.00 1241 GLN A N 1
ATOM 9119 C CA . GLN A 1 1241 ? -70.610 -18.579 149.670 1.00 86.00 1241 GLN A CA 1
ATOM 9120 C C . GLN A 1 1241 ? -70.512 -17.973 151.077 1.00 86.00 1241 GLN A C 1
ATOM 9122 O O . GLN A 1 1241 ? -70.404 -16.759 151.247 1.00 86.00 1241 GLN A O 1
ATOM 9127 N N . THR A 1 1242 ? -70.633 -18.836 152.088 1.00 86.69 1242 THR A N 1
ATOM 9128 C CA . THR A 1 1242 ? -70.429 -18.469 153.493 1.00 86.69 1242 THR A CA 1
ATOM 9129 C C . THR A 1 1242 ? -68.938 -18.282 153.778 1.00 86.69 1242 THR A C 1
ATOM 9131 O O . THR A 1 1242 ? -68.103 -18.994 153.218 1.00 86.69 1242 THR A O 1
ATOM 9134 N N . ASP A 1 1243 ? -68.643 -17.296 154.612 1.00 85.25 1243 ASP A N 1
ATOM 9135 C CA . ASP A 1 1243 ? -67.323 -16.786 154.980 1.00 85.25 1243 ASP A CA 1
ATOM 9136 C C . ASP A 1 1243 ? -67.538 -16.128 156.355 1.00 85.25 1243 ASP A C 1
ATOM 9138 O O . ASP A 1 1243 ? -68.252 -15.121 156.459 1.00 85.25 1243 ASP A O 1
ATOM 9142 N N . SER A 1 1244 ? -67.127 -16.823 157.418 1.00 86.25 1244 SER A N 1
ATOM 9143 C CA . SER A 1 1244 ? -67.561 -16.547 158.795 1.00 86.25 1244 SER A CA 1
ATOM 9144 C C . SER A 1 1244 ? -66.643 -15.596 159.566 1.00 86.25 1244 SER A C 1
ATOM 9146 O O . SER A 1 1244 ? -67.139 -14.864 160.431 1.00 86.25 1244 SER A O 1
ATOM 9148 N N . ASP A 1 1245 ? -65.347 -15.560 159.251 1.00 79.12 1245 ASP A N 1
ATOM 9149 C CA . ASP A 1 1245 ? -64.382 -14.614 159.824 1.00 79.12 1245 ASP A CA 1
ATOM 9150 C C . ASP A 1 1245 ? -64.154 -13.376 158.924 1.00 79.12 1245 ASP A C 1
ATOM 9152 O O . ASP A 1 1245 ? -63.857 -12.290 159.436 1.00 79.12 1245 ASP A O 1
ATOM 9156 N N . GLY A 1 1246 ? -64.400 -13.492 157.612 1.00 82.38 1246 GLY A N 1
ATOM 9157 C CA . GLY A 1 1246 ? -64.295 -12.417 156.625 1.00 82.38 1246 GLY A CA 1
ATOM 9158 C C . GLY A 1 1246 ? -62.950 -12.339 155.893 1.00 82.38 1246 GLY A C 1
ATOM 9159 O O . GLY A 1 1246 ? -62.646 -11.279 155.334 1.00 82.38 1246 GLY A O 1
ATOM 9160 N N . ASP A 1 1247 ? -62.134 -13.396 155.930 1.00 83.62 1247 ASP A N 1
ATOM 9161 C CA . ASP A 1 1247 ? -60.805 -13.485 155.300 1.00 83.62 1247 ASP A CA 1
ATOM 9162 C C . ASP A 1 1247 ? -60.865 -13.491 153.754 1.00 83.62 1247 ASP A C 1
ATOM 9164 O O . ASP A 1 1247 ? -59.994 -12.912 153.089 1.00 83.62 1247 ASP A O 1
ATOM 9168 N N . GLY A 1 1248 ? -61.933 -14.056 153.179 1.00 81.00 1248 GLY A N 1
ATOM 9169 C CA . GLY A 1 1248 ? -62.109 -14.248 151.737 1.00 81.00 1248 GLY A CA 1
ATOM 9170 C C . GLY A 1 1248 ? -61.927 -15.693 151.258 1.00 81.00 1248 GLY A C 1
ATOM 9171 O O . GLY A 1 1248 ? -62.153 -15.961 150.072 1.00 81.00 1248 GLY A O 1
ATOM 9172 N N . LEU A 1 1249 ? -61.548 -16.617 152.145 1.00 85.12 1249 LEU A N 1
ATOM 9173 C CA . LEU A 1 1249 ? -61.686 -18.063 151.987 1.00 85.12 1249 LEU A CA 1
ATOM 9174 C C . LEU A 1 1249 ? -63.042 -18.513 152.565 1.00 85.12 1249 LEU A C 1
ATOM 9176 O O . LEU A 1 1249 ? -63.465 -18.058 153.621 1.00 85.12 1249 LEU A O 1
ATOM 9180 N N . GLY A 1 1250 ? -63.781 -19.373 151.860 1.00 87.31 1250 GLY A N 1
ATOM 9181 C CA . GLY A 1 1250 ? -65.104 -19.797 152.337 1.00 87.31 1250 GLY A CA 1
ATOM 9182 C C . GLY A 1 1250 ? -65.058 -20.905 153.396 1.00 87.31 1250 GLY A C 1
ATOM 9183 O O . GLY A 1 1250 ? -64.237 -21.817 153.304 1.00 87.31 1250 GLY A O 1
ATOM 9184 N N . ASP A 1 1251 ? -66.036 -20.918 154.313 1.00 86.19 1251 ASP A N 1
ATOM 9185 C CA . ASP A 1 1251 ? -66.174 -21.890 155.425 1.00 86.19 1251 ASP A CA 1
ATOM 9186 C C . ASP A 1 1251 ? -66.003 -23.370 155.009 1.00 86.19 1251 ASP A C 1
ATOM 9188 O O . ASP A 1 1251 ? -65.658 -24.232 155.815 1.00 86.19 1251 ASP A O 1
ATOM 9192 N N . ALA A 1 1252 ? -66.319 -23.691 153.750 1.00 84.38 1252 ALA A N 1
ATOM 9193 C CA . ALA A 1 1252 ? -66.271 -25.043 153.196 1.00 84.38 1252 ALA A CA 1
ATOM 9194 C C . ALA A 1 1252 ? -64.857 -25.515 152.807 1.00 84.38 1252 ALA A C 1
ATOM 9196 O O . ALA A 1 1252 ? -64.629 -26.722 152.710 1.00 84.38 1252 ALA A O 1
ATOM 9197 N N . CYS A 1 1253 ? -63.926 -24.590 152.560 1.00 87.69 1253 CYS A N 1
ATOM 9198 C CA . CYS A 1 1253 ? -62.536 -24.878 152.203 1.00 87.69 1253 CYS A CA 1
ATOM 9199 C C . CYS A 1 1253 ? -61.515 -24.349 153.225 1.00 87.69 1253 CYS A C 1
ATOM 9201 O O . CYS A 1 1253 ? -60.319 -24.610 153.070 1.00 87.69 1253 CYS A O 1
ATOM 9203 N N . ASP A 1 1254 ? -61.975 -23.665 154.273 1.00 84.06 1254 ASP A N 1
ATOM 9204 C CA . ASP A 1 1254 ? -61.137 -23.108 155.328 1.00 84.06 1254 ASP A CA 1
ATOM 9205 C C . ASP A 1 1254 ? -60.743 -24.153 156.417 1.00 84.06 1254 ASP A C 1
ATOM 9207 O O . ASP A 1 1254 ? -61.568 -24.979 156.835 1.00 84.06 1254 ASP A O 1
ATOM 9211 N N . PRO A 1 1255 ? -59.474 -24.186 156.881 1.00 81.06 1255 PRO A N 1
ATOM 9212 C CA . PRO A 1 1255 ? -59.011 -25.084 157.943 1.00 81.06 1255 PRO A CA 1
ATOM 9213 C C . PRO A 1 1255 ? -59.278 -24.627 159.398 1.00 81.06 1255 PRO A C 1
ATOM 9215 O O . PRO A 1 1255 ? -59.034 -25.436 160.295 1.00 81.06 1255 PRO A O 1
ATOM 9218 N N . ASP A 1 1256 ? -59.745 -23.404 159.659 1.00 82.81 1256 ASP A N 1
ATOM 9219 C CA . ASP A 1 1256 ? -59.961 -22.747 160.968 1.00 82.81 1256 ASP A CA 1
ATOM 9220 C C . ASP A 1 1256 ? -61.066 -21.651 160.844 1.00 82.81 1256 ASP A C 1
ATOM 9222 O O . ASP A 1 1256 ? -60.762 -20.464 160.757 1.00 82.81 1256 ASP A O 1
ATOM 9226 N N . ILE A 1 1257 ? -62.361 -22.036 160.792 1.00 84.25 1257 ILE A N 1
ATOM 9227 C CA . ILE A 1 1257 ? -63.460 -21.160 160.286 1.00 84.25 1257 ILE A CA 1
ATOM 9228 C C . ILE A 1 1257 ? -63.770 -19.905 161.125 1.00 84.25 1257 ILE A C 1
ATOM 9230 O O . ILE A 1 1257 ? -64.541 -19.050 160.686 1.00 84.25 1257 ILE A O 1
ATOM 9234 N N . ASP A 1 1258 ? -63.266 -19.819 162.355 1.00 81.94 1258 ASP A N 1
ATOM 9235 C CA . ASP A 1 1258 ? -63.367 -18.634 163.213 1.00 81.94 1258 ASP A CA 1
ATOM 9236 C C . ASP A 1 1258 ? -61.997 -18.028 163.580 1.00 81.94 1258 ASP A C 1
ATOM 9238 O O . ASP A 1 1258 ? -61.926 -17.108 164.401 1.00 81.94 1258 ASP A O 1
ATOM 9242 N N . ASN A 1 1259 ? -60.932 -18.485 162.903 1.00 80.38 1259 ASN A N 1
ATOM 9243 C CA . ASN A 1 1259 ? -59.564 -17.954 162.915 1.00 80.38 1259 ASN A CA 1
ATOM 9244 C C . ASN A 1 1259 ? -58.999 -17.759 164.341 1.00 80.38 1259 ASN A C 1
ATOM 9246 O O . ASN A 1 1259 ? -58.266 -16.806 164.634 1.00 80.38 1259 ASN A O 1
ATOM 9250 N N . ASP A 1 1260 ? -59.368 -18.661 165.261 1.00 81.38 1260 ASP A N 1
ATOM 9251 C CA . ASP A 1 1260 ? -58.974 -18.608 166.678 1.00 81.38 1260 ASP A CA 1
ATOM 9252 C C . ASP A 1 1260 ? -57.567 -19.201 166.913 1.00 81.38 1260 ASP A C 1
ATOM 9254 O O . ASP A 1 1260 ? -56.940 -18.968 167.957 1.00 81.38 1260 ASP A O 1
ATOM 9258 N N . GLY A 1 1261 ? -57.032 -19.893 165.899 1.00 77.06 1261 GLY A N 1
ATOM 9259 C CA . GLY A 1 1261 ? -55.734 -20.557 165.891 1.00 77.06 1261 GLY A CA 1
ATOM 9260 C C . GLY A 1 1261 ? -55.801 -22.049 166.238 1.00 77.06 1261 GLY A C 1
ATOM 9261 O O . GLY A 1 1261 ? -54.747 -22.669 166.446 1.00 77.06 1261 GLY A O 1
ATOM 9262 N N . ILE A 1 1262 ? -57.000 -22.633 166.343 1.00 73.62 1262 ILE A N 1
ATOM 9263 C CA . ILE A 1 1262 ? -57.244 -24.047 166.640 1.00 73.62 1262 ILE A CA 1
ATOM 9264 C C . ILE A 1 1262 ? -58.014 -24.693 165.471 1.00 73.62 1262 ILE A C 1
ATOM 9266 O O . ILE A 1 1262 ? -59.243 -24.674 165.456 1.00 73.62 1262 ILE A O 1
ATOM 9270 N N . PRO A 1 1263 ? -57.320 -25.396 164.551 1.00 78.06 1263 PRO A N 1
ATOM 9271 C CA . PRO A 1 1263 ? -57.929 -25.932 163.337 1.00 78.06 1263 PRO A CA 1
ATOM 9272 C C . PRO A 1 1263 ? -59.207 -26.759 163.535 1.00 78.06 1263 PRO A C 1
ATOM 9274 O O . PRO A 1 1263 ? -59.309 -27.597 164.445 1.00 78.06 1263 PRO A O 1
ATOM 9277 N N . ASN A 1 1264 ? -60.132 -26.574 162.590 1.00 78.00 1264 ASN A N 1
ATOM 9278 C CA . ASN A 1 1264 ? -61.430 -27.227 162.461 1.00 78.00 1264 ASN A CA 1
ATOM 9279 C C . ASN A 1 1264 ? -61.344 -28.724 162.783 1.00 78.00 1264 ASN A C 1
ATOM 9281 O O . ASN A 1 1264 ? -60.710 -29.509 162.071 1.00 78.00 1264 ASN A O 1
ATOM 9285 N N . ARG A 1 1265 ? -61.998 -29.150 163.872 1.00 70.00 1265 ARG A N 1
ATOM 9286 C CA . ARG A 1 1265 ? -61.929 -30.548 164.324 1.00 70.00 1265 ARG A CA 1
ATOM 9287 C C . ARG A 1 1265 ? -62.602 -31.484 163.311 1.00 70.00 1265 ARG A C 1
ATOM 9289 O O . ARG A 1 1265 ? -63.824 -31.408 163.167 1.00 70.00 1265 ARG A O 1
ATOM 9296 N N . PRO A 1 1266 ? -61.877 -32.438 162.698 1.00 60.59 1266 PRO A N 1
ATOM 9297 C CA . PRO A 1 1266 ? -62.481 -33.371 161.756 1.00 60.59 1266 PRO A CA 1
ATOM 9298 C C . PRO A 1 1266 ? -63.438 -34.324 162.484 1.00 60.59 1266 PRO A C 1
ATOM 9300 O O . PRO A 1 1266 ? -63.021 -35.179 163.270 1.00 60.59 1266 PRO A O 1
ATOM 9303 N N . VAL A 1 1267 ? -64.736 -34.188 162.209 1.00 47.91 1267 VAL A N 1
ATOM 9304 C CA . VAL A 1 1267 ? -65.750 -35.170 162.608 1.00 47.91 1267 VAL A CA 1
ATOM 9305 C C . VAL A 1 1267 ? -65.630 -36.368 161.670 1.00 47.91 1267 VAL A C 1
ATOM 9307 O O . VAL A 1 1267 ? -65.770 -36.237 160.459 1.00 47.91 1267 VAL A O 1
ATOM 9310 N N . SER A 1 1268 ? -65.328 -37.539 162.223 1.00 43.12 1268 SER A N 1
ATOM 9311 C CA . SER A 1 1268 ? -64.931 -38.705 161.434 1.00 43.12 1268 SER A CA 1
ATOM 9312 C C . SER A 1 1268 ? -66.107 -39.452 160.793 1.00 43.12 1268 SER A C 1
ATOM 9314 O O . SER A 1 1268 ? -66.847 -40.136 161.511 1.00 43.12 1268 SER A O 1
ATOM 9316 N N . GLN A 1 1269 ? -66.171 -39.456 159.458 1.00 32.94 1269 GLN A N 1
ATOM 9317 C CA . GLN A 1 1269 ? -66.440 -40.669 158.673 1.00 32.94 1269 GLN A CA 1
ATOM 9318 C C . GLN A 1 1269 ? -65.878 -40.577 157.252 1.00 32.94 1269 GLN A C 1
ATOM 9320 O O . GLN A 1 1269 ? -66.059 -39.515 156.627 1.00 32.94 1269 GLN A O 1
#

Secondary structure (DSSP, 8-state):
----------------------S-TTHHHHHHHHHHHHHHHHH-S-EEEEEEEE-SS-SEEEEEEEEETTEEEEEEEEETTTTEEEEEETTEEEEEE--S----SEEEEEEEEE--STT--EEEEEETTEEEEEEE-SS-HHHHHHH-TTEEEEE-TTEEEEEHHHHHHHHHHHHS-TT---SS-----S--SS----SSTHHHHHHHHHHHHHHHHHHHHHHHHHHHHHHHHHHTT-TTS-------------GGG--SPTT--EEEETTEEEE-PPPTTEEESSSSEEE----GGG--S-TTS-EEEETTEEEE-PPPTTEEESSSSEEE---GGGG--S-TT--EEE-TTS-EEE-PPPTTEEESSSSEEE---GGG--SPTTPPEEEETTEEEE-PPPTTEEESSSSEEE--GGGG--SPTTSPEEE-TTS-EEE-PPPTTEEESSSSEEEP--GGG--SPTTSPEEEETTEEEE-PPPTTEEESSSSEEEP-GGGG--S-TTS-EEE-SSTTSEEE-PPPTTEESSSSS-EE-TTSS--SPTTPPEEEETTTEEEE-PPPTTEEE-SSSEEE----SSS--SPTTSPEEEETTEEEE-PPPTTEEESSSSEEE---SGGG--SPTTPPEEEETTEEEE-PPPTT-EESSSSEE----GGG--SPTTSPEEEETTEEEE-PPPTT-----SSS-----------S----SPTTS-EEEETTEEEE-PPPTTEEE-SSSEEEP-HHHHH--S-TTS-EEE-SS-EEEPPPPTTEE-PPPEESSHHHHHH-----EE--HHHHT--SPTTPPEEEETTEEEE-PPPTTEE----EESSHHHHHHS----EE--HHHHT--S-TTPPEEEETTEEEE-PPPTTEE----EESSHHHHHHS----EE--HHHHT--S-TTSPEEEETTEEEEPPPPTT-B-PPPEESSHHHHHHS----B---HHHHT--SPTTSPEEE-SSSEEE-PPPTTEE----EESSHHHHHHS----EE--HHHHT--S-TTS-EEEETTEEEEPPPPTTEE----EESSHHHHHHS----EE--HHHHT--S-TTS-EEEETTEEEEPPPPTTEE----EESSHHHHHHS----EE--GGGSSSGGGPPTTEEEEEETTEEEEEEEPTT-B--TTT--B---TTSS----TTEEEEE--SSS--EEEEEPTTEEESSSSEEE-SSSSS--SS--SSSSGGGSPPSSTTS--TT---SSSSSS-TTT-SSTT-SSS-------

Nearest PDB structures (foldseek):
  1yo8-assembly1_A  TM=4.681E-01  e=1.178E-13  Homo sapiens
  2rhp-assembly1_A  TM=4.708E-01  e=6.966E-13  unclassified
  3fby-assembly3_C  TM=8.903E-01  e=2.638E-07  Homo sapiens
  3vv1-assembly1_B  TM=6.237E-01  e=6.121E-03  Caenorhabditis elegans
  1hlc-assembly1_B  TM=5.458E-01  e=3.107E-02  Homo sapiens

Mean predicted aligned error: 26.41 Å

Radius of gyration: 77.69 Å; Cα contacts (8 Å, |Δi|>4): 2514; chains: 1; bounding box: 189×111×287 Å

InterPro domains:
  IPR000742 EGF-like domain [PS01186] (1194-1207)
  IPR000742 EGF-like domain [PS50026] (292-331)
  IPR000742 EGF-like domain [PS50026] (333-373)
  IPR000742 EGF-like domain [PS50026] (374-413)
  IPR000742 EGF-like domain [PS50026] (455-494)
  IPR000742 EGF-like domain [PS50026] (536-576)
  IPR000742 EGF-like domain [PS50026] (578-617)
  IPR000742 EGF-like domain [PS50026] (745-783)
  IPR000742 EGF-like domain [PS50026] (799-837)
  IPR000742 EGF-like domain [PS50026] (853-891)
  IPR000742 EGF-like domain [PS50026] (907-945)
  IPR000742 EGF-like domain [PS50026] (961-999)
  IPR000742 EGF-like domain [PS50026] (1015-1053)
  IPR000742 EGF-like domain [SM00181] (254-290)
  IPR000742 EGF-like domain [SM00181] (295-331)
  IPR000742 EGF-like domain [SM00181] (336-373)
  IPR000742 EGF-like domain [SM00181] (377-413)
  IPR000742 EGF-like domain [SM00181] (417-454)
  IPR000742 EGF-like domain [SM00181] (458-494)
  IPR000742 EGF-like domain [SM00181] (498-536)

Organism: Lingula anatina (NCBI:txid7574)